Protein AF-0000000082345232 (afdb_homodimer)

InterPro domains:
  IPR001138 Zn(2)Cys(6) fungal-type DNA-binding domain [PF00172] (20-51)
  IPR001138 Zn(2)Cys(6) fungal-type DNA-binding domain [PS00463] (20-48)
  IPR001138 Zn(2)Cys(6) fungal-type DNA-binding domain [PS50048] (20-50)
  IPR001138 Zn(2)Cys(6) fungal-type DNA-binding domain [SM00066] (15-59)
  IPR001138 Zn(2)Cys(6) fungal-type DNA-binding domain [cd00067] (16-50)
  IPR036864 Zn(2)-C6 fungal-type DNA-binding domain superfamily [G3DSA:4.10.240.10] (19-89)
  IPR036864 Zn(2)-C6 fungal-type DNA-binding domain superfamily [SSF57701] (11-54)
  IPR053157 Sterol Uptake Control Transcription Regulator [PTHR47784] (9-388)

Solvent-accessible surface area (backbone atoms only — not comparable to full-atom values): 44529 Å² total; per-residue (Å²): 136,82,81,78,78,77,73,76,75,70,78,77,77,74,71,75,45,89,69,23,26,52,49,32,58,73,67,72,46,72,36,75,52,42,79,79,55,24,69,63,28,61,78,65,73,45,82,48,41,62,62,71,77,78,76,73,75,77,64,76,84,74,80,75,81,74,83,80,77,78,81,76,74,82,71,81,70,73,78,71,76,76,64,81,73,67,76,67,82,73,64,75,56,64,65,60,51,50,28,50,50,41,24,69,70,44,48,41,45,70,65,47,53,52,85,37,67,57,63,62,49,62,69,55,52,50,53,42,19,74,74,29,68,30,32,34,19,36,50,40,13,43,22,21,40,51,46,18,67,73,37,67,92,47,21,68,61,28,40,50,50,15,51,51,26,35,51,44,11,52,52,46,45,73,68,46,80,67,62,78,85,51,63,55,51,70,48,55,53,51,33,42,53,50,48,40,53,41,43,49,22,48,47,43,65,68,50,60,91,44,63,70,61,36,51,52,46,48,47,47,39,47,50,54,42,48,51,48,49,58,69,49,43,58,52,70,67,55,46,38,66,33,86,84,35,25,68,39,46,49,51,50,49,51,32,41,60,46,80,59,76,84,37,71,63,37,50,51,41,52,51,52,49,52,51,50,62,71,61,67,72,45,73,69,57,41,50,44,52,47,52,42,44,52,37,44,42,27,20,54,40,27,46,72,76,41,39,86,56,52,60,60,31,62,55,43,31,68,68,61,46,55,71,67,44,49,50,36,49,75,68,62,34,65,69,47,48,48,54,50,25,53,53,19,45,54,37,40,72,34,28,88,39,88,53,33,31,64,30,11,56,61,43,32,52,52,49,50,61,71,68,35,76,91,43,44,80,79,42,42,61,48,52,48,53,54,53,49,54,58,50,51,55,57,53,61,67,70,103,136,82,80,76,78,77,74,78,75,70,78,78,77,73,69,73,45,88,69,21,28,51,49,33,59,72,67,72,44,73,35,74,52,41,80,78,56,23,68,63,26,62,77,64,74,45,82,47,41,62,61,70,77,77,75,72,74,78,64,76,86,74,84,78,80,78,80,80,83,75,86,73,75,80,69,81,71,76,80,71,78,75,64,82,73,67,76,69,81,74,64,75,55,64,65,60,51,50,28,50,50,43,25,71,69,46,46,42,46,69,64,45,54,54,84,38,67,59,65,61,49,61,69,54,52,49,53,42,17,74,74,29,67,30,31,34,21,35,51,40,13,43,23,21,40,51,45,17,67,73,37,66,93,46,21,70,62,26,41,50,50,14,53,51,27,34,51,43,12,52,53,45,45,73,69,45,80,68,64,78,84,50,63,55,51,70,48,56,54,51,32,44,53,51,48,41,52,41,42,50,20,47,46,44,66,70,51,61,92,46,62,71,61,36,52,52,45,48,46,47,39,48,50,53,43,49,51,49,49,58,70,49,43,61,52,71,67,56,44,39,67,32,85,86,35,26,70,37,46,48,51,51,47,49,32,41,62,46,79,57,75,83,37,70,64,38,50,52,42,52,51,51,49,52,51,50,62,70,61,66,72,46,71,70,57,41,50,44,52,47,51,41,46,51,38,43,42,26,20,55,40,24,46,72,77,42,38,85,55,53,58,60,29,61,55,43,31,68,68,63,45,54,70,66,45,50,51,35,48,74,66,60,35,65,71,46,48,48,54,49,26,52,52,20,44,54,38,40,72,34,29,87,39,89,55,33,30,64,30,11,55,61,43,32,52,52,48,51,62,70,67,34,76,91,42,44,78,78,42,42,64,48,53,49,54,54,54,50,54,57,49,51,56,58,53,60,66,71,103

Foldseek 3Di:
DDPPPPPPPPDPPQDADPFAWPVCVVVVHHFPNDPPATPVCLVVVHDTHTDDDPPPPPPPPPDPPDDDDPPPDPPPPPPPPPPPPPPPDDDDDPLLVVLVVLLLPPVVCLLVPDPFCPVADSVNQVVLCVVAVLLVLQSSLSSLCVCLLVPVVCNVVSPVSSSVSNSVSVVSLVVDDDPPVQQQDPSLVSSLVSLLLSQLLCLQPVHDLDLLRSLSSVLSSLVVSQVSDVVSGDDLVRQCPDPSCVVNSVLQVVQLPPDDCPDPLNVLLVVLLVVLVVVCPDDVVNVLLNQLSSQLSSLVSSCVPGDLSNCCSLSSSSNRHDPVLSVCSNVPPLSSLLSVLSSLLVLCSSLPRSRRNCSSVSSNVVSDVVNDDVCCVSSVVSVVSVVVVVVVVVVVVVD/DDDPPPPPPPDPPQDADPFAWPVCVVVVHHFPNDPPATPVCLVVVHDTHTDDDPPPPPPPPPDDPPPDDPDPPPPPPPPPPPPPPPPPDDPDDPLLVVLVVLLLPPVVCLLVPDPFCPVADSVNQVVLCVVAVLLVLLSSLSSLCVCLLVPVVCNVVSPVSSSVSNSVSVVSLVVDDDPPVQQQDPSLVSSLVSLLLSQLLCLQPVHDLDLLRSLSSVLSSLVVSQVSVVVSGDDLVRQCPDPPCVVNSVLQVVQLPPDDCPDPLNVLLVVLLVVLVVVCPDDVVNVLLNQLSSQLSSLVSSCVPGDLSNCCSLSSSSNRHDPVLSVCSNVPPLSSLLSVLSSLLVLCSSLPRSRRNCSSVSSNVVSDVVNDDVCCVSSVVSVVSVVVVVVVVVVVVVD

pLDDT: mean 76.37, std 22.46, range [19.44, 98.31]

Sequence (798 aa):
MQFSVVVDMGRRQHKKSRAGCIECKRRHVKCDEKRPICSHCISSERLCEYAPVRFQDMQPASTSRKRTRSIESPVSGSSVDSSPLTQLDPPVNMLHAELFYHLSTETLPSLSMDGSSMSILPTEVINYGLAAPYLLNELMALAALHLAILRESQRDFYRHHSTELQNHALRIFHGTEIDASGKPSVPAFLFSSILGLHLLCDTLVFRDQDFQSFLDRFVHYLRIHRGVRTVIGGNWSQLKQTPGLKSVLAEGEASLQMQNNDTEAAAVCRGLLARIRAAKLGPAITATYEQAIEALQQSMNAGQGGAPTDTRHVVAWSVMISVEFADMLVHRRPEALVILAHYAVLLHSCRDMWMFCDGGRFLIEPIDQYLGPEWAEWLEWPRHVLKESTSGRLATGTEMQFSVVVDMGRRQHKKSRAGCIECKRRHVKCDEKRPICSHCISSERLCEYAPVRFQDMQPASTSRKRTRSIESPVSGSSVDSSPLTQLDPPVNMLHAELFYHLSTETLPSLSMDGSSMSILPTEVINYGLAAPYLLNELMALAALHLAILRESQRDFYRHHSTELQNHALRIFHGTEIDASGKPSVPAFLFSSILGLHLLCDTLVFRDQDFQSFLDRFVHYLRIHRGVRTVIGGNWSQLKQTPGLKSVLAEGEASLQMQNNDTEAAAVCRGLLARIRAAKLGPAITATYEQAIEALQQSMNAGQGGAPTDTRHVVAWSVMISVEFADMLVHRRPEALVILAHYAVLLHSCRDMWMFCDGGRFLIEPIDQYLGPEWAEWLEWPRHVLKESTSGRLATGTE

Nearest PDB structures (foldseek):
  7vpu-assembly2_C  TM=6.168E-01  e=6.173E-03  Lachancea thermotolerans CBS 6340
  7vpu-assembly1_A  TM=6.075E-01  e=1.119E-02  Lachancea thermotolerans CBS 6340
  7vpr-assembly1_A  TM=6.133E-01  e=8.311E-03  Nakaseomyces glabratus CBS 138
  7vpr-assembly1_B  TM=5.953E-01  e=1.271E-02  Nakaseomyces glabratus CBS 138
  7vpr-assembly2_D  TM=5.799E-01  e=4.741E-02  Nakaseomyces glabratus CBS 138

Structure (mmCIF, N/CA/C/O backbone):
data_AF-0000000082345232-model_v1
#
loop_
_entity.id
_entity.type
_entity.pdbx_description
1 polymer 'Zn(2)-C6 fungal-type domain-containing protein'
#
loop_
_atom_site.group_PDB
_atom_site.id
_atom_site.type_symbol
_atom_site.label_atom_id
_atom_site.label_alt_id
_atom_site.label_comp_id
_atom_site.label_asym_id
_atom_site.label_entity_id
_atom_site.label_seq_id
_atom_site.pdbx_PDB_ins_code
_atom_site.Cartn_x
_atom_site.Cartn_y
_atom_site.Cartn_z
_atom_site.occupancy
_atom_site.B_iso_or_equiv
_atom_site.auth_seq_id
_atom_site.auth_comp_id
_atom_site.auth_asym_id
_atom_site.auth_atom_id
_atom_site.pdbx_PDB_model_num
ATOM 1 N N . MET A 1 1 ? -25.938 -21.703 -76.438 1 29.16 1 MET A N 1
ATOM 2 C CA . MET A 1 1 ? -25.578 -20.484 -75.688 1 29.16 1 MET A CA 1
ATOM 3 C C . MET A 1 1 ? -25.891 -20.609 -74.25 1 29.16 1 MET A C 1
ATOM 5 O O . MET A 1 1 ? -27.062 -20.578 -73.812 1 29.16 1 MET A O 1
ATOM 9 N N . GLN A 1 2 ? -25.219 -21.5 -73.438 1 34.34 2 GLN A N 1
ATOM 10 C CA . GLN A 1 2 ? -25.422 -21.984 -72.125 1 34.34 2 GLN A CA 1
ATOM 11 C C . GLN A 1 2 ? -25.172 -20.875 -71.062 1 34.34 2 GLN A C 1
ATOM 13 O O . GLN A 1 2 ? -24.141 -20.203 -71.125 1 34.34 2 GLN A O 1
ATOM 18 N N . PHE A 1 3 ? -26.266 -20.25 -70.562 1 36 3 PHE A N 1
ATOM 19 C CA . PHE A 1 3 ? -26.312 -19.156 -69.625 1 36 3 PHE A CA 1
ATOM 20 C C . PHE A 1 3 ? -25.688 -19.594 -68.25 1 36 3 PHE A C 1
ATOM 22 O O . PHE A 1 3 ? -26.125 -20.562 -67.688 1 36 3 PHE A O 1
ATOM 29 N N . SER A 1 4 ? -24.344 -19.5 -68.125 1 35.56 4 SER A N 1
ATOM 30 C CA . SER A 1 4 ? -23.594 -19.734 -66.875 1 35.56 4 SER A CA 1
ATOM 31 C C . SER A 1 4 ? -24.062 -18.812 -65.75 1 35.56 4 SER A C 1
ATOM 33 O O . SER A 1 4 ? -24 -17.594 -65.875 1 35.56 4 SER A O 1
ATOM 35 N N . VAL A 1 5 ? -25.094 -19.234 -65 1 37.84 5 VAL A N 1
ATOM 36 C CA . VAL A 1 5 ? -25.609 -18.516 -63.844 1 37.84 5 VAL A CA 1
ATOM 37 C C . VAL A 1 5 ? -24.5 -18.359 -62.812 1 37.84 5 VAL A C 1
ATOM 39 O O . VAL A 1 5 ? -23.953 -19.359 -62.312 1 37.84 5 VAL A O 1
ATOM 42 N N . VAL A 1 6 ? -23.625 -17.344 -62.906 1 36.53 6 VAL A N 1
ATOM 43 C CA . VAL A 1 6 ? -22.656 -16.969 -61.906 1 36.53 6 VAL A CA 1
ATOM 44 C C . VAL A 1 6 ? -23.359 -16.703 -60.562 1 36.53 6 VAL A C 1
ATOM 46 O O . VAL A 1 6 ? -24.234 -15.828 -60.5 1 36.53 6 VAL A O 1
ATOM 49 N N . VAL A 1 7 ? -23.656 -17.766 -59.812 1 36.22 7 VAL A N 1
ATOM 50 C CA . VAL A 1 7 ? -24.188 -17.656 -58.469 1 36.22 7 VAL A CA 1
ATOM 51 C C . VAL A 1 7 ? -23.312 -16.719 -57.625 1 36.22 7 VAL A C 1
ATOM 53 O O . VAL A 1 7 ? -22.094 -16.906 -57.562 1 36.22 7 VAL A O 1
ATOM 56 N N . ASP A 1 8 ? -23.609 -15.445 -57.594 1 34.88 8 ASP A N 1
ATOM 57 C CA . ASP A 1 8 ? -23.016 -14.453 -56.719 1 34.88 8 ASP A CA 1
ATOM 58 C C . ASP A 1 8 ? -22.969 -14.953 -55.281 1 34.88 8 ASP A C 1
ATOM 60 O O . ASP A 1 8 ? -24.016 -15.219 -54.688 1 34.88 8 ASP A O 1
ATOM 64 N N . MET A 1 9 ? -22.078 -15.93 -54.969 1 32.34 9 MET A N 1
ATOM 65 C CA . MET A 1 9 ? -21.859 -16.406 -53.625 1 32.34 9 MET A CA 1
ATOM 66 C C . MET A 1 9 ? -21.781 -15.234 -52.625 1 32.34 9 MET A C 1
ATOM 68 O O . MET A 1 9 ? -20.953 -14.344 -52.781 1 32.34 9 MET A O 1
ATOM 72 N N . GLY A 1 10 ? -22.906 -14.781 -52.188 1 34.34 10 GLY A N 1
ATOM 73 C CA . GLY A 1 10 ? -23.047 -13.773 -51.125 1 34.34 10 GLY A CA 1
ATOM 74 C C . GLY A 1 10 ? -22 -13.883 -50.062 1 34.34 10 GLY A C 1
ATOM 75 O O . GLY A 1 10 ? -21.469 -14.969 -49.812 1 34.34 10 GLY A O 1
ATOM 76 N N . ARG A 1 11 ? -21.234 -12.836 -49.781 1 39.88 11 ARG A N 1
ATOM 77 C CA . ARG A 1 11 ? -20.219 -12.656 -48.75 1 39.88 11 ARG A CA 1
ATOM 78 C C . ARG A 1 11 ? -20.703 -13.164 -47.406 1 39.88 11 ARG A C 1
ATOM 80 O O . ARG A 1 11 ? -21.812 -12.859 -46.969 1 39.88 11 ARG A O 1
ATOM 87 N N . ARG A 1 12 ? -20.281 -14.32 -46.969 1 39.59 12 ARG A N 1
ATOM 88 C CA . ARG A 1 12 ? -20.547 -14.844 -45.625 1 39.59 12 ARG A CA 1
ATOM 89 C C . ARG A 1 12 ? -20.453 -13.734 -44.594 1 39.59 12 ARG A C 1
ATOM 91 O O . ARG A 1 12 ? -19.469 -13 -44.531 1 39.59 12 ARG A O 1
ATOM 98 N N . GLN A 1 13 ? -21.547 -13.195 -44.188 1 39.09 13 GLN A N 1
ATOM 99 C CA . GLN A 1 13 ? -21.609 -12.258 -43.062 1 39.09 13 GLN A CA 1
ATOM 100 C C . GLN A 1 13 ? -20.906 -12.82 -41.844 1 39.09 13 GLN A C 1
ATOM 102 O O . GLN A 1 13 ? -21.25 -13.906 -41.344 1 39.09 13 GLN A O 1
ATOM 107 N N . HIS A 1 14 ? -19.688 -12.719 -41.688 1 45.06 14 HIS A N 1
ATOM 108 C CA . HIS A 1 14 ? -18.953 -13.156 -40.5 1 45.06 14 HIS A CA 1
ATOM 109 C C . HIS A 1 14 ? -19.531 -12.539 -39.25 1 45.06 14 HIS A C 1
ATOM 111 O O . HIS A 1 14 ? -19.797 -11.336 -39.188 1 45.06 14 HIS A O 1
ATOM 117 N N . LYS A 1 15 ? -20.25 -13.328 -38.531 1 50.5 15 LYS A N 1
ATOM 118 C CA . LYS A 1 15 ? -20.75 -12.906 -37.219 1 50.5 15 LYS A CA 1
ATOM 119 C C . LYS A 1 15 ? -19.625 -12.453 -36.312 1 50.5 15 LYS A C 1
ATOM 121 O O . LYS A 1 15 ? -18.656 -13.195 -36.094 1 50.5 15 LYS A O 1
ATOM 126 N N . LYS A 1 16 ? -19.484 -11.148 -36.031 1 56.66 16 LYS A N 1
ATOM 127 C CA . LYS A 1 16 ? -18.5 -10.5 -35.156 1 56.66 16 LYS A CA 1
ATOM 128 C C . LYS A 1 16 ? -18.875 -10.68 -33.688 1 56.66 16 LYS A C 1
ATOM 130 O O . LYS A 1 16 ? -20.047 -10.648 -33.344 1 56.66 16 LYS A O 1
ATOM 135 N N . SER A 1 17 ? -17.969 -11.336 -33.062 1 61.69 17 SER A N 1
ATOM 136 C CA . SER A 1 17 ? -18.172 -11.359 -31.609 1 61.69 17 SER A CA 1
ATOM 137 C C . SER A 1 17 ? -17.938 -9.984 -31 1 61.69 17 SER A C 1
ATOM 139 O O . SER A 1 17 ? -16.906 -9.359 -31.219 1 61.69 17 SER A O 1
ATOM 141 N N . ARG A 1 18 ? -18.875 -9.359 -30.422 1 65.31 18 ARG A N 1
ATOM 142 C CA . ARG A 1 18 ? -18.812 -7.996 -29.906 1 65.31 18 ARG A CA 1
ATOM 143 C C . ARG A 1 18 ? -17.859 -7.898 -28.719 1 65.31 18 ARG A C 1
ATOM 145 O O . ARG A 1 18 ? -17.125 -6.918 -28.594 1 65.31 18 ARG A O 1
ATOM 152 N N . ALA A 1 19 ? -17.766 -9.039 -28 1 65.75 19 ALA A N 1
ATOM 153 C CA . ALA A 1 19 ? -16.984 -8.992 -26.766 1 65.75 19 ALA A CA 1
ATOM 154 C C . ALA A 1 19 ? -15.734 -9.875 -26.875 1 65.75 19 ALA A C 1
ATOM 156 O O . ALA A 1 19 ? -15.273 -10.422 -25.875 1 65.75 19 ALA A O 1
ATOM 157 N N . GLY A 1 20 ? -15.242 -9.992 -28.016 1 72.69 20 GLY A N 1
ATOM 158 C CA . GLY A 1 20 ? -14.102 -10.852 -28.266 1 72.69 20 GLY A CA 1
ATOM 159 C C . GLY A 1 20 ? -12.781 -10.227 -27.844 1 72.69 20 GLY A C 1
ATOM 160 O O . GLY A 1 20 ? -12.703 -9.016 -27.641 1 72.69 20 GLY A O 1
ATOM 161 N N . CYS A 1 21 ? -11.742 -11.102 -27.75 1 71.31 21 CYS A N 1
ATOM 162 C CA . CYS A 1 21 ? -10.414 -10.648 -27.344 1 71.31 21 CYS A CA 1
ATOM 163 C C . CYS A 1 21 ? -9.758 -9.828 -28.453 1 71.31 21 CYS A C 1
ATOM 165 O O . CYS A 1 21 ? -10.148 -9.922 -29.609 1 71.31 21 CYS A O 1
ATOM 167 N N . ILE A 1 22 ? -8.789 -8.992 -28.172 1 74 22 ILE A N 1
ATOM 168 C CA . ILE A 1 22 ? -8.109 -8.07 -29.078 1 74 22 ILE A CA 1
ATOM 169 C C . ILE A 1 22 ? -7.422 -8.867 -30.188 1 74 22 ILE A C 1
ATOM 171 O O . ILE A 1 22 ? -7.445 -8.469 -31.359 1 74 22 ILE A O 1
ATOM 175 N N . GLU A 1 23 ? -6.93 -10 -29.812 1 74.38 23 GLU A N 1
ATOM 176 C CA . GLU A 1 23 ? -6.184 -10.805 -30.781 1 74.38 23 GLU A CA 1
ATOM 177 C C . GLU A 1 23 ? -7.117 -11.398 -31.844 1 74.38 23 GLU A C 1
ATOM 179 O O . GLU A 1 23 ? -6.801 -11.398 -33.031 1 74.38 23 GLU A O 1
ATOM 184 N N . CYS A 1 24 ? -8.203 -11.844 -31.422 1 73.56 24 CYS A N 1
ATOM 185 C CA . CYS A 1 24 ? -9.164 -12.406 -32.344 1 73.56 24 CYS A CA 1
ATOM 186 C C . CYS A 1 24 ? -9.742 -11.32 -33.25 1 73.56 24 CYS A C 1
ATOM 188 O O . CYS A 1 24 ? -9.945 -11.547 -34.469 1 73.56 24 CYS A O 1
ATOM 190 N N . LYS A 1 25 ? -9.875 -10.102 -32.688 1 74.12 25 LYS A N 1
ATOM 191 C CA . LYS A 1 25 ? -10.344 -8.961 -33.469 1 74.12 25 LYS A CA 1
ATOM 192 C C . LYS A 1 25 ? -9.312 -8.547 -34.5 1 74.12 25 LYS A C 1
ATOM 194 O O . LYS A 1 25 ? -9.656 -8.25 -35.656 1 74.12 25 LYS A O 1
ATOM 199 N N . ARG A 1 26 ? -8.172 -8.609 -34.125 1 73.56 26 ARG A N 1
ATOM 200 C CA . ARG A 1 26 ? -7.066 -8.258 -35 1 73.56 26 ARG A CA 1
ATOM 201 C C . ARG A 1 26 ? -6.949 -9.25 -36.156 1 73.56 26 ARG A C 1
ATOM 203 O O . ARG A 1 26 ? -6.707 -8.859 -37.312 1 73.56 26 ARG A O 1
ATOM 210 N N . ARG A 1 27 ? -7.273 -10.445 -35.938 1 73.62 27 ARG A N 1
ATOM 211 C CA . ARG A 1 27 ? -7.133 -11.523 -36.906 1 73.62 27 ARG A CA 1
ATOM 212 C C . ARG A 1 27 ? -8.422 -11.727 -37.688 1 73.62 27 ARG A C 1
ATOM 214 O O . ARG A 1 27 ? -8.469 -12.523 -38.625 1 73.62 27 ARG A O 1
ATOM 221 N N . HIS A 1 28 ? -9.453 -11.023 -37.281 1 71.62 28 HIS A N 1
ATOM 222 C CA . HIS A 1 28 ? -10.75 -11.094 -37.938 1 71.62 28 HIS A CA 1
ATOM 223 C C . HIS A 1 28 ? -11.32 -12.508 -37.875 1 71.62 28 HIS A C 1
ATOM 225 O O . HIS A 1 28 ? -11.836 -13.016 -38.875 1 71.62 28 HIS A O 1
ATOM 231 N N . VAL A 1 29 ? -11.094 -13.141 -36.688 1 77.81 29 VAL A N 1
ATOM 232 C CA . VAL A 1 29 ? -11.711 -14.438 -36.438 1 77.81 29 VAL A CA 1
ATOM 233 C C . VAL A 1 29 ? -12.789 -14.305 -35.375 1 77.81 29 VAL A C 1
ATOM 235 O O . VAL A 1 29 ? -12.688 -13.445 -34.469 1 77.81 29 VAL A O 1
ATOM 238 N N . LYS A 1 30 ? -13.852 -15.125 -35.438 1 73.56 30 LYS A N 1
ATOM 239 C CA . LYS A 1 30 ? -14.922 -15.117 -34.438 1 73.56 30 LYS A CA 1
ATOM 240 C C . LYS A 1 30 ? -14.414 -15.609 -33.094 1 73.56 30 LYS A C 1
ATOM 242 O O . LYS A 1 30 ? -13.984 -16.766 -32.969 1 73.56 30 LYS A O 1
ATOM 247 N N . CYS A 1 31 ? -14.352 -14.766 -32 1 73.38 31 CYS A N 1
ATOM 248 C CA . CYS A 1 31 ? -13.914 -15.078 -30.641 1 73.38 31 CYS A CA 1
ATOM 249 C C . CYS A 1 31 ? -15.023 -15.766 -29.844 1 73.38 31 CYS A C 1
ATOM 251 O O . CYS A 1 31 ? -16.188 -15.398 -29.969 1 73.38 31 CYS A O 1
ATOM 253 N N . ASP A 1 32 ? -14.867 -16.734 -29.188 1 72 32 ASP A N 1
ATOM 254 C CA . ASP A 1 32 ? -15.875 -17.406 -28.375 1 72 32 ASP A CA 1
ATOM 255 C C . ASP A 1 32 ? -16.062 -16.672 -27.047 1 72 32 ASP A C 1
ATOM 257 O O . ASP A 1 32 ? -16.797 -17.141 -26.172 1 72 32 ASP A O 1
ATOM 261 N N . GLU A 1 33 ? -15.43 -15.562 -26.719 1 68.94 33 GLU A N 1
ATOM 262 C CA . GLU A 1 33 ? -15.547 -14.617 -25.625 1 68.94 33 GLU A CA 1
ATOM 263 C C . GLU A 1 33 ? -15.305 -15.305 -24.281 1 68.94 33 GLU A C 1
ATOM 265 O O . GLU A 1 33 ? -15.711 -14.797 -23.234 1 68.94 33 GLU A O 1
ATOM 270 N N . LYS A 1 34 ? -14.711 -16.438 -24.484 1 64.5 34 LYS A N 1
ATOM 271 C CA . LYS A 1 34 ? -14.352 -17.094 -23.219 1 64.5 34 LYS A CA 1
ATOM 272 C C . LYS A 1 34 ? -13.195 -16.359 -22.531 1 64.5 34 LYS A C 1
ATOM 274 O O . LYS A 1 34 ? -12.227 -15.969 -23.188 1 64.5 34 LYS A O 1
ATOM 279 N N . ARG A 1 35 ? -13.375 -15.859 -21.297 1 62.75 35 ARG A N 1
ATOM 280 C CA . ARG A 1 35 ? -12.375 -15.188 -20.469 1 62.75 35 ARG A CA 1
ATOM 281 C C . ARG A 1 35 ? -11.781 -16.156 -19.453 1 62.75 35 ARG A C 1
ATOM 283 O O . ARG A 1 35 ? -12.438 -17.109 -19.031 1 62.75 35 ARG A O 1
ATOM 290 N N . PRO A 1 36 ? -10.352 -15.984 -19.219 1 58.06 36 PRO A N 1
ATOM 291 C CA . PRO A 1 36 ? -9.492 -14.867 -19.625 1 58.06 36 PRO A CA 1
ATOM 292 C C . PRO A 1 36 ? -8.852 -15.078 -21 1 58.06 36 PRO A C 1
ATOM 294 O O . PRO A 1 36 ? -8.305 -14.133 -21.578 1 58.06 36 PRO A O 1
ATOM 297 N N . ILE A 1 37 ? -8.891 -16.281 -21.547 1 66.81 37 ILE A N 1
ATOM 298 C CA . ILE A 1 37 ? -8.305 -16.547 -22.859 1 66.81 37 ILE A CA 1
ATOM 299 C C . ILE A 1 37 ? -9.32 -17.266 -23.75 1 66.81 37 ILE A C 1
ATOM 301 O O . ILE A 1 37 ? -9.938 -18.25 -23.328 1 66.81 37 ILE A O 1
ATOM 305 N N . CYS A 1 38 ? -9.508 -16.766 -24.891 1 67.94 38 CYS A N 1
ATOM 306 C CA . CYS A 1 38 ? -10.477 -17.359 -25.797 1 67.94 38 CYS A CA 1
ATOM 307 C C . CYS A 1 38 ? -9.906 -18.609 -26.469 1 67.94 38 CYS A C 1
ATOM 309 O O . CYS A 1 38 ? -8.688 -18.797 -26.5 1 67.94 38 CYS A O 1
ATOM 311 N N . SER A 1 39 ? -10.805 -19.516 -26.812 1 69.56 39 SER A N 1
ATOM 312 C CA . SER A 1 39 ? -10.43 -20.797 -27.406 1 69.56 39 SER A CA 1
ATOM 313 C C . SER A 1 39 ? -9.508 -20.609 -28.609 1 69.56 39 SER A C 1
ATOM 315 O O . SER A 1 39 ? -8.641 -21.453 -28.859 1 69.56 39 SER A O 1
ATOM 317 N N . HIS A 1 40 ? -9.578 -19.469 -29.266 1 70.5 40 HIS A N 1
ATOM 318 C CA . HIS A 1 40 ? -8.766 -19.219 -30.453 1 70.5 40 HIS A CA 1
ATOM 319 C C . HIS A 1 40 ? -7.336 -18.844 -30.078 1 70.5 40 HIS A C 1
ATOM 321 O O . HIS A 1 40 ? -6.387 -19.328 -30.703 1 70.5 40 HIS A O 1
ATOM 327 N N . CYS A 1 41 ? -7.242 -18.172 -29.078 1 66.25 41 CYS A N 1
ATOM 328 C CA . CYS A 1 41 ? -5.914 -17.766 -28.641 1 66.25 41 CYS A CA 1
ATOM 329 C C . CYS A 1 41 ? -5.16 -18.922 -28 1 66.25 41 CYS A C 1
ATOM 331 O O . CYS A 1 41 ? -3.941 -19.031 -28.141 1 66.25 41 CYS A O 1
ATOM 333 N N . ILE A 1 42 ? -5.945 -19.766 -27.484 1 65.44 42 ILE A N 1
ATOM 334 C CA . ILE A 1 42 ? -5.363 -21 -26.938 1 65.44 42 ILE A CA 1
ATOM 335 C C . ILE A 1 42 ? -4.777 -21.828 -28.078 1 65.44 42 ILE A C 1
ATOM 337 O O . ILE A 1 42 ? -3.629 -22.266 -28.016 1 65.44 42 ILE A O 1
ATOM 341 N N . SER A 1 43 ? -5.555 -21.984 -29.125 1 65.75 43 SER A N 1
ATOM 342 C CA . SER A 1 43 ? -5.16 -22.844 -30.234 1 65.75 43 SER A CA 1
ATOM 343 C C . SER A 1 43 ? -3.994 -22.25 -31.016 1 65.75 43 SER A C 1
ATOM 345 O O . SER A 1 43 ? -3.166 -22.969 -31.562 1 65.75 43 SER A O 1
ATOM 347 N N . SER A 1 44 ? -3.908 -20.922 -30.969 1 64.06 44 SER A N 1
ATOM 348 C CA . SER A 1 44 ? -2.879 -20.266 -31.766 1 64.06 44 SER A CA 1
ATOM 349 C C . SER A 1 44 ? -1.715 -19.797 -30.891 1 64.06 44 SER A C 1
ATOM 351 O O . SER A 1 44 ? -0.789 -19.156 -31.391 1 64.06 44 SER A O 1
ATOM 353 N N . GLU A 1 45 ? -1.735 -20.109 -29.641 1 56.09 45 GLU A N 1
ATOM 354 C CA . GLU A 1 45 ? -0.699 -19.797 -28.656 1 56.09 45 GLU A CA 1
ATOM 355 C C . GLU A 1 45 ? -0.349 -18.312 -28.688 1 56.09 45 GLU A C 1
ATOM 357 O O . GLU A 1 45 ? 0.829 -17.953 -28.719 1 56.09 45 GLU A O 1
ATOM 362 N N . ARG A 1 46 ? -1.411 -17.516 -28.75 1 61.28 46 ARG A N 1
ATOM 363 C CA . ARG A 1 46 ? -1.229 -16.062 -28.812 1 61.28 46 ARG A CA 1
ATOM 364 C C . ARG A 1 46 ? -1.646 -15.406 -27.5 1 61.28 46 ARG A C 1
ATOM 366 O O . ARG A 1 46 ? -2.408 -15.984 -26.719 1 61.28 46 ARG A O 1
ATOM 373 N N . LEU A 1 47 ? -1.087 -14.289 -27.297 1 63.5 47 LEU A N 1
ATOM 374 C CA . LEU A 1 47 ? -1.481 -13.492 -26.156 1 63.5 47 LEU A CA 1
ATOM 375 C C . LEU A 1 47 ? -2.908 -12.977 -26.312 1 63.5 47 LEU A C 1
ATOM 377 O O . LEU A 1 47 ? -3.207 -12.242 -27.25 1 63.5 47 LEU A O 1
ATOM 381 N N . CYS A 1 48 ? -3.855 -13.508 -25.469 1 63.78 48 CYS A N 1
ATOM 382 C CA . CYS A 1 48 ? -5.273 -13.164 -25.5 1 63.78 48 CYS A CA 1
ATOM 383 C C . CYS A 1 48 ? -5.574 -11.984 -24.594 1 63.78 48 CYS A C 1
ATOM 385 O O . CYS A 1 48 ? -5.285 -12.039 -23.391 1 63.78 48 CYS A O 1
ATOM 387 N N . GLU A 1 49 ? -6.039 -10.938 -25.188 1 66.56 49 GLU A N 1
ATOM 388 C CA . GLU A 1 49 ? -6.422 -9.758 -24.422 1 66.56 49 GLU A CA 1
ATOM 389 C C . GLU A 1 49 ? -7.859 -9.344 -24.734 1 66.56 49 GLU A C 1
ATOM 391 O O . GLU A 1 49 ? -8.273 -9.32 -25.891 1 66.56 49 GLU A O 1
ATOM 396 N N . TYR A 1 50 ? -8.805 -9.406 -23.797 1 62.09 50 TYR A N 1
ATOM 397 C CA . TYR A 1 50 ? -10.172 -8.945 -24.016 1 62.09 50 TYR A CA 1
ATOM 398 C C . TYR A 1 50 ? -10.289 -7.449 -23.75 1 62.09 50 TYR A C 1
ATOM 400 O O . TYR A 1 50 ? -9.641 -6.922 -22.844 1 62.09 50 TYR A O 1
ATOM 408 N N . ALA A 1 51 ? -11.203 -6.867 -24.578 1 54.5 51 ALA A N 1
ATOM 409 C CA . ALA A 1 51 ? -11.5 -5.453 -24.375 1 54.5 51 ALA A CA 1
ATOM 410 C C . ALA A 1 51 ? -12.383 -5.246 -23.141 1 54.5 51 ALA A C 1
ATOM 412 O O . ALA A 1 51 ? -13.211 -6.102 -22.828 1 54.5 51 ALA A O 1
ATOM 413 N N . PRO A 1 52 ? -12.242 -4.363 -22.344 1 43.66 52 PRO A N 1
ATOM 414 C CA . PRO A 1 52 ? -13.102 -4.109 -21.188 1 43.66 52 PRO A CA 1
ATOM 415 C C . PRO A 1 52 ? -14.578 -4.016 -21.562 1 43.66 52 PRO A C 1
ATOM 417 O O . PRO A 1 52 ? -14.922 -3.465 -22.625 1 43.66 52 PRO A O 1
ATOM 420 N N . VAL A 1 53 ? -15.453 -4.949 -21.109 1 38.25 53 VAL A N 1
ATOM 421 C CA . VAL A 1 53 ? -16.891 -4.848 -21.266 1 38.25 53 VAL A CA 1
ATOM 422 C C . VAL A 1 53 ? -17.391 -3.535 -20.672 1 38.25 53 VAL A C 1
ATOM 424 O O . VAL A 1 53 ? -17.078 -3.223 -19.516 1 38.25 53 VAL A O 1
ATOM 427 N N . ARG A 1 54 ? -17.984 -2.652 -21.328 1 33.66 54 ARG A N 1
ATOM 428 C CA . ARG A 1 54 ? -18.703 -1.49 -20.828 1 33.66 54 ARG A CA 1
ATOM 429 C C . ARG A 1 54 ? -19.938 -1.913 -20.016 1 33.66 54 ARG A C 1
ATOM 431 O O . ARG A 1 54 ? -20.859 -2.529 -20.547 1 33.66 54 ARG A O 1
ATOM 438 N N . PHE A 1 55 ? -19.859 -2.217 -18.781 1 28.42 55 PHE A N 1
ATOM 439 C CA . PHE A 1 55 ? -21.141 -2.256 -18.062 1 28.42 55 PHE A CA 1
ATOM 440 C C . PHE A 1 55 ? -21.922 -0.972 -18.297 1 28.42 55 PHE A C 1
ATOM 442 O O . PHE A 1 55 ? -21.422 0.122 -18.016 1 28.42 55 PHE A O 1
ATOM 449 N N . GLN A 1 56 ? -22.781 -0.873 -19.156 1 29.55 56 GLN A N 1
ATOM 450 C CA . GLN A 1 56 ? -23.828 0.148 -19.234 1 29.55 56 GLN A CA 1
ATOM 451 C C . GLN A 1 56 ? -24.484 0.358 -17.875 1 29.55 56 GLN A C 1
ATOM 453 O O . GLN A 1 56 ? -25.031 -0.584 -17.281 1 29.55 56 GLN A O 1
ATOM 458 N N . ASP A 1 57 ? -24 1.209 -17.094 1 27.52 57 ASP A N 1
ATOM 459 C CA . ASP A 1 57 ? -24.875 1.658 -16.016 1 27.52 57 ASP A CA 1
ATOM 460 C C . ASP A 1 57 ? -26.312 1.821 -16.531 1 27.52 57 ASP A C 1
ATOM 462 O O . ASP A 1 57 ? -26.547 2.527 -17.5 1 27.52 57 ASP A O 1
ATOM 466 N N . MET A 1 58 ? -27.156 0.914 -16.297 1 27.7 58 MET A N 1
ATOM 467 C CA . MET A 1 58 ? -28.609 1.045 -16.406 1 27.7 58 MET A CA 1
ATOM 468 C C . MET A 1 58 ? -29.094 2.34 -15.766 1 27.7 58 MET A C 1
ATOM 470 O O . MET A 1 58 ? -29.062 2.479 -14.547 1 27.7 58 MET A O 1
ATOM 474 N N . GLN A 1 59 ? -28.75 3.506 -16.344 1 25.8 59 GLN A N 1
ATOM 475 C CA . GLN A 1 59 ? -29.484 4.688 -15.906 1 25.8 59 GLN A CA 1
ATOM 476 C C . GLN A 1 59 ? -30.984 4.414 -15.859 1 25.8 59 GLN A C 1
ATOM 478 O O . GLN A 1 59 ? -31.531 3.762 -16.75 1 25.8 59 GLN A O 1
ATOM 483 N N . PRO A 1 60 ? -31.547 4.488 -14.672 1 26.22 60 PRO A N 1
ATOM 484 C CA . PRO A 1 60 ? -33 4.352 -14.719 1 26.22 60 PRO A CA 1
ATOM 485 C C . PRO A 1 60 ? -33.656 5.203 -15.812 1 26.22 60 PRO A C 1
ATOM 487 O O . PRO A 1 60 ? -33.094 6.227 -16.219 1 26.22 60 PRO A O 1
ATOM 490 N N . ALA A 1 61 ? -34.469 4.637 -16.641 1 31.19 61 ALA A N 1
ATOM 491 C CA . ALA A 1 61 ? -35.312 5.188 -17.688 1 31.19 61 ALA A CA 1
ATOM 492 C C . ALA A 1 61 ? -36.062 6.43 -17.203 1 31.19 61 ALA A C 1
ATOM 494 O O . ALA A 1 61 ? -37 6.328 -16.391 1 31.19 61 ALA A O 1
ATOM 495 N N . SER A 1 62 ? -35.344 7.566 -16.719 1 22.8 62 SER A N 1
ATOM 496 C CA . SER A 1 62 ? -36.219 8.711 -16.438 1 22.8 62 SER A CA 1
ATOM 497 C C . SER A 1 62 ? -37 9.133 -17.656 1 22.8 62 SER A C 1
ATOM 499 O O . SER A 1 62 ? -36.531 8.969 -18.797 1 22.8 62 SER A O 1
ATOM 501 N N . THR A 1 63 ? -38.312 9.352 -17.531 1 23.2 63 THR A N 1
ATOM 502 C CA . THR A 1 63 ? -39.438 9.789 -18.359 1 23.2 63 THR A CA 1
ATOM 503 C C . THR A 1 63 ? -39.094 11.07 -19.109 1 23.2 63 THR A C 1
ATOM 505 O O . THR A 1 63 ? -38.438 11.953 -18.562 1 23.2 63 THR A O 1
ATOM 508 N N . SER A 1 64 ? -39.219 11.125 -20.469 1 24.44 64 SER A N 1
ATOM 509 C CA . SER A 1 64 ? -39.094 11.992 -21.641 1 24.44 64 SER A CA 1
ATOM 510 C C . SER A 1 64 ? -39.844 13.305 -21.438 1 24.44 64 SER A C 1
ATOM 512 O O . SER A 1 64 ? -40.188 13.992 -22.406 1 24.44 64 SER A O 1
ATOM 514 N N . ARG A 1 65 ? -39.844 14.094 -20.312 1 21.38 65 ARG A N 1
ATOM 515 C CA . ARG A 1 65 ? -40.719 15.242 -20.562 1 21.38 65 ARG A CA 1
ATOM 516 C C . ARG A 1 65 ? -40.156 16.109 -21.703 1 21.38 65 ARG A C 1
ATOM 518 O O . ARG A 1 65 ? -38.938 16.297 -21.797 1 21.38 65 ARG A O 1
ATOM 525 N N . LYS A 1 66 ? -40.938 16.438 -22.75 1 22.11 66 LYS A N 1
ATOM 526 C CA . LYS A 1 66 ? -40.969 17.109 -24.047 1 22.11 66 LYS A CA 1
ATOM 527 C C . LYS A 1 66 ? -40.531 18.578 -23.922 1 22.11 66 LYS A C 1
ATOM 529 O O . LYS A 1 66 ? -41.094 19.453 -24.609 1 22.11 66 LYS A O 1
ATOM 534 N N . ARG A 1 67 ? -39.625 19.062 -23 1 22.31 67 ARG A N 1
ATOM 535 C CA . ARG A 1 67 ? -39.719 20.516 -23.078 1 22.31 67 ARG A CA 1
ATOM 536 C C . ARG A 1 67 ? -39.281 21.016 -24.453 1 22.31 67 ARG A C 1
ATOM 538 O O . ARG A 1 67 ? -38.469 20.375 -25.125 1 22.31 67 ARG A O 1
ATOM 545 N N . THR A 1 68 ? -39.875 22.141 -24.906 1 19.44 68 THR A N 1
ATOM 546 C CA . THR A 1 68 ? -40.062 23 -26.062 1 19.44 68 THR A CA 1
ATOM 547 C C . THR A 1 68 ? -38.719 23.562 -26.547 1 19.44 68 THR A C 1
ATOM 549 O O . THR A 1 68 ? -37.812 23.719 -25.75 1 19.44 68 THR A O 1
ATOM 552 N N . ARG A 1 69 ? -38.625 23.969 -27.891 1 21.8 69 ARG A N 1
ATOM 553 C CA . ARG A 1 69 ? -37.781 24.172 -29.062 1 21.8 69 ARG A CA 1
ATOM 554 C C . ARG A 1 69 ? -36.969 25.469 -28.953 1 21.8 69 ARG A C 1
ATOM 556 O O . ARG A 1 69 ? -36.469 25.984 -29.953 1 21.8 69 ARG A O 1
ATOM 563 N N . SER A 1 70 ? -36.656 26.078 -27.734 1 21.53 70 SER A N 1
ATOM 564 C CA . SER A 1 70 ? -36.312 27.453 -28.047 1 21.53 70 SER A CA 1
ATOM 565 C C . SER A 1 70 ? -35.094 27.516 -28.984 1 21.53 70 SER A C 1
ATOM 567 O O . SER A 1 70 ? -34.281 26.594 -29.016 1 21.53 70 SER A O 1
ATOM 569 N N . ILE A 1 71 ? -35.062 28.453 -29.953 1 21.66 71 ILE A N 1
ATOM 570 C CA . ILE A 1 71 ? -34.406 28.891 -31.188 1 21.66 71 ILE A CA 1
ATOM 571 C C . ILE A 1 71 ? -32.969 29.234 -30.922 1 21.66 71 ILE A C 1
ATOM 573 O O . ILE A 1 71 ? -32.656 30.312 -30.406 1 21.66 71 ILE A O 1
ATOM 577 N N . GLU A 1 72 ? -32.188 28.453 -30.109 1 21.3 72 GLU A N 1
ATOM 578 C CA . GLU A 1 72 ? -30.922 29.062 -29.672 1 21.3 72 GLU A CA 1
ATOM 579 C C . GLU A 1 72 ? -29.969 29.266 -30.844 1 21.3 72 GLU A C 1
ATOM 581 O O . GLU A 1 72 ? -29.844 28.375 -31.703 1 21.3 72 GLU A O 1
ATOM 586 N N . SER A 1 73 ? -29.797 30.578 -31.25 1 22.69 73 SER A N 1
ATOM 587 C CA . SER A 1 73 ? -28.969 31.156 -32.312 1 22.69 73 SER A CA 1
ATOM 588 C C . SER A 1 73 ? -27.562 30.562 -32.281 1 22.69 73 SER A C 1
ATOM 590 O O . SER A 1 73 ? -27.031 30.25 -31.219 1 22.69 73 SER A O 1
ATOM 592 N N . PRO A 1 74 ? -27.062 30.172 -33.469 1 23.34 74 PRO A N 1
ATOM 593 C CA . PRO A 1 74 ? -25.859 29.391 -33.781 1 23.34 74 PRO A CA 1
ATOM 594 C C . PRO A 1 74 ? -24.562 30.141 -33.469 1 23.34 74 PRO A C 1
ATOM 596 O O . PRO A 1 74 ? -24.25 31.141 -34.125 1 23.34 74 PRO A O 1
ATOM 599 N N . VAL A 1 75 ? -24.391 30.781 -32.281 1 23.02 75 VAL A N 1
ATOM 600 C CA . VAL A 1 75 ? -23.172 31.578 -32.156 1 23.02 75 VAL A CA 1
ATOM 601 C C . VAL A 1 75 ? -21.969 30.719 -32.562 1 23.02 75 VAL A C 1
ATOM 603 O O . VAL A 1 75 ? -21.859 29.562 -32.156 1 23.02 75 VAL A O 1
ATOM 606 N N . SER A 1 76 ? -21.391 31.047 -33.688 1 23.09 76 SER A N 1
ATOM 607 C CA . SER A 1 76 ? -20.203 30.547 -34.375 1 23.09 76 SER A CA 1
ATOM 608 C C . SER A 1 76 ? -19.016 30.406 -33.438 1 23.09 76 SER A C 1
ATOM 610 O O . SER A 1 76 ? -18.484 31.406 -32.938 1 23.09 76 SER A O 1
ATOM 612 N N . GLY A 1 77 ? -19.109 29.609 -32.438 1 23.28 77 GLY A N 1
ATOM 613 C CA . GLY A 1 77 ? -18.141 29.484 -31.375 1 23.28 77 GLY A CA 1
ATOM 614 C C . GLY A 1 77 ? -16.734 29.219 -31.859 1 23.28 77 GLY A C 1
ATOM 615 O O . GLY A 1 77 ? -16.516 28.344 -32.719 1 23.28 77 GLY A O 1
ATOM 616 N N . SER A 1 78 ? -15.93 30.297 -32 1 24.86 78 SER A N 1
ATOM 617 C CA . SER A 1 78 ? -14.516 30.312 -32.375 1 24.86 78 SER A CA 1
ATOM 618 C C . SER A 1 78 ? -13.773 29.141 -31.719 1 24.86 78 SER A C 1
ATOM 620 O O . SER A 1 78 ? -14.141 28.688 -30.641 1 24.86 78 SER A O 1
ATOM 622 N N . SER A 1 79 ? -13.156 28.391 -32.562 1 26.22 79 SER A N 1
ATOM 623 C CA . SER A 1 79 ? -12.297 27.219 -32.375 1 26.22 79 SER A CA 1
ATOM 624 C C . SER A 1 79 ? -11.195 27.5 -31.359 1 26.22 79 SER A C 1
ATOM 626 O O . SER A 1 79 ? -10.258 28.234 -31.641 1 26.22 79 SER A O 1
ATOM 628 N N . VAL A 1 80 ? -11.555 27.906 -30.172 1 28.67 80 VAL A N 1
ATOM 629 C CA . VAL A 1 80 ? -10.516 28.062 -29.172 1 28.67 80 VAL A CA 1
ATOM 630 C C . VAL A 1 80 ? -9.531 26.891 -29.266 1 28.67 80 VAL A C 1
ATOM 632 O O . VAL A 1 80 ? -9.938 25.734 -29.25 1 28.67 80 VAL A O 1
ATOM 635 N N . ASP A 1 81 ? -8.445 27.078 -29.891 1 28.69 81 ASP A N 1
ATOM 636 C CA . ASP A 1 81 ? -7.254 26.25 -30.047 1 28.69 81 ASP A CA 1
ATOM 637 C C . ASP A 1 81 ? -6.957 25.469 -28.766 1 28.69 81 ASP A C 1
ATOM 639 O O . ASP A 1 81 ? -6.875 26.031 -27.688 1 28.69 81 ASP A O 1
ATOM 643 N N . SER A 1 82 ? -7.395 24.297 -28.688 1 31.48 82 SER A N 1
ATOM 644 C CA . SER A 1 82 ? -7.289 23.234 -27.688 1 31.48 82 SER A CA 1
ATOM 645 C C . SER A 1 82 ? -5.863 23.109 -27.172 1 31.48 82 SER A C 1
ATOM 647 O O . SER A 1 82 ? -5.012 22.516 -27.828 1 31.48 82 SER A O 1
ATOM 649 N N . SER A 1 83 ? -5.215 24.156 -26.734 1 33.25 83 SER A N 1
ATOM 650 C CA . SER A 1 83 ? -3.932 23.984 -26.062 1 33.25 83 SER A CA 1
ATOM 651 C C . SER A 1 83 ? -3.891 22.672 -25.281 1 33.25 83 SER A C 1
ATOM 653 O O . SER A 1 83 ? -4.852 22.328 -24.594 1 33.25 83 SER A O 1
ATOM 655 N N . PRO A 1 84 ? -3.041 21.734 -25.656 1 35.56 84 PRO A N 1
ATOM 656 C CA . PRO A 1 84 ? -3.021 20.422 -25.016 1 35.56 84 PRO A CA 1
ATOM 657 C C . PRO A 1 84 ? -3.246 20.484 -23.516 1 35.56 84 PRO A C 1
ATOM 659 O O . PRO A 1 84 ? -2.633 21.312 -22.828 1 35.56 84 PRO A O 1
ATOM 662 N N . LEU A 1 85 ? -4.242 20.375 -22.891 1 36.12 85 LEU A N 1
ATOM 663 C CA . LEU A 1 85 ? -4.688 20.172 -21.516 1 36.12 85 LEU A CA 1
ATOM 664 C C . LEU A 1 85 ? -3.629 19.438 -20.703 1 36.12 85 LEU A C 1
ATOM 666 O O . LEU A 1 85 ? -3.248 18.328 -21.031 1 36.12 85 LEU A O 1
ATOM 670 N N . THR A 1 86 ? -2.402 19.984 -20.281 1 40.78 86 THR A N 1
ATOM 671 C CA . THR A 1 86 ? -1.42 19.438 -19.344 1 40.78 86 THR A CA 1
ATOM 672 C C . THR A 1 86 ? -2.051 18.359 -18.469 1 40.78 86 THR A C 1
ATOM 674 O O . THR A 1 86 ? -3.016 18.625 -17.75 1 40.78 86 THR A O 1
ATOM 677 N N . GLN A 1 87 ? -2.053 17.266 -18.797 1 50.12 87 GLN A N 1
ATOM 678 C CA . GLN A 1 87 ? -2.652 16.078 -18.203 1 50.12 87 GLN A CA 1
ATOM 679 C C . GLN A 1 87 ? -2.379 16.016 -16.703 1 50.12 87 GLN A C 1
ATOM 681 O O . GLN A 1 87 ? -1.223 15.93 -16.281 1 50.12 87 GLN A O 1
ATOM 686 N N . LEU A 1 88 ? -3.076 16.625 -15.781 1 64.25 88 LEU A N 1
ATOM 687 C CA . LEU A 1 88 ? -3.074 16.531 -14.328 1 64.25 88 LEU A CA 1
ATOM 688 C C . LEU A 1 88 ? -2.846 15.094 -13.875 1 64.25 88 LEU A C 1
ATOM 690 O O . LEU A 1 88 ? -3.369 14.156 -14.484 1 64.25 88 LEU A O 1
ATOM 694 N N . ASP A 1 89 ? -1.671 15 -13 1 81.12 89 ASP A N 1
ATOM 695 C CA . ASP A 1 89 ? -1.492 13.688 -12.391 1 81.12 89 ASP A CA 1
ATOM 696 C C . ASP A 1 89 ? -2.801 13.18 -11.789 1 81.12 89 ASP A C 1
ATOM 698 O O . ASP A 1 89 ? -3.58 13.953 -11.234 1 81.12 89 ASP A O 1
ATOM 702 N N . PRO A 1 90 ? -3.113 12.047 -12.031 1 86.19 90 PRO A N 1
ATOM 703 C CA . PRO A 1 90 ? -4.383 11.5 -11.539 1 86.19 90 PRO A CA 1
ATOM 704 C C . PRO A 1 90 ? -4.434 11.391 -10.023 1 86.19 90 PRO A C 1
ATOM 706 O O . PRO A 1 90 ? -3.391 11.375 -9.359 1 86.19 90 PRO A O 1
ATOM 709 N N . PRO A 1 91 ? -5.625 11.469 -9.477 1 90.38 91 PRO A N 1
ATOM 710 C CA . PRO A 1 91 ? -5.754 11.125 -8.062 1 90.38 91 PRO A CA 1
ATOM 711 C C . PRO A 1 91 ? -5.387 9.672 -7.77 1 90.38 91 PRO A C 1
ATOM 713 O O . PRO A 1 91 ? -5.113 8.898 -8.695 1 90.38 91 PRO A O 1
ATOM 716 N N . VAL A 1 92 ? -5.352 9.391 -6.527 1 93.06 92 VAL A N 1
ATOM 717 C CA . VAL A 1 92 ? -5.047 8.023 -6.105 1 93.06 92 VAL A CA 1
ATOM 718 C C . VAL A 1 92 ? -6.078 7.062 -6.688 1 93.06 92 VAL A C 1
ATOM 720 O O . VAL A 1 92 ? -7.281 7.328 -6.637 1 93.06 92 VAL A O 1
ATOM 723 N N . ASN A 1 93 ? -5.621 6.039 -7.363 1 94.12 93 ASN A N 1
ATOM 724 C CA . ASN A 1 93 ? -6.492 4.938 -7.758 1 94.12 93 ASN A CA 1
ATOM 725 C C . ASN A 1 93 ? -6.91 4.098 -6.559 1 94.12 93 ASN A C 1
ATOM 727 O O . ASN A 1 93 ? -6.109 3.33 -6.023 1 94.12 93 ASN A O 1
ATOM 731 N N . MET A 1 94 ? -8.133 4.215 -6.172 1 95 94 MET A N 1
ATOM 732 C CA . MET A 1 94 ? -8.602 3.625 -4.922 1 95 94 MET A CA 1
ATOM 733 C C . MET A 1 94 ? -8.547 2.102 -4.988 1 95 94 MET A C 1
ATOM 735 O O . MET A 1 94 ? -8.281 1.443 -3.982 1 95 94 MET A O 1
ATOM 739 N N . LEU A 1 95 ? -8.797 1.563 -6.133 1 96 95 LEU A N 1
ATOM 740 C CA . LEU A 1 95 ? -8.727 0.115 -6.289 1 96 95 LEU A CA 1
ATOM 741 C C . LEU A 1 95 ? -7.293 -0.378 -6.113 1 96 95 LEU A C 1
ATOM 743 O O . LEU A 1 95 ? -7.051 -1.354 -5.398 1 96 95 LEU A O 1
ATOM 747 N N . HIS A 1 96 ? -6.352 0.261 -6.746 1 96.5 96 HIS A N 1
ATOM 748 C CA . HIS A 1 96 ? -4.949 -0.122 -6.617 1 96.5 96 HIS A CA 1
ATOM 749 C C . HIS A 1 96 ? -4.477 0.002 -5.172 1 96.5 96 HIS A C 1
ATOM 751 O O . HIS A 1 96 ? -3.676 -0.81 -4.703 1 96.5 96 HIS A O 1
ATOM 757 N N . ALA A 1 97 ? -4.98 1.025 -4.496 1 96.75 97 ALA A N 1
ATOM 758 C CA . ALA A 1 97 ? -4.629 1.18 -3.088 1 96.75 97 ALA A CA 1
ATOM 759 C C . ALA A 1 97 ? -5.152 0.012 -2.26 1 96.75 97 ALA A C 1
ATOM 761 O O . ALA A 1 97 ? -4.449 -0.509 -1.392 1 96.75 97 ALA A O 1
ATOM 762 N N . GLU A 1 98 ? -6.383 -0.33 -2.508 1 96.94 98 GLU A N 1
ATOM 763 C CA . GLU A 1 98 ? -6.977 -1.468 -1.813 1 96.94 98 GLU A CA 1
ATOM 764 C C . GLU A 1 98 ? -6.199 -2.752 -2.088 1 96.94 98 GLU A C 1
ATOM 766 O O . GLU A 1 98 ? -5.93 -3.529 -1.17 1 96.94 98 GLU A O 1
ATOM 771 N N . LEU A 1 99 ? -5.859 -2.957 -3.316 1 98 99 LEU A N 1
ATOM 772 C CA . LEU A 1 99 ? -5.125 -4.152 -3.711 1 98 99 LEU A CA 1
ATOM 773 C C . LEU A 1 99 ? -3.742 -4.18 -3.066 1 98 99 LEU A C 1
ATOM 775 O O . LEU A 1 99 ? -3.291 -5.227 -2.6 1 98 99 LEU A O 1
ATOM 779 N N . PHE A 1 100 ? -3.074 -3.051 -3.053 1 97.62 100 PHE A N 1
ATOM 780 C CA . PHE A 1 100 ? -1.742 -2.973 -2.465 1 97.62 100 PHE A CA 1
ATOM 781 C C . PHE A 1 100 ? -1.789 -3.277 -0.973 1 97.62 100 PHE A C 1
ATOM 783 O O . PHE A 1 100 ? -0.918 -3.975 -0.448 1 97.62 100 PHE A O 1
ATOM 790 N N . TYR A 1 101 ? -2.781 -2.676 -0.346 1 96.38 101 TYR A N 1
ATOM 791 C CA . TYR A 1 101 ? -2.941 -2.938 1.08 1 96.38 101 TYR A CA 1
ATOM 792 C C . TYR A 1 101 ? -3.199 -4.418 1.337 1 96.38 101 TYR A C 1
ATOM 794 O O . TYR A 1 101 ? -2.607 -5.008 2.242 1 96.38 101 TYR A O 1
ATOM 802 N N . HIS A 1 102 ? -4.09 -5.012 0.586 1 96.5 102 HIS A N 1
ATOM 803 C CA . HIS A 1 102 ? -4.406 -6.43 0.714 1 96.5 102 HIS A CA 1
ATOM 804 C C . HIS A 1 102 ? -3.189 -7.297 0.409 1 96.5 102 HIS A C 1
ATOM 806 O O . HIS A 1 102 ? -2.973 -8.32 1.059 1 96.5 102 HIS A O 1
ATOM 812 N N . LEU A 1 103 ? -2.412 -6.926 -0.607 1 96.88 103 LEU A N 1
ATOM 813 C CA . LEU A 1 103 ? -1.179 -7.621 -0.961 1 96.88 103 LEU A CA 1
ATOM 814 C C . LEU A 1 103 ? -0.235 -7.695 0.234 1 96.88 103 LEU A C 1
ATOM 816 O O . LEU A 1 103 ? 0.259 -8.773 0.575 1 96.88 103 LEU A O 1
ATOM 820 N N . SER A 1 104 ? -0.03 -6.57 0.877 1 93.88 104 SER A N 1
ATOM 821 C CA . SER A 1 104 ? 0.969 -6.441 1.934 1 93.88 104 SER A CA 1
ATOM 822 C C . SER A 1 104 ? 0.488 -7.078 3.232 1 93.88 104 SER A C 1
ATOM 824 O O . SER A 1 104 ? 1.291 -7.594 4.012 1 93.88 104 SER A O 1
ATOM 826 N N . THR A 1 105 ? -0.824 -7.113 3.467 1 92.62 105 THR A N 1
ATOM 827 C CA . THR A 1 105 ? -1.304 -7.508 4.785 1 92.62 105 THR A CA 1
ATOM 828 C C . THR A 1 105 ? -1.851 -8.93 4.762 1 92.62 105 THR A C 1
ATOM 830 O O . THR A 1 105 ? -1.896 -9.602 5.793 1 92.62 105 THR A O 1
ATOM 833 N N . GLU A 1 106 ? -2.301 -9.391 3.582 1 93.5 106 GLU A N 1
ATOM 834 C CA . GLU A 1 106 ? -2.988 -10.68 3.557 1 93.5 106 GLU A CA 1
ATOM 835 C C . GLU A 1 106 ? -2.352 -11.625 2.541 1 93.5 106 GLU A C 1
ATOM 837 O O . GLU A 1 106 ? -1.933 -12.727 2.891 1 93.5 106 GLU A O 1
ATOM 842 N N . THR A 1 107 ? -2.166 -11.188 1.31 1 94.5 107 THR A N 1
ATOM 843 C CA . THR A 1 107 ? -1.773 -12.078 0.223 1 94.5 107 THR A CA 1
ATOM 844 C C . THR A 1 107 ? -0.358 -12.609 0.439 1 94.5 107 THR A C 1
ATOM 846 O O . THR A 1 107 ? -0.142 -13.82 0.495 1 94.5 107 THR A O 1
ATOM 849 N N . LEU A 1 108 ? 0.627 -11.719 0.598 1 91.5 108 LEU A N 1
ATOM 850 C CA . LEU A 1 108 ? 2.018 -12.148 0.697 1 91.5 108 LEU A CA 1
ATOM 851 C C . LEU A 1 108 ? 2.252 -12.938 1.979 1 91.5 108 LEU A C 1
ATOM 853 O O . LEU A 1 108 ? 2.873 -14 1.952 1 91.5 108 LEU A O 1
ATOM 857 N N . PRO A 1 109 ? 1.693 -12.477 3.09 1 87.38 109 PRO A N 1
ATOM 858 C CA . PRO A 1 109 ? 1.866 -13.273 4.309 1 87.38 109 PRO A CA 1
ATOM 859 C C . PRO A 1 109 ? 1.259 -14.664 4.195 1 87.38 109 PRO A C 1
ATOM 861 O O . PRO A 1 109 ? 1.766 -15.617 4.797 1 87.38 109 PRO A O 1
ATOM 864 N N . SER A 1 110 ? 0.198 -14.773 3.518 1 87.12 110 SER A N 1
ATOM 865 C CA . SER A 1 110 ? -0.454 -16.062 3.365 1 87.12 110 SER A CA 1
ATOM 866 C C . SER A 1 110 ? 0.419 -17.031 2.574 1 87.12 110 SER A C 1
ATOM 868 O O . SER A 1 110 ? 0.233 -18.25 2.648 1 87.12 110 SER A O 1
ATOM 870 N N . LEU A 1 111 ? 1.278 -16.438 1.822 1 81.56 111 LEU A N 1
ATOM 871 C CA . LEU A 1 111 ? 2.162 -17.266 1.013 1 81.56 111 LEU A CA 1
ATOM 872 C C . LEU A 1 111 ? 3.455 -17.578 1.761 1 81.56 111 LEU A C 1
ATOM 874 O O . LEU A 1 111 ? 4.191 -18.484 1.387 1 81.56 111 LEU A O 1
ATOM 878 N N . SER A 1 112 ? 3.85 -16.484 2.725 1 66.38 112 SER A N 1
ATOM 879 C CA . SER A 1 112 ? 5.094 -16.609 3.479 1 66.38 112 SER A CA 1
ATOM 880 C C . SER A 1 112 ? 4.91 -17.5 4.703 1 66.38 112 SER A C 1
ATOM 882 O O . SER A 1 112 ? 5.875 -17.766 5.426 1 66.38 112 SER A O 1
ATOM 884 N N . MET A 1 113 ? 3.58 -17.594 5.336 1 50.06 113 MET A N 1
ATOM 885 C CA . MET A 1 113 ? 3.262 -18.062 6.68 1 50.06 113 MET A CA 1
ATOM 886 C C . MET A 1 113 ? 4.297 -19.062 7.164 1 50.06 113 MET A C 1
ATOM 888 O O . MET A 1 113 ? 4.812 -18.953 8.281 1 50.06 113 MET A O 1
ATOM 892 N N . ASP A 1 114 ? 3.867 -20.391 7.035 1 40.78 114 ASP A N 1
ATOM 893 C CA . ASP A 1 114 ? 4.293 -21.328 8.062 1 40.78 114 ASP A CA 1
ATOM 894 C C . ASP A 1 114 ? 5.812 -21.516 8.047 1 40.78 114 ASP A C 1
ATOM 896 O O . ASP A 1 114 ? 6.344 -22.281 7.238 1 40.78 114 ASP A O 1
ATOM 900 N N . GLY A 1 115 ? 6.512 -20.625 8.805 1 41.06 115 GLY A N 1
ATOM 901 C CA . GLY A 1 115 ? 7.859 -20.969 9.227 1 41.06 115 GLY A CA 1
ATOM 902 C C . GLY A 1 115 ? 8.781 -21.312 8.07 1 41.06 115 GLY A C 1
ATOM 903 O O . GLY A 1 115 ? 9.938 -21.672 8.281 1 41.06 115 GLY A O 1
ATOM 904 N N . SER A 1 116 ? 8.016 -21.672 7.02 1 40.84 116 SER A N 1
ATOM 905 C CA . SER A 1 116 ? 8.969 -22.109 6.004 1 40.84 116 SER A CA 1
ATOM 906 C C . SER A 1 116 ? 9.664 -20.922 5.352 1 40.84 116 SER A C 1
ATOM 908 O O . SER A 1 116 ? 9.102 -19.812 5.305 1 40.84 116 SER A O 1
ATOM 910 N N . SER A 1 117 ? 10.734 -20.859 5.227 1 41.34 117 SER A N 1
ATOM 911 C CA . SER A 1 117 ? 11.789 -20.031 4.66 1 41.34 117 SER A CA 1
ATOM 912 C C . SER A 1 117 ? 11.375 -19.453 3.312 1 41.34 117 SER A C 1
ATOM 914 O O . SER A 1 117 ? 11.492 -20.109 2.281 1 41.34 117 SER A O 1
ATOM 916 N N . MET A 1 118 ? 10.117 -19.281 2.822 1 48.59 118 MET A N 1
ATOM 917 C CA . MET A 1 118 ? 10.508 -18.438 1.688 1 48.59 118 MET A CA 1
ATOM 918 C C . MET A 1 118 ? 11.469 -17.344 2.125 1 48.59 118 MET A C 1
ATOM 920 O O . MET A 1 118 ? 11.18 -16.594 3.061 1 48.59 118 MET A O 1
ATOM 924 N N . SER A 1 119 ? 12.531 -17.734 1.896 1 58.59 119 SER A N 1
ATOM 925 C CA . SER A 1 119 ? 13.703 -17.031 2.4 1 58.59 119 SER A CA 1
ATOM 926 C C . SER A 1 119 ? 13.617 -15.531 2.113 1 58.59 119 SER A C 1
ATOM 928 O O . SER A 1 119 ? 14.328 -14.734 2.729 1 58.59 119 SER A O 1
ATOM 930 N N . ILE A 1 120 ? 12.391 -15.297 1.184 1 71.25 120 ILE A N 1
ATOM 931 C CA . ILE A 1 120 ? 12.383 -13.859 0.949 1 71.25 120 ILE A CA 1
ATOM 932 C C . ILE A 1 120 ? 11.227 -13.219 1.711 1 71.25 120 ILE A C 1
ATOM 934 O O . ILE A 1 120 ? 10.078 -13.648 1.588 1 71.25 120 ILE A O 1
ATOM 938 N N . LEU A 1 121 ? 11.414 -12.344 2.465 1 76.12 121 LEU A N 1
ATOM 939 C CA . LEU A 1 121 ? 10.43 -11.641 3.283 1 76.12 121 LEU A CA 1
ATOM 940 C C . LEU A 1 121 ? 9.445 -10.867 2.41 1 76.12 121 LEU A C 1
ATOM 942 O O . LEU A 1 121 ? 9.82 -10.336 1.364 1 76.12 121 LEU A O 1
ATOM 946 N N . PRO A 1 122 ? 8.188 -10.828 2.84 1 86.12 122 PRO A N 1
ATOM 947 C CA . PRO A 1 122 ? 7.191 -10.047 2.098 1 86.12 122 PRO A CA 1
ATOM 948 C C . PRO A 1 122 ? 7.664 -8.633 1.793 1 86.12 122 PRO A C 1
ATOM 950 O O . PRO A 1 122 ? 7.43 -8.117 0.694 1 86.12 122 PRO A O 1
ATOM 953 N N . THR A 1 123 ? 8.336 -7.988 2.729 1 87.06 123 THR A N 1
ATOM 954 C CA . THR A 1 123 ? 8.828 -6.625 2.543 1 87.06 123 THR A CA 1
ATOM 955 C C . THR A 1 123 ? 9.852 -6.57 1.409 1 87.06 123 THR A C 1
ATOM 957 O O . THR A 1 123 ? 9.891 -5.594 0.655 1 87.06 123 THR A O 1
ATOM 960 N N . GLU A 1 124 ? 10.656 -7.598 1.309 1 86.69 124 GLU A N 1
ATOM 961 C CA . GLU A 1 124 ? 11.641 -7.66 0.232 1 86.69 124 GLU A CA 1
ATOM 962 C C . GLU A 1 124 ? 10.969 -7.828 -1.126 1 86.69 124 GLU A C 1
ATOM 964 O O . GLU A 1 124 ? 11.391 -7.227 -2.115 1 86.69 124 GLU A O 1
ATOM 969 N N . VAL A 1 125 ? 9.953 -8.672 -1.114 1 90.12 125 VAL A N 1
ATOM 970 C CA . VAL A 1 125 ? 9.211 -8.891 -2.35 1 90.12 125 VAL A CA 1
ATOM 971 C C . VAL A 1 125 ? 8.602 -7.566 -2.826 1 90.12 125 VAL A C 1
ATOM 973 O O . VAL A 1 125 ? 8.664 -7.242 -4.012 1 90.12 125 VAL A O 1
ATOM 976 N N . ILE A 1 126 ? 8.039 -6.832 -1.881 1 93.75 126 ILE A N 1
ATOM 977 C CA . ILE A 1 126 ? 7.426 -5.547 -2.205 1 93.75 126 ILE A CA 1
ATOM 978 C C . ILE A 1 126 ? 8.492 -4.59 -2.729 1 93.75 126 ILE A C 1
ATOM 980 O O . ILE A 1 126 ? 8.273 -3.889 -3.721 1 93.75 126 ILE A O 1
ATOM 984 N N . ASN A 1 127 ? 9.656 -4.566 -2.119 1 92.06 127 ASN A N 1
ATOM 985 C CA . ASN A 1 127 ? 10.734 -3.686 -2.547 1 92.06 127 ASN A CA 1
ATOM 986 C C . ASN A 1 127 ? 11.188 -4 -3.971 1 92.06 127 ASN A C 1
ATOM 988 O O . ASN A 1 127 ? 11.43 -3.092 -4.766 1 92.06 127 ASN A O 1
ATOM 992 N N . TYR A 1 128 ? 11.328 -5.277 -4.266 1 90.69 128 TYR A N 1
ATOM 993 C CA . TYR A 1 128 ? 11.664 -5.672 -5.629 1 90.69 128 TYR A CA 1
ATOM 994 C C . TYR A 1 128 ? 10.57 -5.25 -6.602 1 90.69 128 TYR A C 1
ATOM 996 O O . TYR A 1 128 ? 10.852 -4.855 -7.734 1 90.69 128 TYR A O 1
ATOM 1004 N N . GLY A 1 129 ? 9.328 -5.43 -6.141 1 94.88 129 GLY A N 1
ATOM 1005 C CA . GLY A 1 129 ? 8.203 -5.004 -6.965 1 94.88 129 GLY A CA 1
ATOM 1006 C C . GLY A 1 129 ? 8.211 -3.516 -7.254 1 94.88 129 GLY A C 1
ATOM 1007 O O . GLY A 1 129 ? 7.898 -3.094 -8.367 1 94.88 129 GLY A O 1
ATOM 1008 N N . LEU A 1 130 ? 8.5 -2.723 -6.234 1 95.44 130 LEU A N 1
ATOM 1009 C CA . LEU A 1 130 ? 8.516 -1.272 -6.387 1 95.44 130 LEU A CA 1
ATOM 1010 C C . LEU A 1 130 ? 9.602 -0.841 -7.367 1 95.44 130 LEU A C 1
ATOM 1012 O O . LEU A 1 130 ? 9.508 0.229 -7.973 1 95.44 130 LEU A O 1
ATOM 1016 N N . ALA A 1 131 ? 10.578 -1.691 -7.602 1 92.94 131 ALA A N 1
ATOM 1017 C CA . ALA A 1 131 ? 11.68 -1.381 -8.508 1 92.94 131 ALA A CA 1
ATOM 1018 C C . ALA A 1 131 ? 11.43 -1.952 -9.898 1 92.94 131 ALA A C 1
ATOM 1020 O O . ALA A 1 131 ? 12.133 -1.618 -10.852 1 92.94 131 ALA A O 1
ATOM 1021 N N . ALA A 1 132 ? 10.477 -2.811 -10.055 1 93.81 132 ALA A N 1
ATOM 1022 C CA . ALA A 1 132 ? 10.18 -3.471 -11.32 1 93.81 132 ALA A CA 1
ATOM 1023 C C . ALA A 1 132 ? 8.68 -3.465 -11.609 1 93.81 132 ALA A C 1
ATOM 1025 O O . ALA A 1 132 ? 7.953 -4.352 -11.156 1 93.81 132 ALA A O 1
ATOM 1026 N N . PRO A 1 133 ? 8.234 -2.629 -12.508 1 96.19 133 PRO A N 1
ATOM 1027 C CA . PRO A 1 133 ? 6.801 -2.451 -12.734 1 96.19 133 PRO A CA 1
ATOM 1028 C C . PRO A 1 133 ? 6.105 -3.746 -13.156 1 96.19 133 PRO A C 1
ATOM 1030 O O . PRO A 1 133 ? 4.953 -3.979 -12.781 1 96.19 133 PRO A O 1
ATOM 1033 N N . TYR A 1 134 ? 6.758 -4.605 -13.961 1 94.75 134 TYR A N 1
ATOM 1034 C CA . TYR A 1 134 ? 6.121 -5.852 -14.359 1 94.75 134 TYR A CA 1
ATOM 1035 C C . TYR A 1 134 ? 5.848 -6.742 -13.156 1 94.75 134 TYR A C 1
ATOM 1037 O O . TYR A 1 134 ? 4.805 -7.395 -13.078 1 94.75 134 TYR A O 1
ATOM 1045 N N . LEU A 1 135 ? 6.773 -6.719 -12.203 1 96.06 135 LEU A N 1
ATOM 1046 C CA . LEU A 1 135 ? 6.602 -7.527 -11.008 1 96.06 135 LEU A CA 1
ATOM 1047 C C . LEU A 1 135 ? 5.473 -6.977 -10.141 1 96.06 135 LEU A C 1
ATOM 1049 O O . LEU A 1 135 ? 4.641 -7.734 -9.641 1 96.06 135 LEU A O 1
ATOM 1053 N N . LEU A 1 136 ? 5.445 -5.641 -9.953 1 98.06 136 LEU A N 1
ATOM 1054 C CA . LEU A 1 136 ? 4.422 -5.07 -9.078 1 98.06 136 LEU A CA 1
ATOM 1055 C C . LEU A 1 136 ? 3.031 -5.273 -9.672 1 98.06 136 LEU A C 1
ATOM 1057 O O . LEU A 1 136 ? 2.072 -5.527 -8.938 1 98.06 136 LEU A O 1
ATOM 1061 N N . ASN A 1 137 ? 2.885 -5.137 -10.977 1 97.94 137 ASN A N 1
ATOM 1062 C CA . ASN A 1 137 ? 1.602 -5.406 -11.609 1 97.94 137 ASN A CA 1
ATOM 1063 C C . ASN A 1 137 ? 1.159 -6.852 -11.391 1 97.94 137 ASN A C 1
ATOM 1065 O O . ASN A 1 137 ? -0.016 -7.109 -11.117 1 97.94 137 ASN A O 1
ATOM 1069 N N . GLU A 1 138 ? 2.061 -7.762 -11.469 1 97.75 138 GLU A N 1
ATOM 1070 C CA . GLU A 1 138 ? 1.727 -9.164 -11.258 1 97.75 138 GLU A CA 1
ATOM 1071 C C . GLU A 1 138 ? 1.35 -9.43 -9.797 1 97.75 138 GLU A C 1
ATOM 1073 O O . GLU A 1 138 ? 0.439 -10.211 -9.523 1 97.75 138 GLU A O 1
ATOM 1078 N N . LEU A 1 139 ? 2.127 -8.797 -8.898 1 98 139 LEU A N 1
ATOM 1079 C CA . LEU A 1 139 ? 1.811 -8.93 -7.48 1 98 139 LEU A CA 1
ATOM 1080 C C . LEU A 1 139 ? 0.408 -8.406 -7.184 1 98 139 LEU A C 1
ATOM 1082 O O . LEU A 1 139 ? -0.351 -9.039 -6.445 1 98 139 LEU A O 1
ATOM 1086 N N . MET A 1 140 ? 0.133 -7.301 -7.785 1 98.31 140 MET A N 1
ATOM 1087 C CA . MET A 1 140 ? -1.193 -6.715 -7.613 1 98.31 140 MET A CA 1
ATOM 1088 C C . MET A 1 140 ? -2.264 -7.586 -8.258 1 98.31 140 MET A C 1
ATOM 1090 O O . MET A 1 140 ? -3.383 -7.684 -7.754 1 98.31 140 MET A O 1
ATOM 1094 N N . ALA A 1 141 ? -1.968 -8.156 -9.359 1 98.06 141 ALA A N 1
ATOM 1095 C CA . ALA A 1 141 ? -2.879 -9.102 -10.008 1 98.06 141 ALA A CA 1
ATOM 1096 C C . ALA A 1 141 ? -3.186 -10.281 -9.094 1 98.06 141 ALA A C 1
ATOM 1098 O O . ALA A 1 141 ? -4.336 -10.711 -8.992 1 98.06 141 ALA A O 1
ATOM 1099 N N . LEU A 1 142 ? -2.182 -10.758 -8.453 1 97.5 142 LEU A N 1
ATOM 1100 C CA . LEU A 1 142 ? -2.35 -11.875 -7.531 1 97.5 142 LEU A CA 1
ATOM 1101 C C . LEU A 1 142 ? -3.229 -11.477 -6.352 1 97.5 142 LEU A C 1
ATOM 1103 O O . LEU A 1 142 ? -4.047 -12.273 -5.887 1 97.5 142 LEU A O 1
ATOM 1107 N N . ALA A 1 143 ? -2.984 -10.258 -5.871 1 98 143 ALA A N 1
ATOM 1108 C CA . ALA A 1 143 ? -3.818 -9.758 -4.781 1 98 143 ALA A CA 1
ATOM 1109 C C . ALA A 1 143 ? -5.285 -9.688 -5.203 1 98 143 ALA A C 1
ATOM 1111 O O . ALA A 1 143 ? -6.18 -10.023 -4.426 1 98 143 ALA A O 1
ATOM 1112 N N . ALA A 1 144 ? -5.504 -9.188 -6.387 1 98.19 144 ALA A N 1
ATOM 1113 C CA . ALA A 1 144 ? -6.863 -9.125 -6.91 1 98.19 144 ALA A CA 1
ATOM 1114 C C . ALA A 1 144 ? -7.48 -10.516 -7.004 1 98.19 144 ALA A C 1
ATOM 1116 O O . ALA A 1 144 ? -8.656 -10.703 -6.691 1 98.19 144 ALA A O 1
ATOM 1117 N N . LEU A 1 145 ? -6.699 -11.477 -7.43 1 97.5 145 LEU A N 1
ATOM 1118 C CA . LEU A 1 145 ? -7.176 -12.852 -7.508 1 97.5 145 LEU A CA 1
ATOM 1119 C C . LEU A 1 145 ? -7.543 -13.383 -6.125 1 97.5 145 LEU A C 1
ATOM 1121 O O . LEU A 1 145 ? -8.562 -14.055 -5.965 1 97.5 145 LEU A O 1
ATOM 1125 N N . HIS A 1 146 ? -6.723 -13.125 -5.18 1 97.44 146 HIS A N 1
ATOM 1126 C CA . HIS A 1 146 ? -6.98 -13.516 -3.797 1 97.44 146 HIS A CA 1
ATOM 1127 C C . HIS A 1 146 ? -8.289 -12.914 -3.295 1 97.44 146 HIS A C 1
ATOM 1129 O O . HIS A 1 146 ? -9.094 -13.609 -2.672 1 97.44 146 HIS A O 1
ATOM 1135 N N . LEU A 1 147 ? -8.492 -11.664 -3.578 1 97.75 147 LEU A N 1
ATOM 1136 C CA . LEU A 1 147 ? -9.727 -11.008 -3.16 1 97.75 147 LEU A CA 1
ATOM 1137 C C . LEU A 1 147 ? -10.938 -11.609 -3.867 1 97.75 147 LEU A C 1
ATOM 1139 O O . LEU A 1 147 ? -12.016 -11.711 -3.283 1 97.75 147 LEU A O 1
ATOM 1143 N N . ALA A 1 148 ? -10.781 -11.961 -5.117 1 96.69 148 ALA A N 1
A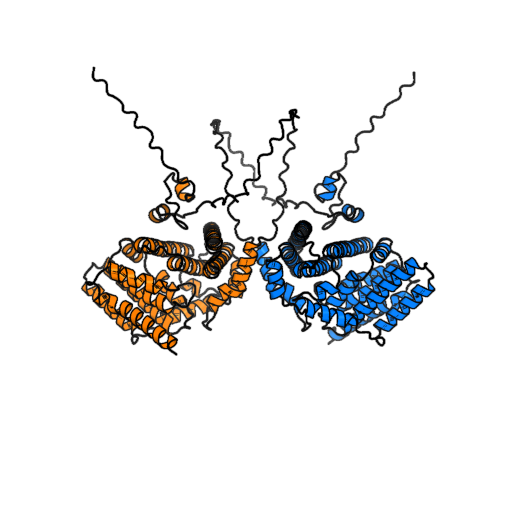TOM 1144 C CA . ALA A 1 148 ? -11.859 -12.602 -5.867 1 96.69 148 ALA A CA 1
ATOM 1145 C C . ALA A 1 148 ? -12.305 -13.898 -5.191 1 96.69 148 ALA A C 1
ATOM 1147 O O . ALA A 1 148 ? -13.484 -14.25 -5.234 1 96.69 148 ALA A O 1
ATOM 1148 N N . ILE A 1 149 ? -11.414 -14.594 -4.602 1 96.25 149 ILE A N 1
ATOM 1149 C CA . ILE A 1 149 ? -11.688 -15.867 -3.943 1 96.25 149 ILE A CA 1
ATOM 1150 C C . ILE A 1 149 ? -12.32 -15.617 -2.578 1 96.25 149 ILE A C 1
ATOM 1152 O O . ILE A 1 149 ? -13.273 -16.312 -2.195 1 96.25 149 ILE A O 1
ATOM 1156 N N . LEU A 1 150 ? -11.836 -14.602 -1.878 1 96.06 150 LEU A N 1
ATOM 1157 C CA . LEU A 1 150 ? -12.297 -14.328 -0.521 1 96.06 150 LEU A CA 1
ATOM 1158 C C . LEU A 1 150 ? -13.672 -13.656 -0.535 1 96.06 150 LEU A C 1
ATOM 1160 O O . LEU A 1 150 ? -14.484 -13.891 0.359 1 96.06 150 LEU A O 1
ATOM 1164 N N . ARG A 1 151 ? -13.789 -12.766 -1.486 1 96.06 151 ARG A N 1
ATOM 1165 C CA . ARG A 1 151 ? -15.031 -12.008 -1.567 1 96.06 151 ARG A CA 1
ATOM 1166 C C . ARG A 1 151 ? -15.898 -12.5 -2.717 1 96.06 151 ARG A C 1
ATOM 1168 O O . ARG A 1 151 ? -15.969 -11.867 -3.77 1 96.06 151 ARG A O 1
ATOM 1175 N N . GLU A 1 152 ? -16.75 -13.391 -2.443 1 92.81 152 GLU A N 1
ATOM 1176 C CA . GLU A 1 152 ? -17.531 -14.102 -3.451 1 92.81 152 GLU A CA 1
ATOM 1177 C C . GLU A 1 152 ? -18.5 -13.164 -4.16 1 92.81 152 GLU A C 1
ATOM 1179 O O . GLU A 1 152 ? -18.734 -13.297 -5.367 1 92.81 152 GLU A O 1
ATOM 1184 N N . SER A 1 153 ? -19.031 -12.203 -3.43 1 94.62 153 SER A N 1
ATOM 1185 C CA . SER A 1 153 ? -20.016 -11.289 -3.996 1 94.62 153 SER A CA 1
ATOM 1186 C C . SER A 1 153 ? -19.391 -10.367 -5.031 1 94.62 153 SER A C 1
ATOM 1188 O O . SER A 1 153 ? -20.078 -9.844 -5.91 1 94.62 153 SER A O 1
ATOM 1190 N N . GLN A 1 154 ? -18.109 -10.141 -4.957 1 96.06 154 GLN A N 1
ATOM 1191 C CA . GLN A 1 154 ? -17.406 -9.266 -5.887 1 96.06 154 GLN A CA 1
ATOM 1192 C C . GLN A 1 154 ? -16.391 -10.047 -6.723 1 96.06 154 GLN A C 1
ATOM 1194 O O . GLN A 1 154 ? -15.398 -9.484 -7.195 1 96.06 154 GLN A O 1
ATOM 1199 N N . ARG A 1 155 ? -16.578 -11.289 -6.859 1 94.62 155 ARG A N 1
ATOM 1200 C CA . ARG A 1 155 ? -15.641 -12.203 -7.496 1 94.62 155 ARG A CA 1
ATOM 1201 C C . ARG A 1 155 ? -15.328 -11.758 -8.922 1 94.62 155 ARG A C 1
ATOM 1203 O O . ARG A 1 155 ? -14.164 -11.664 -9.305 1 94.62 155 ARG A O 1
ATOM 1210 N N . ASP A 1 156 ? -16.344 -11.43 -9.695 1 92.06 156 ASP A N 1
ATOM 1211 C CA . ASP A 1 156 ? -16.156 -11.086 -11.102 1 92.06 156 ASP A CA 1
ATOM 1212 C C . ASP A 1 156 ? -15.383 -9.773 -11.25 1 92.06 156 ASP A C 1
ATOM 1214 O O . ASP A 1 156 ? -14.562 -9.633 -12.156 1 92.06 156 ASP A O 1
ATOM 1218 N N . PHE A 1 157 ? -15.719 -8.875 -10.375 1 95.06 157 PHE A N 1
ATOM 1219 C CA . PHE A 1 157 ? -15.047 -7.586 -10.391 1 95.06 157 PHE A CA 1
ATOM 1220 C C . PHE A 1 157 ? -13.547 -7.754 -10.195 1 95.06 157 PHE A C 1
ATOM 1222 O O . PHE A 1 157 ? -12.75 -7.289 -11.008 1 95.06 157 PHE A O 1
ATOM 1229 N N . TYR A 1 158 ? -13.117 -8.445 -9.148 1 96.62 158 TYR A N 1
ATOM 1230 C CA . TYR A 1 158 ? -11.703 -8.594 -8.812 1 96.62 158 TYR A CA 1
ATOM 1231 C C . TYR A 1 158 ? -11 -9.5 -9.812 1 96.62 158 TYR A C 1
ATOM 1233 O O . TYR A 1 158 ? -9.828 -9.305 -10.125 1 96.62 158 TYR A O 1
ATOM 1241 N N . ARG A 1 159 ? -11.672 -10.5 -10.273 1 93.75 159 ARG A N 1
ATOM 1242 C CA . ARG A 1 159 ? -11.078 -11.383 -11.273 1 93.75 159 ARG A CA 1
ATOM 1243 C C . ARG A 1 159 ? -10.766 -10.617 -12.562 1 93.75 159 ARG A C 1
ATOM 1245 O O . ARG A 1 159 ? -9.727 -10.844 -13.188 1 93.75 159 ARG A O 1
ATOM 1252 N N . HIS A 1 160 ? -11.664 -9.734 -12.953 1 92.62 160 HIS A N 1
ATOM 1253 C CA . HIS A 1 160 ? -11.438 -8.898 -14.117 1 92.62 160 HIS A CA 1
ATOM 1254 C C . HIS A 1 160 ? -10.172 -8.055 -13.953 1 92.62 160 HIS A C 1
ATOM 1256 O O . HIS A 1 160 ? -9.32 -8.023 -14.844 1 92.62 160 HIS A O 1
ATOM 1262 N N . HIS A 1 161 ? -10.086 -7.445 -12.867 1 95.12 161 HIS A N 1
ATOM 1263 C CA . HIS A 1 161 ? -8.93 -6.586 -12.617 1 95.12 161 HIS A CA 1
ATOM 1264 C C . HIS A 1 161 ? -7.652 -7.406 -12.484 1 95.12 161 HIS A C 1
ATOM 1266 O O . HIS A 1 161 ? -6.574 -6.953 -12.875 1 95.12 161 HIS A O 1
ATOM 1272 N N . SER A 1 162 ? -7.777 -8.594 -11.852 1 96.75 162 SER A N 1
ATOM 1273 C CA . SER A 1 162 ? -6.637 -9.5 -11.797 1 96.75 162 SER A CA 1
ATOM 1274 C C . SER A 1 162 ? -6.094 -9.797 -13.188 1 96.75 162 SER A C 1
ATOM 1276 O O . SER A 1 162 ? -4.883 -9.719 -13.422 1 96.75 162 SER A O 1
ATOM 1278 N N . THR A 1 163 ? -6.988 -10.07 -14.047 1 92.44 163 THR A N 1
ATOM 1279 C CA . THR A 1 163 ? -6.613 -10.398 -15.422 1 92.44 163 THR A CA 1
ATOM 1280 C C . THR A 1 163 ? -5.984 -9.188 -16.109 1 92.44 163 THR A C 1
ATOM 1282 O O . THR A 1 163 ? -4.973 -9.32 -16.797 1 92.44 163 THR A O 1
ATOM 1285 N N . GLU A 1 164 ? -6.547 -8.039 -15.938 1 93.31 164 GLU A N 1
ATOM 1286 C CA . GLU A 1 164 ? -6.02 -6.824 -16.562 1 93.31 164 GLU A CA 1
ATOM 1287 C C . GLU A 1 164 ? -4.617 -6.504 -16.047 1 93.31 164 GLU A C 1
ATOM 1289 O O . GLU A 1 164 ? -3.73 -6.16 -16.828 1 93.31 164 GLU A O 1
ATOM 1294 N N . LEU A 1 165 ? -4.449 -6.551 -14.797 1 96.31 165 LEU A N 1
ATOM 1295 C CA . LEU A 1 165 ? -3.15 -6.258 -14.195 1 96.31 165 LEU A CA 1
ATOM 1296 C C . LEU A 1 165 ? -2.104 -7.27 -14.648 1 96.31 165 LEU A C 1
ATOM 1298 O O . LEU A 1 165 ? -0.946 -6.914 -14.875 1 96.31 165 LEU A O 1
ATOM 1302 N N . GLN A 1 166 ? -2.471 -8.539 -14.727 1 94.81 166 GLN A N 1
ATOM 1303 C CA . GLN A 1 166 ? -1.554 -9.555 -15.242 1 94.81 166 GLN A CA 1
ATOM 1304 C C . GLN A 1 166 ? -1.147 -9.242 -16.688 1 94.81 166 GLN A C 1
ATOM 1306 O O . GLN A 1 166 ? 0.016 -9.406 -17.047 1 94.81 166 GLN A O 1
ATOM 1311 N N . ASN A 1 167 ? -2.119 -8.859 -17.484 1 89.81 167 ASN A N 1
ATOM 1312 C CA . ASN A 1 167 ? -1.821 -8.477 -18.859 1 89.81 167 ASN A CA 1
ATOM 1313 C C . ASN A 1 167 ? -0.822 -7.328 -18.922 1 89.81 167 ASN A C 1
ATOM 1315 O O . ASN A 1 167 ? 0.107 -7.348 -19.719 1 89.81 167 ASN A O 1
ATOM 1319 N N . HIS A 1 168 ? -1.049 -6.359 -18.094 1 93.69 168 HIS A N 1
ATOM 1320 C CA . HIS A 1 168 ? -0.088 -5.266 -18.016 1 93.69 168 HIS A CA 1
ATOM 1321 C C . HIS A 1 168 ? 1.294 -5.777 -17.625 1 93.69 168 HIS A C 1
ATOM 1323 O O . HIS A 1 168 ? 2.301 -5.355 -18.188 1 93.69 168 HIS A O 1
ATOM 1329 N N . ALA A 1 169 ? 1.312 -6.668 -16.578 1 95.06 169 ALA A N 1
ATOM 1330 C CA . ALA A 1 169 ? 2.578 -7.223 -16.109 1 95.06 169 ALA A CA 1
ATOM 1331 C C . ALA A 1 169 ? 3.344 -7.891 -17.25 1 95.06 169 ALA A C 1
ATOM 1333 O O . ALA A 1 169 ? 4.531 -7.625 -17.453 1 95.06 169 ALA A O 1
ATOM 1334 N N . LEU A 1 170 ? 2.654 -8.672 -18 1 90.06 170 LEU A N 1
ATOM 1335 C CA . LEU A 1 170 ? 3.27 -9.406 -19.109 1 90.06 170 LEU A CA 1
ATOM 1336 C C . LEU A 1 170 ? 3.74 -8.445 -20.203 1 90.06 170 LEU A C 1
ATOM 1338 O O . LEU A 1 170 ? 4.852 -8.586 -20.719 1 90.06 170 LEU A O 1
ATOM 1342 N N . ARG A 1 171 ? 2.955 -7.461 -20.547 1 88 171 ARG A N 1
ATOM 1343 C CA . ARG A 1 171 ? 3.32 -6.48 -21.562 1 88 171 ARG A CA 1
ATOM 1344 C C . ARG A 1 171 ? 4.57 -5.707 -21.156 1 88 171 ARG A C 1
ATOM 1346 O O . ARG A 1 171 ? 5.488 -5.531 -21.953 1 88 171 ARG A O 1
ATOM 1353 N N . ILE A 1 172 ? 4.535 -5.238 -19.953 1 91.62 172 ILE A N 1
ATOM 1354 C CA . ILE A 1 172 ? 5.676 -4.48 -19.453 1 91.62 172 ILE A CA 1
ATOM 1355 C C . ILE A 1 172 ? 6.922 -5.359 -19.438 1 91.62 172 ILE A C 1
ATOM 1357 O O . ILE A 1 172 ? 8.008 -4.918 -19.828 1 91.62 172 ILE A O 1
ATOM 1361 N N . PHE A 1 173 ? 6.801 -6.574 -19.016 1 89.38 173 PHE A N 1
ATOM 1362 C CA . PHE A 1 173 ? 7.93 -7.496 -18.953 1 89.38 173 PHE A CA 1
ATOM 1363 C C . PHE A 1 173 ? 8.531 -7.707 -20.344 1 89.38 173 PHE A C 1
ATOM 1365 O O . PHE A 1 173 ? 9.75 -7.648 -20.516 1 89.38 173 PHE A O 1
ATOM 1372 N N . HIS A 1 174 ? 7.711 -7.973 -21.219 1 84.12 174 HIS A N 1
ATOM 1373 C CA . HIS A 1 174 ? 8.188 -8.25 -22.578 1 84.12 174 HIS A CA 1
ATOM 1374 C C . HIS A 1 174 ? 8.773 -6.996 -23.219 1 84.12 174 HIS A C 1
ATOM 1376 O O . HIS A 1 174 ? 9.602 -7.09 -24.125 1 84.12 174 HIS A O 1
ATOM 1382 N N . GLY A 1 175 ? 8.305 -5.84 -22.797 1 83.19 175 GLY A N 1
ATOM 1383 C CA . GLY A 1 175 ? 8.859 -4.586 -23.281 1 83.19 175 GLY A CA 1
ATOM 1384 C C . GLY A 1 175 ? 10.148 -4.191 -22.594 1 83.19 175 GLY A C 1
ATOM 1385 O O . GLY A 1 175 ? 10.852 -3.287 -23.047 1 83.19 175 GLY A O 1
ATOM 1386 N N . THR A 1 176 ? 10.383 -4.812 -21.484 1 81.19 176 THR A N 1
ATOM 1387 C CA . THR A 1 176 ? 11.578 -4.504 -20.703 1 81.19 176 THR A CA 1
ATOM 1388 C C . THR A 1 176 ? 12.797 -5.242 -21.25 1 81.19 176 THR A C 1
ATOM 1390 O O . THR A 1 176 ? 12.727 -6.438 -21.531 1 81.19 176 THR A O 1
ATOM 1393 N N . GLU A 1 177 ? 13.82 -4.406 -21.562 1 69.06 177 GLU A N 1
ATOM 1394 C CA . GLU A 1 177 ? 15.062 -5.02 -22.031 1 69.06 177 GLU A CA 1
ATOM 1395 C C . GLU A 1 177 ? 15.781 -5.746 -20.906 1 69.06 177 GLU A C 1
ATOM 1397 O O . GLU A 1 177 ? 16.219 -5.121 -19.938 1 69.06 177 GLU A O 1
ATOM 1402 N N . ILE A 1 178 ? 15.578 -6.898 -20.75 1 59.31 178 ILE A N 1
ATOM 1403 C CA . ILE A 1 178 ? 16.297 -7.656 -19.719 1 59.31 178 ILE A CA 1
ATOM 1404 C C . ILE A 1 178 ? 17.797 -7.699 -20.078 1 59.31 178 ILE A C 1
ATOM 1406 O O . ILE A 1 178 ? 18.156 -7.855 -21.234 1 59.31 178 ILE A O 1
ATOM 1410 N N . ASP A 1 179 ? 18.562 -6.992 -19.141 1 56.31 179 ASP A N 1
ATOM 1411 C CA . ASP A 1 179 ? 20 -6.844 -19.328 1 56.31 179 ASP A CA 1
ATOM 1412 C C . ASP A 1 179 ? 20.594 -8.086 -19.984 1 56.31 179 ASP A C 1
ATOM 1414 O O . ASP A 1 179 ? 20.328 -9.211 -19.562 1 56.31 179 ASP A O 1
ATOM 1418 N N . ALA A 1 180 ? 20.984 -7.887 -21.281 1 47.91 180 ALA A N 1
ATOM 1419 C CA . ALA A 1 180 ? 21.734 -8.836 -22.109 1 47.91 180 ALA A CA 1
ATOM 1420 C C . ALA A 1 180 ? 22.859 -9.477 -21.297 1 47.91 180 ALA A C 1
ATOM 1422 O O . ALA A 1 180 ? 23.5 -10.422 -21.766 1 47.91 180 ALA A O 1
ATOM 1423 N N . SER A 1 181 ? 23.266 -8.641 -20.312 1 51.5 181 SER A N 1
ATOM 1424 C CA . SER A 1 181 ? 24.438 -9.266 -19.688 1 51.5 181 SER A CA 1
ATOM 1425 C C . SER A 1 181 ? 24.109 -10.664 -19.172 1 51.5 181 SER A C 1
ATOM 1427 O O . SER A 1 181 ? 25.016 -11.422 -18.828 1 51.5 181 SER A O 1
ATOM 1429 N N . GLY A 1 182 ? 22.969 -11.109 -19.406 1 54.19 182 GLY A N 1
ATOM 1430 C CA . GLY A 1 182 ? 22.609 -12.5 -19.156 1 54.19 182 GLY A CA 1
ATOM 1431 C C . GLY A 1 182 ? 22.25 -12.758 -17.703 1 54.19 182 GLY A C 1
ATOM 1432 O O . GLY A 1 182 ? 21.922 -13.891 -17.328 1 54.19 182 GLY A O 1
ATOM 1433 N N . LYS A 1 183 ? 22.531 -11.742 -16.766 1 57.91 183 LYS A N 1
ATOM 1434 C CA . LYS A 1 183 ? 22.297 -12.109 -15.367 1 57.91 183 LYS A CA 1
ATOM 1435 C C . LYS A 1 183 ? 20.828 -11.945 -14.977 1 57.91 183 LYS A C 1
ATOM 1437 O O . LYS A 1 183 ? 20.25 -10.883 -15.219 1 57.91 183 LYS A O 1
ATOM 1442 N N . PRO A 1 184 ? 20.328 -13.078 -14.688 1 59.38 184 PRO A N 1
ATOM 1443 C CA . PRO A 1 184 ? 18.922 -12.969 -14.297 1 59.38 184 PRO A CA 1
ATOM 1444 C C . PRO A 1 184 ? 18.703 -12.039 -13.102 1 59.38 184 PRO A C 1
ATOM 1446 O O . PRO A 1 184 ? 19.5 -12.039 -12.164 1 59.38 184 PRO A O 1
ATOM 1449 N N . SER A 1 185 ? 17.766 -11.086 -13.195 1 77.81 185 SER A N 1
ATOM 1450 C CA . SER A 1 185 ? 17.5 -10.172 -12.094 1 77.81 185 SER A CA 1
ATOM 1451 C C . SER A 1 185 ? 16.484 -10.766 -11.117 1 77.81 185 SER A C 1
ATOM 1453 O O . SER A 1 185 ? 15.656 -11.586 -11.5 1 77.81 185 SER A O 1
ATOM 1455 N N . VAL A 1 186 ? 16.625 -10.688 -9.859 1 82 186 VAL A N 1
ATOM 1456 C CA . VAL A 1 186 ? 15.781 -11.156 -8.766 1 82 186 VAL A CA 1
ATOM 1457 C C . VAL A 1 186 ? 14.32 -10.812 -9.062 1 82 186 VAL A C 1
ATOM 1459 O O . VAL A 1 186 ? 13.438 -11.664 -8.969 1 82 186 VAL A O 1
ATOM 1462 N N . PRO A 1 187 ? 14.078 -9.648 -9.664 1 87.56 187 PRO A N 1
ATOM 1463 C CA . PRO A 1 187 ? 12.68 -9.32 -9.961 1 87.56 187 PRO A CA 1
ATOM 1464 C C . PRO A 1 187 ? 12.094 -10.203 -11.062 1 87.56 187 PRO A C 1
ATOM 1466 O O . PRO A 1 187 ? 10.922 -10.578 -10.992 1 87.56 187 PRO A O 1
ATOM 1469 N N . ALA A 1 188 ? 12.883 -10.531 -11.992 1 86.44 188 ALA A N 1
ATOM 1470 C CA . ALA A 1 188 ? 12.391 -11.383 -13.078 1 86.44 188 ALA A CA 1
ATOM 1471 C C . ALA A 1 188 ? 12.062 -12.781 -12.578 1 86.44 188 ALA A C 1
ATOM 1473 O O . ALA A 1 188 ? 11.07 -13.383 -12.992 1 86.44 188 ALA A O 1
ATOM 1474 N N . PHE A 1 189 ? 12.922 -13.273 -11.773 1 84.62 189 PHE A N 1
ATOM 1475 C CA . PHE A 1 189 ? 12.68 -14.578 -11.18 1 84.62 189 PHE A CA 1
ATOM 1476 C C . PHE A 1 189 ? 11.391 -14.57 -10.359 1 84.62 189 PHE A C 1
ATOM 1478 O O . PHE A 1 189 ? 10.57 -15.484 -10.477 1 84.62 189 PHE A O 1
ATOM 1485 N N . LEU A 1 190 ? 11.258 -13.562 -9.484 1 87.56 190 LEU A N 1
ATOM 1486 C CA . LEU A 1 190 ? 10.055 -13.438 -8.672 1 87.56 190 LEU A CA 1
ATOM 1487 C C . LEU A 1 190 ? 8.812 -13.297 -9.547 1 87.56 190 LEU A C 1
ATOM 1489 O O . LEU A 1 190 ? 7.77 -13.883 -9.258 1 87.56 190 LEU A O 1
ATOM 1493 N N . PHE A 1 191 ? 8.992 -12.547 -10.578 1 91.56 191 PHE A N 1
ATOM 1494 C CA . PHE A 1 191 ? 7.898 -12.359 -11.516 1 91.56 191 PHE A CA 1
ATOM 1495 C C . PHE A 1 191 ? 7.445 -13.695 -12.094 1 91.56 191 PHE A C 1
ATOM 1497 O O . PHE A 1 191 ? 6.254 -14 -12.094 1 91.56 191 PHE A O 1
ATOM 1504 N N . SER A 1 192 ? 8.391 -14.453 -12.523 1 87.12 192 SER A N 1
ATOM 1505 C CA . SER A 1 192 ? 8.086 -15.758 -13.102 1 87.12 192 SER A CA 1
ATOM 1506 C C . SER A 1 192 ? 7.398 -16.672 -12.086 1 87.12 192 SER A C 1
ATOM 1508 O O . SER A 1 192 ? 6.422 -17.344 -12.414 1 87.12 192 SER A O 1
ATOM 1510 N N . SER A 1 193 ? 7.898 -16.688 -10.914 1 86.56 193 SER A N 1
ATOM 1511 C CA . SER A 1 193 ? 7.352 -17.531 -9.859 1 86.56 193 SER A CA 1
ATOM 1512 C C . SER A 1 193 ? 5.918 -17.141 -9.516 1 86.56 193 SER A C 1
ATOM 1514 O O . SER A 1 193 ? 5.039 -18 -9.422 1 86.56 193 SER A O 1
ATOM 1516 N N . ILE A 1 194 ? 5.711 -15.852 -9.367 1 92.06 194 ILE A N 1
ATOM 1517 C CA . ILE A 1 194 ? 4.398 -15.352 -8.984 1 92.06 194 ILE A CA 1
ATOM 1518 C C . ILE A 1 194 ? 3.414 -15.555 -10.133 1 92.06 194 ILE A C 1
ATOM 1520 O O . ILE A 1 194 ? 2.244 -15.883 -9.906 1 92.06 194 ILE A O 1
ATOM 1524 N N . LEU A 1 195 ? 3.9 -15.359 -11.297 1 92.25 195 LEU A N 1
ATOM 1525 C CA . LEU A 1 195 ? 3.066 -15.602 -12.469 1 92.25 195 LEU A CA 1
ATOM 1526 C C . LEU A 1 195 ? 2.615 -17.062 -12.516 1 92.25 195 LEU A C 1
ATOM 1528 O O . LEU A 1 195 ? 1.449 -17.344 -12.797 1 92.25 195 LEU A O 1
ATOM 1532 N N . GLY A 1 196 ? 3.535 -17.969 -12.297 1 90.5 196 GLY A N 1
ATOM 1533 C CA . GLY A 1 196 ? 3.191 -19.375 -12.258 1 90.5 196 GLY A CA 1
ATOM 1534 C C . GLY A 1 196 ? 2.129 -19.703 -11.227 1 90.5 196 GLY A C 1
ATOM 1535 O O . GLY A 1 196 ? 1.158 -20.406 -11.523 1 90.5 196 GLY A O 1
ATOM 1536 N N . LEU A 1 197 ? 2.279 -19.172 -10.039 1 91 197 LEU A N 1
ATOM 1537 C CA . LEU A 1 197 ? 1.304 -19.391 -8.969 1 91 197 LEU A CA 1
ATOM 1538 C C . LEU A 1 197 ? -0.052 -18.797 -9.352 1 91 197 LEU A C 1
ATOM 1540 O O . LEU A 1 197 ? -1.09 -19.422 -9.109 1 91 197 LEU A O 1
ATOM 1544 N N . HIS A 1 198 ? 0.044 -17.641 -9.875 1 93.88 198 HIS A N 1
ATOM 1545 C CA . HIS A 1 198 ? -1.166 -16.938 -10.297 1 93.88 198 HIS A CA 1
ATOM 1546 C C . HIS A 1 198 ? -1.943 -17.75 -11.32 1 93.88 198 HIS A C 1
ATOM 1548 O O . HIS A 1 198 ? -3.152 -17.953 -11.18 1 93.88 198 HIS A O 1
ATOM 1554 N N . LEU A 1 199 ? -1.307 -18.172 -12.375 1 91.62 199 LEU A N 1
ATOM 1555 C CA . LEU A 1 199 ? -1.948 -18.922 -13.461 1 91.62 199 LEU A CA 1
ATOM 1556 C C . LEU A 1 199 ? -2.473 -20.266 -12.961 1 91.62 199 LEU A C 1
ATOM 1558 O O . LEU A 1 199 ? -3.566 -20.688 -13.352 1 91.62 199 LEU A O 1
ATOM 1562 N N . LEU A 1 200 ? -1.684 -20.891 -12.156 1 92.62 200 LEU A N 1
ATOM 1563 C CA . LEU A 1 200 ? -2.119 -22.172 -11.609 1 92.62 200 LEU A CA 1
ATOM 1564 C C . LEU A 1 200 ? -3.375 -22 -10.758 1 92.62 200 LEU A C 1
ATOM 1566 O O . LEU A 1 200 ? -4.332 -22.766 -10.891 1 92.62 200 LEU A O 1
ATOM 1570 N N . CYS A 1 201 ? -3.332 -21.016 -9.898 1 93.25 201 CYS A N 1
ATOM 1571 C CA . CYS A 1 201 ? -4.488 -20.719 -9.062 1 93.25 201 CYS A CA 1
ATOM 1572 C C . CYS A 1 201 ? -5.715 -20.422 -9.914 1 93.25 201 CYS A C 1
ATOM 1574 O O . CYS A 1 201 ? -6.797 -20.953 -9.664 1 93.25 201 CYS A O 1
ATOM 1576 N N . ASP A 1 202 ? -5.5 -19.578 -10.844 1 92.5 202 ASP A N 1
ATOM 1577 C CA . ASP A 1 202 ? -6.602 -19.203 -11.727 1 92.5 202 ASP A CA 1
ATOM 1578 C C . ASP A 1 202 ? -7.195 -20.438 -12.414 1 92.5 202 ASP A C 1
ATOM 1580 O O . ASP A 1 202 ? -8.414 -20.531 -12.57 1 92.5 202 ASP A O 1
ATOM 1584 N N . THR A 1 203 ? -6.41 -21.359 -12.852 1 91.12 203 THR A N 1
ATOM 1585 C CA . THR A 1 203 ? -6.812 -22.562 -13.562 1 91.12 203 THR A CA 1
ATOM 1586 C C . THR A 1 203 ? -7.559 -23.516 -12.625 1 91.12 203 THR A C 1
ATOM 1588 O O . THR A 1 203 ? -8.555 -24.125 -13.016 1 91.12 203 THR A O 1
ATOM 1591 N N . LEU A 1 204 ? -7.156 -23.625 -11.445 1 92.25 204 LEU A N 1
ATOM 1592 C CA . LEU A 1 204 ? -7.691 -24.609 -10.523 1 92.25 204 LEU A CA 1
ATOM 1593 C C . LEU A 1 204 ? -8.961 -24.109 -9.852 1 92.25 204 LEU A C 1
ATOM 1595 O O . LEU A 1 204 ? -9.891 -24.875 -9.609 1 92.25 204 LEU A O 1
ATOM 1599 N N . VAL A 1 205 ? -8.945 -22.875 -9.547 1 90.56 205 VAL A N 1
ATOM 1600 C CA . VAL A 1 205 ? -10 -22.344 -8.695 1 90.56 205 VAL A CA 1
ATOM 1601 C C . VAL A 1 205 ? -11.141 -21.797 -9.555 1 90.56 205 VAL A C 1
ATOM 1603 O O . VAL A 1 205 ? -12.32 -22 -9.234 1 90.56 205 VAL A O 1
ATOM 1606 N N . PHE A 1 206 ? -10.82 -21.125 -10.602 1 87.38 206 PHE A N 1
ATOM 1607 C CA . PHE A 1 206 ? -11.844 -20.562 -11.484 1 87.38 206 PHE A CA 1
ATOM 1608 C C . PHE A 1 206 ? -12.023 -21.438 -12.727 1 87.38 206 PHE A C 1
ATOM 1610 O O . PHE A 1 206 ? -11.891 -20.953 -13.852 1 87.38 206 PHE A O 1
ATOM 1617 N N . ARG A 1 207 ? -12.336 -22.641 -12.477 1 82.31 207 ARG A N 1
ATOM 1618 C CA . ARG A 1 207 ? -12.328 -23.672 -13.516 1 82.31 207 ARG A CA 1
ATOM 1619 C C . ARG A 1 207 ? -13.711 -23.859 -14.117 1 82.31 207 ARG A C 1
ATOM 1621 O O . ARG A 1 207 ? -14.719 -23.562 -13.469 1 82.31 207 ARG A O 1
ATOM 1628 N N . ASP A 1 208 ? -13.5 -24.328 -15.312 1 76.75 208 ASP A N 1
ATOM 1629 C CA . ASP A 1 208 ? -14.672 -24.875 -15.984 1 76.75 208 ASP A CA 1
ATOM 1630 C C . ASP A 1 208 ? -14.992 -26.266 -15.477 1 76.75 208 ASP A C 1
ATOM 1632 O O . ASP A 1 208 ? -14.094 -27.016 -15.094 1 76.75 208 ASP A O 1
ATOM 1636 N N . GLN A 1 209 ? -16.219 -26.641 -15.508 1 80.94 209 GLN A N 1
ATOM 1637 C CA . GLN A 1 209 ? -16.594 -27.969 -15.031 1 80.94 209 GLN A CA 1
ATOM 1638 C C . GLN A 1 209 ? -16.266 -29.047 -16.062 1 80.94 209 GLN A C 1
ATOM 1640 O O . GLN A 1 209 ? -16.125 -30.219 -15.727 1 80.94 209 GLN A O 1
ATOM 1645 N N . ASP A 1 210 ? -15.961 -28.562 -17.172 1 87.75 210 ASP A N 1
ATOM 1646 C CA . ASP A 1 210 ? -15.586 -29.5 -18.219 1 87.75 210 ASP A CA 1
ATOM 1647 C C . ASP A 1 210 ? -14.102 -29.844 -18.156 1 87.75 210 ASP A C 1
ATOM 1649 O O . ASP A 1 210 ? -13.25 -28.953 -18.25 1 87.75 210 ASP A O 1
ATOM 1653 N N . PHE A 1 211 ? -13.812 -31.141 -18.094 1 88.06 211 PHE A N 1
ATOM 1654 C CA . PHE A 1 211 ? -12.445 -31.609 -17.906 1 88.06 211 PHE A CA 1
ATOM 1655 C C . PHE A 1 211 ? -11.578 -31.234 -19.109 1 88.06 211 PHE A C 1
ATOM 1657 O O . PHE A 1 211 ? -10.422 -30.844 -18.938 1 88.06 211 PHE A O 1
ATOM 1664 N N . GLN A 1 212 ? -12.102 -31.391 -20.297 1 86.38 212 GLN A N 1
ATOM 1665 C CA . GLN A 1 212 ? -11.328 -31.109 -21.5 1 86.38 212 GLN A CA 1
ATOM 1666 C C . GLN A 1 212 ? -10.914 -29.641 -21.547 1 86.38 212 GLN A C 1
ATOM 1668 O O . GLN A 1 212 ? -9.766 -29.312 -21.859 1 86.38 212 GLN A O 1
ATOM 1673 N N . SER A 1 213 ? -11.875 -28.844 -21.188 1 86.69 213 SER A N 1
ATOM 1674 C CA . SER A 1 213 ? -11.594 -27.406 -21.141 1 86.69 213 SER A CA 1
ATOM 1675 C C . SER A 1 213 ? -10.586 -27.078 -20.047 1 86.69 213 SER A C 1
ATOM 1677 O O . SER A 1 213 ? -9.719 -26.219 -20.234 1 86.69 213 SER A O 1
ATOM 1679 N N . PHE A 1 214 ? -10.719 -27.719 -18.969 1 90.06 214 PHE A N 1
ATOM 1680 C CA . PHE A 1 214 ? -9.789 -27.547 -17.859 1 90.06 214 PHE A CA 1
ATOM 1681 C C . PHE A 1 214 ? -8.367 -27.922 -18.281 1 90.06 214 PHE A C 1
ATOM 1683 O O . PHE A 1 214 ? -7.422 -27.188 -18 1 90.06 214 PHE A O 1
ATOM 1690 N N . LEU A 1 215 ? -8.266 -29.094 -18.891 1 91.06 215 LEU A N 1
ATOM 1691 C CA . LEU A 1 215 ? -6.949 -29.578 -19.281 1 91.06 215 LEU A CA 1
ATOM 1692 C C . LEU A 1 215 ? -6.293 -28.609 -20.281 1 91.06 215 LEU A C 1
ATOM 1694 O O . LEU A 1 215 ? -5.082 -28.391 -20.219 1 91.06 215 LEU A O 1
ATOM 1698 N N . ASP A 1 216 ? -7.074 -28.062 -21.156 1 88.44 216 ASP A N 1
ATOM 1699 C CA . ASP A 1 216 ? -6.551 -27.078 -22.094 1 88.44 216 ASP A CA 1
ATOM 1700 C C . ASP A 1 216 ? -5.996 -25.859 -21.375 1 88.44 216 ASP A C 1
ATOM 1702 O O . ASP A 1 216 ? -4.938 -25.344 -21.734 1 88.44 216 ASP A O 1
ATOM 1706 N N . ARG A 1 217 ? -6.676 -25.391 -20.359 1 89.06 217 ARG A N 1
ATOM 1707 C CA . ARG A 1 217 ? -6.238 -24.25 -19.562 1 89.06 217 ARG A CA 1
ATOM 1708 C C . ARG A 1 217 ? -4.98 -24.594 -18.781 1 89.06 217 ARG A C 1
ATOM 1710 O O . ARG A 1 217 ? -4.113 -23.734 -18.578 1 89.06 217 ARG A O 1
ATOM 1717 N N . PHE A 1 218 ? -4.977 -25.781 -18.297 1 92.25 218 PHE A N 1
ATOM 1718 C CA . PHE A 1 218 ? -3.803 -26.234 -17.562 1 92.25 218 PHE A CA 1
ATOM 1719 C C . PHE A 1 218 ? -2.566 -26.234 -18.453 1 92.25 218 PHE A C 1
ATOM 1721 O O . PHE A 1 218 ? -1.494 -25.797 -18.031 1 92.25 218 PHE A O 1
ATOM 1728 N N . VAL A 1 219 ? -2.742 -26.75 -19.625 1 90.38 219 VAL A N 1
ATOM 1729 C CA . VAL A 1 219 ? -1.636 -26.781 -20.578 1 90.38 219 VAL A CA 1
ATOM 1730 C C . VAL A 1 219 ? -1.235 -25.344 -20.938 1 90.38 219 VAL A C 1
ATOM 1732 O O . VAL A 1 219 ? -0.049 -25.047 -21.078 1 90.38 219 VAL A O 1
ATOM 1735 N N . HIS A 1 220 ? -2.176 -24.547 -21.062 1 86.12 220 HIS A N 1
ATOM 1736 C CA . HIS A 1 220 ? -1.911 -23.141 -21.344 1 86.12 220 HIS A CA 1
ATOM 1737 C C . HIS A 1 220 ? -1.073 -22.5 -20.234 1 86.12 220 HIS A C 1
ATOM 1739 O O . HIS A 1 220 ? -0.125 -21.766 -20.516 1 86.12 220 HIS A O 1
ATOM 1745 N N . TYR A 1 221 ? -1.445 -22.719 -19.062 1 89.81 221 TYR A N 1
ATOM 1746 C CA . TYR A 1 221 ? -0.657 -22.281 -17.922 1 89.81 221 TYR A CA 1
ATOM 1747 C C . TYR A 1 221 ? 0.784 -22.75 -18.031 1 89.81 221 TYR A C 1
ATOM 1749 O O . TYR A 1 221 ? 1.723 -21.984 -17.859 1 89.81 221 TYR A O 1
ATOM 1757 N N . LEU A 1 222 ? 1.02 -24.047 -18.375 1 90.44 222 LEU A N 1
ATOM 1758 C CA . LEU A 1 222 ? 2.367 -24.594 -18.469 1 90.44 222 LEU A CA 1
ATOM 1759 C C . LEU A 1 222 ? 3.17 -23.859 -19.547 1 90.44 222 LEU A C 1
ATOM 1761 O O . LEU A 1 222 ? 4.348 -23.547 -19.328 1 90.44 222 LEU A O 1
ATOM 1765 N N . ARG A 1 223 ? 2.529 -23.516 -20.578 1 84.12 223 ARG A N 1
ATOM 1766 C CA . ARG A 1 223 ? 3.201 -22.891 -21.703 1 84.12 223 ARG A CA 1
ATOM 1767 C C . ARG A 1 223 ? 3.596 -21.453 -21.391 1 84.12 223 ARG A C 1
ATOM 1769 O O . ARG A 1 223 ? 4.715 -21.031 -21.688 1 84.12 223 ARG A O 1
ATOM 1776 N N . ILE A 1 224 ? 2.684 -20.703 -20.781 1 83.75 224 ILE A N 1
ATOM 1777 C CA . ILE A 1 224 ? 2.957 -19.312 -20.438 1 83.75 224 ILE A CA 1
ATOM 1778 C C . ILE A 1 224 ? 4.094 -19.25 -19.422 1 83.75 224 ILE A C 1
ATOM 1780 O O . ILE A 1 224 ? 5.016 -18.438 -19.562 1 83.75 224 ILE A O 1
ATOM 1784 N N . HIS A 1 225 ? 3.973 -20.047 -18.406 1 86.12 225 HIS A N 1
ATOM 1785 C CA . HIS A 1 225 ? 4.992 -20.078 -17.375 1 86.12 225 HIS A CA 1
ATOM 1786 C C . HIS A 1 225 ? 6.359 -20.422 -17.938 1 86.12 225 HIS A C 1
ATOM 1788 O O . HIS A 1 225 ? 7.359 -19.766 -17.609 1 86.12 225 HIS A O 1
ATOM 1794 N N . ARG A 1 226 ? 6.43 -21.391 -18.781 1 83.88 226 ARG A N 1
ATOM 1795 C CA . ARG A 1 226 ? 7.68 -21.766 -19.438 1 83.88 226 ARG A CA 1
ATOM 1796 C C . ARG A 1 226 ? 8.219 -20.641 -20.312 1 83.88 226 ARG A C 1
ATOM 1798 O O . ARG A 1 226 ? 9.422 -20.406 -20.344 1 83.88 226 ARG A O 1
ATOM 1805 N N . GLY A 1 227 ? 7.344 -20 -21.094 1 77.62 227 GLY A N 1
ATOM 1806 C CA . GLY A 1 227 ? 7.754 -18.891 -21.938 1 77.62 227 GLY A CA 1
ATOM 1807 C C . GLY A 1 227 ? 8.477 -17.797 -21.172 1 77.62 227 GLY A C 1
ATOM 1808 O O . GLY A 1 227 ? 9.539 -17.344 -21.578 1 77.62 227 GLY A O 1
ATOM 1809 N N . VAL A 1 228 ? 7.934 -17.438 -20.078 1 74.44 228 VAL A N 1
ATOM 1810 C CA . VAL A 1 228 ? 8.523 -16.391 -19.234 1 74.44 228 VAL A CA 1
ATOM 1811 C C . VAL A 1 228 ? 9.859 -16.859 -18.688 1 74.44 228 VAL A C 1
ATOM 1813 O O . VAL A 1 228 ? 10.828 -16.094 -18.656 1 74.44 228 VAL A O 1
ATOM 1816 N N . ARG A 1 229 ? 9.977 -18.109 -18.312 1 79.06 229 ARG A N 1
ATOM 1817 C CA . ARG A 1 229 ? 11.219 -18.656 -17.766 1 79.06 229 ARG A CA 1
ATOM 1818 C C . ARG A 1 229 ? 12.305 -18.688 -18.828 1 79.06 229 ARG A C 1
ATOM 1820 O O . ARG A 1 229 ? 13.484 -18.469 -18.531 1 79.06 229 ARG A O 1
ATOM 1827 N N . THR A 1 230 ? 11.875 -18.969 -19.984 1 75.88 230 THR A N 1
ATOM 1828 C CA . THR A 1 230 ? 12.828 -19 -21.094 1 75.88 230 THR A CA 1
ATOM 1829 C C . THR A 1 230 ? 13.406 -17.609 -21.344 1 75.88 230 THR A C 1
ATOM 1831 O O . THR A 1 230 ? 14.594 -17.469 -21.625 1 75.88 230 THR A O 1
ATOM 1834 N N . VAL A 1 231 ? 12.57 -16.609 -21.328 1 71.69 231 VAL A N 1
ATOM 1835 C CA . VAL A 1 231 ? 13 -15.227 -21.531 1 71.69 231 VAL A CA 1
ATOM 1836 C C . VAL A 1 231 ? 13.992 -14.828 -20.453 1 71.69 231 VAL A C 1
ATOM 1838 O O . VAL A 1 231 ? 14.961 -14.117 -20.719 1 71.69 231 VAL A O 1
ATOM 1841 N N . ILE A 1 232 ? 13.602 -15.148 -19.203 1 71.25 232 ILE A N 1
ATOM 1842 C CA . ILE A 1 232 ? 14.484 -14.805 -18.109 1 71.25 232 ILE A CA 1
ATOM 1843 C C . ILE A 1 232 ? 15.828 -15.508 -18.281 1 71.25 232 ILE A C 1
ATOM 1845 O O . ILE A 1 232 ? 16.875 -14.961 -17.922 1 71.25 232 ILE A O 1
ATOM 1849 N N . GLY A 1 233 ? 15.734 -16.219 -19.172 1 62.75 233 GLY A N 1
ATOM 1850 C CA . GLY A 1 233 ? 17 -16.906 -19.391 1 62.75 233 GLY A CA 1
ATOM 1851 C C . GLY A 1 233 ? 17.703 -17.297 -18.094 1 62.75 233 GLY A C 1
ATOM 1852 O O . GLY A 1 233 ? 17.078 -17.312 -17.031 1 62.75 233 GLY A O 1
ATOM 1853 N N . GLY A 1 234 ? 18.938 -17.844 -18.047 1 57.88 234 GLY A N 1
ATOM 1854 C CA . GLY A 1 234 ? 19.891 -17.969 -16.969 1 57.88 234 GLY A CA 1
ATOM 1855 C C . GLY A 1 234 ? 19.859 -19.344 -16.297 1 57.88 234 GLY A C 1
ATOM 1856 O O . GLY A 1 234 ? 18.844 -20.016 -16.312 1 57.88 234 GLY A O 1
ATOM 1857 N N . ASN A 1 235 ? 20.984 -19.703 -16.234 1 59.72 235 ASN A N 1
ATOM 1858 C CA . ASN A 1 235 ? 21.188 -21.016 -15.633 1 59.72 235 ASN A CA 1
ATOM 1859 C C . ASN A 1 235 ? 21 -20.969 -14.125 1 59.72 235 ASN A C 1
ATOM 1861 O O . ASN A 1 235 ? 21.219 -19.938 -13.492 1 59.72 235 ASN A O 1
ATOM 1865 N N . TRP A 1 236 ? 20.109 -21.766 -13.68 1 63.47 236 TRP A N 1
ATOM 1866 C CA . TRP A 1 236 ? 19.891 -22 -12.258 1 63.47 236 TRP A CA 1
ATOM 1867 C C . TRP A 1 236 ? 21.141 -21.672 -11.445 1 63.47 236 TRP A C 1
ATOM 1869 O O . TRP A 1 236 ? 21.047 -21.094 -10.359 1 63.47 236 TRP A O 1
ATOM 1879 N N . SER A 1 237 ? 22.203 -21.875 -12.172 1 66 237 SER A N 1
ATOM 1880 C CA . SER A 1 237 ? 23.469 -21.641 -11.477 1 66 237 SER A CA 1
ATOM 1881 C C . SER A 1 237 ? 23.719 -20.156 -11.266 1 66 237 SER A C 1
ATOM 1883 O O . SER A 1 237 ? 24.219 -19.734 -10.227 1 66 237 SER A O 1
ATOM 1885 N N . GLN A 1 238 ? 23.328 -19.375 -12.188 1 70.69 238 GLN A N 1
ATOM 1886 C CA . GLN A 1 238 ? 23.516 -17.922 -12.062 1 70.69 238 GLN A CA 1
ATOM 1887 C C . GLN A 1 238 ? 22.562 -17.328 -11.039 1 70.69 238 GLN A C 1
ATOM 1889 O O . GLN A 1 238 ? 22.953 -16.469 -10.25 1 70.69 238 GLN A O 1
ATOM 1894 N N . LEU A 1 239 ? 21.438 -17.828 -11.055 1 70.44 239 LEU A N 1
ATOM 1895 C CA . LEU A 1 239 ? 20.422 -17.344 -10.125 1 70.44 239 LEU A CA 1
ATOM 1896 C C . LEU A 1 239 ? 20.812 -17.688 -8.688 1 70.44 239 LEU A C 1
ATOM 1898 O O . LEU A 1 239 ? 20.594 -16.875 -7.777 1 70.44 239 LEU A O 1
ATOM 1902 N N . LYS A 1 240 ? 21.484 -18.781 -8.602 1 71.94 240 LYS A N 1
ATOM 1903 C CA . LYS A 1 240 ? 21.891 -19.234 -7.277 1 71.94 240 LYS A CA 1
ATOM 1904 C C . LYS A 1 240 ? 22.984 -18.344 -6.699 1 71.94 240 LYS A C 1
ATOM 1906 O O . LYS A 1 240 ? 23.172 -18.297 -5.48 1 71.94 240 LYS A O 1
ATOM 1911 N N . GLN A 1 241 ? 23.625 -17.719 -7.566 1 71.44 241 GLN A N 1
ATOM 1912 C CA . GLN A 1 241 ? 24.734 -16.875 -7.109 1 71.44 241 GLN A CA 1
ATOM 1913 C C . GLN A 1 241 ? 24.281 -15.445 -6.891 1 71.44 241 GLN A C 1
ATOM 1915 O O . GLN A 1 241 ? 25.031 -14.625 -6.355 1 71.44 241 GLN A O 1
ATOM 1920 N N . THR A 1 242 ? 23.078 -15.203 -7.34 1 68.81 242 THR A N 1
ATOM 1921 C CA . THR A 1 242 ? 22.547 -13.852 -7.184 1 68.81 242 THR A CA 1
ATOM 1922 C C . THR A 1 242 ? 22.266 -13.555 -5.715 1 68.81 242 THR A C 1
ATOM 1924 O O . THR A 1 242 ? 21.562 -14.32 -5.047 1 68.81 242 THR A O 1
ATOM 1927 N N . PRO A 1 243 ? 22.828 -12.438 -5.293 1 68.62 243 PRO A N 1
ATOM 1928 C CA . PRO A 1 243 ? 22.531 -12.062 -3.91 1 68.62 243 PRO A CA 1
ATOM 1929 C C . PRO A 1 243 ? 21.031 -11.875 -3.662 1 68.62 243 PRO A C 1
ATOM 1931 O O . PRO A 1 243 ? 20.312 -11.375 -4.535 1 68.62 243 PRO A O 1
ATOM 1934 N N . GLY A 1 244 ? 20.453 -12.398 -2.691 1 67.94 244 GLY A N 1
ATOM 1935 C CA . GLY A 1 244 ? 19.031 -12.312 -2.35 1 67.94 244 GLY A CA 1
ATOM 1936 C C . GLY A 1 244 ? 18.281 -13.602 -2.611 1 67.94 244 GLY A C 1
ATOM 1937 O O . GLY A 1 244 ? 17.219 -13.836 -2.021 1 67.94 244 GLY A O 1
ATOM 1938 N N . LEU A 1 245 ? 18.859 -14.203 -3.707 1 72.12 245 LEU A N 1
ATOM 1939 C CA . LEU A 1 245 ? 18.156 -15.438 -4.07 1 72.12 245 LEU A CA 1
ATOM 1940 C C . LEU A 1 245 ? 18.953 -16.656 -3.604 1 72.12 245 LEU A C 1
ATOM 1942 O O . LEU A 1 245 ? 18.391 -17.766 -3.52 1 72.12 245 LEU A O 1
ATOM 1946 N N . LYS A 1 246 ? 20.188 -16.422 -3.318 1 70.25 246 LYS A N 1
ATOM 1947 C CA . LYS A 1 246 ? 21.125 -17.516 -3.055 1 70.25 246 LYS A CA 1
ATOM 1948 C C . LYS A 1 246 ? 20.594 -18.438 -1.967 1 70.25 246 LYS A C 1
ATOM 1950 O O . LYS A 1 246 ? 20.5 -19.656 -2.164 1 70.25 246 LYS A O 1
ATOM 1955 N N . SER A 1 247 ? 20.172 -17.812 -0.932 1 67.75 247 SER A N 1
ATOM 1956 C CA . SER A 1 247 ? 19.75 -18.641 0.2 1 67.75 247 SER A CA 1
ATOM 1957 C C . SER A 1 247 ? 18.438 -19.359 -0.103 1 67.75 247 SER A C 1
ATOM 1959 O O . SER A 1 247 ? 18.281 -20.531 0.222 1 67.75 247 SER A O 1
ATOM 1961 N N . VAL A 1 248 ? 17.656 -18.734 -0.853 1 68.25 248 VAL A N 1
ATOM 1962 C CA . VAL A 1 248 ? 16.328 -19.281 -1.129 1 68.25 248 VAL A CA 1
ATOM 1963 C C . VAL A 1 248 ? 16.438 -20.422 -2.133 1 68.25 248 VAL A C 1
ATOM 1965 O O . VAL A 1 248 ? 15.844 -21.484 -1.944 1 68.25 248 VAL A O 1
ATOM 1968 N N . LEU A 1 249 ? 17.25 -20.188 -3.062 1 72.06 249 LEU A N 1
ATOM 1969 C CA . LEU A 1 249 ? 17.375 -21.188 -4.113 1 72.06 249 LEU A CA 1
ATOM 1970 C C . LEU A 1 249 ? 18.203 -22.375 -3.643 1 72.06 249 LEU A C 1
ATOM 1972 O O . LEU A 1 249 ? 17.953 -23.516 -4.027 1 72.06 249 LEU A O 1
ATOM 1976 N N . ALA A 1 250 ? 19.125 -22.016 -2.768 1 69.38 250 ALA A N 1
ATOM 1977 C CA . ALA A 1 250 ? 19.922 -23.094 -2.211 1 69.38 250 ALA A CA 1
ATOM 1978 C C . ALA A 1 250 ? 19.078 -24.047 -1.365 1 69.38 250 ALA A C 1
ATOM 1980 O O . ALA A 1 250 ? 19.203 -25.266 -1.463 1 69.38 250 ALA A O 1
ATOM 1981 N N . GLU A 1 251 ? 18.188 -23.5 -0.688 1 67.94 251 GLU A N 1
ATOM 1982 C CA . GLU A 1 251 ? 17.312 -24.297 0.143 1 67.94 251 GLU A CA 1
ATOM 1983 C C . GLU A 1 251 ? 16.328 -25.109 -0.712 1 67.94 251 GLU A C 1
ATOM 1985 O O . GLU A 1 251 ? 16.047 -26.266 -0.404 1 67.94 251 GLU A O 1
ATOM 1990 N N . GLY A 1 252 ? 15.898 -24.469 -1.674 1 69.06 252 GLY A N 1
ATOM 1991 C CA . GLY A 1 252 ? 15.008 -25.156 -2.586 1 69.06 252 GLY A CA 1
ATOM 1992 C C . GLY A 1 252 ? 15.68 -26.328 -3.295 1 69.06 252 GLY A C 1
ATOM 1993 O O . GLY A 1 252 ? 15.102 -27.406 -3.41 1 69.06 252 GLY A O 1
ATOM 1994 N N . GLU A 1 253 ? 16.875 -26.031 -3.646 1 70.56 253 GLU A N 1
ATOM 1995 C CA . GLU A 1 253 ? 17.625 -27.078 -4.328 1 70.56 253 GLU A CA 1
ATOM 1996 C C . GLU A 1 253 ? 17.922 -28.234 -3.387 1 70.56 253 GLU A C 1
ATOM 1998 O O . GLU A 1 253 ? 17.859 -29.406 -3.787 1 70.56 253 GLU A O 1
ATOM 2003 N N . ALA A 1 254 ? 18.203 -27.844 -2.254 1 67.75 254 ALA A N 1
ATOM 2004 C CA . ALA A 1 254 ? 18.5 -28.875 -1.268 1 67.75 254 ALA A CA 1
ATOM 2005 C C . ALA A 1 254 ? 17.281 -29.75 -1.006 1 67.75 254 ALA A C 1
ATOM 2007 O O . ALA A 1 254 ? 17.391 -30.984 -0.895 1 67.75 254 ALA A O 1
ATOM 2008 N N . SER A 1 255 ? 16.203 -29.188 -1.054 1 68.62 255 SER A N 1
ATOM 2009 C CA . SER A 1 255 ? 14.953 -29.922 -0.802 1 68.62 255 SER A CA 1
ATOM 2010 C C . SER A 1 255 ? 14.609 -30.844 -1.966 1 68.62 255 SER A C 1
ATOM 2012 O O . SER A 1 255 ? 14.078 -31.938 -1.763 1 68.62 255 SER A O 1
ATOM 2014 N N . LEU A 1 256 ? 15.047 -30.391 -3.129 1 67.94 256 LEU A N 1
ATOM 2015 C CA . LEU A 1 256 ? 14.727 -31.156 -4.328 1 67.94 256 LEU A CA 1
ATOM 2016 C C . LEU A 1 256 ? 15.695 -32.312 -4.508 1 67.94 256 LEU A C 1
ATOM 2018 O O . LEU A 1 256 ? 15.359 -33.312 -5.156 1 67.94 256 LEU A O 1
ATOM 2022 N N . GLN A 1 257 ? 16.844 -32.125 -3.85 1 66.69 257 GLN A N 1
ATOM 2023 C CA . GLN A 1 257 ? 17.875 -33.156 -4.016 1 66.69 257 GLN A CA 1
ATOM 2024 C C . GLN A 1 257 ? 17.766 -34.188 -2.92 1 66.69 257 GLN A C 1
ATOM 2026 O O . GLN A 1 257 ? 18.391 -35.25 -3.014 1 66.69 257 GLN A O 1
ATOM 2031 N N . MET A 1 258 ? 17 -33.844 -1.958 1 65.69 258 MET A N 1
ATOM 2032 C CA . MET A 1 258 ? 16.844 -34.812 -0.883 1 65.69 258 MET A CA 1
ATOM 2033 C C . MET A 1 258 ? 16.234 -36.125 -1.406 1 65.69 258 MET A C 1
ATOM 2035 O O . MET A 1 258 ? 15.172 -36.094 -2.041 1 65.69 258 MET A O 1
ATOM 2039 N N . GLN A 1 259 ? 17.062 -37.062 -1.56 1 66.69 259 GLN A N 1
ATOM 2040 C CA . GLN A 1 259 ? 16.609 -38.344 -2.039 1 66.69 259 GLN A CA 1
ATOM 2041 C C . GLN A 1 259 ? 16.203 -39.25 -0.878 1 66.69 259 GLN A C 1
ATOM 2043 O O . GLN A 1 259 ? 16.969 -39.469 0.06 1 66.69 259 GLN A O 1
ATOM 2048 N N . ASN A 1 260 ? 14.852 -39.312 -0.705 1 70.06 260 ASN A N 1
ATOM 2049 C CA . ASN A 1 260 ? 14.328 -40.281 0.236 1 70.06 260 ASN A CA 1
ATOM 2050 C C . ASN A 1 260 ? 13.602 -41.438 -0.484 1 70.06 260 ASN A C 1
ATOM 2052 O O . ASN A 1 260 ? 12.453 -41.281 -0.89 1 70.06 260 ASN A O 1
ATOM 2056 N N . ASN A 1 261 ? 14.32 -42.438 -0.585 1 72.12 261 ASN A N 1
ATOM 2057 C CA . ASN A 1 261 ? 13.82 -43.594 -1.356 1 72.12 261 ASN A CA 1
ATOM 2058 C C . ASN A 1 261 ? 12.914 -44.469 -0.514 1 72.12 261 ASN A C 1
ATOM 2060 O O . ASN A 1 261 ? 12.328 -45.438 -1.024 1 72.12 261 ASN A O 1
ATOM 2064 N N . ASP A 1 262 ? 12.797 -44.125 0.601 1 74.94 262 ASP A N 1
ATOM 2065 C CA . ASP A 1 262 ? 12.031 -45 1.482 1 74.94 262 ASP A CA 1
ATOM 2066 C C . ASP A 1 262 ? 10.641 -44.438 1.753 1 74.94 262 ASP A C 1
ATOM 2068 O O . ASP A 1 262 ? 9.906 -44.938 2.598 1 74.94 262 ASP A O 1
ATOM 2072 N N . THR A 1 263 ? 10.273 -43.594 0.949 1 82.31 263 THR A N 1
ATOM 2073 C CA . THR A 1 263 ? 8.953 -43 1.171 1 82.31 263 THR A CA 1
ATOM 2074 C C . THR A 1 263 ? 7.91 -43.656 0.273 1 82.31 263 THR A C 1
ATOM 2076 O O . THR A 1 263 ? 8.258 -44.344 -0.702 1 82.31 263 THR A O 1
ATOM 2079 N N . GLU A 1 264 ? 6.688 -43.594 0.67 1 82.81 264 GLU A N 1
ATOM 2080 C CA . GLU A 1 264 ? 5.582 -44.094 -0.154 1 82.81 264 GLU A CA 1
ATOM 2081 C C . GLU A 1 264 ? 5.602 -43.438 -1.536 1 82.81 264 GLU A C 1
ATOM 2083 O O . GLU A 1 264 ? 5.352 -44.094 -2.543 1 82.81 264 GLU A O 1
ATOM 2088 N N . ALA A 1 265 ? 5.898 -42.25 -1.523 1 82.88 265 ALA A N 1
ATOM 2089 C CA . ALA A 1 265 ? 5.965 -41.5 -2.783 1 82.88 265 ALA A CA 1
ATOM 2090 C C . ALA A 1 265 ? 7.043 -42.062 -3.697 1 82.88 265 ALA A C 1
ATOM 2092 O O . ALA A 1 265 ? 6.848 -42.156 -4.91 1 82.88 265 ALA A O 1
ATOM 2093 N N . ALA A 1 266 ? 8.156 -42.375 -3.133 1 87.81 266 ALA A N 1
ATOM 2094 C CA . ALA A 1 266 ? 9.25 -42.969 -3.908 1 87.81 266 ALA A CA 1
ATOM 2095 C C . ALA A 1 266 ? 8.836 -44.312 -4.5 1 87.81 266 ALA A C 1
ATOM 2097 O O . ALA A 1 266 ? 9.172 -44.625 -5.645 1 87.81 266 ALA A O 1
ATOM 2098 N N . ALA A 1 267 ? 8.164 -45.062 -3.691 1 91.94 267 ALA A N 1
ATOM 2099 C CA . ALA A 1 267 ? 7.699 -46.344 -4.145 1 91.94 267 ALA A CA 1
ATOM 2100 C C . ALA A 1 267 ? 6.703 -46.219 -5.293 1 91.94 267 ALA A C 1
ATOM 2102 O O . ALA A 1 267 ? 6.738 -47 -6.254 1 91.94 267 ALA A O 1
ATOM 2103 N N . VAL A 1 268 ? 5.832 -45.281 -5.168 1 94 268 VAL A N 1
ATOM 2104 C CA . VAL A 1 268 ? 4.816 -45.031 -6.188 1 94 268 VAL A CA 1
ATOM 2105 C C . VAL A 1 268 ? 5.492 -44.625 -7.492 1 94 268 VAL A C 1
ATOM 2107 O O . VAL A 1 268 ? 5.133 -45.125 -8.57 1 94 268 VAL A O 1
ATOM 2110 N N . CYS A 1 269 ? 6.449 -43.781 -7.434 1 94.62 269 CYS A N 1
ATOM 2111 C CA . CYS A 1 269 ? 7.148 -43.312 -8.625 1 94.62 269 CYS A CA 1
ATOM 2112 C C . CYS A 1 269 ? 7.941 -44.438 -9.273 1 94.62 269 CYS A C 1
ATOM 2114 O O . CYS A 1 269 ? 7.988 -44.562 -10.5 1 94.62 269 CYS A O 1
ATOM 2116 N N . ARG A 1 270 ? 8.562 -45.25 -8.438 1 94.56 270 ARG A N 1
ATOM 2117 C CA . ARG A 1 270 ? 9.258 -46.438 -8.969 1 94.56 270 ARG A CA 1
ATOM 2118 C C . ARG A 1 270 ? 8.305 -47.344 -9.719 1 94.56 270 ARG A C 1
ATOM 2120 O O . ARG A 1 270 ? 8.641 -47.875 -10.773 1 94.56 270 ARG A O 1
ATOM 2127 N N . GLY A 1 271 ? 7.176 -47.531 -9.109 1 95.5 271 GLY A N 1
ATOM 2128 C CA . GLY A 1 271 ? 6.152 -48.344 -9.766 1 95.5 271 GLY A CA 1
ATOM 2129 C C . GLY A 1 271 ? 5.707 -47.75 -11.094 1 95.5 271 GLY A C 1
ATOM 2130 O O . GLY A 1 271 ? 5.543 -48.5 -12.07 1 95.5 271 GLY A O 1
ATOM 2131 N N . LEU A 1 272 ? 5.469 -46.469 -11.18 1 96.5 272 LEU A N 1
ATOM 2132 C CA . LEU A 1 272 ? 5.078 -45.812 -12.414 1 96.5 272 LEU A CA 1
ATOM 2133 C C . LEU A 1 272 ? 6.164 -45.969 -13.477 1 96.5 272 LEU A C 1
ATOM 2135 O O . LEU A 1 272 ? 5.859 -46.188 -14.648 1 96.5 272 LEU A O 1
ATOM 2139 N N . LEU A 1 273 ? 7.457 -45.781 -13.039 1 96.94 273 LEU A N 1
ATOM 2140 C CA . LEU A 1 273 ? 8.578 -45.906 -13.961 1 96.94 273 LEU A CA 1
ATOM 2141 C C . LEU A 1 273 ? 8.625 -47.312 -14.562 1 96.94 273 LEU A C 1
ATOM 2143 O O . LEU A 1 273 ? 8.836 -47.469 -15.773 1 96.94 273 LEU A O 1
ATOM 2147 N N . ALA A 1 274 ? 8.414 -48.281 -13.75 1 96.94 274 ALA A N 1
ATOM 2148 C CA . ALA A 1 274 ? 8.422 -49.656 -14.211 1 96.94 274 ALA A CA 1
ATOM 2149 C C . ALA A 1 274 ? 7.312 -49.906 -15.227 1 96.94 274 ALA A C 1
ATOM 2151 O O . ALA A 1 274 ? 7.523 -50.594 -16.234 1 96.94 274 ALA A O 1
ATOM 2152 N N . ARG A 1 275 ? 6.152 -49.375 -14.984 1 96.81 275 ARG A N 1
ATOM 2153 C CA . ARG A 1 275 ? 5.012 -49.562 -15.875 1 96.81 275 ARG A CA 1
ATOM 2154 C C . ARG A 1 275 ? 5.238 -48.844 -17.203 1 96.81 275 ARG A C 1
ATOM 2156 O O . ARG A 1 275 ? 4.879 -49.375 -18.266 1 96.81 275 ARG A O 1
ATOM 2163 N N . ILE A 1 276 ? 5.836 -47.719 -17.172 1 97.31 276 ILE A N 1
ATOM 2164 C CA . ILE A 1 276 ? 6.113 -46.938 -18.375 1 97.31 276 ILE A CA 1
ATOM 2165 C C . ILE A 1 276 ? 7.125 -47.688 -19.25 1 97.31 276 ILE A C 1
ATOM 2167 O O . ILE A 1 276 ? 6.973 -47.781 -20.469 1 97.31 276 ILE A O 1
ATOM 2171 N N . ARG A 1 277 ? 8.141 -48.219 -18.625 1 96 277 ARG A N 1
ATOM 2172 C CA . ARG A 1 277 ? 9.156 -48.969 -19.344 1 96 277 ARG A CA 1
ATOM 2173 C C . ARG A 1 277 ? 8.57 -50.219 -19.953 1 96 277 ARG A C 1
ATOM 2175 O O . ARG A 1 277 ? 8.914 -50.625 -21.062 1 96 277 ARG A O 1
ATOM 2182 N N . ALA A 1 278 ? 7.625 -50.844 -19.266 1 95.88 278 ALA A N 1
ATOM 2183 C CA . ALA A 1 278 ? 6.992 -52.094 -19.719 1 95.88 278 ALA A CA 1
ATOM 2184 C C . ALA A 1 278 ? 6.035 -51.812 -20.875 1 95.88 278 ALA A C 1
ATOM 2186 O O . ALA A 1 278 ? 5.754 -52.719 -21.672 1 95.88 278 ALA A O 1
ATOM 2187 N N . ALA A 1 279 ? 5.555 -50.594 -21 1 93.88 279 ALA A N 1
ATOM 2188 C CA . ALA A 1 279 ? 4.562 -50.25 -22.016 1 93.88 279 ALA A CA 1
ATOM 2189 C C . ALA A 1 279 ? 5.207 -50.125 -23.391 1 93.88 279 ALA A C 1
ATOM 2191 O O . ALA A 1 279 ? 4.516 -50.156 -24.422 1 93.88 279 ALA A O 1
ATOM 2192 N N . LYS A 1 280 ? 6.527 -50.062 -23.531 1 92.56 280 LYS A N 1
ATOM 2193 C CA . LYS A 1 280 ? 7.281 -50.031 -24.781 1 92.56 280 LYS A CA 1
ATOM 2194 C C . LYS A 1 280 ? 6.699 -49.031 -25.766 1 92.56 280 LYS A C 1
ATOM 2196 O O . LYS A 1 280 ? 6.395 -49.375 -26.906 1 92.56 280 LYS A O 1
ATOM 2201 N N . LEU A 1 281 ? 6.559 -47.812 -25.406 1 94.38 281 LEU A N 1
ATOM 2202 C CA . LEU A 1 281 ? 5.918 -46.75 -26.172 1 94.38 281 LEU A CA 1
ATOM 2203 C C . LEU A 1 281 ? 6.91 -46.062 -27.109 1 94.38 281 LEU A C 1
ATOM 2205 O O . LEU A 1 281 ? 6.547 -45.156 -27.859 1 94.38 281 LEU A O 1
ATOM 2209 N N . GLY A 1 282 ? 8.172 -46.531 -27.203 1 94.25 282 GLY A N 1
ATOM 2210 C CA . GLY A 1 282 ? 9.242 -45.875 -27.953 1 94.25 282 GLY A CA 1
ATOM 2211 C C . GLY A 1 282 ? 10.195 -45.094 -27.078 1 94.25 282 GLY A C 1
ATOM 2212 O O . GLY A 1 282 ? 9.805 -44.594 -26.016 1 94.25 282 GLY A O 1
ATOM 2213 N N . PRO A 1 283 ? 11.414 -45 -27.469 1 94.19 283 PRO A N 1
ATOM 2214 C CA . PRO A 1 283 ? 12.445 -44.406 -26.625 1 94.19 283 PRO A CA 1
ATOM 2215 C C . PRO A 1 283 ? 12.18 -42.938 -26.281 1 94.19 283 PRO A C 1
ATOM 2217 O O . PRO A 1 283 ? 12.344 -42.531 -25.141 1 94.19 283 PRO A O 1
ATOM 2220 N N . ALA A 1 284 ? 11.727 -42.156 -27.281 1 94.5 284 ALA A N 1
ATOM 2221 C CA . ALA A 1 284 ? 11.523 -40.75 -27.062 1 94.5 284 ALA A CA 1
ATOM 2222 C C . ALA A 1 284 ? 10.375 -40.469 -26.094 1 94.5 284 ALA A C 1
ATOM 2224 O O . ALA A 1 284 ? 10.5 -39.656 -25.172 1 94.5 284 ALA A O 1
ATOM 2225 N N . ILE A 1 285 ? 9.305 -41.125 -26.328 1 95.5 285 ILE A N 1
ATOM 2226 C CA . ILE A 1 285 ? 8.117 -41 -25.484 1 95.5 285 ILE A CA 1
ATOM 2227 C C . ILE A 1 285 ? 8.414 -41.5 -24.078 1 95.5 285 ILE A C 1
ATOM 2229 O O . ILE A 1 285 ? 8.055 -40.844 -23.094 1 95.5 285 ILE A O 1
ATOM 2233 N N . THR A 1 286 ? 9.094 -42.656 -24.016 1 97 286 THR A N 1
ATOM 2234 C CA . THR A 1 286 ? 9.461 -43.219 -22.734 1 97 286 THR A CA 1
ATOM 2235 C C . THR A 1 286 ? 10.352 -42.281 -21.953 1 97 286 THR A C 1
ATOM 2237 O O . THR A 1 286 ? 10.156 -42.062 -20.75 1 97 286 THR A O 1
ATOM 2240 N N . ALA A 1 287 ? 11.266 -41.688 -22.672 1 97 287 ALA A N 1
ATOM 2241 C CA . ALA A 1 287 ? 12.18 -40.75 -22.031 1 97 287 ALA A CA 1
ATOM 2242 C C . ALA A 1 287 ? 11.422 -39.531 -21.484 1 97 287 ALA A C 1
ATOM 2244 O O . ALA A 1 287 ? 11.75 -39.031 -20.406 1 97 287 ALA A O 1
ATOM 2245 N N . THR A 1 288 ? 10.484 -39.031 -22.203 1 97.25 288 THR A N 1
ATOM 2246 C CA . THR A 1 288 ? 9.672 -37.906 -21.797 1 97.25 288 THR A CA 1
ATOM 2247 C C . THR A 1 288 ? 8.898 -38.219 -20.531 1 97.25 288 THR A C 1
ATOM 2249 O O . THR A 1 288 ? 8.867 -37.406 -19.594 1 97.25 288 THR A O 1
ATOM 2252 N N . TYR A 1 289 ? 8.234 -39.375 -20.438 1 97.94 289 TYR A N 1
ATOM 2253 C CA . TYR A 1 289 ? 7.461 -39.781 -19.281 1 97.94 289 TYR A CA 1
ATOM 2254 C C . TYR A 1 289 ? 8.367 -40.031 -18.078 1 97.94 289 TYR A C 1
ATOM 2256 O O . TYR A 1 289 ? 8.031 -39.688 -16.953 1 97.94 289 TYR A O 1
ATOM 2264 N N . GLU A 1 290 ? 9.523 -40.656 -18.359 1 97.69 290 GLU A N 1
ATOM 2265 C CA . GLU A 1 290 ? 10.469 -40.938 -17.281 1 97.69 290 GLU A CA 1
ATOM 2266 C C . GLU A 1 290 ? 10.938 -39.625 -16.625 1 97.69 290 GLU A C 1
ATOM 2268 O O . GLU A 1 290 ? 11.008 -39.531 -15.406 1 97.69 290 GLU A O 1
ATOM 2273 N N . GLN A 1 291 ? 11.25 -38.688 -17.438 1 96.5 291 GLN A N 1
ATOM 2274 C CA . GLN A 1 291 ? 11.68 -37.375 -16.938 1 96.5 291 GLN A CA 1
ATOM 2275 C C . GLN A 1 291 ? 10.578 -36.719 -16.094 1 96.5 291 GLN A C 1
ATOM 2277 O O . GLN A 1 291 ? 10.859 -36.125 -15.047 1 96.5 291 GLN A O 1
ATOM 2282 N N . ALA A 1 292 ? 9.359 -36.75 -16.531 1 97.06 292 ALA A N 1
ATOM 2283 C CA . ALA A 1 292 ? 8.227 -36.188 -15.812 1 97.06 292 ALA A CA 1
ATOM 2284 C C . ALA A 1 292 ? 8.031 -36.844 -14.461 1 97.06 292 ALA A C 1
ATOM 2286 O O . ALA A 1 292 ? 7.711 -36.188 -13.469 1 97.06 292 ALA A O 1
ATOM 2287 N N . ILE A 1 293 ? 8.203 -38.188 -14.406 1 96.81 293 ILE A N 1
ATOM 2288 C CA . ILE A 1 293 ? 8.023 -38.969 -13.18 1 96.81 293 ILE A CA 1
ATOM 2289 C C . ILE A 1 293 ? 9.164 -38.656 -12.211 1 96.81 293 ILE A C 1
ATOM 2291 O O . ILE A 1 293 ? 8.945 -38.562 -11.008 1 96.81 293 ILE A O 1
ATOM 2295 N N . GLU A 1 294 ? 10.336 -38.562 -12.727 1 92.94 294 GLU A N 1
ATOM 2296 C CA . GLU A 1 294 ? 11.477 -38.219 -11.891 1 92.94 294 GLU A CA 1
ATOM 2297 C C . GLU A 1 294 ? 11.297 -36.812 -11.273 1 92.94 294 GLU A C 1
ATOM 2299 O O . GLU A 1 294 ? 11.602 -36.594 -10.102 1 92.94 294 GLU A O 1
ATOM 2304 N N . ALA A 1 295 ? 10.859 -35.875 -12.109 1 91.62 295 ALA A N 1
ATOM 2305 C CA . ALA A 1 295 ? 10.555 -34.531 -11.609 1 91.62 295 ALA A CA 1
ATOM 2306 C C . ALA A 1 295 ? 9.477 -34.594 -10.531 1 91.62 295 ALA A C 1
ATOM 2308 O O . ALA A 1 295 ? 9.539 -33.844 -9.555 1 91.62 295 ALA A O 1
ATOM 2309 N N . LEU A 1 296 ? 8.492 -35.406 -10.719 1 93.75 296 LEU A N 1
ATOM 2310 C CA . LEU A 1 296 ? 7.426 -35.594 -9.734 1 93.75 296 LEU A CA 1
ATOM 2311 C C . LEU A 1 296 ? 7.98 -36.125 -8.414 1 93.75 296 LEU A C 1
ATOM 2313 O O . LEU A 1 296 ? 7.613 -35.625 -7.348 1 93.75 296 LEU A O 1
ATOM 2317 N N . GLN A 1 297 ? 8.836 -37.094 -8.492 1 90.62 297 GLN A N 1
ATOM 2318 C CA . GLN A 1 297 ? 9.461 -37.625 -7.293 1 90.62 297 GLN A CA 1
ATOM 2319 C C . GLN A 1 297 ? 10.242 -36.562 -6.543 1 90.62 297 GLN A C 1
ATOM 2321 O O . GLN A 1 297 ? 10.188 -36.469 -5.316 1 90.62 297 GLN A O 1
ATOM 2326 N N . GLN A 1 298 ? 10.93 -35.781 -7.293 1 86.81 298 GLN A N 1
ATOM 2327 C CA . GLN A 1 298 ? 11.688 -34.688 -6.688 1 86.81 298 GLN A CA 1
ATOM 2328 C C . GLN A 1 298 ? 10.766 -33.719 -5.98 1 86.81 298 GLN A C 1
ATOM 2330 O O . GLN A 1 298 ? 11.062 -33.25 -4.871 1 86.81 298 GLN A O 1
ATOM 2335 N N . SER A 1 299 ? 9.719 -33.375 -6.605 1 87.44 299 SER A N 1
ATOM 2336 C CA . SER A 1 299 ? 8.75 -32.438 -6.031 1 87.44 299 SER A CA 1
ATOM 2337 C C . SER A 1 299 ? 8.109 -33.031 -4.773 1 87.44 299 SER A C 1
ATOM 2339 O O . SER A 1 299 ? 7.902 -32.312 -3.791 1 87.44 299 SER A O 1
ATOM 2341 N N . MET A 1 300 ? 7.777 -34.312 -4.805 1 86.62 300 MET A N 1
ATOM 2342 C CA . MET A 1 300 ? 7.176 -34.969 -3.656 1 86.62 300 MET A CA 1
ATOM 2343 C C . MET A 1 300 ? 8.156 -35.031 -2.488 1 86.62 300 MET A C 1
ATOM 2345 O O . MET A 1 300 ? 7.766 -34.875 -1.332 1 86.62 300 MET A O 1
ATOM 2349 N N . ASN A 1 301 ? 9.367 -35.25 -2.809 1 81.25 301 ASN A N 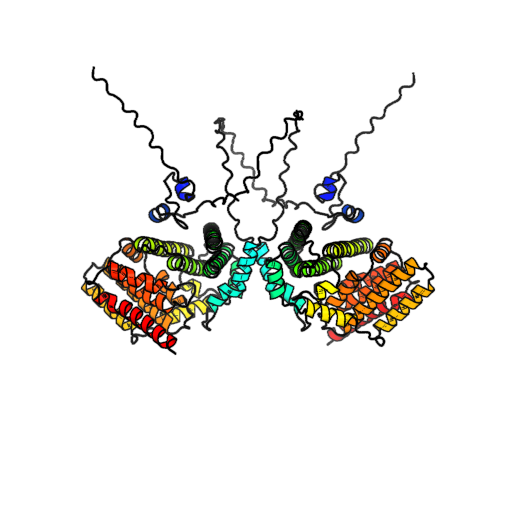1
ATOM 2350 C CA . ASN A 1 301 ? 10.398 -35.312 -1.779 1 81.25 301 ASN A CA 1
ATOM 2351 C C . ASN A 1 301 ? 10.578 -33.938 -1.116 1 81.25 301 ASN A C 1
ATOM 2353 O O . ASN A 1 301 ? 10.805 -33.844 0.091 1 81.25 301 ASN A O 1
ATOM 2357 N N . ALA A 1 302 ? 10.516 -32.938 -1.873 1 77.31 302 ALA A N 1
ATOM 2358 C CA . ALA A 1 302 ? 10.672 -31.578 -1.362 1 77.31 302 ALA A CA 1
ATOM 2359 C C . ALA A 1 302 ? 9.531 -31.219 -0.409 1 77.31 302 ALA A C 1
ATOM 2361 O O . ALA A 1 302 ? 9.719 -30.438 0.528 1 77.31 302 ALA A O 1
ATOM 2362 N N . GLY A 1 303 ? 8.391 -31.703 -0.576 1 75.69 303 GLY A N 1
ATOM 2363 C CA . GLY A 1 303 ? 7.234 -31.406 0.252 1 75.69 303 GLY A CA 1
ATOM 2364 C C . GLY A 1 303 ? 7.277 -32.094 1.602 1 75.69 303 GLY A C 1
ATOM 2365 O O . GLY A 1 303 ? 6.609 -31.688 2.545 1 75.69 303 GLY A O 1
ATOM 2366 N N . GLN A 1 304 ? 7.938 -33.188 1.695 1 71.38 304 GLN A N 1
ATOM 2367 C CA . GLN A 1 304 ? 7.996 -33.969 2.939 1 71.38 304 GLN A CA 1
ATOM 2368 C C . GLN A 1 304 ? 8.789 -33.219 4.004 1 71.38 304 GLN A C 1
ATOM 2370 O O . GLN A 1 304 ? 8.516 -33.344 5.199 1 71.38 304 GLN A O 1
ATOM 2375 N N . GLY A 1 305 ? 9.703 -32.406 3.574 1 62.06 305 GLY A N 1
ATOM 2376 C CA . GLY A 1 305 ? 10.539 -31.703 4.539 1 62.06 305 GLY A CA 1
ATOM 2377 C C . GLY A 1 305 ? 10.039 -30.297 4.859 1 62.06 305 GLY A C 1
ATOM 2378 O O . GLY A 1 305 ? 10.539 -29.656 5.773 1 62.06 305 GLY A O 1
ATOM 2379 N N . GLY A 1 306 ? 8.977 -29.984 4.242 1 62 306 GLY A N 1
ATOM 2380 C CA . GLY A 1 306 ? 8.633 -28.594 4.422 1 62 306 GLY A CA 1
ATOM 2381 C C . GLY A 1 306 ? 7.359 -28.391 5.223 1 62 306 GLY A C 1
ATOM 2382 O O . GLY A 1 306 ? 6.707 -29.359 5.613 1 62 306 GLY A O 1
ATOM 2383 N N . ALA A 1 307 ? 7.195 -27.141 5.652 1 61.59 307 ALA A N 1
ATOM 2384 C CA . ALA A 1 307 ? 5.953 -26.75 6.312 1 61.59 307 ALA A CA 1
ATOM 2385 C C . ALA A 1 307 ? 4.754 -26.969 5.395 1 61.59 307 ALA A C 1
ATOM 2387 O O . ALA A 1 307 ? 4.887 -26.938 4.168 1 61.59 307 ALA A O 1
ATOM 2388 N N . PRO A 1 308 ? 3.666 -27.453 5.965 1 60.19 308 PRO A N 1
ATOM 2389 C CA . PRO A 1 308 ? 2.463 -27.688 5.164 1 60.19 308 PRO A CA 1
ATOM 2390 C C . PRO A 1 308 ? 2.121 -26.5 4.258 1 60.19 308 PRO A C 1
ATOM 2392 O O . PRO A 1 308 ? 1.427 -26.672 3.252 1 60.19 308 PRO A O 1
ATOM 2395 N N . THR A 1 309 ? 2.709 -25.391 4.543 1 59.81 309 THR A N 1
ATOM 2396 C CA . THR A 1 309 ? 2.383 -24.188 3.781 1 59.81 309 THR A CA 1
ATOM 2397 C C . THR A 1 309 ? 3.4 -23.969 2.666 1 59.81 309 THR A C 1
ATOM 2399 O O . THR A 1 309 ? 3.268 -23.031 1.877 1 59.81 309 THR A O 1
ATOM 2402 N N . ASP A 1 310 ? 4.262 -24.891 2.537 1 67.75 310 ASP A N 1
ATOM 2403 C CA . ASP A 1 310 ? 5.266 -24.734 1.486 1 67.75 310 ASP A CA 1
ATOM 2404 C C . ASP A 1 310 ? 4.695 -25.125 0.123 1 67.75 310 ASP A C 1
ATOM 2406 O O . ASP A 1 310 ? 4.336 -26.281 -0.098 1 67.75 310 ASP A O 1
ATOM 2410 N N . THR A 1 311 ? 4.523 -24.109 -0.712 1 71.69 311 THR A N 1
ATOM 2411 C CA . THR A 1 311 ? 3.902 -24.312 -2.018 1 71.69 311 THR A CA 1
ATOM 2412 C C . THR A 1 311 ? 4.961 -24.516 -3.096 1 71.69 311 THR A C 1
ATOM 2414 O O . THR A 1 311 ? 4.637 -24.859 -4.234 1 71.69 311 THR A O 1
ATOM 2417 N N . ARG A 1 312 ? 6.176 -24.531 -2.768 1 74.75 312 ARG A N 1
ATOM 2418 C CA . ARG A 1 312 ? 7.262 -24.562 -3.742 1 74.75 312 ARG A CA 1
ATOM 2419 C C . ARG A 1 312 ? 7.32 -25.906 -4.457 1 74.75 312 ARG A C 1
ATOM 2421 O O . ARG A 1 312 ? 7.605 -25.969 -5.656 1 74.75 312 ARG A O 1
ATOM 2428 N N . HIS A 1 313 ? 7.004 -26.859 -3.668 1 76.44 313 HIS A N 1
ATOM 2429 C CA . HIS A 1 313 ? 7.121 -28.203 -4.238 1 76.44 313 HIS A CA 1
ATOM 2430 C C . HIS A 1 313 ? 6.043 -28.453 -5.281 1 76.44 313 HIS A C 1
ATOM 2432 O O . HIS A 1 313 ? 6.258 -29.203 -6.238 1 76.44 313 HIS A O 1
ATOM 2438 N N . VAL A 1 314 ? 4.938 -27.781 -5.117 1 82.06 314 VAL A N 1
ATOM 2439 C CA . VAL A 1 314 ? 3.836 -27.953 -6.059 1 82.06 314 VAL A CA 1
ATOM 2440 C C . VAL A 1 314 ? 4.176 -27.25 -7.375 1 82.06 314 VAL A C 1
ATOM 2442 O O . VAL A 1 314 ? 3.959 -27.812 -8.453 1 82.06 314 VAL A O 1
ATOM 2445 N N . VAL A 1 315 ? 4.793 -26.094 -7.262 1 81.12 315 VAL A N 1
ATOM 2446 C CA . VAL A 1 315 ? 5.09 -25.312 -8.469 1 81.12 315 VAL A CA 1
ATOM 2447 C C . VAL A 1 315 ? 6.336 -25.875 -9.148 1 81.12 315 VAL A C 1
ATOM 2449 O O . VAL A 1 315 ? 6.5 -25.75 -10.359 1 81.12 315 VAL A O 1
ATOM 2452 N N . ALA A 1 316 ? 7.168 -26.547 -8.391 1 83.31 316 ALA A N 1
ATOM 2453 C CA . ALA A 1 316 ? 8.438 -27.047 -8.906 1 83.31 316 ALA A CA 1
ATOM 2454 C C . ALA A 1 316 ? 8.211 -28.031 -10.062 1 83.31 316 ALA A C 1
ATOM 2456 O O . ALA A 1 316 ? 8.953 -28.016 -11.047 1 83.31 316 ALA A O 1
ATOM 2457 N N . TRP A 1 317 ? 7.258 -28.875 -9.93 1 90.62 317 TRP A N 1
ATOM 2458 C CA . TRP A 1 317 ? 7.004 -29.875 -10.969 1 90.62 317 TRP A CA 1
ATOM 2459 C C . TRP A 1 317 ? 6.699 -29.203 -12.305 1 90.62 317 TRP A C 1
ATOM 2461 O O . TRP A 1 317 ? 7.242 -29.609 -13.344 1 90.62 317 TRP A O 1
ATOM 2471 N N . SER A 1 318 ? 5.832 -28.156 -12.305 1 87.44 318 SER A N 1
ATOM 2472 C CA . SER A 1 318 ? 5.418 -27.469 -13.531 1 87.44 318 SER A CA 1
ATOM 2473 C C . SER A 1 318 ? 6.598 -26.766 -14.195 1 87.44 318 SER A C 1
ATOM 2475 O O . SER A 1 318 ? 6.598 -26.562 -15.406 1 87.44 318 SER A O 1
ATOM 2477 N N . VAL A 1 319 ? 7.574 -26.5 -13.383 1 84.5 319 VAL A N 1
ATOM 2478 C CA . VAL A 1 319 ? 8.766 -25.828 -13.898 1 84.5 319 VAL A CA 1
ATOM 2479 C C . VAL A 1 319 ? 9.711 -26.859 -14.516 1 84.5 319 VAL A C 1
ATOM 2481 O O . VAL A 1 319 ? 10.398 -26.562 -15.492 1 84.5 319 VAL A O 1
ATOM 2484 N N . MET A 1 320 ? 9.711 -28.062 -14.047 1 87.62 320 MET A N 1
ATOM 2485 C CA . MET A 1 320 ? 10.727 -29.047 -14.398 1 87.62 320 MET A CA 1
ATOM 2486 C C . MET A 1 320 ? 10.289 -29.875 -15.594 1 87.62 320 MET A C 1
ATOM 2488 O O . MET A 1 320 ? 11.125 -30.406 -16.328 1 87.62 320 MET A O 1
ATOM 2492 N N . ILE A 1 321 ? 9.031 -30.031 -15.805 1 91.5 321 ILE A N 1
ATOM 2493 C CA . ILE A 1 321 ? 8.562 -30.922 -16.859 1 91.5 321 ILE A CA 1
ATOM 2494 C C . ILE A 1 321 ? 8.914 -30.328 -18.219 1 91.5 321 ILE A C 1
ATOM 2496 O O . ILE A 1 321 ? 9.016 -29.109 -18.375 1 91.5 321 ILE A O 1
ATOM 2500 N N . SER A 1 322 ? 9.102 -31.172 -19.25 1 90.88 322 SER A N 1
ATOM 2501 C CA . SER A 1 322 ? 9.508 -30.781 -20.594 1 90.88 322 SER A CA 1
ATOM 2502 C C . SER A 1 322 ? 8.32 -30.312 -21.422 1 90.88 322 SER A C 1
ATOM 2504 O O . SER A 1 322 ? 7.164 -30.562 -21.062 1 90.88 322 SER A O 1
ATOM 2506 N N . VAL A 1 323 ? 8.672 -29.656 -22.531 1 89.25 323 VAL A N 1
ATOM 2507 C CA . VAL A 1 323 ? 7.645 -29.188 -23.453 1 89.25 323 VAL A CA 1
ATOM 2508 C C . VAL A 1 323 ? 6.973 -30.391 -24.125 1 89.25 323 VAL A C 1
ATOM 2510 O O . VAL A 1 323 ? 5.77 -30.359 -24.391 1 89.25 323 VAL A O 1
ATOM 2513 N N . GLU A 1 324 ? 7.711 -31.406 -24.328 1 93.88 324 GLU A N 1
ATOM 2514 C CA . GLU A 1 324 ? 7.188 -32.625 -24.922 1 93.88 324 GLU A CA 1
ATOM 2515 C C . GLU A 1 324 ? 6.102 -33.25 -24.062 1 93.88 324 GLU A C 1
ATOM 2517 O O . GLU A 1 324 ? 5.105 -33.75 -24.578 1 93.88 324 GLU A O 1
ATOM 2522 N N . PHE A 1 325 ? 6.359 -33.188 -22.844 1 96.38 325 PHE A N 1
ATOM 2523 C CA . PHE A 1 325 ? 5.352 -33.75 -21.953 1 96.38 325 PHE A CA 1
ATOM 2524 C C . PHE A 1 325 ? 4.051 -32.969 -22.047 1 96.38 325 PHE A C 1
ATOM 2526 O O . PHE A 1 325 ? 2.963 -33.531 -22.031 1 96.38 325 PHE A O 1
ATOM 2533 N N . ALA A 1 326 ? 4.168 -31.656 -22.016 1 93.81 326 ALA A N 1
ATOM 2534 C CA . ALA A 1 326 ? 2.986 -30.812 -22.172 1 93.81 326 ALA A CA 1
ATOM 2535 C C . ALA A 1 326 ? 2.215 -31.156 -23.438 1 93.81 326 ALA A C 1
ATOM 2537 O O . ALA A 1 326 ? 0.982 -31.156 -23.438 1 93.81 326 ALA A O 1
ATOM 2538 N N . ASP A 1 327 ? 2.93 -31.453 -24.438 1 92.81 327 ASP A N 1
ATOM 2539 C CA . ASP A 1 327 ? 2.303 -31.844 -25.688 1 92.81 327 ASP A CA 1
ATOM 2540 C C . ASP A 1 327 ? 1.534 -33.156 -25.531 1 92.81 327 ASP A C 1
ATOM 2542 O O . ASP A 1 327 ? 0.493 -33.344 -26.156 1 92.81 327 ASP A O 1
ATOM 2546 N N . MET A 1 328 ? 2.08 -34.094 -24.766 1 96.44 328 MET A N 1
ATOM 2547 C CA . MET A 1 328 ? 1.39 -35.344 -24.516 1 96.44 328 MET A CA 1
ATOM 2548 C C . MET A 1 328 ? 0.057 -35.094 -23.812 1 96.44 328 MET A C 1
AT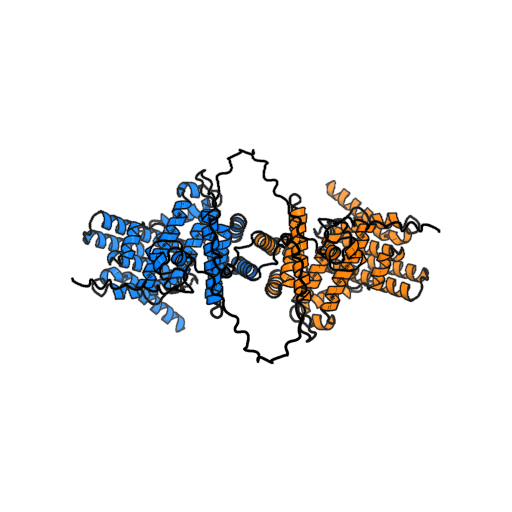OM 2550 O O . MET A 1 328 ? -0.907 -35.844 -24.031 1 96.44 328 MET A O 1
ATOM 2554 N N . LEU A 1 329 ? 0.023 -34.094 -22.953 1 95.56 329 LEU A N 1
ATOM 2555 C CA . LEU A 1 329 ? -1.211 -33.75 -22.25 1 95.56 329 LEU A CA 1
ATOM 2556 C C . LEU A 1 329 ? -2.223 -33.125 -23.234 1 95.56 329 LEU A C 1
ATOM 2558 O O . LEU A 1 329 ? -3.428 -33.375 -23.094 1 95.56 329 LEU A O 1
ATOM 2562 N N . VAL A 1 330 ? -1.742 -32.344 -24.188 1 91.19 330 VAL A N 1
ATOM 2563 C CA . VAL A 1 330 ? -2.605 -31.75 -25.203 1 91.19 330 VAL A CA 1
ATOM 2564 C C . VAL A 1 330 ? -3.346 -32.875 -25.953 1 91.19 330 VAL A C 1
ATOM 2566 O O . VAL A 1 330 ? -4.535 -32.719 -26.25 1 91.19 330 VAL A O 1
ATOM 2569 N N . HIS A 1 331 ? -2.662 -33.938 -26.172 1 93.06 331 HIS A N 1
ATOM 2570 C CA . HIS A 1 331 ? -3.229 -35.031 -26.922 1 93.06 331 HIS A CA 1
ATOM 2571 C C . HIS A 1 331 ? -3.938 -36.031 -26 1 93.06 331 HIS A C 1
ATOM 2573 O O . HIS A 1 331 ? -4.406 -37.062 -26.453 1 93.06 331 HIS A O 1
ATOM 2579 N N . ARG A 1 332 ? -4.016 -35.781 -24.781 1 95.25 332 ARG A N 1
ATOM 2580 C CA . ARG A 1 332 ? -4.719 -36.594 -23.797 1 95.25 332 ARG A CA 1
ATOM 2581 C C . ARG A 1 332 ? -4.215 -38.031 -23.797 1 95.25 332 ARG A C 1
ATOM 2583 O O . ARG A 1 332 ? -5.008 -38.969 -23.766 1 95.25 332 ARG A O 1
ATOM 2590 N N . ARG A 1 333 ? -2.9 -38.156 -23.953 1 96.19 333 ARG A N 1
ATOM 2591 C CA . ARG A 1 333 ? -2.32 -39.5 -23.875 1 96.19 333 ARG A CA 1
ATOM 2592 C C . ARG A 1 333 ? -2.551 -40.094 -22.484 1 96.19 333 ARG A C 1
ATOM 2594 O O . ARG A 1 333 ? -2.342 -39.438 -21.469 1 96.19 333 ARG A O 1
ATOM 2601 N N . PRO A 1 334 ? -3.004 -41.312 -22.422 1 96.94 334 PRO A N 1
ATOM 2602 C CA . PRO A 1 334 ? -3.398 -41.906 -21.141 1 96.94 334 PRO A CA 1
ATOM 2603 C C . PRO A 1 334 ? -2.27 -41.906 -20.109 1 96.94 334 PRO A C 1
ATOM 2605 O O . PRO A 1 334 ? -2.496 -41.594 -18.938 1 96.94 334 PRO A O 1
ATOM 2608 N N . GLU A 1 335 ? -1.007 -42.281 -20.547 1 97.75 335 GLU A N 1
ATOM 2609 C CA . GLU A 1 335 ? 0.116 -42.312 -19.625 1 97.75 335 GLU A CA 1
ATOM 2610 C C . GLU A 1 335 ? 0.403 -40.938 -19.047 1 97.75 335 GLU A C 1
ATOM 2612 O O . GLU A 1 335 ? 0.717 -40.781 -17.859 1 97.75 335 GLU A O 1
ATOM 2617 N N . ALA A 1 336 ? 0.289 -39.938 -19.891 1 97.75 336 ALA A N 1
ATOM 2618 C CA . ALA A 1 336 ? 0.506 -38.562 -19.438 1 97.75 336 ALA A CA 1
ATOM 2619 C C . ALA A 1 336 ? -0.546 -38.156 -18.406 1 97.75 336 ALA A C 1
ATOM 2621 O O . ALA A 1 336 ? -0.23 -37.5 -17.422 1 97.75 336 ALA A O 1
ATOM 2622 N N . LEU A 1 337 ? -1.767 -38.5 -18.641 1 98.06 337 LEU A N 1
ATOM 2623 C CA . LEU A 1 337 ? -2.859 -38.188 -17.734 1 98.06 337 LEU A CA 1
ATOM 2624 C C . LEU A 1 337 ? -2.668 -38.906 -16.391 1 98.06 337 LEU A C 1
ATOM 2626 O O . LEU A 1 337 ? -2.996 -38.344 -15.344 1 98.06 337 LEU A O 1
ATOM 2630 N N . VAL A 1 338 ? -2.191 -40.125 -16.469 1 98 338 VAL A N 1
ATOM 2631 C CA . VAL A 1 338 ? -1.897 -40.875 -15.25 1 98 338 VAL A CA 1
ATOM 2632 C C . VAL A 1 338 ? -0.862 -40.125 -14.422 1 98 338 VAL A C 1
ATOM 2634 O O . VAL A 1 338 ? -1.015 -39.969 -13.203 1 98 338 VAL A O 1
ATOM 2637 N N . ILE A 1 339 ? 0.203 -39.656 -15.062 1 98 339 ILE A N 1
ATOM 2638 C CA . ILE A 1 339 ? 1.258 -38.906 -14.375 1 98 339 ILE A CA 1
ATOM 2639 C C . ILE A 1 339 ? 0.687 -37.625 -13.789 1 98 339 ILE A C 1
ATOM 2641 O O . ILE A 1 339 ? 1 -37.25 -12.656 1 98 339 ILE A O 1
ATOM 2645 N N . LEU A 1 340 ? -0.154 -36.969 -14.562 1 97.5 340 LEU A N 1
ATOM 2646 C CA . LEU A 1 340 ? -0.812 -35.75 -14.094 1 97.5 340 LEU A CA 1
ATOM 2647 C C . LEU A 1 340 ? -1.667 -36.031 -12.859 1 97.5 340 LEU A C 1
ATOM 2649 O O . LEU A 1 340 ? -1.711 -35.219 -11.938 1 97.5 340 LEU A O 1
ATOM 2653 N N . ALA A 1 341 ? -2.408 -37.156 -12.812 1 97.62 341 ALA A N 1
ATOM 2654 C CA . ALA A 1 341 ? -3.215 -37.531 -11.656 1 97.62 341 ALA A CA 1
ATOM 2655 C C . ALA A 1 341 ? -2.348 -37.688 -10.414 1 97.62 341 ALA A C 1
ATOM 2657 O O . ALA A 1 341 ? -2.775 -37.375 -9.305 1 97.62 341 ALA A O 1
ATOM 2658 N N . HIS A 1 342 ? -1.158 -38.219 -10.594 1 96.94 342 HIS A N 1
ATOM 2659 C CA . HIS A 1 342 ? -0.245 -38.375 -9.469 1 96.94 342 HIS A CA 1
ATOM 2660 C C . HIS A 1 342 ? 0.254 -37.031 -8.977 1 96.94 342 HIS A C 1
ATOM 2662 O O . HIS A 1 342 ? 0.436 -36.812 -7.777 1 96.94 342 HIS A O 1
ATOM 2668 N N . TYR A 1 343 ? 0.551 -36.125 -9.891 1 95.81 343 TYR A N 1
ATOM 2669 C CA . TYR A 1 343 ? 0.868 -34.75 -9.516 1 95.81 343 TYR A CA 1
ATOM 2670 C C . TYR A 1 343 ? -0.277 -34.094 -8.734 1 95.81 343 TYR A C 1
ATOM 2672 O O . TYR A 1 343 ? -0.048 -33.344 -7.781 1 95.81 343 TYR A O 1
ATOM 2680 N N . ALA A 1 344 ? -1.501 -34.406 -9.133 1 96.12 344 ALA A N 1
ATOM 2681 C CA . ALA A 1 344 ? -2.693 -33.844 -8.5 1 96.12 344 ALA A CA 1
ATOM 2682 C C . ALA A 1 344 ? -2.746 -34.219 -7.02 1 96.12 344 ALA A C 1
ATOM 2684 O O . ALA A 1 344 ? -3.387 -33.531 -6.219 1 96.12 344 ALA A O 1
ATOM 2685 N N . VAL A 1 345 ? -2.111 -35.312 -6.672 1 93.56 345 VAL A N 1
ATOM 2686 C CA . VAL A 1 345 ? -2.037 -35.719 -5.27 1 93.56 345 VAL A CA 1
ATOM 2687 C C . VAL A 1 345 ? -1.264 -34.656 -4.477 1 93.56 345 VAL A C 1
ATOM 2689 O O . VAL A 1 345 ? -1.605 -34.375 -3.332 1 93.56 345 VAL A O 1
ATOM 2692 N N . LEU A 1 346 ? -0.212 -34.125 -5.094 1 90.44 346 LEU A N 1
ATOM 2693 C CA . LEU A 1 346 ? 0.532 -33.031 -4.461 1 90.44 346 LEU A CA 1
ATOM 2694 C C . LEU A 1 346 ? -0.36 -31.812 -4.242 1 90.44 346 LEU A C 1
ATOM 2696 O O . LEU A 1 346 ? -0.321 -31.188 -3.18 1 90.44 346 LEU A O 1
ATOM 2700 N N . LEU A 1 347 ? -1.091 -31.484 -5.242 1 91.69 347 LEU A N 1
ATOM 2701 C CA . LEU A 1 347 ? -2.041 -30.375 -5.137 1 91.69 347 LEU A CA 1
ATOM 2702 C C . LEU A 1 347 ? -3.043 -30.641 -4.016 1 91.69 347 LEU A C 1
ATOM 2704 O O . LEU A 1 347 ? -3.381 -29.719 -3.258 1 91.69 347 LEU A O 1
ATOM 2708 N N . HIS A 1 348 ? -3.508 -31.844 -3.945 1 91.94 348 HIS A N 1
ATOM 2709 C CA . HIS A 1 348 ? -4.508 -32.25 -2.957 1 91.94 348 HIS A CA 1
ATOM 2710 C C . HIS A 1 348 ? -3.957 -32.125 -1.54 1 91.94 348 HIS A C 1
ATOM 2712 O O . HIS A 1 348 ? -4.699 -31.812 -0.604 1 91.94 348 HIS A O 1
ATOM 2718 N N . SER A 1 349 ? -2.691 -32.406 -1.425 1 87.56 349 SER A N 1
ATOM 2719 C CA . SER A 1 349 ? -2.066 -32.281 -0.112 1 87.56 349 SER A CA 1
ATOM 2720 C C . SER A 1 349 ? -2.043 -30.812 0.355 1 87.56 349 SER A C 1
ATOM 2722 O O . SER A 1 349 ? -1.901 -30.547 1.549 1 87.56 349 SER A O 1
ATOM 2724 N N . CYS A 1 350 ? -2.143 -29.875 -0.573 1 87.62 350 CYS A N 1
ATOM 2725 C CA . CYS A 1 350 ? -2.139 -28.453 -0.265 1 87.62 350 CYS A CA 1
ATOM 2726 C C . CYS A 1 350 ? -3.531 -27.844 -0.431 1 87.62 350 CYS A C 1
ATOM 2728 O O . CYS A 1 350 ? -3.672 -26.672 -0.741 1 87.62 350 CYS A O 1
ATOM 2730 N N . ARG A 1 351 ? -4.516 -28.594 -0.203 1 89.06 351 ARG A N 1
ATOM 2731 C CA . ARG A 1 351 ? -5.895 -28.203 -0.496 1 89.06 351 ARG A CA 1
ATOM 2732 C C . ARG A 1 351 ? -6.367 -27.094 0.439 1 89.06 351 ARG A C 1
ATOM 2734 O O . ARG A 1 351 ? -7.316 -26.375 0.125 1 89.06 351 ARG A O 1
ATOM 2741 N N . ASP A 1 352 ? -5.707 -26.891 1.567 1 87.44 352 ASP A N 1
ATOM 2742 C CA . ASP A 1 352 ? -6.141 -25.891 2.541 1 87.44 352 ASP A CA 1
ATOM 2743 C C . ASP A 1 352 ? -5.66 -24.5 2.148 1 87.44 352 ASP A C 1
ATOM 2745 O O . ASP A 1 352 ? -6.105 -23.5 2.721 1 87.44 352 ASP A O 1
ATOM 2749 N N . MET A 1 353 ? -4.82 -24.484 1.189 1 88.81 353 MET A N 1
ATOM 2750 C CA . MET A 1 353 ? -4.371 -23.188 0.672 1 88.81 353 MET A CA 1
ATOM 2751 C C . MET A 1 353 ? -5.387 -22.625 -0.314 1 88.81 353 MET A C 1
ATOM 2753 O O . MET A 1 353 ? -5.914 -23.344 -1.158 1 88.81 353 MET A O 1
ATOM 2757 N N . TRP A 1 354 ? -5.594 -21.312 -0.218 1 92 354 TRP A N 1
ATOM 2758 C CA . TRP A 1 354 ? -6.613 -20.672 -1.044 1 92 354 TRP A CA 1
ATOM 2759 C C . TRP A 1 354 ? -6.273 -20.797 -2.525 1 92 354 TRP A C 1
ATOM 2761 O O . TRP A 1 354 ? -7.164 -20.766 -3.379 1 92 354 TRP A O 1
ATOM 2771 N N . MET A 1 355 ? -5.039 -21.062 -2.848 1 91.38 355 MET A N 1
ATOM 2772 C CA . MET A 1 355 ? -4.574 -21.078 -4.23 1 91.38 355 MET A CA 1
ATOM 2773 C C . MET A 1 355 ? -4.93 -22.391 -4.914 1 91.38 355 MET A C 1
ATOM 2775 O O . MET A 1 355 ? -5.008 -22.453 -6.145 1 91.38 355 MET A O 1
ATOM 2779 N N . PHE A 1 356 ? -5.078 -23.438 -4.164 1 91.38 356 PHE A N 1
ATOM 2780 C CA . PHE A 1 356 ? -5.219 -24.75 -4.789 1 91.38 356 PHE A CA 1
ATOM 2781 C C . PHE A 1 356 ? -6.594 -25.344 -4.504 1 91.38 356 PHE A C 1
ATOM 2783 O O . PHE A 1 356 ? -7.152 -26.062 -5.336 1 91.38 356 PHE A O 1
ATOM 2790 N N . CYS A 1 357 ? -7.137 -25.094 -3.336 1 90.06 357 CYS A N 1
ATOM 2791 C CA . CYS A 1 357 ? -8.453 -25.578 -2.939 1 90.06 357 CYS A CA 1
ATOM 2792 C C . CYS A 1 357 ? -8.633 -27.047 -3.311 1 90.06 357 CYS A C 1
ATOM 2794 O O . CYS A 1 357 ? -7.773 -27.875 -3.012 1 90.06 357 CYS A O 1
ATOM 2796 N N . ASP A 1 358 ? -9.672 -27.453 -3.904 1 91.19 358 ASP A N 1
ATOM 2797 C CA . ASP A 1 358 ? -9.953 -28.844 -4.242 1 91.19 358 ASP A CA 1
ATOM 2798 C C . ASP A 1 358 ? -9.445 -29.172 -5.645 1 91.19 358 ASP A C 1
ATOM 2800 O O . ASP A 1 358 ? -9.961 -30.078 -6.297 1 91.19 358 ASP A O 1
ATOM 2804 N N . GLY A 1 359 ? -8.523 -28.453 -6.086 1 91.56 359 GLY A N 1
ATOM 2805 C CA . GLY A 1 359 ? -7.98 -28.641 -7.422 1 91.56 359 GLY A CA 1
ATOM 2806 C C . GLY A 1 359 ? -7.43 -30.047 -7.648 1 91.56 359 GLY A C 1
ATOM 2807 O O . GLY A 1 359 ? -7.594 -30.609 -8.727 1 91.56 359 GLY A O 1
ATOM 2808 N N . GLY A 1 360 ? -6.738 -30.578 -6.621 1 93.25 360 GLY A N 1
ATOM 2809 C CA . GLY A 1 360 ? -6.215 -31.938 -6.719 1 93.25 360 GLY A CA 1
ATOM 2810 C C . GLY A 1 360 ? -7.293 -32.969 -6.961 1 93.25 360 GLY A C 1
ATOM 2811 O O . GLY A 1 360 ? -7.191 -33.781 -7.891 1 93.25 360 GLY A O 1
ATOM 2812 N N . ARG A 1 361 ? -8.312 -32.938 -6.191 1 93.5 361 ARG A N 1
ATOM 2813 C CA . ARG A 1 361 ? -9.445 -33.844 -6.336 1 93.5 361 ARG A CA 1
ATOM 2814 C C . ARG A 1 361 ? -10.109 -33.688 -7.695 1 93.5 361 ARG A C 1
ATOM 2816 O O . ARG A 1 361 ? -10.461 -34.656 -8.344 1 93.5 361 ARG A O 1
ATOM 2823 N N . PHE A 1 362 ? -10.227 -32.5 -8.125 1 92.19 362 PHE A N 1
ATOM 2824 C CA . PHE A 1 362 ? -10.891 -32.219 -9.391 1 92.19 362 PHE A CA 1
ATOM 2825 C C . PHE A 1 362 ? -10.086 -32.75 -10.562 1 92.19 362 PHE A C 1
ATOM 2827 O O . PHE A 1 362 ? -10.641 -32.969 -11.641 1 92.19 362 PHE A O 1
ATOM 2834 N N . LEU A 1 363 ? -8.812 -32.875 -10.422 1 93.25 363 LEU A N 1
ATOM 2835 C CA . LEU A 1 363 ? -7.984 -33.438 -11.477 1 93.25 363 LEU A CA 1
ATOM 2836 C C . LEU A 1 363 ? -8.055 -34.969 -11.453 1 93.25 363 LEU A C 1
ATOM 2838 O O . LEU A 1 363 ? -8.211 -35.594 -12.5 1 93.25 363 LEU A O 1
ATOM 2842 N N . ILE A 1 364 ? -8.031 -35.531 -10.297 1 95.69 364 ILE A N 1
ATOM 2843 C CA . ILE A 1 364 ? -7.902 -37 -10.148 1 95.69 364 ILE A CA 1
ATOM 2844 C C . ILE A 1 364 ? -9.195 -37.656 -10.586 1 95.69 364 ILE A C 1
ATOM 2846 O O . ILE A 1 364 ? -9.172 -38.625 -11.375 1 95.69 364 ILE A O 1
ATOM 2850 N N . GLU A 1 365 ? -10.25 -37.156 -10.164 1 94.56 365 GLU A N 1
ATOM 2851 C CA . GLU A 1 365 ? -11.523 -37.812 -10.391 1 94.56 365 GLU A CA 1
ATOM 2852 C C . GLU A 1 365 ? -11.891 -37.812 -11.875 1 94.56 365 GLU A C 1
ATOM 2854 O O . GLU A 1 365 ? -12.195 -38.875 -12.445 1 94.56 365 GLU A O 1
ATOM 2859 N N . PRO A 1 366 ? -11.844 -36.719 -12.523 1 93.06 366 PRO A N 1
ATOM 2860 C CA . PRO A 1 366 ? -12.164 -36.75 -13.953 1 93.06 366 PRO A CA 1
ATOM 2861 C C . PRO A 1 366 ? -11.156 -37.562 -14.766 1 93.06 366 PRO A C 1
ATOM 2863 O O . PRO A 1 366 ? -11.531 -38.188 -15.758 1 93.06 366 PRO A O 1
ATOM 2866 N N . ILE A 1 367 ? -9.906 -37.531 -14.438 1 95.75 367 ILE A N 1
ATOM 2867 C CA . ILE A 1 367 ? -8.922 -38.312 -15.141 1 95.75 367 ILE A CA 1
ATOM 2868 C C . ILE A 1 367 ? -9.258 -39.812 -14.977 1 95.75 367 ILE A C 1
ATOM 2870 O O . ILE A 1 367 ? -9.211 -40.562 -15.945 1 95.75 367 ILE A O 1
ATOM 2874 N N . ASP A 1 368 ? -9.562 -40.156 -13.766 1 95.69 368 ASP A N 1
ATOM 2875 C CA . ASP A 1 368 ? -9.945 -41.531 -13.477 1 95.69 368 ASP A CA 1
ATOM 2876 C C . ASP A 1 368 ? -11.148 -41.969 -14.312 1 95.69 368 ASP A C 1
ATOM 2878 O O . ASP A 1 368 ? -11.172 -43.062 -14.867 1 95.69 368 ASP A O 1
ATOM 2882 N N . GLN A 1 369 ? -12.094 -41.094 -14.375 1 93.81 369 GLN A N 1
ATOM 2883 C CA . GLN A 1 369 ? -13.289 -41.375 -15.164 1 93.81 369 GLN A CA 1
ATOM 2884 C C . GLN A 1 369 ? -12.969 -41.438 -16.656 1 93.81 369 GLN A C 1
ATOM 2886 O O . GLN A 1 369 ? -13.5 -42.281 -17.375 1 93.81 369 GLN A O 1
ATOM 2891 N N . TYR A 1 370 ? -12.164 -40.531 -17.094 1 93.44 370 TYR A N 1
ATOM 2892 C CA . TYR A 1 370 ? -11.812 -40.406 -18.516 1 93.44 370 TYR A CA 1
ATOM 2893 C C . TYR A 1 370 ? -11.039 -41.656 -18.984 1 93.44 370 TYR A C 1
ATOM 2895 O O . TYR A 1 370 ? -11.266 -42.125 -20.094 1 93.44 370 TYR A O 1
ATOM 2903 N N . LEU A 1 371 ? -10.102 -42.188 -18.25 1 95.44 371 LEU A N 1
ATOM 2904 C CA . LEU A 1 371 ? -9.242 -43.281 -18.656 1 95.44 371 LEU A CA 1
ATOM 2905 C C . LEU A 1 371 ? -9.969 -44.625 -18.516 1 95.44 371 LEU A C 1
ATOM 2907 O O . LEU A 1 371 ? -9.734 -45.562 -19.312 1 95.44 371 LEU A O 1
ATOM 2911 N N . GLY A 1 372 ? -10.859 -44.719 -17.453 1 94.19 372 GLY A N 1
ATOM 2912 C CA . GLY A 1 372 ? -11.656 -45.938 -17.328 1 94.19 372 GLY A CA 1
ATOM 2913 C C . GLY A 1 372 ? -10.992 -47 -16.469 1 94.19 372 GLY A C 1
ATOM 2914 O O . GLY A 1 372 ? -9.883 -46.781 -15.961 1 94.19 372 GLY A O 1
ATOM 2915 N N . PRO A 1 373 ? -11.594 -48.094 -16.344 1 93.94 373 PRO A N 1
ATOM 2916 C CA . PRO A 1 373 ? -11.18 -49.156 -15.391 1 93.94 373 PRO A CA 1
ATOM 2917 C C . PRO A 1 373 ? -9.875 -49.812 -15.797 1 93.94 373 PRO A C 1
ATOM 2919 O O . PRO A 1 373 ? -9.164 -50.344 -14.945 1 93.94 373 PRO A O 1
ATOM 2922 N N . GLU A 1 374 ? -9.492 -49.812 -17.109 1 94.69 374 GLU A N 1
ATOM 2923 C CA . GLU A 1 374 ? -8.273 -50.438 -17.594 1 94.69 374 GLU A CA 1
ATOM 2924 C C . GLU A 1 374 ? -7.035 -49.812 -16.969 1 94.69 374 GLU A C 1
ATOM 2926 O O . GLU A 1 374 ? -5.977 -50.438 -16.891 1 94.69 374 GLU A O 1
ATOM 2931 N N . TRP A 1 375 ? -7.242 -48.594 -16.453 1 96.25 375 TRP A N 1
ATOM 2932 C CA . TRP A 1 375 ? -6.105 -47.844 -15.914 1 96.25 375 TRP A CA 1
ATOM 2933 C C . TRP A 1 375 ? -6.152 -47.781 -14.391 1 96.25 375 TRP A C 1
ATOM 2935 O O . TRP A 1 375 ? -5.406 -47.031 -13.766 1 96.25 375 TRP A O 1
ATOM 2945 N N . ALA A 1 376 ? -6.992 -48.594 -13.75 1 94.75 376 ALA A N 1
ATOM 2946 C CA . ALA A 1 376 ? -7.234 -48.562 -12.305 1 94.75 376 ALA A CA 1
ATOM 2947 C C . ALA A 1 376 ? -5.953 -48.875 -11.531 1 94.75 376 ALA A C 1
ATOM 2949 O O . ALA A 1 376 ? -5.699 -48.281 -10.484 1 94.75 376 ALA A O 1
ATOM 2950 N N . GLU A 1 377 ? -5.199 -49.812 -12.047 1 94.25 377 GLU A N 1
ATOM 2951 C CA . GLU A 1 377 ? -3.961 -50.156 -11.367 1 94.25 377 GLU A CA 1
ATOM 2952 C C . GLU A 1 377 ? -2.961 -49 -11.383 1 94.25 377 GLU A C 1
ATOM 2954 O O . GLU A 1 377 ? -2.248 -48.781 -10.406 1 94.25 377 GLU A O 1
ATOM 2959 N N . TRP A 1 378 ? -2.949 -48.25 -12.508 1 96.38 378 TRP A N 1
ATOM 2960 C CA . TRP A 1 378 ? -2.049 -47.125 -12.664 1 96.38 378 TRP A CA 1
ATOM 2961 C C . TRP A 1 378 ? -2.449 -45.969 -11.734 1 96.38 378 TRP A C 1
ATOM 2963 O O . TRP A 1 378 ? -1.604 -45.156 -11.32 1 96.38 378 TRP A O 1
ATOM 2973 N N . LEU A 1 379 ? -3.758 -45.938 -11.383 1 97.19 379 LEU A N 1
ATOM 2974 C CA . LEU A 1 379 ? -4.297 -44.781 -10.648 1 97.19 379 LEU A CA 1
ATOM 2975 C C . LEU A 1 379 ? -4.621 -45.188 -9.203 1 97.19 379 LEU A C 1
ATOM 2977 O O . LEU A 1 379 ? -5.324 -44.438 -8.508 1 97.19 379 LEU A O 1
ATOM 2981 N N . GLU A 1 380 ? -4.113 -46.281 -8.758 1 95.12 380 GLU A N 1
ATOM 2982 C CA . GLU A 1 380 ? -4.438 -46.812 -7.438 1 95.12 380 GLU A CA 1
ATOM 2983 C C . GLU A 1 380 ? -4.07 -45.812 -6.34 1 95.12 380 GLU A C 1
ATOM 2985 O O . GLU A 1 380 ? -4.867 -45.562 -5.434 1 95.12 380 GLU A O 1
ATOM 2990 N N . TRP A 1 381 ? -2.932 -45.281 -6.465 1 95.06 381 TRP A N 1
ATOM 2991 C CA . TRP A 1 381 ? -2.441 -44.406 -5.41 1 95.06 381 TRP A CA 1
ATOM 2992 C C . TRP A 1 381 ? -3.254 -43.125 -5.355 1 95.06 381 TRP A C 1
ATOM 2994 O O . TRP A 1 381 ? -3.732 -42.719 -4.293 1 95.06 381 TRP A O 1
ATOM 3004 N N . PRO A 1 382 ? -3.471 -42.344 -6.457 1 96.06 382 PRO A N 1
ATOM 3005 C CA . PRO A 1 382 ? -4.316 -41.156 -6.41 1 96.06 382 PRO A CA 1
ATOM 3006 C C . PRO A 1 382 ? -5.715 -41.438 -5.867 1 96.06 382 PRO A C 1
ATOM 3008 O O . PRO A 1 382 ? -6.258 -40.656 -5.094 1 96.06 382 PRO A O 1
ATOM 3011 N N . ARG A 1 383 ? -6.262 -42.625 -6.211 1 94.81 383 ARG A N 1
ATOM 3012 C CA . ARG A 1 383 ? -7.578 -43 -5.715 1 94.81 383 ARG A CA 1
ATOM 3013 C C . ARG A 1 383 ? -7.562 -43.188 -4.203 1 94.81 383 ARG A C 1
ATOM 3015 O O . ARG A 1 383 ? -8.484 -42.781 -3.506 1 94.81 383 ARG A O 1
ATOM 3022 N N . HIS A 1 384 ? -6.566 -43.812 -3.807 1 93.31 384 HIS A N 1
ATOM 3023 C CA . HIS A 1 384 ? -6.43 -44.156 -2.391 1 93.31 384 HIS A CA 1
ATOM 3024 C C . HIS A 1 384 ? -6.297 -42.875 -1.55 1 93.31 384 HIS A C 1
ATOM 3026 O O . HIS A 1 384 ? -6.891 -42.781 -0.473 1 93.31 384 HIS A O 1
ATOM 3032 N N . VAL A 1 385 ? -5.496 -41.969 -1.996 1 92.06 385 VAL A N 1
ATOM 3033 C CA . VAL A 1 385 ? -5.266 -40.719 -1.268 1 92.06 385 VAL A CA 1
ATOM 3034 C C . VAL A 1 385 ? -6.574 -39.969 -1.122 1 92.06 385 VAL A C 1
ATOM 3036 O O . VAL A 1 385 ? -6.844 -39.375 -0.071 1 92.06 385 VAL A O 1
ATOM 3039 N N . LEU A 1 386 ? -7.387 -39.906 -2.127 1 92.38 386 LEU A N 1
ATOM 3040 C CA . LEU A 1 386 ? -8.672 -39.219 -2.07 1 92.38 386 LEU A CA 1
ATOM 3041 C C . LEU A 1 386 ? -9.602 -39.875 -1.063 1 92.38 386 LEU A C 1
ATOM 3043 O O . LEU A 1 386 ? -10.328 -39.188 -0.34 1 92.38 386 LEU A O 1
ATOM 3047 N N . LYS A 1 387 ? -9.586 -41.156 -1.043 1 89 387 LYS A N 1
ATOM 3048 C CA . LYS A 1 387 ? -10.445 -41.906 -0.137 1 89 387 LYS A CA 1
ATOM 3049 C C . LYS A 1 387 ? -10.039 -41.688 1.317 1 89 387 LYS A C 1
ATOM 3051 O O . LYS A 1 387 ? -10.898 -41.594 2.199 1 89 387 LYS A O 1
ATOM 3056 N N . GLU A 1 388 ? -8.805 -41.656 1.55 1 83.06 388 GLU A N 1
ATOM 3057 C CA . GLU A 1 388 ? -8.297 -41.469 2.904 1 83.06 388 GLU A CA 1
ATOM 3058 C C . GLU A 1 388 ? -8.609 -40.062 3.424 1 83.06 388 GLU A C 1
ATOM 3060 O O . GLU A 1 388 ? -8.883 -39.906 4.613 1 83.06 388 GLU A O 1
ATOM 3065 N N . SER A 1 389 ? -8.422 -39.125 2.582 1 76.25 389 SER A N 1
ATOM 3066 C CA . SER A 1 389 ? -8.656 -37.719 2.99 1 76.25 389 SER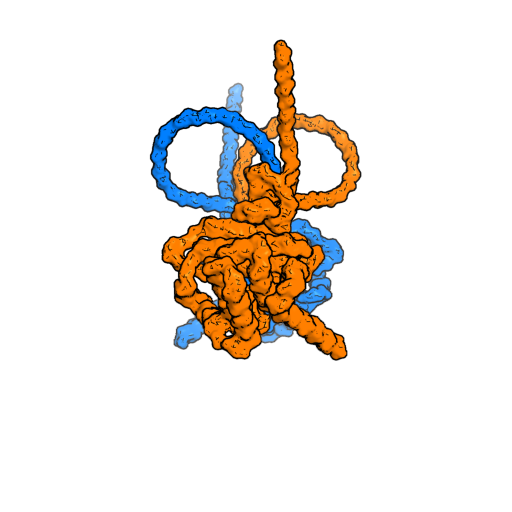 A CA 1
ATOM 3067 C C . SER A 1 389 ? -10.133 -37.5 3.291 1 76.25 389 SER A C 1
ATOM 3069 O O . SER A 1 389 ? -10.477 -36.656 4.117 1 76.25 389 SER A O 1
ATOM 3071 N N . THR A 1 390 ? -11.008 -38.062 2.59 1 65.62 390 THR A N 1
ATOM 3072 C CA . THR A 1 390 ? -12.438 -37.969 2.854 1 65.62 390 THR A CA 1
ATOM 3073 C C . THR A 1 390 ? -12.797 -38.656 4.168 1 65.62 390 THR A C 1
ATOM 3075 O O . THR A 1 390 ? -13.648 -38.156 4.914 1 65.62 390 THR A O 1
ATOM 3078 N N . SER A 1 391 ? -12.016 -39.656 4.391 1 55.91 391 SER A N 1
ATOM 3079 C CA . SER A 1 391 ? -12.266 -40.438 5.613 1 55.91 391 SER A CA 1
ATOM 3080 C C . SER A 1 391 ? -11.719 -39.688 6.836 1 55.91 391 SER A C 1
ATOM 3082 O O . SER A 1 391 ? -12.32 -39.75 7.914 1 55.91 391 SER A O 1
ATOM 3084 N N . GLY A 1 392 ? -10.602 -39.062 6.73 1 48.97 392 GLY A N 1
ATOM 3085 C CA . GLY A 1 392 ? -10.055 -38.312 7.855 1 48.97 392 GLY A CA 1
ATOM 3086 C C . GLY A 1 392 ? -10.891 -37.094 8.234 1 48.97 392 GLY A C 1
ATOM 3087 O O . GLY A 1 392 ? -11.008 -36.75 9.414 1 48.97 392 GLY A O 1
ATOM 3088 N N . ARG A 1 393 ? -11.289 -36.344 7.285 1 53.09 393 ARG A N 1
ATOM 3089 C CA . ARG A 1 393 ? -12.195 -35.25 7.613 1 53.09 393 ARG A CA 1
ATOM 3090 C C . ARG A 1 393 ? -13.461 -35.75 8.289 1 53.09 393 ARG A C 1
ATOM 3092 O O . ARG A 1 393 ? -14 -35.094 9.188 1 53.09 393 ARG A O 1
ATOM 3099 N N . LEU A 1 394 ? -14.109 -36.938 7.957 1 41.72 394 LEU A N 1
ATOM 3100 C CA . LEU A 1 394 ? -15.266 -37.531 8.594 1 41.72 394 LEU A CA 1
ATOM 3101 C C . LEU A 1 394 ? -14.938 -37.969 10.031 1 41.72 394 LEU A C 1
ATOM 3103 O O . LEU A 1 394 ? -15.812 -37.906 10.906 1 41.72 394 LEU A O 1
ATOM 3107 N N . ALA A 1 395 ? -13.773 -38.156 10.242 1 47.88 395 ALA A N 1
ATOM 3108 C CA . ALA A 1 395 ? -13.445 -38.531 11.617 1 47.88 395 ALA A CA 1
ATOM 3109 C C . ALA A 1 395 ? -13.352 -37.281 12.516 1 47.88 395 ALA A C 1
ATOM 3111 O O . ALA A 1 395 ? -13.719 -37.344 13.688 1 47.88 395 ALA A O 1
ATOM 3112 N N . THR A 1 396 ? -12.727 -36.312 12.102 1 42.47 396 THR A N 1
ATOM 3113 C CA . THR A 1 396 ? -12.586 -35.156 12.961 1 42.47 396 THR A CA 1
ATOM 3114 C C . THR A 1 396 ? -13.906 -34.375 13.047 1 42.47 396 THR A C 1
ATOM 3116 O O . THR A 1 396 ? -14.078 -33.531 13.922 1 42.47 396 THR A O 1
ATOM 3119 N N . GLY A 1 397 ? -14.758 -34.406 12.117 1 36.75 397 GLY A N 1
ATOM 3120 C CA . GLY A 1 397 ? -16.062 -33.781 12.266 1 36.75 397 GLY A CA 1
ATOM 3121 C C . GLY A 1 397 ? -16.938 -34.469 13.281 1 36.75 397 GLY A C 1
ATOM 3122 O O . GLY A 1 397 ? -18.047 -34.031 13.562 1 36.75 397 GLY A O 1
ATOM 3123 N N . THR A 1 398 ? -16.766 -35.75 13.484 1 32.78 398 THR A N 1
ATOM 3124 C CA . THR A 1 398 ? -17.625 -36.375 14.461 1 32.78 398 THR A CA 1
ATOM 3125 C C . THR A 1 398 ? -17.172 -36.062 15.883 1 32.78 398 THR A C 1
ATOM 3127 O O . THR A 1 398 ? -17.766 -36.531 16.859 1 32.78 398 THR A O 1
ATOM 3130 N N . GLU A 1 399 ? -15.953 -35.5 16.094 1 29.2 399 GLU A N 1
ATOM 3131 C CA . GLU A 1 399 ? -15.914 -35.125 17.5 1 29.2 399 GLU A CA 1
ATOM 3132 C C . GLU A 1 399 ? -16.453 -33.719 17.719 1 29.2 399 GLU A C 1
ATOM 3134 O O . GLU A 1 399 ? -16.219 -32.812 16.906 1 29.2 399 GLU A O 1
ATOM 3139 N N . MET B 1 1 ? -11.625 74.75 -35.094 1 29.2 1 MET B N 1
ATOM 3140 C CA . MET B 1 1 ? -11.836 73.312 -35.375 1 29.2 1 MET B CA 1
ATOM 3141 C C . MET B 1 1 ? -10.82 72.438 -34.656 1 29.2 1 MET B C 1
ATOM 3143 O O . MET B 1 1 ? -9.641 72.438 -35.031 1 29.2 1 MET B O 1
ATOM 3147 N N . GLN B 1 2 ? -10.859 72.312 -33.312 1 33.97 2 GLN B N 1
ATOM 3148 C CA . GLN B 1 2 ? -9.922 71.688 -32.375 1 33.97 2 GLN B CA 1
ATOM 3149 C C . GLN B 1 2 ? -9.867 70.188 -32.531 1 33.97 2 GLN B C 1
ATOM 3151 O O . GLN B 1 2 ? -10.906 69.5 -32.562 1 33.97 2 GLN B O 1
ATOM 3156 N N . PHE B 1 3 ? -8.812 69.688 -33.25 1 36.16 3 PHE B N 1
ATOM 3157 C CA . PHE B 1 3 ? -8.539 68.312 -33.562 1 36.16 3 PHE B CA 1
ATOM 3158 C C . PHE B 1 3 ? -8.289 67.5 -32.281 1 36.16 3 PHE B C 1
ATOM 3160 O O . PHE B 1 3 ? -7.387 67.812 -31.5 1 36.16 3 PHE B O 1
ATOM 3167 N N . SER B 1 4 ? -9.328 67 -31.578 1 35.34 4 SER B N 1
ATOM 3168 C CA . SER B 1 4 ? -9.25 66.125 -30.422 1 35.34 4 SER B CA 1
ATOM 3169 C C . SER B 1 4 ? -8.516 64.812 -30.766 1 35.34 4 SER B C 1
ATOM 3171 O O . SER B 1 4 ? -8.922 64.125 -31.672 1 35.34 4 SER B O 1
ATOM 3173 N N . VAL B 1 5 ? -7.191 64.812 -30.609 1 38.22 5 VAL B N 1
ATOM 3174 C CA . VAL B 1 5 ? -6.328 63.656 -30.781 1 38.22 5 VAL B CA 1
ATOM 3175 C C . VAL B 1 5 ? -6.77 62.531 -29.844 1 38.22 5 VAL B C 1
ATOM 3177 O O . VAL B 1 5 ? -6.758 62.719 -28.625 1 38.22 5 VAL B O 1
ATOM 3180 N N . VAL B 1 6 ? -7.824 61.781 -30.188 1 36.72 6 VAL B N 1
ATOM 3181 C CA . VAL B 1 6 ? -8.188 60.562 -29.469 1 36.72 6 VAL B CA 1
ATOM 3182 C C . VAL B 1 6 ? -6.988 59.625 -29.406 1 36.72 6 VAL B C 1
ATOM 3184 O O . VAL B 1 6 ? -6.469 59.188 -30.438 1 36.72 6 VAL B O 1
ATOM 3187 N N . VAL B 1 7 ? -6.086 59.844 -28.422 1 36.25 7 VAL B N 1
ATOM 3188 C CA . VAL B 1 7 ? -4.984 58.938 -28.125 1 36.25 7 VAL B CA 1
ATOM 3189 C C . VAL B 1 7 ? -5.516 57.5 -27.953 1 36.25 7 VAL B C 1
ATOM 3191 O O . VAL B 1 7 ? -6.426 57.281 -27.156 1 36.25 7 VAL B O 1
ATOM 3194 N N . ASP B 1 8 ? -5.594 56.719 -29 1 34.94 8 ASP B N 1
ATOM 3195 C CA . ASP B 1 8 ? -5.879 55.312 -28.969 1 34.94 8 ASP B CA 1
ATOM 3196 C C . ASP B 1 8 ? -5.047 54.594 -27.906 1 34.94 8 ASP B C 1
ATOM 3198 O O . ASP B 1 8 ? -3.816 54.594 -27.969 1 34.94 8 ASP B O 1
ATOM 3202 N N . MET B 1 9 ? -5.379 54.812 -26.594 1 32.19 9 MET B N 1
ATOM 3203 C CA . MET B 1 9 ? -4.738 54.094 -25.5 1 32.19 9 MET B CA 1
ATOM 3204 C C . MET B 1 9 ? -4.582 52.625 -25.828 1 32.19 9 MET B C 1
ATOM 3206 O O . MET B 1 9 ? -5.566 51.938 -26.125 1 32.19 9 MET B O 1
ATOM 3210 N N . GLY B 1 10 ? -3.529 52.281 -26.5 1 34.41 10 GLY B N 1
ATOM 3211 C CA . GLY B 1 10 ? -3.137 50.906 -26.797 1 34.41 10 GLY B CA 1
ATOM 3212 C C . GLY B 1 10 ? -3.434 49.938 -25.672 1 34.41 10 GLY B C 1
ATOM 3213 O O . GLY B 1 10 ? -3.453 50.344 -24.5 1 34.41 10 GLY B O 1
ATOM 3214 N N . ARG B 1 11 ? -4.184 48.875 -25.906 1 39.78 11 ARG B N 1
ATOM 3215 C CA . ARG B 1 11 ? -4.543 47.781 -25.016 1 39.78 11 ARG B CA 1
ATOM 3216 C C . ARG B 1 11 ? -3.33 47.281 -24.25 1 39.78 11 ARG B C 1
ATOM 3218 O O . ARG B 1 11 ? -2.262 47.062 -24.828 1 39.78 11 ARG B O 1
ATOM 3225 N N . ARG B 1 12 ? -3.193 47.625 -23.016 1 39.69 12 ARG B N 1
ATOM 3226 C CA . ARG B 1 12 ? -2.164 47.094 -22.125 1 39.69 12 ARG B CA 1
ATOM 3227 C C . ARG B 1 12 ? -1.957 45.594 -22.391 1 39.69 12 ARG B C 1
ATOM 3229 O O . ARG B 1 12 ? -2.916 44.812 -22.391 1 39.69 12 ARG B O 1
ATOM 3236 N N . GLN B 1 13 ? -0.97 45.25 -23.125 1 39.19 13 GLN B N 1
ATOM 3237 C CA . GLN B 1 13 ? -0.561 43.844 -23.297 1 39.19 13 GLN B CA 1
ATOM 3238 C C . GLN B 1 13 ? -0.381 43.156 -21.953 1 39.19 13 GLN B C 1
ATOM 3240 O O . GLN B 1 13 ? 0.413 43.594 -21.125 1 39.19 13 GLN B O 1
ATOM 3245 N N . HIS B 1 14 ? -1.334 42.656 -21.344 1 45.09 14 HIS B N 1
ATOM 3246 C CA . HIS B 1 14 ? -1.242 41.938 -20.094 1 45.09 14 HIS B CA 1
ATOM 3247 C C . HIS B 1 14 ? -0.247 40.781 -20.219 1 45.09 14 HIS B C 1
ATOM 3249 O O . HIS B 1 14 ? -0.275 40.031 -21.188 1 45.09 14 HIS B O 1
ATOM 3255 N N . LYS B 1 15 ? 0.888 40.969 -19.672 1 50.88 15 LYS B N 1
ATOM 3256 C CA . LYS B 1 15 ? 1.885 39.906 -19.594 1 50.88 15 LYS B CA 1
ATOM 3257 C C . LYS B 1 15 ? 1.317 38.688 -18.906 1 50.88 15 LYS B C 1
ATOM 3259 O O . LYS B 1 15 ? 0.799 38.75 -17.797 1 50.88 15 LYS B O 1
ATOM 3264 N N . LYS B 1 16 ? 1.034 37.594 -19.641 1 56.72 16 LYS B N 1
ATOM 3265 C CA . LYS B 1 16 ? 0.523 36.281 -19.203 1 56.72 16 LYS B CA 1
ATOM 3266 C C . LYS B 1 16 ? 1.625 35.469 -18.547 1 56.72 16 LYS B C 1
ATOM 3268 O O . LYS B 1 16 ? 2.771 35.469 -19 1 56.72 16 LYS B O 1
ATOM 3273 N N . SER B 1 17 ? 1.376 35.219 -17.328 1 61.91 17 SER B N 1
ATOM 3274 C CA . SER B 1 17 ? 2.287 34.25 -16.719 1 61.91 17 SER B CA 1
ATOM 3275 C C . SER B 1 17 ? 2.059 32.844 -17.281 1 61.91 17 SER B C 1
ATOM 3277 O O . SER B 1 17 ? 0.929 32.344 -17.297 1 61.91 17 SER B O 1
ATOM 3279 N N . ARG B 1 18 ? 2.969 32.25 -17.922 1 65.19 18 ARG B N 1
ATOM 3280 C CA . ARG B 1 18 ? 2.824 30.984 -18.609 1 65.19 18 ARG B CA 1
ATOM 3281 C C . ARG B 1 18 ? 2.615 29.844 -17.625 1 65.19 18 ARG B C 1
ATOM 3283 O O . ARG B 1 18 ? 1.826 28.938 -17.875 1 65.19 18 ARG B O 1
ATOM 3290 N N . ALA B 1 19 ? 3.203 30.047 -16.422 1 65.75 19 ALA B N 1
ATOM 3291 C CA . ALA B 1 19 ? 3.178 28.953 -15.453 1 65.75 19 ALA B CA 1
ATOM 3292 C C . ALA B 1 19 ? 2.326 29.312 -14.242 1 65.75 19 ALA B C 1
ATOM 3294 O O . ALA B 1 19 ? 2.598 28.859 -13.125 1 65.75 19 ALA B O 1
ATOM 3295 N N . GLY B 1 20 ? 1.374 30.094 -14.453 1 72.44 20 GLY B N 1
ATOM 3296 C CA . GLY B 1 20 ? 0.527 30.547 -13.359 1 72.44 20 GLY B CA 1
ATOM 3297 C C . GLY B 1 20 ? -0.5 29.516 -12.93 1 72.44 20 GLY B C 1
ATOM 3298 O O . GLY B 1 20 ? -0.763 28.562 -13.648 1 72.44 20 GLY B O 1
ATOM 3299 N N . CYS B 1 21 ? -1.086 29.781 -11.727 1 70.88 21 CYS B N 1
ATOM 3300 C CA . CYS B 1 21 ? -2.076 28.875 -11.164 1 70.88 21 CYS B CA 1
ATOM 3301 C C . CYS B 1 21 ? -3.391 28.953 -11.93 1 70.88 21 CYS B C 1
ATOM 3303 O O . CYS B 1 21 ? -3.65 29.938 -12.625 1 70.88 21 CYS B O 1
ATOM 3305 N N . ILE B 1 22 ? -4.258 27.984 -11.898 1 73.62 22 ILE B N 1
ATOM 3306 C CA . ILE B 1 22 ? -5.512 27.859 -12.633 1 73.62 22 ILE B CA 1
ATOM 3307 C C . ILE B 1 22 ? -6.449 29.016 -12.258 1 73.62 22 ILE B C 1
ATOM 3309 O O . ILE B 1 22 ? -7.125 29.578 -13.117 1 73.62 22 ILE B O 1
ATOM 3313 N N . GLU B 1 23 ? -6.379 29.375 -11.023 1 74.25 23 GLU B N 1
ATOM 3314 C CA . GLU B 1 23 ? -7.285 30.422 -10.539 1 74.25 23 GLU B CA 1
ATOM 3315 C C . GLU B 1 23 ? -6.906 31.781 -11.094 1 74.25 23 GLU B C 1
ATOM 3317 O O . GLU B 1 23 ? -7.773 32.562 -11.508 1 74.25 23 GLU B O 1
ATOM 3322 N N . CYS B 1 24 ? -5.691 32.031 -11.141 1 73 24 CYS B N 1
ATOM 3323 C CA . CYS B 1 24 ? -5.234 33.312 -11.695 1 73 24 CYS B CA 1
ATOM 3324 C C . CYS B 1 24 ? -5.496 33.375 -13.195 1 73 24 CYS B C 1
ATOM 3326 O O . CYS B 1 24 ? -5.883 34.406 -13.719 1 73 24 CYS B O 1
ATOM 3328 N N . LYS B 1 25 ? -5.395 32.188 -13.844 1 74 25 LYS B N 1
ATOM 3329 C CA . LYS B 1 25 ? -5.688 32.094 -15.273 1 74 25 LYS B CA 1
ATOM 3330 C C . LYS B 1 25 ? -7.176 32.312 -15.539 1 74 25 LYS B C 1
ATOM 3332 O O . LYS B 1 25 ? -7.547 33 -16.484 1 74 25 LYS B O 1
ATOM 3337 N N . ARG B 1 26 ? -7.898 31.812 -14.719 1 73.69 26 ARG B N 1
ATOM 3338 C CA . ARG B 1 26 ? -9.352 31.938 -14.828 1 73.69 26 ARG B CA 1
ATOM 3339 C C . ARG B 1 26 ? -9.789 33.375 -14.617 1 73.69 26 ARG B C 1
ATOM 3341 O O . ARG B 1 26 ? -10.672 33.875 -15.328 1 73.69 26 ARG B O 1
ATOM 3348 N N . ARG B 1 27 ? -9.109 34.094 -13.828 1 73.94 27 ARG B N 1
ATOM 3349 C CA . ARG B 1 27 ? -9.453 35.469 -13.461 1 73.94 27 ARG B CA 1
ATOM 3350 C C . ARG B 1 27 ? -8.742 36.469 -14.367 1 73.94 27 ARG B C 1
ATOM 3352 O O . ARG B 1 27 ? -8.984 37.688 -14.266 1 73.94 27 ARG B O 1
ATOM 3359 N N . HIS B 1 28 ? -7.875 35.969 -15.195 1 71.75 28 HIS B N 1
ATOM 3360 C CA . HIS B 1 28 ? -7.125 36.781 -16.125 1 71.75 28 HIS B CA 1
ATOM 3361 C C . HIS B 1 28 ? -6.273 37.812 -15.398 1 71.75 28 HIS B C 1
ATOM 3363 O O . HIS B 1 28 ? -6.23 38.969 -15.789 1 71.75 28 HIS B O 1
ATOM 3369 N N . VAL B 1 29 ? -5.68 37.312 -14.273 1 77.75 29 VAL B N 1
ATOM 3370 C CA . VAL B 1 29 ? -4.719 38.156 -13.555 1 77.75 29 VAL B CA 1
ATOM 3371 C C . VAL B 1 29 ? -3.318 37.562 -13.695 1 77.75 29 VAL B C 1
ATOM 3373 O O . VAL B 1 29 ? -3.164 36.344 -13.82 1 77.75 29 VAL B O 1
ATOM 3376 N N . LYS B 1 30 ? -2.275 38.406 -13.703 1 73.69 30 LYS B N 1
ATOM 3377 C CA . LYS B 1 30 ? -0.893 37.938 -13.789 1 73.69 30 LYS B CA 1
ATOM 3378 C C . LYS B 1 30 ? -0.489 37.188 -12.516 1 73.69 30 LYS B C 1
ATOM 3380 O O . LYS B 1 30 ? -0.479 37.781 -11.43 1 73.69 30 LYS B O 1
ATOM 3385 N N . CYS B 1 31 ? -0.193 35.844 -12.555 1 73.31 31 CYS B N 1
ATOM 3386 C CA . CYS B 1 31 ? 0.216 34.969 -11.453 1 73.31 31 CYS B CA 1
ATOM 3387 C C . CYS B 1 31 ? 1.703 35.125 -11.156 1 73.31 31 CYS B C 1
ATOM 3389 O O . CYS B 1 31 ? 2.512 35.281 -12.078 1 73.31 31 CYS B O 1
ATOM 3391 N N . ASP B 1 32 ? 2.148 35.281 -10.055 1 71.62 32 ASP B N 1
ATOM 3392 C CA . ASP B 1 32 ? 3.562 35.375 -9.711 1 71.62 32 ASP B CA 1
ATOM 3393 C C . ASP B 1 32 ? 4.219 34 -9.695 1 71.62 32 ASP B C 1
ATOM 3395 O O . ASP B 1 32 ? 5.387 33.875 -9.328 1 71.62 32 ASP B O 1
ATOM 3399 N N . GLU B 1 33 ? 3.588 32.906 -10.008 1 68.75 33 GLU B N 1
ATOM 3400 C CA . GLU B 1 33 ? 4.012 31.516 -10.203 1 68.75 33 GLU B CA 1
ATOM 3401 C C . GLU B 1 33 ? 4.676 30.953 -8.945 1 68.75 33 GLU B C 1
ATOM 3403 O O . GLU B 1 33 ? 5.426 29.969 -9.016 1 68.75 33 GLU B O 1
ATOM 3408 N N . LYS B 1 34 ? 4.355 31.703 -7.922 1 64.38 34 LYS B N 1
ATOM 3409 C CA . LYS B 1 34 ? 4.867 31.156 -6.668 1 64.38 34 LYS B CA 1
ATOM 3410 C C . LYS B 1 34 ? 4.098 29.906 -6.258 1 64.38 34 LYS B C 1
ATOM 3412 O O . LYS B 1 34 ? 2.869 29.875 -6.352 1 64.38 34 LYS B O 1
ATOM 3417 N N . ARG B 1 35 ? 4.766 28.734 -6.113 1 62.44 35 ARG B N 1
ATOM 3418 C CA . ARG B 1 35 ? 4.207 27.453 -5.672 1 62.44 35 ARG B CA 1
ATOM 3419 C C . ARG B 1 35 ? 4.473 27.219 -4.191 1 62.44 35 ARG B C 1
ATOM 3421 O O . ARG B 1 35 ? 5.469 27.703 -3.65 1 62.44 35 ARG B O 1
ATOM 3428 N N . PRO B 1 36 ? 3.373 26.609 -3.465 1 57.72 36 PRO B N 1
ATOM 3429 C CA . PRO B 1 36 ? 2.184 25.953 -4.012 1 57.72 36 PRO B CA 1
ATOM 3430 C C . PRO B 1 36 ? 1.009 26.922 -4.191 1 57.72 36 PRO B C 1
ATOM 3432 O O . PRO B 1 36 ? 0.033 26.578 -4.867 1 57.72 36 PRO B O 1
ATOM 3435 N N . ILE B 1 37 ? 1.058 28.109 -3.613 1 66.44 37 ILE B N 1
ATOM 3436 C CA . ILE B 1 37 ? -0.03 29.062 -3.75 1 66.44 37 ILE B CA 1
ATOM 3437 C C . ILE B 1 37 ? 0.528 30.422 -4.191 1 66.44 37 ILE B C 1
ATOM 3439 O O . ILE B 1 37 ? 1.494 30.922 -3.611 1 66.44 37 ILE B O 1
ATOM 3443 N N . CYS B 1 38 ? -0.033 30.953 -5.191 1 67.5 38 CYS B N 1
ATOM 3444 C CA . CYS B 1 38 ? 0.439 32.219 -5.711 1 67.5 38 CYS B CA 1
ATOM 3445 C C . CYS B 1 38 ? -0.061 33.375 -4.848 1 67.5 38 CYS B C 1
ATOM 3447 O O . CYS B 1 38 ? -1.029 33.219 -4.102 1 67.5 38 CYS B O 1
ATOM 3449 N N . SER B 1 39 ? 0.71 34.438 -4.844 1 69.38 39 SER B N 1
ATOM 3450 C CA . SER B 1 39 ? 0.423 35.625 -4.023 1 69.38 39 SER B CA 1
ATOM 3451 C C . SER B 1 39 ? -0.998 36.125 -4.258 1 69.38 39 SER B C 1
ATOM 3453 O O . SER B 1 39 ? -1.636 36.656 -3.34 1 69.38 39 SER B O 1
ATOM 3455 N N . HIS B 1 40 ? -1.564 35.844 -5.43 1 70.25 40 HIS B N 1
ATOM 3456 C CA . HIS B 1 40 ? -2.898 36.344 -5.758 1 70.25 40 HIS B CA 1
ATOM 3457 C C . HIS B 1 40 ? -3.977 35.469 -5.102 1 70.25 40 HIS B C 1
ATOM 3459 O O . HIS B 1 40 ? -4.961 36 -4.578 1 70.25 40 HIS B O 1
ATOM 3465 N N . CYS B 1 41 ? -3.703 34.281 -5.039 1 66.12 41 CYS B N 1
ATOM 3466 C CA . CYS B 1 41 ? -4.676 33.375 -4.438 1 66.12 41 CYS B CA 1
ATOM 3467 C C . CYS B 1 41 ? -4.676 33.5 -2.92 1 66.12 41 CYS B C 1
ATOM 3469 O O . CYS B 1 41 ? -5.723 33.375 -2.281 1 66.12 41 CYS B O 1
ATOM 3471 N N . ILE B 1 42 ? -3.543 33.875 -2.471 1 65 42 ILE B N 1
ATOM 3472 C CA . ILE B 1 42 ? -3.445 34.188 -1.045 1 65 42 ILE B CA 1
ATOM 3473 C C . ILE B 1 42 ? -4.309 35.375 -0.706 1 65 42 ILE B C 1
ATOM 3475 O O . ILE B 1 42 ? -5.098 35.344 0.238 1 65 42 ILE B O 1
ATOM 3479 N N . SER B 1 43 ? -4.16 36.438 -1.498 1 65.31 43 SER B N 1
ATOM 3480 C CA . SER B 1 43 ? -4.84 37.688 -1.222 1 65.31 43 SER B CA 1
ATOM 3481 C C . SER B 1 43 ? -6.348 37.562 -1.421 1 65.31 43 SER B C 1
ATOM 3483 O O . SER B 1 43 ? -7.129 38.219 -0.736 1 65.31 43 SER B O 1
ATOM 3485 N N . SER B 1 44 ? -6.723 36.625 -2.293 1 63.56 44 SER B N 1
ATOM 3486 C CA . SER B 1 44 ? -8.141 36.5 -2.617 1 63.56 44 SER B CA 1
ATOM 3487 C C . SER B 1 44 ? -8.766 35.312 -1.928 1 63.56 44 SER B C 1
ATOM 3489 O O . SER B 1 44 ? -9.938 35 -2.152 1 63.56 44 SER B O 1
ATOM 3491 N N . GLU B 1 45 ? -8.016 34.625 -1.103 1 56 45 GLU B N 1
ATOM 3492 C CA . GLU B 1 45 ? -8.445 33.469 -0.323 1 56 45 GLU B CA 1
ATOM 3493 C C . GLU B 1 45 ? -9.117 32.406 -1.21 1 56 45 GLU B C 1
ATOM 3495 O O . GLU B 1 45 ? -10.188 31.906 -0.879 1 56 45 GLU B O 1
ATOM 3500 N N . ARG B 1 46 ? -8.484 32.188 -2.354 1 60.88 46 ARG B N 1
ATOM 3501 C CA . ARG B 1 46 ? -9.023 31.234 -3.314 1 60.88 46 ARG B CA 1
ATOM 3502 C C . ARG B 1 46 ? -8.172 29.969 -3.361 1 60.88 46 ARG B C 1
ATOM 3504 O O . ARG B 1 46 ? -7 30 -2.971 1 60.88 46 ARG B O 1
ATOM 3511 N N . LEU B 1 47 ? -8.805 28.969 -3.758 1 63.25 47 LEU B N 1
ATOM 3512 C CA . LEU B 1 47 ? -8.086 27.719 -3.973 1 63.25 47 LEU B CA 1
ATOM 3513 C C . LEU B 1 47 ? -7.125 27.844 -5.148 1 63.25 47 LEU B C 1
ATOM 3515 O O . LEU B 1 47 ? -7.547 28.094 -6.277 1 63.25 47 LEU B O 1
ATOM 3519 N N . CYS B 1 48 ? -5.789 27.844 -4.852 1 63.41 48 CYS B N 1
ATOM 3520 C CA . CYS B 1 48 ? -4.73 27.984 -5.844 1 63.41 48 CYS B CA 1
ATOM 3521 C C . CYS B 1 48 ? -4.305 26.625 -6.395 1 63.41 48 CYS B C 1
ATOM 3523 O O . CYS B 1 48 ? -3.91 25.75 -5.633 1 63.41 48 CYS B O 1
ATOM 3525 N N . GLU B 1 49 ? -4.508 26.484 -7.656 1 66.12 49 GLU B N 1
ATOM 3526 C CA . GLU B 1 49 ? -4.094 25.25 -8.32 1 66.12 49 GLU B CA 1
ATOM 3527 C C . GLU B 1 49 ? -3.176 25.547 -9.5 1 66.12 49 GLU B C 1
ATOM 3529 O O . GLU B 1 49 ? -3.439 26.469 -10.289 1 66.12 49 GLU B O 1
ATOM 3534 N N . TYR B 1 50 ? -1.914 25.172 -9.484 1 61.84 50 TYR B N 1
ATOM 3535 C CA . TYR B 1 50 ? -1.021 25.359 -10.625 1 61.84 50 TYR B CA 1
ATOM 3536 C C . TYR B 1 50 ? -1.161 24.203 -11.617 1 61.84 50 TYR B C 1
ATOM 3538 O O . TYR B 1 50 ? -1.351 23.047 -11.219 1 61.84 50 TYR B O 1
ATOM 3546 N N . ALA B 1 51 ? -0.998 24.641 -12.875 1 54.31 51 ALA B N 1
ATOM 3547 C CA . ALA B 1 51 ? -1.011 23.641 -13.93 1 54.31 51 ALA B CA 1
ATOM 3548 C C . ALA B 1 51 ? 0.292 22.844 -13.953 1 54.31 51 ALA B C 1
ATOM 3550 O O . ALA B 1 51 ? 1.355 23.375 -13.625 1 54.31 51 ALA B O 1
ATOM 3551 N N . PRO B 1 52 ? 0.365 21.656 -14.117 1 43.5 52 PRO B N 1
ATOM 3552 C CA . PRO B 1 52 ? 1.602 20.875 -14.188 1 43.5 52 PRO B CA 1
ATOM 3553 C C . PRO B 1 52 ? 2.598 21.453 -15.195 1 43.5 52 PRO B C 1
ATOM 3555 O O . PRO B 1 52 ? 2.201 21.922 -16.266 1 43.5 52 PRO B O 1
ATOM 3558 N N . VAL B 1 53 ? 3.775 21.953 -14.758 1 38.31 53 VAL B N 1
ATOM 3559 C CA . VAL B 1 53 ? 4.855 22.359 -15.648 1 38.31 53 VAL B CA 1
ATOM 3560 C C . VAL B 1 53 ? 5.25 21.188 -16.547 1 38.31 53 VAL B C 1
ATOM 3562 O O . VAL B 1 53 ? 5.504 20.078 -16.062 1 38.31 53 VAL B O 1
ATOM 3565 N N . ARG B 1 54 ? 5.168 21.234 -17.781 1 33.78 54 ARG B N 1
ATOM 3566 C CA . ARG B 1 54 ? 5.738 20.281 -18.734 1 33.78 54 ARG B CA 1
ATOM 3567 C C . ARG B 1 54 ? 7.262 20.281 -18.656 1 33.78 54 ARG B C 1
ATOM 3569 O O . ARG B 1 54 ? 7.906 21.297 -18.938 1 33.78 54 ARG B O 1
ATOM 3576 N N . PHE B 1 55 ? 7.879 19.578 -17.781 1 28.39 55 PHE B N 1
ATOM 3577 C CA . PHE B 1 55 ? 9.305 19.406 -18.047 1 28.39 55 PHE B CA 1
ATOM 3578 C C . PHE B 1 55 ? 9.531 18.922 -19.469 1 28.39 55 PHE B C 1
ATOM 3580 O O . PHE B 1 55 ? 8.984 17.891 -19.875 1 28.39 55 PHE B O 1
ATOM 3587 N N . GLN B 1 56 ? 9.797 19.672 -20.375 1 29.41 56 GLN B N 1
ATOM 3588 C CA . GLN B 1 56 ? 10.383 19.297 -21.656 1 29.41 56 GLN B CA 1
ATOM 3589 C C . GLN B 1 56 ? 11.555 18.344 -21.469 1 29.41 56 GLN B C 1
ATOM 3591 O O . GLN B 1 56 ? 12.523 18.672 -20.781 1 29.41 56 GLN B O 1
ATOM 3596 N N . ASP B 1 57 ? 11.297 17.109 -21.391 1 27.59 57 ASP B N 1
ATOM 3597 C CA . ASP B 1 57 ? 12.461 16.25 -21.625 1 27.59 57 ASP B CA 1
ATOM 3598 C C . ASP B 1 57 ? 13.359 16.844 -22.703 1 27.59 57 ASP B C 1
ATOM 3600 O O . ASP B 1 57 ? 12.914 17.094 -23.828 1 27.59 57 ASP B O 1
ATOM 3604 N N . MET B 1 58 ? 14.367 17.516 -22.359 1 27.81 58 MET B N 1
ATOM 3605 C CA . MET B 1 58 ? 15.477 17.844 -23.25 1 27.81 58 MET B CA 1
ATOM 3606 C C . MET B 1 58 ? 15.914 16.609 -24.047 1 27.81 58 MET B C 1
ATOM 3608 O O . MET B 1 58 ? 16.484 15.68 -23.484 1 27.81 58 MET B O 1
ATOM 3612 N N . GLN B 1 59 ? 15.062 16.109 -24.969 1 26.11 59 GLN B N 1
ATOM 3613 C CA . GLN B 1 59 ? 15.633 15.156 -25.922 1 26.11 59 GLN B CA 1
ATOM 3614 C C . GLN B 1 59 ? 16.969 15.656 -26.469 1 26.11 59 GLN B C 1
ATOM 3616 O O . GLN B 1 59 ? 17.125 16.844 -26.75 1 26.11 59 GLN B O 1
ATOM 3621 N N . PRO B 1 60 ? 18.016 14.93 -26.141 1 26.45 60 PRO B N 1
ATOM 3622 C CA . PRO B 1 60 ? 19.234 15.406 -26.797 1 26.45 60 PRO B CA 1
ATOM 3623 C C . PRO B 1 60 ? 19.016 15.734 -28.281 1 26.45 60 PRO B C 1
ATOM 3625 O O . PRO B 1 60 ? 18.125 15.172 -28.922 1 26.45 60 PRO B O 1
ATOM 3628 N N . ALA B 1 61 ? 19.406 16.891 -28.75 1 31.22 61 ALA B N 1
ATOM 3629 C CA . ALA B 1 61 ? 19.484 17.453 -30.109 1 31.22 61 ALA B CA 1
ATOM 3630 C C . ALA B 1 61 ? 20.031 16.422 -31.094 1 31.22 61 ALA B C 1
ATOM 3632 O O . ALA B 1 61 ? 21.234 16.125 -31.078 1 31.22 61 ALA B O 1
ATOM 3633 N N . SER B 1 62 ? 19.406 15.18 -31.328 1 23.23 62 SER B N 1
ATOM 3634 C CA . SER B 1 62 ? 20 14.414 -32.406 1 23.23 62 SER B CA 1
ATOM 3635 C C . SER B 1 62 ? 19.953 15.188 -33.719 1 23.23 62 SER B C 1
ATOM 3637 O O . SER B 1 62 ? 19.062 16.016 -33.938 1 23.23 62 SER B O 1
ATOM 3639 N N . THR B 1 63 ? 21.047 15.18 -34.562 1 23.42 63 THR B N 1
ATOM 3640 C CA . THR B 1 63 ? 21.438 15.734 -35.844 1 23.42 63 THR B CA 1
ATOM 3641 C C . THR B 1 63 ? 20.406 15.422 -36.906 1 23.42 63 THR B C 1
ATOM 3643 O O . THR B 1 63 ? 19.844 14.32 -36.938 1 23.42 63 THR B O 1
ATOM 3646 N N . SER B 1 64 ? 19.891 16.438 -37.719 1 24.66 64 SER B N 1
ATOM 3647 C CA . SER B 1 64 ? 18.969 16.781 -38.781 1 24.66 64 SER B CA 1
ATOM 3648 C C . SER B 1 64 ? 19.219 15.93 -40.031 1 24.66 64 SER B C 1
ATOM 3650 O O . SER B 1 64 ? 19.422 16.469 -41.125 1 24.66 64 SER B O 1
ATOM 3652 N N . ARG B 1 65 ? 19.438 14.578 -40.094 1 22.02 65 ARG B N 1
ATOM 3653 C CA . ARG B 1 65 ? 19.641 14.188 -41.469 1 22.02 65 ARG B CA 1
ATOM 3654 C C . ARG B 1 65 ? 18.406 14.461 -42.312 1 22.02 65 ARG B C 1
ATOM 3656 O O . ARG B 1 65 ? 17.281 14.234 -41.844 1 22.02 65 ARG B O 1
ATOM 3663 N N . LYS B 1 66 ? 18.453 15.242 -43.438 1 22.59 66 LYS B N 1
ATOM 3664 C CA . LYS B 1 66 ? 17.688 15.867 -44.5 1 22.59 66 LYS B CA 1
ATOM 3665 C C . LYS B 1 66 ? 16.875 14.836 -45.281 1 22.59 66 LYS B C 1
ATOM 3667 O O . LYS B 1 66 ? 17.281 14.398 -46.344 1 22.59 66 LYS B O 1
ATOM 3672 N N . ARG B 1 67 ? 16.344 13.672 -44.781 1 23.41 67 ARG B N 1
ATOM 3673 C CA . ARG B 1 67 ? 15.852 12.875 -45.875 1 23.41 67 ARG B CA 1
ATOM 3674 C C . ARG B 1 67 ? 14.68 13.57 -46.562 1 23.41 67 ARG B C 1
ATOM 3676 O O . ARG B 1 67 ? 13.836 14.18 -45.906 1 23.41 67 ARG B O 1
ATOM 3683 N N . THR B 1 68 ? 14.734 13.758 -47.875 1 19.89 68 THR B N 1
ATOM 3684 C CA . THR B 1 68 ? 13.945 14.336 -48.969 1 19.89 68 THR B CA 1
ATOM 3685 C C . THR B 1 68 ? 12.508 13.844 -48.906 1 19.89 68 THR B C 1
ATOM 3687 O O . THR B 1 68 ? 12.242 12.734 -48.438 1 19.89 68 THR B O 1
ATOM 3690 N N . ARG B 1 69 ? 11.5 14.672 -49.531 1 22.2 69 ARG B N 1
ATOM 3691 C CA . ARG B 1 69 ? 10.086 15.031 -49.594 1 22.2 69 ARG B CA 1
ATOM 3692 C C . ARG B 1 69 ? 9.297 13.992 -50.406 1 22.2 69 ARG B C 1
ATOM 3694 O O . ARG B 1 69 ? 9.25 14.047 -51.625 1 22.2 69 ARG B O 1
ATOM 3701 N N . SER B 1 70 ? 9.523 12.656 -50.281 1 22.25 70 SER B N 1
ATOM 3702 C CA . SER B 1 70 ? 8.766 11.938 -51.281 1 22.25 70 SER B CA 1
ATOM 3703 C C . SER B 1 70 ? 7.277 12.242 -51.188 1 22.25 70 SER B C 1
ATOM 3705 O O . SER B 1 70 ? 6.781 12.625 -50.125 1 22.25 70 SER B O 1
ATOM 3707 N N . ILE B 1 71 ? 6.551 12.414 -52.312 1 22.41 71 ILE B N 1
ATOM 3708 C CA . ILE B 1 71 ? 5.285 12.836 -52.906 1 22.41 71 ILE B CA 1
ATOM 3709 C C . ILE B 1 71 ? 4.141 12.023 -52.312 1 22.41 71 ILE B C 1
ATOM 3711 O O . ILE B 1 71 ? 4.059 10.812 -52.5 1 22.41 71 ILE B O 1
ATOM 3715 N N . GLU B 1 72 ? 3.742 12.305 -51.062 1 21.97 72 GLU B N 1
ATOM 3716 C CA . GLU B 1 72 ? 2.766 11.57 -50.25 1 21.97 72 GLU B CA 1
ATOM 3717 C C . GLU B 1 72 ? 1.353 11.758 -50.812 1 21.97 72 GLU B C 1
ATOM 3719 O O . GLU B 1 72 ? 0.872 12.883 -50.938 1 21.97 72 GLU B O 1
ATOM 3724 N N . SER B 1 73 ? 1.063 10.969 -51.938 1 23.38 73 SER B N 1
ATOM 3725 C CA . SER B 1 73 ? -0.282 11.039 -52.5 1 23.38 73 SER B CA 1
ATOM 3726 C C . SER B 1 73 ? -1.342 10.977 -51.406 1 23.38 73 SER B C 1
ATOM 3728 O O . SER B 1 73 ? -1.154 10.312 -50.375 1 23.38 73 SER B O 1
ATOM 3730 N N . PRO B 1 74 ? -2.344 11.906 -51.438 1 24 74 PRO B N 1
ATOM 3731 C CA . PRO B 1 74 ? -3.363 12.258 -50.469 1 24 74 PRO B CA 1
ATOM 3732 C C . PRO B 1 74 ? -4.371 11.133 -50.219 1 24 74 PRO B C 1
ATOM 3734 O O . PRO B 1 74 ? -5.141 10.789 -51.125 1 24 74 PRO B O 1
ATOM 3737 N N . VAL B 1 75 ? -3.971 9.891 -50.062 1 23.02 75 VAL B N 1
ATOM 3738 C CA . VAL B 1 75 ? -5.055 8.914 -49.969 1 23.02 75 VAL B CA 1
ATOM 3739 C C . VAL B 1 75 ? -6.074 9.352 -48.938 1 23.02 75 VAL B C 1
ATOM 3741 O O . VAL B 1 75 ? -5.703 9.805 -47.844 1 23.02 75 VAL B O 1
ATOM 3744 N N . SER B 1 76 ? -7.246 9.758 -49.375 1 23.36 76 SER B N 1
ATOM 3745 C CA . SER B 1 76 ? -8.484 10.18 -48.719 1 23.36 76 SER B CA 1
ATOM 3746 C C . SER B 1 76 ? -8.867 9.242 -47.594 1 23.36 76 SER B C 1
ATOM 3748 O O . SER B 1 76 ? -9.195 8.078 -47.812 1 23.36 76 SER B O 1
ATOM 3750 N N . GLY B 1 77 ? -8.062 9.164 -46.625 1 23.59 77 GLY B N 1
ATOM 3751 C CA . GLY B 1 77 ? -8.164 8.203 -45.531 1 23.59 77 GLY B CA 1
ATOM 3752 C C . GLY B 1 77 ? -9.508 8.234 -44.844 1 23.59 77 GLY B C 1
ATOM 3753 O O . GLY B 1 77 ? -10.008 9.305 -44.469 1 23.59 77 GLY B O 1
ATOM 3754 N N . SER B 1 78 ? -10.43 7.375 -45.281 1 25.14 78 SER B N 1
ATOM 3755 C CA . SER B 1 78 ? -11.758 7.152 -44.75 1 25.14 78 SER B CA 1
ATOM 3756 C C . SER B 1 78 ? -11.742 7.246 -43.219 1 25.14 78 SER B C 1
ATOM 3758 O O . SER B 1 78 ? -10.75 6.898 -42.562 1 25.14 78 SER B O 1
ATOM 3760 N N . SER B 1 79 ? -12.516 8.148 -42.719 1 26.41 79 SER B N 1
ATOM 3761 C CA . SER B 1 79 ? -12.852 8.516 -41.344 1 26.41 79 SER B CA 1
ATOM 3762 C C . SER B 1 79 ? -13.219 7.285 -40.531 1 26.41 79 SER B C 1
ATOM 3764 O O . SER B 1 79 ? -14.281 6.691 -40.75 1 26.41 79 SER B O 1
ATOM 3766 N N . VAL B 1 80 ? -12.344 6.324 -40.469 1 28.83 80 VAL B N 1
ATOM 3767 C CA . VAL B 1 80 ? -12.648 5.207 -39.594 1 28.83 80 VAL B CA 1
ATOM 3768 C C . VAL B 1 80 ? -13.258 5.727 -38.281 1 28.83 80 VAL B C 1
ATOM 3770 O O . VAL B 1 80 ? -12.695 6.617 -37.656 1 28.83 80 VAL B O 1
ATOM 3773 N N . ASP B 1 81 ? -14.508 5.707 -38.156 1 28.62 81 ASP B N 1
ATOM 3774 C CA . ASP B 1 81 ? -15.375 5.984 -37.031 1 28.62 81 ASP B CA 1
ATOM 3775 C C . ASP B 1 81 ? -14.742 5.516 -35.719 1 28.62 81 ASP B C 1
ATOM 3777 O O . ASP B 1 81 ? -14.352 4.352 -35.594 1 28.62 81 ASP B O 1
ATOM 3781 N N . SER B 1 82 ? -14.055 6.336 -35.062 1 31.91 82 SER B N 1
ATOM 3782 C CA . SER B 1 82 ? -13.359 6.281 -33.781 1 31.91 82 SER B CA 1
ATOM 3783 C C . SER B 1 82 ? -14.219 5.594 -32.719 1 31.91 82 SER B C 1
ATOM 3785 O O . SER B 1 82 ? -15.125 6.207 -32.156 1 31.91 82 SER B O 1
ATOM 3787 N N . SER B 1 83 ? -14.742 4.434 -32.938 1 33.41 83 SER B N 1
ATOM 3788 C CA . SER B 1 83 ? -15.383 3.717 -31.859 1 33.41 83 SER B CA 1
ATOM 3789 C C . SER B 1 83 ? -14.688 3.99 -30.531 1 33.41 83 SER B C 1
ATOM 3791 O O . SER B 1 83 ? -13.461 3.973 -30.453 1 33.41 83 SER B O 1
ATOM 3793 N N . PRO B 1 84 ? -15.336 4.637 -29.578 1 35.84 84 PRO B N 1
ATOM 3794 C CA . PRO B 1 84 ? -14.695 5.031 -28.328 1 35.84 84 PRO B CA 1
ATOM 3795 C C . PRO B 1 84 ? -13.742 3.961 -27.781 1 35.84 84 PRO B C 1
ATOM 3797 O O . PRO B 1 84 ? -14.102 2.779 -27.75 1 35.84 84 PRO B O 1
ATOM 3800 N N . LEU B 1 85 ? -12.586 3.832 -27.953 1 36.44 85 LEU B N 1
ATOM 3801 C CA . LEU B 1 85 ? -11.461 3.084 -27.406 1 36.44 85 LEU B CA 1
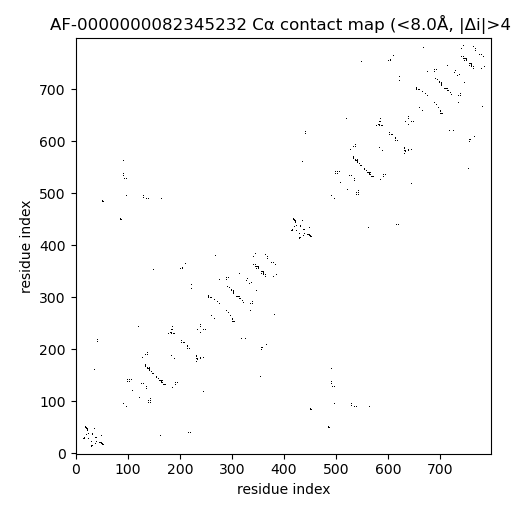ATOM 3802 C C . LEU B 1 85 ? -11.719 2.727 -25.938 1 36.44 85 LEU B C 1
ATOM 3804 O O . LEU B 1 85 ? -11.914 3.611 -25.109 1 36.44 85 LEU B O 1
ATOM 3808 N N . THR B 1 86 ? -12.648 1.785 -25.5 1 41.06 86 THR B N 1
ATOM 3809 C CA . THR B 1 86 ? -12.844 1.257 -24.156 1 41.06 86 THR B CA 1
ATOM 3810 C C . THR B 1 86 ? -11.602 1.482 -23.297 1 41.06 86 THR B C 1
ATOM 3812 O O . THR B 1 86 ? -10.516 1.015 -23.641 1 41.06 86 THR B O 1
ATOM 3815 N N . GLN B 1 87 ? -11.453 2.439 -22.688 1 50.28 87 GLN B N 1
ATOM 3816 C CA . GLN B 1 87 ? -10.359 2.939 -21.859 1 50.28 87 GLN B CA 1
ATOM 3817 C C . GLN B 1 87 ? -9.812 1.842 -20.953 1 50.28 87 GLN B C 1
ATOM 3819 O O . GLN B 1 87 ? -10.523 1.329 -20.094 1 50.28 87 GLN B O 1
ATOM 3824 N N . LEU B 1 88 ? -8.93 0.948 -21.312 1 64.19 88 LEU B N 1
ATOM 3825 C CA . LEU B 1 88 ? -8.172 -0.03 -20.547 1 64.19 88 LEU B CA 1
ATOM 3826 C C . LEU B 1 88 ? -7.773 0.537 -19.188 1 64.19 88 LEU B C 1
ATOM 3828 O O . LEU B 1 88 ? -7.422 1.714 -19.078 1 64.19 88 LEU B O 1
ATOM 3832 N N . ASP B 1 89 ? -8.258 -0.306 -18.094 1 81.19 89 ASP B N 1
ATOM 3833 C CA . ASP B 1 89 ? -7.773 0.078 -16.766 1 81.19 89 ASP B CA 1
ATOM 3834 C C . ASP B 1 89 ? -6.266 0.305 -16.781 1 81.19 89 ASP B C 1
ATOM 3836 O O . ASP B 1 89 ? -5.527 -0.414 -17.453 1 81.19 89 ASP B O 1
ATOM 3840 N N . PRO B 1 90 ? -5.836 1.299 -16.25 1 86.81 90 PRO B N 1
ATOM 3841 C CA . PRO B 1 90 ? -4.41 1.618 -16.266 1 86.81 90 PRO B CA 1
ATOM 3842 C C . PRO B 1 90 ? -3.568 0.613 -15.484 1 86.81 90 PRO B C 1
ATOM 3844 O O . PRO B 1 90 ? -4.094 -0.096 -14.625 1 86.81 90 PRO B O 1
ATOM 3847 N N . PRO B 1 91 ? -2.32 0.47 -15.883 1 91.19 91 PRO B N 1
ATOM 3848 C CA . PRO B 1 91 ? -1.415 -0.286 -15.016 1 91.19 91 PRO B CA 1
ATOM 3849 C C . PRO B 1 91 ? -1.214 0.374 -13.648 1 91.19 91 PRO B C 1
ATOM 3851 O O . PRO B 1 91 ? -1.713 1.477 -13.414 1 91.19 91 PRO B O 1
ATOM 3854 N N . VAL B 1 92 ? -0.545 -0.339 -12.836 1 93.56 92 VAL B N 1
ATOM 3855 C CA . VAL B 1 92 ? -0.252 0.183 -11.5 1 93.56 92 VAL B CA 1
ATOM 3856 C C . VAL B 1 92 ? 0.54 1.483 -11.617 1 93.56 92 VAL B C 1
ATOM 3858 O O . VAL B 1 92 ? 1.494 1.567 -12.398 1 93.56 92 VAL B O 1
ATOM 3861 N N . ASN B 1 93 ? 0.066 2.531 -10.984 1 94.25 93 ASN B N 1
ATOM 3862 C CA . ASN B 1 93 ? 0.854 3.75 -10.836 1 94.25 93 ASN B CA 1
ATOM 3863 C C . ASN B 1 93 ? 2.016 3.551 -9.867 1 94.25 93 ASN B C 1
ATOM 3865 O O . ASN B 1 93 ? 1.812 3.484 -8.656 1 94.25 93 ASN B O 1
ATOM 3869 N N . MET B 1 94 ? 3.189 3.494 -10.391 1 95 94 MET B N 1
ATOM 3870 C CA . MET B 1 94 ? 4.359 3.109 -9.609 1 95 94 MET B CA 1
ATOM 3871 C C . MET B 1 94 ? 4.656 4.145 -8.531 1 95 94 MET B C 1
ATOM 3873 O O . MET B 1 94 ? 5.102 3.795 -7.434 1 95 94 MET B O 1
ATOM 3877 N N . LEU B 1 95 ? 4.414 5.375 -8.828 1 96 95 LEU B N 1
ATOM 3878 C CA . LEU B 1 95 ? 4.629 6.422 -7.832 1 96 95 LEU B CA 1
ATOM 3879 C C . LEU B 1 95 ? 3.656 6.273 -6.668 1 96 95 LEU B C 1
ATOM 3881 O O . LEU B 1 95 ? 4.059 6.348 -5.504 1 96 95 LEU B O 1
ATOM 3885 N N . HIS B 1 96 ? 2.396 6.062 -6.953 1 96.5 96 HIS B N 1
ATOM 3886 C CA . HIS B 1 96 ? 1.4 5.883 -5.906 1 96.5 96 HIS B CA 1
ATOM 3887 C C . HIS B 1 96 ? 1.71 4.656 -5.055 1 96.5 96 HIS B C 1
ATOM 3889 O O . HIS B 1 96 ? 1.48 4.66 -3.844 1 96.5 96 HIS B O 1
ATOM 3895 N N . ALA B 1 97 ? 2.217 3.625 -5.715 1 96.75 97 ALA B N 1
ATOM 3896 C CA . ALA B 1 97 ? 2.6 2.434 -4.961 1 96.75 97 ALA B CA 1
ATOM 3897 C C . ALA B 1 97 ? 3.742 2.738 -3.996 1 96.75 97 ALA B C 1
ATOM 3899 O O . ALA B 1 97 ? 3.727 2.291 -2.848 1 96.75 97 ALA B O 1
ATOM 3900 N N . GLU B 1 98 ? 4.723 3.443 -4.496 1 96.94 98 GLU B N 1
ATOM 3901 C CA . GLU B 1 98 ? 5.844 3.842 -3.652 1 96.94 98 GLU B CA 1
ATOM 3902 C C . GLU B 1 98 ? 5.375 4.691 -2.477 1 96.94 98 GLU B C 1
ATOM 3904 O O . GLU B 1 98 ? 5.809 4.488 -1.341 1 96.94 98 GLU B O 1
ATOM 3909 N N . LEU B 1 99 ? 4.516 5.621 -2.752 1 98 99 LEU B N 1
ATOM 3910 C CA . LEU B 1 99 ? 4 6.512 -1.718 1 98 99 LEU B CA 1
ATOM 3911 C C . LEU B 1 99 ? 3.193 5.734 -0.685 1 98 99 LEU B C 1
ATOM 3913 O O . LEU B 1 99 ? 3.312 5.98 0.517 1 98 99 LEU B O 1
ATOM 3917 N N . PHE B 1 100 ? 2.375 4.82 -1.145 1 97.62 100 PHE B N 1
ATOM 3918 C CA . PHE B 1 100 ? 1.553 4.027 -0.239 1 97.62 100 PHE B CA 1
ATOM 3919 C C . PHE B 1 100 ? 2.424 3.174 0.678 1 97.62 100 PHE B C 1
ATOM 3921 O O . PHE B 1 100 ? 2.139 3.047 1.87 1 97.62 100 PHE B O 1
ATOM 3928 N N . TYR B 1 101 ? 3.41 2.576 0.051 1 96.38 101 TYR B N 1
ATOM 3929 C CA . TYR B 1 101 ? 4.328 1.771 0.849 1 96.38 101 TYR B CA 1
ATOM 3930 C C . TYR B 1 101 ? 5.031 2.625 1.896 1 96.38 101 TYR B C 1
ATOM 3932 O O . TYR B 1 101 ? 5.148 2.225 3.057 1 96.38 101 TYR B O 1
ATOM 3940 N N . HIS B 1 102 ? 5.535 3.768 1.501 1 96.5 102 HIS B N 1
ATOM 3941 C CA . HIS B 1 102 ? 6.207 4.688 2.412 1 96.5 102 HIS B CA 1
ATOM 3942 C C . HIS B 1 102 ? 5.258 5.176 3.5 1 96.5 102 HIS B C 1
ATOM 3944 O O . HIS B 1 102 ? 5.66 5.34 4.652 1 96.5 102 HIS B O 1
ATOM 3950 N N . LEU B 1 103 ? 4.012 5.461 3.139 1 96.81 103 LEU B N 1
ATOM 3951 C CA . LEU B 1 103 ? 2.98 5.871 4.09 1 96.81 103 LEU B CA 1
ATOM 3952 C C . LEU B 1 103 ? 2.826 4.84 5.199 1 96.81 103 LEU B C 1
ATOM 3954 O O . LEU B 1 103 ? 2.852 5.188 6.383 1 96.81 103 LEU B O 1
ATOM 3958 N N . SER B 1 104 ? 2.707 3.596 4.816 1 93.88 104 SER B N 1
ATOM 3959 C CA . SER B 1 104 ? 2.385 2.516 5.742 1 93.88 104 SER B CA 1
ATOM 3960 C C . SER B 1 104 ? 3.6 2.127 6.578 1 93.88 104 SER B C 1
ATOM 3962 O O . SER B 1 104 ? 3.459 1.72 7.734 1 93.88 104 SER B O 1
ATOM 3964 N N . THR B 1 105 ? 4.812 2.305 6.051 1 92.5 105 THR B N 1
ATOM 3965 C CA . THR B 1 105 ? 5.977 1.741 6.727 1 92.5 105 THR B CA 1
ATOM 3966 C C . THR B 1 105 ? 6.762 2.832 7.449 1 92.5 105 THR B C 1
ATOM 3968 O O . THR B 1 105 ? 7.496 2.551 8.398 1 92.5 105 THR B O 1
ATOM 3971 N N . GLU B 1 106 ? 6.656 4.082 6.977 1 93.44 106 GLU B N 1
ATOM 3972 C CA . GLU B 1 106 ? 7.523 5.113 7.531 1 93.44 106 GLU B CA 1
ATOM 3973 C C . GLU B 1 106 ? 6.715 6.305 8.039 1 93.44 106 GLU B C 1
ATOM 3975 O O . GLU B 1 106 ? 6.82 6.68 9.203 1 93.44 106 GLU B O 1
ATOM 3980 N N . THR B 1 107 ? 5.824 6.848 7.23 1 94.44 107 THR B N 1
ATOM 3981 C CA . THR B 1 107 ? 5.164 8.109 7.539 1 94.44 107 THR B CA 1
ATOM 3982 C C . THR B 1 107 ? 4.234 7.957 8.742 1 94.44 107 THR B C 1
ATOM 3984 O O . THR B 1 107 ? 4.375 8.664 9.734 1 94.44 107 THR B O 1
ATOM 3987 N N . LEU B 1 108 ? 3.289 7.02 8.68 1 91.5 108 LEU B N 1
ATOM 3988 C CA . LEU B 1 108 ? 2.295 6.891 9.734 1 91.5 108 LEU B CA 1
ATOM 3989 C C . LEU B 1 108 ? 2.945 6.441 11.039 1 91.5 108 LEU B C 1
ATOM 3991 O O . LEU B 1 108 ? 2.676 7.012 12.102 1 91.5 108 LEU B O 1
ATOM 3995 N N . PRO B 1 109 ? 3.861 5.48 10.969 1 87.38 109 PRO B N 1
ATOM 3996 C CA . PRO B 1 109 ? 4.531 5.094 12.211 1 87.38 109 PRO B CA 1
ATOM 3997 C C . PRO B 1 109 ? 5.312 6.242 12.844 1 87.38 109 PRO B C 1
ATOM 3999 O O . PRO B 1 109 ? 5.43 6.316 14.07 1 87.38 109 PRO B O 1
ATOM 4002 N N . SER B 1 110 ? 5.867 7.059 12.055 1 86.94 110 SER B N 1
ATOM 4003 C CA . SER B 1 110 ? 6.641 8.18 12.57 1 86.94 110 SER B CA 1
ATOM 4004 C C . SER B 1 110 ? 5.75 9.172 13.32 1 86.94 110 SER B C 1
ATOM 4006 O O . SER B 1 110 ? 6.238 9.961 14.133 1 86.94 110 SER B O 1
ATOM 4008 N N . LEU B 1 111 ? 4.512 9.086 12.977 1 81.38 111 LEU B N 1
ATOM 4009 C CA . LEU B 1 111 ? 3.57 9.992 13.625 1 81.38 111 LEU B CA 1
ATOM 4010 C C . LEU B 1 111 ? 2.963 9.352 14.867 1 81.38 111 LEU B C 1
ATOM 4012 O O . LEU B 1 111 ? 2.391 10.039 15.711 1 81.38 111 LEU B O 1
ATOM 4016 N N . SER B 1 112 ? 2.867 7.844 14.75 1 66.44 112 SER B N 1
ATOM 4017 C CA . SER B 1 112 ? 2.254 7.082 15.836 1 66.44 112 SER B CA 1
ATOM 4018 C C . SER B 1 112 ? 3.244 6.84 16.969 1 66.44 112 SER B C 1
ATOM 4020 O O . SER B 1 112 ? 2.881 6.289 18.016 1 66.44 112 SER B O 1
ATOM 4022 N N . MET B 1 113 ? 4.699 6.746 16.672 1 49.94 113 MET B N 1
ATOM 4023 C CA . MET B 1 113 ? 5.766 6.168 17.5 1 49.94 113 MET B CA 1
ATOM 4024 C C . MET B 1 113 ? 5.41 6.234 18.969 1 49.94 113 MET B C 1
ATOM 4026 O O . MET B 1 113 ? 5.543 5.238 19.688 1 49.94 113 MET B O 1
ATOM 4030 N N . ASP B 1 114 ? 5.984 7.316 19.641 1 40.69 114 ASP B N 1
ATOM 4031 C CA . ASP B 1 114 ? 6.375 7.09 21.016 1 40.69 114 ASP B CA 1
ATOM 4032 C C . ASP B 1 114 ? 5.156 6.805 21.891 1 40.69 114 ASP B C 1
ATOM 4034 O O . ASP B 1 114 ? 4.496 7.727 22.375 1 40.69 114 ASP B O 1
ATOM 4038 N N . GLY B 1 115 ? 4.723 5.508 21.875 1 40.88 115 GLY B N 1
ATOM 4039 C CA . GLY B 1 115 ? 3.902 5.07 22.984 1 40.88 115 GLY B CA 1
ATOM 4040 C C . GLY B 1 115 ? 2.645 5.898 23.172 1 40.88 115 GLY B C 1
ATOM 4041 O O . GLY B 1 115 ? 1.875 5.672 24.109 1 40.88 115 GLY B O 1
ATOM 4042 N N . SER B 1 116 ? 2.855 7.094 22.594 1 40.72 116 SER B N 1
ATOM 4043 C CA . SER B 1 116 ? 1.672 7.887 22.906 1 40.72 116 SER B CA 1
ATOM 4044 C C . SER B 1 116 ? 0.477 7.457 22.062 1 40.72 116 SER B C 1
ATOM 4046 O O . SER B 1 116 ? 0.646 6.926 20.969 1 40.72 116 SER B O 1
ATOM 4048 N N . SER B 1 117 ? -0.539 7.336 22.484 1 41.38 117 SER B N 1
ATOM 4049 C CA . SER B 1 117 ? -1.907 6.957 22.156 1 41.38 117 SER B CA 1
ATOM 4050 C C . SER B 1 117 ? -2.369 7.633 20.875 1 41.38 117 SER B C 1
ATOM 4052 O O . SER B 1 117 ? -2.793 8.789 20.891 1 41.38 117 SER B O 1
ATOM 4054 N N . MET B 1 118 ? -1.635 8.172 19.875 1 48.62 118 MET B N 1
ATOM 4055 C CA . MET B 1 118 ? -2.756 8.305 18.953 1 48.62 118 MET B CA 1
ATOM 4056 C C . MET B 1 118 ? -3.572 7.02 18.891 1 48.62 118 MET B C 1
ATOM 4058 O O . MET B 1 118 ? -3.021 5.941 18.656 1 48.62 118 MET B O 1
ATOM 4062 N N . SER B 1 119 ? -4.445 7.172 19.625 1 58.47 119 SER B N 1
ATOM 4063 C CA . SER B 1 119 ? -5.301 6.047 19.984 1 58.47 119 SER B CA 1
ATOM 4064 C C . SER B 1 119 ? -5.746 5.277 18.75 1 58.47 119 SER B C 1
ATOM 4066 O O . SER B 1 119 ? -6.246 4.152 18.844 1 58.47 119 SER B O 1
ATOM 4068 N N . ILE B 1 120 ? -5.254 6.082 17.484 1 71.19 120 ILE B N 1
ATOM 4069 C CA . ILE B 1 120 ? -5.723 5.297 16.344 1 71.19 120 ILE B CA 1
ATOM 4070 C C . ILE B 1 120 ? -4.535 4.613 15.672 1 71.19 120 ILE B C 1
ATOM 4072 O O . ILE B 1 120 ? -3.541 5.262 15.344 1 71.19 120 ILE B O 1
ATOM 4076 N N . LEU B 1 121 ? -4.523 3.457 15.5 1 75.94 121 LEU B N 1
ATOM 4077 C CA . LEU B 1 121 ? -3.471 2.648 14.898 1 75.94 121 LEU B CA 1
ATOM 4078 C C . LEU B 1 121 ? -3.289 3.006 13.422 1 75.94 121 LEU B C 1
ATOM 4080 O O . LEU B 1 121 ? -4.262 3.305 12.727 1 75.94 121 LEU B O 1
ATOM 4084 N N . PRO B 1 122 ? -2.033 2.982 12.961 1 86.19 122 PRO B N 1
ATOM 4085 C CA . PRO B 1 122 ? -1.779 3.24 11.547 1 86.19 122 PRO B CA 1
ATOM 4086 C C . PRO B 1 122 ? -2.672 2.41 10.625 1 86.19 122 PRO B C 1
ATOM 4088 O O . PRO B 1 122 ? -3.164 2.916 9.617 1 86.19 122 PRO B O 1
ATOM 4091 N N . THR B 1 123 ? -2.916 1.163 10.977 1 87.06 123 THR B N 1
ATOM 4092 C CA . THR B 1 123 ? -3.746 0.281 10.164 1 87.06 123 THR B CA 1
ATOM 4093 C C . THR B 1 123 ? -5.18 0.802 10.094 1 87.06 123 THR B C 1
ATOM 4095 O O . THR B 1 123 ? -5.84 0.684 9.055 1 87.06 123 THR B O 1
ATOM 4098 N N . GLU B 1 124 ? -5.656 1.345 11.188 1 86.75 124 GLU B N 1
ATOM 4099 C CA . GLU B 1 124 ? -7 1.913 11.211 1 86.75 124 GLU B CA 1
ATOM 4100 C C . GLU B 1 124 ? -7.09 3.156 10.328 1 86.75 124 GLU B C 1
ATOM 4102 O O . GLU B 1 124 ? -8.086 3.361 9.641 1 86.75 124 GLU B O 1
ATOM 4107 N N . VAL B 1 125 ? -6.039 3.959 10.422 1 90.06 125 VAL B N 1
ATOM 4108 C CA . VAL B 1 125 ? -6 5.164 9.602 1 90.06 125 VAL B CA 1
ATOM 4109 C C . VAL B 1 125 ? -6.062 4.781 8.125 1 90.06 125 VAL B C 1
ATOM 4111 O O . VAL B 1 125 ? -6.793 5.402 7.348 1 90.06 125 VAL B O 1
ATOM 4114 N N . ILE B 1 126 ? -5.297 3.76 7.766 1 93.81 126 ILE B N 1
ATOM 4115 C CA . ILE B 1 126 ? -5.273 3.295 6.383 1 93.81 126 ILE B CA 1
ATOM 4116 C C . ILE B 1 126 ? -6.652 2.775 5.988 1 93.81 126 ILE B C 1
ATOM 4118 O O . ILE B 1 126 ? -7.145 3.072 4.898 1 93.81 126 ILE B O 1
ATOM 4122 N N . ASN B 1 127 ? -7.309 2.045 6.859 1 92.12 127 ASN B N 1
ATOM 4123 C CA . ASN B 1 127 ? -8.633 1.505 6.574 1 92.12 127 ASN B CA 1
ATOM 4124 C C . ASN B 1 127 ? -9.648 2.617 6.34 1 92.12 127 ASN B C 1
ATOM 4126 O O . ASN B 1 127 ? -10.484 2.523 5.438 1 92.12 127 ASN B O 1
ATOM 4130 N N . TYR B 1 128 ? -9.609 3.633 7.188 1 90.81 128 TYR B N 1
ATOM 4131 C CA . TYR B 1 128 ? -10.477 4.785 6.977 1 90.81 128 TYR B CA 1
ATOM 4132 C C . TYR B 1 128 ? -10.172 5.465 5.648 1 90.81 128 TYR B C 1
ATOM 4134 O O . TYR B 1 128 ? -11.078 5.941 4.961 1 90.81 128 TYR B O 1
ATOM 4142 N N . GLY B 1 129 ? -8.867 5.562 5.359 1 94.88 129 GLY B N 1
ATOM 4143 C CA . GLY B 1 129 ? -8.469 6.145 4.09 1 94.88 129 GLY B CA 1
ATOM 4144 C C . GLY B 1 129 ? -8.977 5.367 2.889 1 94.88 129 GLY B C 1
ATOM 4145 O O . GLY B 1 129 ? -9.391 5.961 1.892 1 94.88 129 GLY B O 1
ATOM 4146 N N . LEU B 1 130 ? -8.898 4.051 2.967 1 95.44 130 LEU B N 1
ATOM 4147 C CA . LEU B 1 130 ? -9.336 3.199 1.867 1 95.44 130 LEU B CA 1
ATOM 4148 C C . LEU B 1 130 ? -10.836 3.348 1.637 1 95.44 130 LEU B C 1
ATOM 4150 O O . LEU B 1 130 ? -11.328 3.096 0.534 1 95.44 130 LEU B O 1
ATOM 4154 N N . ALA B 1 131 ? -11.555 3.826 2.631 1 93 131 ALA B N 1
ATOM 4155 C CA . ALA B 1 131 ? -13 3.996 2.533 1 93 131 ALA B CA 1
ATOM 4156 C C . ALA B 1 131 ? -13.359 5.426 2.135 1 93 131 ALA B C 1
ATOM 4158 O O . ALA B 1 131 ? -14.508 5.711 1.789 1 93 131 ALA B O 1
ATOM 4159 N N . ALA B 1 132 ? -12.445 6.34 2.186 1 93.88 132 ALA B N 1
ATOM 4160 C CA . ALA B 1 132 ? -12.688 7.75 1.89 1 93.88 132 ALA B CA 1
ATOM 4161 C C . ALA B 1 132 ? -11.594 8.312 0.985 1 93.88 132 ALA B C 1
ATOM 4163 O O . ALA B 1 132 ? -10.547 8.758 1.466 1 93.88 132 ALA B O 1
ATOM 4164 N N . PRO B 1 133 ? -11.891 8.508 -0.275 1 96.19 133 PRO B N 1
ATOM 4165 C CA . PRO B 1 133 ? -10.867 8.906 -1.241 1 96.19 133 PRO B CA 1
ATOM 4166 C C . PRO B 1 133 ? -10.188 10.227 -0.875 1 96.19 133 PRO B C 1
ATOM 4168 O O . PRO B 1 133 ? -8.992 10.398 -1.114 1 96.19 133 PRO B O 1
ATOM 4171 N N . TYR B 1 134 ? -10.922 11.211 -0.316 1 94.69 134 TYR B N 1
ATOM 4172 C CA . TYR B 1 134 ? -10.297 12.477 0.054 1 94.69 134 TYR B CA 1
ATOM 4173 C C . TYR B 1 134 ? -9.242 12.266 1.134 1 94.69 134 TYR B C 1
ATOM 4175 O O . TYR B 1 134 ? -8.18 12.898 1.106 1 94.69 134 TYR B O 1
ATOM 4183 N N . LEU B 1 135 ? -9.531 11.352 2.039 1 96.06 135 LEU B N 1
ATOM 4184 C CA . LEU B 1 135 ? -8.578 11.07 3.109 1 96.06 135 LEU B CA 1
ATOM 4185 C C . LEU B 1 135 ? -7.34 10.367 2.566 1 96.06 135 LEU B C 1
ATOM 4187 O O . LEU B 1 135 ? -6.215 10.711 2.926 1 96.06 135 LEU B O 1
ATOM 4191 N N . LEU B 1 136 ? -7.547 9.359 1.69 1 98.12 136 LEU B N 1
ATOM 4192 C CA . LEU B 1 136 ? -6.395 8.617 1.188 1 98.12 136 LEU B CA 1
ATOM 4193 C C . LEU B 1 136 ? -5.5 9.508 0.338 1 98.12 136 LEU B C 1
ATOM 4195 O O . LEU B 1 136 ? -4.273 9.383 0.387 1 98.12 136 LEU B O 1
ATOM 4199 N N . ASN B 1 137 ? -6.07 10.375 -0.459 1 97.94 137 ASN B N 1
ATOM 4200 C CA . ASN B 1 137 ? -5.266 11.328 -1.227 1 97.94 137 ASN B CA 1
ATOM 4201 C C . ASN B 1 137 ? -4.434 12.219 -0.314 1 97.94 137 ASN B C 1
ATOM 4203 O O . ASN B 1 137 ? -3.266 12.492 -0.597 1 97.94 137 ASN B O 1
ATOM 4207 N N . GLU B 1 138 ? -5 12.664 0.751 1 97.75 138 GLU B N 1
ATOM 4208 C CA . GLU B 1 138 ? -4.273 13.516 1.685 1 97.75 138 GLU B CA 1
ATOM 4209 C C . GLU B 1 138 ? -3.158 12.75 2.387 1 97.75 138 GLU B C 1
ATOM 4211 O O . GLU B 1 138 ? -2.074 13.289 2.617 1 97.75 138 GLU B O 1
ATOM 4216 N N . LEU B 1 139 ? -3.504 11.492 2.762 1 97.94 139 LEU B N 1
ATOM 4217 C CA . LEU B 1 139 ? -2.488 10.648 3.381 1 97.94 139 LEU B CA 1
ATOM 4218 C C . LEU B 1 139 ? -1.308 10.438 2.441 1 97.94 139 LEU B C 1
ATOM 4220 O O . LEU B 1 139 ? -0.151 10.516 2.863 1 97.94 139 LEU B O 1
ATOM 4224 N N . MET B 1 140 ? -1.649 10.211 1.216 1 98.31 140 MET B N 1
ATOM 4225 C CA . MET B 1 140 ? -0.61 10.023 0.207 1 98.31 140 MET B CA 1
ATOM 4226 C C . MET B 1 140 ? 0.157 11.32 -0.025 1 98.31 140 MET B C 1
ATOM 4228 O O . MET B 1 140 ? 1.361 11.297 -0.283 1 98.31 140 MET B O 1
ATOM 4232 N N . ALA B 1 141 ? -0.508 12.414 -0 1 98.06 141 ALA B N 1
ATOM 4233 C CA . ALA B 1 141 ? 0.142 13.719 -0.102 1 98.06 141 ALA B CA 1
ATOM 4234 C C . ALA B 1 141 ? 1.148 13.914 1.026 1 98.06 141 ALA B C 1
ATOM 4236 O O . ALA B 1 141 ? 2.254 14.414 0.8 1 98.06 141 ALA B O 1
ATOM 4237 N N . LEU B 1 142 ? 0.763 13.531 2.188 1 97.5 142 LEU B N 1
ATOM 4238 C CA . LEU B 1 142 ? 1.642 13.648 3.346 1 97.5 142 LEU B CA 1
ATOM 4239 C C . LEU B 1 142 ? 2.871 12.758 3.189 1 97.5 142 LEU B C 1
ATOM 4241 O O . LEU B 1 142 ? 3.979 13.156 3.564 1 97.5 142 LEU B O 1
ATOM 4245 N N . ALA B 1 143 ? 2.615 11.555 2.678 1 98 143 ALA B N 1
ATOM 4246 C CA . ALA B 1 143 ? 3.736 10.656 2.426 1 98 143 ALA B CA 1
ATOM 4247 C C . ALA B 1 143 ? 4.715 11.266 1.424 1 98 143 ALA B C 1
ATOM 4249 O O . ALA B 1 143 ? 5.934 11.148 1.589 1 98 143 ALA B O 1
ATOM 4250 N N . ALA B 1 144 ? 4.176 11.828 0.386 1 98.19 144 ALA B N 1
ATOM 4251 C CA . ALA B 1 144 ? 5.016 12.492 -0.606 1 98.19 144 ALA B CA 1
ATOM 4252 C C . ALA B 1 144 ? 5.816 13.625 0.023 1 98.19 144 ALA B C 1
ATOM 4254 O O . ALA B 1 144 ? 6.996 13.812 -0.292 1 98.19 144 ALA B O 1
ATOM 4255 N N . LEU B 1 145 ? 5.195 14.375 0.903 1 97.5 145 LEU B N 1
ATOM 4256 C CA . LEU B 1 145 ? 5.883 15.453 1.605 1 97.5 145 LEU B CA 1
ATOM 4257 C C . LEU B 1 145 ? 7.02 14.898 2.463 1 97.5 145 LEU B C 1
ATOM 4259 O O . LEU B 1 145 ? 8.109 15.477 2.506 1 97.5 145 LEU B O 1
ATOM 4263 N N . HIS B 1 146 ? 6.758 13.859 3.15 1 97.38 146 HIS B N 1
ATOM 4264 C CA . HIS B 1 146 ? 7.77 13.195 3.965 1 97.38 146 HIS B CA 1
ATOM 4265 C C . HIS B 1 146 ? 8.961 12.758 3.117 1 97.38 146 HIS B C 1
ATOM 4267 O O . HIS B 1 146 ? 10.117 12.969 3.506 1 97.38 146 HIS B O 1
ATOM 4273 N N . LEU B 1 147 ? 8.688 12.188 1.979 1 97.69 147 LEU B N 1
ATOM 4274 C CA . LEU B 1 147 ? 9.758 11.766 1.086 1 97.69 147 LEU B CA 1
ATOM 4275 C C . LEU B 1 147 ? 10.539 12.961 0.562 1 97.69 147 LEU B C 1
ATOM 4277 O O . LEU B 1 147 ? 11.75 12.875 0.365 1 97.69 147 LEU B O 1
ATOM 4281 N N . ALA B 1 148 ? 9.859 14.047 0.295 1 96.62 148 ALA B N 1
ATOM 4282 C CA . ALA B 1 148 ? 10.523 15.258 -0.16 1 96.62 148 ALA B CA 1
ATOM 4283 C C . ALA B 1 148 ? 11.555 15.742 0.863 1 96.62 148 ALA B C 1
ATOM 4285 O O . ALA B 1 148 ? 12.594 16.297 0.497 1 96.62 148 ALA B O 1
ATOM 4286 N N . ILE B 1 149 ? 11.281 15.562 2.1 1 96.12 149 ILE B N 1
ATOM 4287 C CA . ILE B 1 149 ? 12.148 16 3.186 1 96.12 149 ILE B CA 1
ATOM 4288 C C . ILE B 1 149 ? 13.312 15.016 3.344 1 96.12 149 ILE B C 1
ATOM 4290 O O . ILE B 1 149 ? 14.453 15.43 3.535 1 96.12 149 ILE B O 1
ATOM 4294 N N . LEU B 1 150 ? 13.023 13.727 3.213 1 95.94 150 LEU B N 1
ATOM 4295 C CA . LEU B 1 150 ? 14.023 12.695 3.438 1 95.94 150 LEU B CA 1
ATOM 4296 C C . LEU B 1 150 ? 14.984 12.602 2.26 1 95.94 150 LEU B C 1
ATOM 4298 O O . LEU B 1 150 ? 16.172 12.312 2.443 1 95.94 150 LEU B O 1
ATOM 4302 N N . ARG B 1 151 ? 14.383 12.711 1.098 1 95.94 151 ARG B N 1
ATOM 4303 C CA . ARG B 1 151 ? 15.18 12.578 -0.115 1 95.94 151 ARG B CA 1
ATOM 4304 C C . ARG B 1 151 ? 15.438 13.93 -0.757 1 95.94 151 ARG B C 1
ATOM 4306 O O . ARG B 1 151 ? 14.805 14.289 -1.752 1 95.94 151 ARG B O 1
ATOM 4313 N N . GLU B 1 152 ? 16.5 14.539 -0.425 1 92.75 152 GLU B N 1
ATOM 4314 C CA . GLU B 1 152 ? 16.797 15.914 -0.803 1 92.75 152 GLU B CA 1
ATOM 4315 C C . GLU B 1 152 ? 17.016 16.031 -2.309 1 92.75 152 GLU B C 1
ATOM 4317 O O . GLU B 1 152 ? 16.625 17.031 -2.914 1 92.75 152 GLU B O 1
ATOM 4322 N N . SER B 1 153 ? 17.578 14.992 -2.912 1 94.56 153 SER B N 1
ATOM 4323 C CA . SER B 1 153 ? 17.891 15.031 -4.34 1 94.56 153 SER B CA 1
ATOM 4324 C C . SER B 1 153 ? 16.609 15.016 -5.18 1 94.56 153 SER B C 1
ATOM 4326 O O . SER B 1 153 ? 16.609 15.461 -6.328 1 94.56 153 SER B O 1
ATOM 4328 N N . GLN B 1 154 ? 15.539 14.508 -4.645 1 96 154 GLN B N 1
ATOM 4329 C CA . GLN B 1 154 ? 14.266 14.422 -5.359 1 96 154 GLN B CA 1
ATOM 4330 C C . GLN B 1 154 ? 13.203 15.289 -4.695 1 96 154 GLN B C 1
ATOM 4332 O O . GLN B 1 154 ? 12.008 15.008 -4.812 1 96 154 GLN B O 1
ATOM 4337 N N . ARG B 1 155 ? 13.602 16.25 -3.975 1 94.62 155 ARG B N 1
ATOM 4338 C CA . ARG B 1 155 ? 12.727 17.078 -3.152 1 94.62 155 ARG B CA 1
ATOM 4339 C C . ARG B 1 155 ? 11.641 17.734 -3.998 1 94.62 155 ARG B C 1
ATOM 4341 O O . ARG B 1 155 ? 10.453 17.656 -3.66 1 94.62 155 ARG B O 1
ATOM 4348 N N . ASP B 1 156 ? 12 18.312 -5.117 1 92.12 156 ASP B N 1
ATOM 4349 C CA . ASP B 1 156 ? 11.039 19.047 -5.945 1 92.12 156 ASP B CA 1
ATOM 4350 C C . ASP B 1 156 ? 10.016 18.094 -6.559 1 92.12 156 ASP B C 1
ATOM 4352 O O . ASP B 1 156 ? 8.836 18.453 -6.684 1 92.12 156 ASP B O 1
ATOM 4356 N N . PHE B 1 157 ? 10.508 16.969 -6.941 1 94.94 157 PHE B N 1
ATOM 4357 C CA . PHE B 1 157 ? 9.625 15.969 -7.531 1 94.94 157 PHE B CA 1
ATOM 4358 C C . PHE B 1 157 ? 8.531 15.57 -6.551 1 94.94 157 PHE B C 1
ATOM 4360 O O . PHE B 1 157 ? 7.344 15.648 -6.875 1 94.94 157 PHE B O 1
ATOM 4367 N N . TYR B 1 158 ? 8.883 15.172 -5.344 1 96.62 158 TYR B N 1
ATOM 4368 C CA . TYR B 1 158 ? 7.918 14.688 -4.363 1 96.62 158 TYR B CA 1
ATOM 4369 C C . TYR B 1 158 ? 7.055 15.828 -3.838 1 96.62 158 TYR B C 1
ATOM 4371 O O . TYR B 1 158 ? 5.875 15.633 -3.533 1 96.62 158 TYR B O 1
ATOM 4379 N N . ARG B 1 159 ? 7.621 16.984 -3.689 1 93.75 159 ARG B N 1
ATOM 4380 C CA . ARG B 1 159 ? 6.832 18.125 -3.246 1 93.75 159 ARG B CA 1
ATOM 4381 C C . ARG B 1 159 ? 5.734 18.453 -4.25 1 93.75 159 ARG B C 1
ATOM 4383 O O . ARG B 1 159 ? 4.617 18.812 -3.865 1 93.75 159 ARG B O 1
ATOM 4390 N N . HIS B 1 160 ? 6.062 18.375 -5.523 1 92.62 160 HIS B N 1
ATOM 4391 C CA . HIS B 1 160 ? 5.07 18.594 -6.57 1 92.62 160 HIS B CA 1
ATOM 4392 C C . HIS B 1 160 ? 3.91 17.609 -6.445 1 92.62 160 HIS B C 1
ATOM 4394 O O . HIS B 1 160 ? 2.746 18.016 -6.473 1 92.62 160 HIS B O 1
ATOM 4400 N N . HIS B 1 161 ? 4.25 16.422 -6.312 1 95.06 161 HIS B N 1
ATOM 4401 C CA . HIS B 1 161 ? 3.213 15.391 -6.219 1 95.06 161 HIS B CA 1
ATOM 4402 C C . HIS B 1 161 ? 2.424 15.523 -4.922 1 95.06 161 HIS B C 1
ATOM 4404 O O . HIS B 1 161 ? 1.224 15.242 -4.887 1 95.06 161 HIS B O 1
ATOM 4410 N N . SER B 1 162 ? 3.137 15.891 -3.838 1 96.75 162 SER B N 1
ATOM 4411 C CA . SER B 1 162 ? 2.445 16.172 -2.584 1 96.75 162 SER B CA 1
ATOM 4412 C C . SER B 1 162 ? 1.36 17.219 -2.773 1 96.75 162 SER B C 1
ATOM 4414 O O . SER B 1 162 ? 0.225 17.047 -2.328 1 96.75 162 SER B O 1
ATOM 4416 N N . THR B 1 163 ? 1.73 18.234 -3.447 1 92.31 163 THR B N 1
ATOM 4417 C CA . THR B 1 163 ? 0.804 19.344 -3.689 1 92.31 163 THR B CA 1
ATOM 4418 C C . THR B 1 163 ? -0.362 18.875 -4.562 1 92.31 163 THR B C 1
ATOM 4420 O O . THR B 1 163 ? -1.517 19.203 -4.285 1 92.31 163 THR B O 1
ATOM 4423 N N . GLU B 1 164 ? -0.096 18.125 -5.586 1 93.31 164 GLU B N 1
ATOM 4424 C CA . GLU B 1 164 ? -1.141 17.641 -6.484 1 93.31 164 GLU B CA 1
ATOM 4425 C C . GLU B 1 164 ? -2.115 16.719 -5.754 1 93.31 164 GLU B C 1
ATOM 4427 O O . GLU B 1 164 ? -3.33 16.844 -5.926 1 93.31 164 GLU B O 1
ATOM 4432 N N . LEU B 1 165 ? -1.606 15.828 -5.027 1 96.31 165 LEU B N 1
ATOM 4433 C CA . LEU B 1 165 ? -2.443 14.891 -4.285 1 96.31 165 LEU B CA 1
ATOM 4434 C C . LEU B 1 165 ? -3.291 15.625 -3.25 1 96.31 165 LEU B C 1
ATOM 4436 O O . LEU B 1 165 ? -4.449 15.266 -3.025 1 96.31 165 LEU B O 1
ATOM 4440 N N . GLN B 1 166 ? -2.723 16.609 -2.578 1 94.81 166 GLN B N 1
ATOM 4441 C CA . GLN B 1 166 ? -3.498 17.406 -1.644 1 94.81 166 GLN B CA 1
ATOM 4442 C C . GLN B 1 166 ? -4.641 18.141 -2.355 1 94.81 166 GLN B C 1
ATOM 4444 O O . GLN B 1 166 ? -5.75 18.219 -1.828 1 94.81 166 GLN B O 1
ATOM 4449 N N . ASN B 1 167 ? -4.34 18.703 -3.502 1 89.75 167 ASN B N 1
ATOM 4450 C CA . ASN B 1 167 ? -5.379 19.344 -4.289 1 89.75 167 ASN B CA 1
ATOM 4451 C C . ASN B 1 167 ? -6.512 18.391 -4.629 1 89.75 167 ASN B C 1
ATOM 4453 O O . ASN B 1 167 ? -7.688 18.75 -4.535 1 89.75 167 ASN B O 1
ATOM 4457 N N . HIS B 1 168 ? -6.141 17.219 -5.039 1 93.56 168 HIS B N 1
ATOM 4458 C CA . HIS B 1 168 ? -7.156 16.203 -5.285 1 93.56 168 HIS B CA 1
ATOM 4459 C C . HIS B 1 168 ? -7.973 15.922 -4.031 1 93.56 168 HIS B C 1
ATOM 4461 O O . HIS B 1 168 ? -9.195 15.812 -4.094 1 93.56 168 HIS B O 1
ATOM 4467 N N . ALA B 1 169 ? -7.246 15.766 -2.887 1 95.06 169 ALA B N 1
ATOM 4468 C CA . ALA B 1 169 ? -7.918 15.484 -1.621 1 95.06 169 ALA B CA 1
ATOM 4469 C C . ALA B 1 169 ? -8.969 16.547 -1.308 1 95.06 169 ALA B C 1
ATOM 4471 O O . ALA B 1 169 ? -10.109 16.219 -0.986 1 95.06 169 ALA B O 1
ATOM 4472 N N . LEU B 1 170 ? -8.586 17.781 -1.469 1 90.06 170 LEU B N 1
ATOM 4473 C CA . LEU B 1 170 ? -9.484 18.891 -1.172 1 90.06 170 LEU B CA 1
ATOM 4474 C C . LEU B 1 170 ? -10.656 18.922 -2.143 1 90.06 170 LEU B C 1
ATOM 4476 O O . LEU B 1 170 ? -11.805 19.109 -1.73 1 90.06 170 LEU B O 1
ATOM 4480 N N . ARG B 1 171 ? -10.43 18.703 -3.416 1 87.94 171 ARG B N 1
ATOM 4481 C CA . ARG B 1 171 ? -11.484 18.703 -4.422 1 87.94 171 ARG B CA 1
ATOM 4482 C C . ARG B 1 171 ? -12.5 17.594 -4.141 1 87.94 171 ARG B C 1
ATOM 4484 O O . ARG B 1 171 ? -13.711 17.828 -4.191 1 87.94 171 ARG B O 1
ATOM 4491 N N . ILE B 1 172 ? -11.977 16.438 -3.9 1 91.44 172 ILE B N 1
ATOM 4492 C CA . ILE B 1 172 ? -12.844 15.297 -3.623 1 91.44 172 ILE B CA 1
ATOM 4493 C C . ILE B 1 172 ? -13.656 15.57 -2.357 1 91.44 172 ILE B C 1
ATOM 4495 O O . ILE B 1 172 ? -14.859 15.281 -2.309 1 91.44 172 ILE B O 1
ATOM 4499 N N . PHE B 1 173 ? -13.039 16.094 -1.339 1 89.25 173 PHE B N 1
ATOM 4500 C CA . PHE B 1 173 ? -13.727 16.375 -0.082 1 89.25 173 PHE B CA 1
ATOM 4501 C C . PHE B 1 173 ? -14.867 17.359 -0.299 1 89.25 173 PHE B C 1
ATOM 4503 O O . PHE B 1 173 ? -15.977 17.141 0.195 1 89.25 173 PHE B O 1
ATOM 4510 N N . HIS B 1 174 ? -14.578 18.359 -0.959 1 83.81 174 HIS B N 1
ATOM 4511 C CA . HIS B 1 174 ? -15.594 19.391 -1.179 1 83.81 174 HIS B CA 1
ATOM 4512 C C . HIS B 1 174 ? -16.703 18.875 -2.09 1 83.81 174 HIS B C 1
ATOM 4514 O O . HIS B 1 174 ? -17.828 19.375 -2.043 1 83.81 174 HIS B O 1
ATOM 4520 N N . GLY B 1 175 ? -16.375 17.922 -2.943 1 83 175 GLY B N 1
ATOM 4521 C CA . GLY B 1 175 ? -17.375 17.312 -3.795 1 83 175 GLY B CA 1
ATOM 4522 C C . GLY B 1 175 ? -18.188 16.25 -3.088 1 83 175 GLY B C 1
ATOM 4523 O O . GLY B 1 175 ? -19.219 15.805 -3.596 1 83 175 GLY B O 1
ATOM 4524 N N . THR B 1 176 ? -17.672 15.805 -1.986 1 80.94 176 THR B N 1
ATOM 4525 C CA . THR B 1 176 ? -18.344 14.758 -1.223 1 80.94 176 THR B CA 1
ATOM 4526 C C . THR B 1 176 ? -19.453 15.336 -0.355 1 80.94 176 THR B C 1
ATOM 4528 O O . THR B 1 176 ? -19.25 16.344 0.324 1 80.94 176 THR B O 1
ATOM 4531 N N . GLU B 1 177 ? -20.656 14.758 -0.583 1 69.06 177 GLU B N 1
ATOM 4532 C CA . GLU B 1 177 ? -21.781 15.195 0.248 1 69.06 177 GLU B CA 1
ATOM 4533 C C . GLU B 1 177 ? -21.625 14.695 1.681 1 69.06 177 GLU B C 1
ATOM 4535 O O . GLU B 1 177 ? -21.641 13.484 1.922 1 69.06 177 GLU B O 1
ATOM 4540 N N . ILE B 1 178 ? -21.109 15.391 2.471 1 59.16 178 ILE B N 1
ATOM 4541 C CA . ILE B 1 178 ? -21.016 14.984 3.869 1 59.16 178 ILE B CA 1
ATOM 4542 C C . ILE B 1 178 ? -22.406 14.891 4.477 1 59.16 178 ILE B C 1
ATOM 4544 O O . ILE B 1 178 ? -23.266 15.727 4.203 1 59.16 178 ILE B O 1
ATOM 4548 N N . ASP B 1 179 ? -22.719 13.555 4.816 1 56.44 179 ASP B N 1
ATOM 4549 C CA . ASP B 1 179 ? -24.047 13.227 5.348 1 56.44 179 ASP B CA 1
ATOM 4550 C C . ASP B 1 179 ? -24.578 14.367 6.215 1 56.44 179 ASP B C 1
ATOM 4552 O O . ASP B 1 179 ? -23.875 14.875 7.086 1 56.44 179 ASP B O 1
ATOM 4556 N N . ALA B 1 180 ? -25.609 15.062 5.645 1 47.94 180 ALA B N 1
ATOM 4557 C CA . ALA B 1 180 ? -26.438 16.078 6.297 1 47.94 180 ALA B CA 1
ATOM 4558 C C . ALA B 1 180 ? -26.797 15.664 7.723 1 47.94 180 ALA B C 1
ATOM 4560 O O . ALA B 1 180 ? -27.328 16.453 8.492 1 47.94 180 ALA B O 1
ATOM 4561 N N . SER B 1 181 ? -26.797 14.312 7.836 1 51.44 181 SER B N 1
ATOM 4562 C CA . SER B 1 181 ? -27.281 14 9.18 1 51.44 181 SER B CA 1
ATOM 4563 C C . SER B 1 181 ? -26.422 14.656 10.25 1 51.44 181 SER B C 1
ATOM 4565 O O . SER B 1 181 ? -26.797 14.695 11.422 1 51.44 181 SER B O 1
ATOM 4567 N N . GLY B 1 182 ? -25.484 15.398 9.859 1 54.03 182 GLY B N 1
ATOM 4568 C CA . GLY B 1 182 ? -24.734 16.219 10.781 1 54.03 182 GLY B CA 1
ATOM 4569 C C . GLY B 1 182 ? -23.625 15.453 11.492 1 54.03 182 GLY B C 1
ATOM 4570 O O . GLY B 1 182 ? -22.906 16.031 12.312 1 54.03 182 GLY B O 1
ATOM 4571 N N . LYS B 1 183 ? -23.625 14.039 11.375 1 58.03 183 LYS B N 1
ATOM 4572 C CA . LYS B 1 1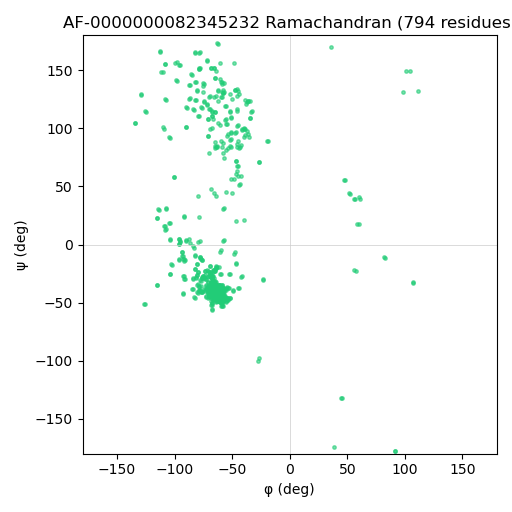83 ? -22.641 13.352 12.211 1 58.03 183 LYS B CA 1
ATOM 4573 C C . LYS B 1 183 ? -21.281 13.312 11.539 1 58.03 183 LYS B C 1
ATOM 4575 O O . LYS B 1 183 ? -21.172 12.922 10.375 1 58.03 183 LYS B O 1
ATOM 4580 N N . PRO B 1 184 ? -20.438 13.977 12.242 1 59.47 184 PRO B N 1
ATOM 4581 C CA . PRO B 1 184 ? -19.109 13.969 11.648 1 59.47 184 PRO B CA 1
ATOM 4582 C C . PRO B 1 184 ? -18.547 12.562 11.461 1 59.47 184 PRO B C 1
ATOM 4584 O O . PRO B 1 184 ? -18.75 11.703 12.328 1 59.47 184 PRO B O 1
ATOM 4587 N N . SER B 1 185 ? -18.047 12.242 10.266 1 77.69 185 SER B N 1
ATOM 4588 C CA . SER B 1 185 ? -17.484 10.922 10.023 1 77.69 185 SER B CA 1
ATOM 4589 C C . SER B 1 185 ? -16.016 10.859 10.398 1 77.69 185 SER B C 1
ATOM 4591 O O . SER B 1 185 ? -15.32 11.875 10.375 1 77.69 185 SER B O 1
ATOM 4593 N N . VAL B 1 186 ? -15.516 9.883 11.016 1 82 186 VAL B N 1
ATOM 4594 C CA . VAL B 1 186 ? -14.148 9.625 11.445 1 82 186 VAL B CA 1
ATOM 4595 C C . VAL B 1 186 ? -13.18 9.961 10.312 1 82 186 VAL B C 1
ATOM 4597 O O . VAL B 1 186 ? -12.195 10.672 10.523 1 82 186 VAL B O 1
ATOM 4600 N N . PRO B 1 187 ? -13.555 9.68 9.07 1 87.56 187 PRO B N 1
ATOM 4601 C CA . PRO B 1 187 ? -12.633 10.023 7.984 1 87.56 187 PRO B CA 1
ATOM 4602 C C . PRO B 1 187 ? -12.492 11.523 7.785 1 87.56 187 PRO B C 1
ATOM 4604 O O . PRO B 1 187 ? -11.398 12.016 7.484 1 87.56 187 PRO B O 1
ATOM 4607 N N . ALA B 1 188 ? -13.539 12.219 7.969 1 86.56 188 ALA B N 1
ATOM 4608 C CA . ALA B 1 188 ? -13.484 13.664 7.797 1 86.56 188 ALA B CA 1
ATOM 4609 C C . ALA B 1 188 ? -12.617 14.312 8.875 1 86.56 188 ALA B C 1
ATOM 4611 O O . ALA B 1 188 ? -11.867 15.25 8.594 1 86.56 188 ALA B O 1
ATOM 4612 N N . PHE B 1 189 ? -12.789 13.852 10.047 1 84.75 189 PHE B N 1
ATOM 4613 C CA . PHE B 1 189 ? -11.969 14.352 11.141 1 84.75 189 PHE B CA 1
ATOM 4614 C C . PHE B 1 189 ? -10.492 14.078 10.875 1 84.75 189 PHE B C 1
ATOM 4616 O O . PHE B 1 189 ? -9.648 14.961 11.055 1 84.75 189 PHE B O 1
ATOM 4623 N N . LEU B 1 190 ? -10.188 12.82 10.508 1 87.56 190 LEU B N 1
ATOM 4624 C CA . LEU B 1 190 ? -8.805 12.453 10.203 1 87.56 190 LEU B CA 1
ATOM 4625 C C . LEU B 1 190 ? -8.266 13.289 9.047 1 87.56 190 LEU B C 1
ATOM 4627 O O . LEU B 1 190 ? -7.113 13.719 9.078 1 87.56 190 LEU B O 1
ATOM 4631 N N . PHE B 1 191 ? -9.117 13.477 8.109 1 91.56 191 PHE B N 1
ATOM 4632 C CA . PHE B 1 191 ? -8.734 14.297 6.961 1 91.56 191 PHE B CA 1
ATOM 4633 C C . PHE B 1 191 ? -8.336 15.695 7.402 1 91.56 191 PHE B C 1
ATOM 4635 O O . PHE B 1 191 ? -7.273 16.188 7.02 1 91.56 191 PHE B O 1
ATOM 4642 N N . SER B 1 192 ? -9.148 16.266 8.219 1 87.31 192 SER B N 1
ATOM 4643 C CA . SER B 1 192 ? -8.867 17.625 8.711 1 87.31 192 SER B CA 1
ATOM 4644 C C . SER B 1 192 ? -7.566 17.656 9.5 1 87.31 192 SER B C 1
ATOM 4646 O O . SER B 1 192 ? -6.762 18.578 9.336 1 87.31 192 SER B O 1
ATOM 4648 N N . SER B 1 193 ? -7.371 16.703 10.336 1 86.56 193 SER B N 1
ATOM 4649 C CA . SER B 1 193 ? -6.176 16.656 11.172 1 86.56 193 SER B CA 1
ATOM 4650 C C . SER B 1 193 ? -4.914 16.5 10.328 1 86.56 193 SER B C 1
ATOM 4652 O O . SER B 1 193 ? -3.932 17.203 10.539 1 86.56 193 SER B O 1
ATOM 4654 N N . ILE B 1 194 ? -4.98 15.594 9.383 1 92.06 194 ILE B N 1
ATOM 4655 C CA . ILE B 1 194 ? -3.822 15.312 8.539 1 92.06 194 ILE B CA 1
ATOM 4656 C C . ILE B 1 194 ? -3.545 16.5 7.625 1 92.06 194 ILE B C 1
ATOM 4658 O O . ILE B 1 194 ? -2.387 16.844 7.371 1 92.06 194 ILE B O 1
ATOM 4662 N N . LEU B 1 195 ? -4.586 17.094 7.172 1 92.25 195 LEU B N 1
ATOM 4663 C CA . LEU B 1 195 ? -4.434 18.281 6.359 1 92.25 195 LEU B CA 1
ATOM 4664 C C . LEU B 1 195 ? -3.732 19.391 7.141 1 92.25 195 LEU B C 1
ATOM 4666 O O . LEU B 1 195 ? -2.848 20.062 6.613 1 92.25 195 LEU B O 1
ATOM 4670 N N . GLY B 1 196 ? -4.164 19.609 8.367 1 90.62 196 GLY B N 1
ATOM 4671 C CA . GLY B 1 196 ? -3.516 20.594 9.219 1 90.62 196 GLY B CA 1
ATOM 4672 C C . GLY B 1 196 ? -2.033 20.328 9.406 1 90.62 196 GLY B C 1
ATOM 4673 O O . GLY B 1 196 ? -1.216 21.25 9.266 1 90.62 196 GLY B O 1
ATOM 4674 N N . LEU B 1 197 ? -1.677 19.109 9.68 1 91 197 LEU B N 1
ATOM 4675 C CA . LEU B 1 197 ? -0.279 18.719 9.844 1 91 197 LEU B CA 1
ATOM 4676 C C . LEU B 1 197 ? 0.504 18.938 8.555 1 91 197 LEU B C 1
ATOM 4678 O O . LEU B 1 197 ? 1.635 19.438 8.594 1 91 197 LEU B O 1
ATOM 4682 N N . HIS B 1 198 ? -0.127 18.531 7.523 1 93.81 198 HIS B N 1
ATOM 4683 C CA . HIS B 1 198 ? 0.487 18.656 6.207 1 93.81 198 HIS B CA 1
ATOM 4684 C C . HIS B 1 198 ? 0.805 20.125 5.898 1 93.81 198 HIS B C 1
ATOM 4686 O O . HIS B 1 198 ? 1.925 20.453 5.496 1 93.81 198 HIS B O 1
ATOM 4692 N N . LEU B 1 199 ? -0.153 21 6.023 1 91.56 199 LEU B N 1
ATOM 4693 C CA . LEU B 1 199 ? 0.005 22.406 5.703 1 91.56 199 LEU B CA 1
ATOM 4694 C C . LEU B 1 199 ? 1.017 23.062 6.637 1 91.56 199 LEU B C 1
ATOM 4696 O O . LEU B 1 199 ? 1.827 23.891 6.199 1 91.56 199 LEU B O 1
ATOM 4700 N N . LEU B 1 200 ? 0.927 22.719 7.871 1 92.56 200 LEU B N 1
ATOM 4701 C CA . LEU B 1 200 ? 1.878 23.266 8.828 1 92.56 200 LEU B CA 1
ATOM 4702 C C . LEU B 1 200 ? 3.305 22.859 8.477 1 92.56 200 LEU B C 1
ATOM 4704 O O . LEU B 1 200 ? 4.211 23.688 8.477 1 92.56 200 LEU B O 1
ATOM 4708 N N . CYS B 1 201 ? 3.463 21.578 8.211 1 93.12 201 CYS B N 1
ATOM 4709 C CA . CYS B 1 201 ? 4.773 21.078 7.816 1 93.12 201 CYS B CA 1
ATOM 4710 C C . CYS B 1 201 ? 5.281 21.781 6.57 1 93.12 201 CYS B C 1
ATOM 4712 O O . CYS B 1 201 ? 6.43 22.234 6.527 1 93.12 201 CYS B O 1
ATOM 4714 N N . ASP B 1 202 ? 4.43 21.844 5.633 1 92.38 202 ASP B N 1
ATOM 4715 C CA . ASP B 1 202 ? 4.801 22.5 4.383 1 92.38 202 ASP B CA 1
ATOM 4716 C C . ASP B 1 202 ? 5.238 23.953 4.625 1 92.38 202 ASP B C 1
ATOM 4718 O O . ASP B 1 202 ? 6.188 24.422 3.998 1 92.38 202 ASP B O 1
ATOM 4722 N N . THR B 1 203 ? 4.586 24.672 5.473 1 90.94 203 THR B N 1
ATOM 4723 C CA . THR B 1 203 ? 4.852 26.062 5.793 1 90.94 203 THR B CA 1
ATOM 4724 C C . THR B 1 203 ? 6.176 26.203 6.539 1 90.94 203 THR B C 1
ATOM 4726 O O . THR B 1 203 ? 6.938 27.141 6.289 1 90.94 203 THR B O 1
ATOM 4729 N N . LEU B 1 204 ? 6.477 25.344 7.383 1 92 204 LEU B N 1
ATOM 4730 C CA . LEU B 1 204 ? 7.629 25.469 8.266 1 92 204 LEU B CA 1
ATOM 4731 C C . LEU B 1 204 ? 8.898 24.969 7.582 1 92 204 LEU B C 1
ATOM 4733 O O . LEU B 1 204 ? 9.977 25.531 7.781 1 92 204 LEU B O 1
ATOM 4737 N N . VAL B 1 205 ? 8.734 23.938 6.859 1 90.06 205 VAL B N 1
ATOM 4738 C CA . VAL B 1 205 ? 9.914 23.234 6.352 1 90.06 205 VAL B CA 1
ATOM 4739 C C . VAL B 1 205 ? 10.281 23.766 4.973 1 90.06 205 VAL B C 1
ATOM 4741 O O . VAL B 1 205 ? 11.461 23.953 4.664 1 90.06 205 VAL B O 1
ATOM 4744 N N . PHE B 1 206 ? 9.32 23.984 4.148 1 86.69 206 PHE B N 1
ATOM 4745 C CA . PHE B 1 206 ? 9.57 24.5 2.807 1 86.69 206 PHE B CA 1
ATOM 4746 C C . PHE B 1 206 ? 9.297 26 2.742 1 86.69 206 PHE B C 1
ATOM 4748 O O . PHE B 1 206 ? 8.492 26.453 1.931 1 86.69 206 PHE B O 1
ATOM 4755 N N . ARG B 1 207 ? 9.984 26.703 3.561 1 81.75 207 ARG B N 1
ATOM 4756 C CA . ARG B 1 207 ? 9.695 28.109 3.799 1 81.75 207 ARG B CA 1
ATOM 4757 C C . ARG B 1 207 ? 10.586 29 2.936 1 81.75 207 ARG B C 1
ATOM 4759 O O . ARG B 1 207 ? 11.672 28.594 2.525 1 81.75 207 ARG B O 1
ATOM 4766 N N . ASP B 1 208 ? 9.906 30.109 2.805 1 76.38 208 ASP B N 1
ATOM 4767 C CA . ASP B 1 208 ? 10.672 31.234 2.271 1 76.38 208 ASP B CA 1
ATOM 4768 C C . ASP B 1 208 ? 11.539 31.875 3.355 1 76.38 208 ASP B C 1
ATOM 4770 O O . ASP B 1 208 ? 11.172 31.859 4.531 1 76.38 208 ASP B O 1
ATOM 4774 N N . GLN B 1 209 ? 12.617 32.438 2.982 1 80.69 209 GLN B N 1
ATOM 4775 C CA . GLN B 1 209 ? 13.492 33.062 3.969 1 80.69 209 GLN B CA 1
ATOM 4776 C C . GLN B 1 209 ? 12.961 34.406 4.395 1 80.69 209 GLN B C 1
ATOM 4778 O O . GLN B 1 209 ? 13.305 34.906 5.469 1 80.69 209 GLN B O 1
ATOM 4783 N N . ASP B 1 210 ? 12.031 34.812 3.688 1 87.62 210 ASP B N 1
ATOM 4784 C CA . ASP B 1 210 ? 11.422 36.094 4.039 1 87.62 210 ASP B CA 1
ATOM 4785 C C . ASP B 1 210 ? 10.305 35.906 5.066 1 87.62 210 ASP B C 1
ATOM 4787 O O . ASP B 1 210 ? 9.344 35.156 4.816 1 87.62 210 ASP B O 1
ATOM 4791 N N . PHE B 1 211 ? 10.422 36.625 6.172 1 87.88 211 PHE B N 1
ATOM 4792 C CA . PHE B 1 211 ? 9.492 36.5 7.285 1 87.88 211 PHE B CA 1
ATOM 4793 C C . PHE B 1 211 ? 8.078 36.875 6.871 1 87.88 211 PHE B C 1
ATOM 4795 O O . PHE B 1 211 ? 7.105 36.219 7.258 1 87.88 211 PHE B O 1
ATOM 4802 N N . GLN B 1 212 ? 7.949 37.969 6.145 1 86.5 212 GLN B N 1
ATOM 4803 C CA . GLN B 1 212 ? 6.629 38.438 5.738 1 86.5 212 GLN B CA 1
ATOM 4804 C C . GLN B 1 212 ? 5.91 37.406 4.887 1 86.5 212 GLN B C 1
ATOM 4806 O O . GLN B 1 212 ? 4.727 37.125 5.094 1 86.5 212 GLN B O 1
ATOM 4811 N N . SER B 1 213 ? 6.688 36.844 4.008 1 86.62 213 SER B N 1
ATOM 4812 C CA . SER B 1 213 ? 6.129 35.812 3.148 1 86.62 213 SER B CA 1
ATOM 4813 C C . SER B 1 213 ? 5.77 34.562 3.953 1 86.62 213 SER B C 1
ATOM 4815 O O . SER B 1 213 ? 4.754 33.938 3.689 1 86.62 213 SER B O 1
ATOM 4817 N N . PHE B 1 214 ? 6.586 34.281 4.871 1 89.94 214 PHE B N 1
ATOM 4818 C CA . PHE B 1 214 ? 6.336 33.125 5.75 1 89.94 214 PHE B CA 1
ATOM 4819 C C . PHE B 1 214 ? 5.043 33.344 6.535 1 89.94 214 PHE B C 1
ATOM 4821 O O . PHE B 1 214 ? 4.223 32.406 6.629 1 89.94 214 PHE B O 1
ATOM 4828 N N . LEU B 1 215 ? 4.926 34.5 7.129 1 91.06 215 LEU B N 1
ATOM 4829 C CA . LEU B 1 215 ? 3.754 34.781 7.949 1 91.06 215 LEU B CA 1
ATOM 4830 C C . LEU B 1 215 ? 2.477 34.719 7.121 1 91.06 215 LEU B C 1
ATOM 4832 O O . LEU B 1 215 ? 1.449 34.219 7.605 1 91.06 215 LEU B O 1
ATOM 4836 N N . ASP B 1 216 ? 2.545 35.156 5.914 1 88.56 216 ASP B N 1
ATOM 4837 C CA . ASP B 1 216 ? 1.394 35.062 5.023 1 88.56 216 ASP B CA 1
ATOM 4838 C C . ASP B 1 216 ? 1.004 33.594 4.785 1 88.56 216 ASP B C 1
ATOM 4840 O O . ASP 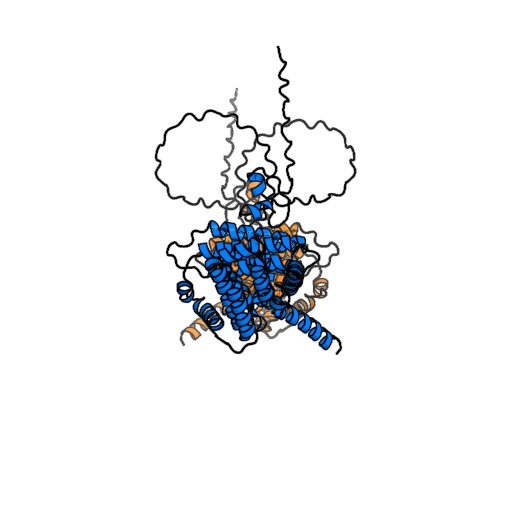B 1 216 ? -0.181 33.25 4.773 1 88.56 216 ASP B O 1
ATOM 4844 N N . ARG B 1 217 ? 1.975 32.719 4.598 1 88.94 217 ARG B N 1
ATOM 4845 C CA . ARG B 1 217 ? 1.736 31.312 4.391 1 88.94 217 ARG B CA 1
ATOM 4846 C C . ARG B 1 217 ? 1.184 30.656 5.652 1 88.94 217 ARG B C 1
ATOM 4848 O O . ARG B 1 217 ? 0.357 29.75 5.574 1 88.94 217 ARG B O 1
ATOM 4855 N N . PHE B 1 218 ? 1.717 31.109 6.73 1 92.12 218 PHE B N 1
ATOM 4856 C CA . PHE B 1 218 ? 1.236 30.578 8 1 92.12 218 PHE B CA 1
ATOM 4857 C C . PHE B 1 218 ? -0.237 30.906 8.203 1 92.12 218 PHE B C 1
ATOM 4859 O O . PHE B 1 218 ? -1.02 30.062 8.633 1 92.12 218 PHE B O 1
ATOM 4866 N N . VAL B 1 219 ? -0.564 32.125 7.922 1 90.44 219 VAL B N 1
ATOM 4867 C CA . VAL B 1 219 ? -1.955 32.562 8.039 1 90.44 219 VAL B CA 1
ATOM 4868 C C . VAL B 1 219 ? -2.818 31.781 7.051 1 90.44 219 VAL B C 1
ATOM 4870 O O . VAL B 1 219 ? -3.947 31.391 7.367 1 90.44 219 VAL B O 1
ATOM 4873 N N . HIS B 1 220 ? -2.307 31.578 5.934 1 86.19 220 HIS B N 1
ATOM 4874 C CA . HIS B 1 220 ? -3.012 30.797 4.934 1 86.19 220 HIS B CA 1
ATOM 4875 C C . HIS B 1 220 ? -3.297 29.375 5.441 1 86.19 220 HIS B C 1
ATOM 4877 O O . HIS B 1 220 ? -4.402 28.859 5.262 1 86.19 220 HIS B O 1
ATOM 4883 N N . TYR B 1 221 ? -2.342 28.766 5.973 1 89.81 221 TYR B N 1
ATOM 4884 C CA . TYR B 1 221 ? -2.521 27.469 6.613 1 89.81 221 TYR B CA 1
ATOM 4885 C C . TYR B 1 221 ? -3.654 27.516 7.633 1 89.81 221 TYR B C 1
ATOM 4887 O O . TYR B 1 221 ? -4.527 26.656 7.641 1 89.81 221 TYR B O 1
ATOM 4895 N N . LEU B 1 222 ? -3.701 28.562 8.508 1 90.44 222 LEU B N 1
ATOM 4896 C CA . LEU B 1 222 ? -4.738 28.656 9.531 1 90.44 222 LEU B CA 1
ATOM 4897 C C . LEU B 1 222 ? -6.121 28.734 8.891 1 90.44 222 LEU B C 1
ATOM 4899 O O . LEU B 1 222 ? -7.066 28.109 9.375 1 90.44 222 LEU B O 1
ATOM 4903 N N . ARG B 1 223 ? -6.203 29.406 7.82 1 84.12 223 ARG B N 1
ATOM 4904 C CA . ARG B 1 223 ? -7.488 29.641 7.168 1 84.12 223 ARG B CA 1
ATOM 4905 C C . ARG B 1 223 ? -8 28.375 6.496 1 84.12 223 ARG B C 1
ATOM 4907 O O . ARG B 1 223 ? -9.18 28.031 6.617 1 84.12 223 ARG B O 1
ATOM 4914 N N . ILE B 1 224 ? -7.117 27.672 5.785 1 83.62 224 ILE B N 1
ATOM 4915 C CA . ILE B 1 224 ? -7.504 26.453 5.102 1 83.62 224 ILE B CA 1
ATOM 4916 C C . ILE B 1 224 ? -7.941 25.406 6.121 1 83.62 224 ILE B C 1
ATOM 4918 O O . ILE B 1 224 ? -8.969 24.75 5.945 1 83.62 224 ILE B O 1
ATOM 4922 N N . HIS B 1 225 ? -7.137 25.234 7.113 1 86.12 225 HIS B N 1
ATOM 4923 C CA . HIS B 1 225 ? -7.441 24.266 8.148 1 86.12 225 HIS B CA 1
ATOM 4924 C C . HIS B 1 225 ? -8.781 24.562 8.812 1 86.12 225 HIS B C 1
ATOM 4926 O O . HIS B 1 225 ? -9.594 23.656 9.016 1 86.12 225 HIS B O 1
ATOM 4932 N N . ARG B 1 226 ? -9.031 25.781 9.141 1 83.75 226 ARG B N 1
ATOM 4933 C CA . ARG B 1 226 ? -10.305 26.188 9.734 1 83.75 226 ARG B CA 1
ATOM 4934 C C . ARG B 1 226 ? -11.461 25.938 8.781 1 83.75 226 ARG B C 1
ATOM 4936 O O . ARG B 1 226 ? -12.539 25.516 9.203 1 83.75 226 ARG B O 1
ATOM 4943 N N . GLY B 1 227 ? -11.289 26.281 7.508 1 77.62 227 GLY B N 1
ATOM 4944 C CA . GLY B 1 227 ? -12.328 26.047 6.512 1 77.62 227 GLY B CA 1
ATOM 4945 C C . GLY B 1 227 ? -12.797 24.609 6.465 1 77.62 227 GLY B C 1
ATOM 4946 O O . GLY B 1 227 ? -14 24.344 6.484 1 77.62 227 GLY B O 1
ATOM 4947 N N . VAL B 1 228 ? -11.891 23.719 6.453 1 74.44 228 VAL B N 1
ATOM 4948 C CA . VAL B 1 228 ? -12.203 22.297 6.41 1 74.44 228 VAL B CA 1
ATOM 4949 C C . VAL B 1 228 ? -12.922 21.875 7.695 1 74.44 228 VAL B C 1
ATOM 4951 O O . VAL B 1 228 ? -13.883 21.109 7.656 1 74.44 228 VAL B O 1
ATOM 4954 N N . ARG B 1 229 ? -12.508 22.406 8.828 1 79.12 229 ARG B N 1
ATOM 4955 C CA . ARG B 1 229 ? -13.125 22.078 10.102 1 79.12 229 ARG B CA 1
ATOM 4956 C C . ARG B 1 229 ? -14.562 22.594 10.164 1 79.12 229 ARG B C 1
ATOM 4958 O O . ARG B 1 229 ? -15.43 21.938 10.75 1 79.12 229 ARG B O 1
ATOM 4965 N N . THR B 1 230 ? -14.734 23.703 9.602 1 76.06 230 THR B N 1
ATOM 4966 C CA . THR B 1 230 ? -16.078 24.281 9.562 1 76.06 230 THR B CA 1
ATOM 4967 C C . THR B 1 230 ? -17.016 23.391 8.742 1 76.06 230 THR B C 1
ATOM 4969 O O . THR B 1 230 ? -18.172 23.219 9.102 1 76.06 230 THR B O 1
ATOM 4972 N N . VAL B 1 231 ? -16.562 22.938 7.602 1 71.75 231 VAL B N 1
ATOM 4973 C CA . VAL B 1 231 ? -17.344 22.062 6.734 1 71.75 231 VAL B CA 1
ATOM 4974 C C . VAL B 1 231 ? -17.703 20.781 7.48 1 71.75 231 VAL B C 1
ATOM 4976 O O . VAL B 1 231 ? -18.812 20.266 7.328 1 71.75 231 VAL B O 1
ATOM 4979 N N . ILE B 1 232 ? -16.688 20.203 8.102 1 71.62 232 ILE B N 1
ATOM 4980 C CA . ILE B 1 232 ? -16.938 18.969 8.836 1 71.62 232 ILE B CA 1
ATOM 4981 C C . ILE B 1 232 ? -17.984 19.219 9.93 1 71.62 232 ILE B C 1
ATOM 4983 O O . ILE B 1 232 ? -18.797 18.344 10.234 1 71.62 232 ILE B O 1
ATOM 4987 N N . GLY B 1 233 ? -18.25 20.312 9.961 1 62.09 233 GLY B N 1
ATOM 4988 C CA . GLY B 1 233 ? -19.266 20.594 10.961 1 62.09 233 GLY B CA 1
ATOM 4989 C C . GLY B 1 233 ? -19.125 19.734 12.211 1 62.09 233 GLY B C 1
ATOM 4990 O O . GLY B 1 233 ? -18.109 19.062 12.398 1 62.09 233 GLY B O 1
ATOM 4991 N N . GLY B 1 234 ? -19.812 19.906 13.375 1 57.88 234 GLY B N 1
ATOM 4992 C CA . GLY B 1 234 ? -20.031 19 14.484 1 57.88 234 GLY B CA 1
ATOM 4993 C C . GLY B 1 234 ? -19.312 19.438 15.75 1 57.88 234 GLY B C 1
ATOM 4994 O O . GLY B 1 234 ? -18.297 20.125 15.695 1 57.88 234 GLY B O 1
ATOM 4995 N N . ASN B 1 235 ? -20.125 19.359 16.594 1 59.91 235 ASN B N 1
ATOM 4996 C CA . ASN B 1 235 ? -19.641 19.75 17.922 1 59.91 235 ASN B CA 1
ATOM 4997 C C . ASN B 1 235 ? -18.75 18.688 18.531 1 59.91 235 ASN B C 1
ATOM 4999 O O . ASN B 1 235 ? -18.875 17.5 18.203 1 59.91 235 ASN B O 1
ATOM 5003 N N . TRP B 1 236 ? -17.609 19.094 18.859 1 63.62 236 TRP B N 1
ATOM 5004 C CA . TRP B 1 236 ? -16.641 18.281 19.594 1 63.62 236 TRP B CA 1
ATOM 5005 C C . TRP B 1 236 ? -17.359 17.172 20.375 1 63.62 236 TRP B C 1
ATOM 5007 O O . TRP B 1 236 ? -16.875 16.047 20.438 1 63.62 236 TRP B O 1
ATOM 5017 N N . SER B 1 237 ? -18.547 17.578 20.719 1 66.44 237 SER B N 1
ATOM 5018 C CA . SER B 1 237 ? -19.297 16.609 21.531 1 66.44 237 SER B CA 1
ATOM 5019 C C . SER B 1 237 ? -19.766 15.43 20.688 1 66.44 237 SER B C 1
ATOM 5021 O O . SER B 1 237 ? -19.766 14.289 21.141 1 66.44 237 SER B O 1
ATOM 5023 N N . GLN B 1 238 ? -20.094 15.656 19.484 1 71.12 238 GLN B N 1
ATOM 5024 C CA . GLN B 1 238 ? -20.562 14.586 18.609 1 71.12 238 GLN B CA 1
ATOM 5025 C C . GLN B 1 238 ? -19.391 13.695 18.172 1 71.12 238 GLN B C 1
ATOM 5027 O O . GLN B 1 238 ? -19.531 12.469 18.125 1 71.12 238 GLN B O 1
ATOM 5032 N N . LEU B 1 239 ? -18.344 14.32 17.953 1 71 239 LEU B N 1
ATOM 5033 C CA . LEU B 1 239 ? -17.156 13.578 17.547 1 71 239 LEU B CA 1
ATOM 5034 C C . LEU B 1 239 ? -16.672 12.672 18.672 1 71 239 LEU B C 1
ATOM 5036 O O . LEU B 1 239 ? -16.234 11.547 18.422 1 71 239 LEU B O 1
ATOM 5040 N N . LYS B 1 240 ? -16.906 13.164 19.844 1 72.12 240 LYS B N 1
ATOM 5041 C CA . LYS B 1 240 ? -16.469 12.414 21.016 1 72.12 240 LYS B CA 1
ATOM 5042 C C . LYS B 1 240 ? -17.297 11.148 21.203 1 72.12 240 LYS B C 1
ATOM 5044 O O . LYS B 1 240 ? -16.859 10.195 21.844 1 72.12 240 LYS B O 1
ATOM 5049 N N . GLN B 1 241 ? -18.422 11.219 20.672 1 71.56 241 GLN B N 1
ATOM 5050 C CA . GLN B 1 241 ? -19.312 10.078 20.844 1 71.56 241 GLN B CA 1
ATOM 5051 C C . GLN B 1 241 ? -19.188 9.086 19.688 1 71.56 241 GLN B C 1
ATOM 5053 O O . GLN B 1 241 ? -19.75 7.988 19.75 1 71.56 241 GLN B O 1
ATOM 5058 N N . THR B 1 242 ? -18.484 9.547 18.703 1 69.12 242 THR B N 1
ATOM 5059 C CA . THR B 1 242 ? -18.312 8.672 17.547 1 69.12 242 THR B CA 1
ATOM 5060 C C . THR B 1 242 ? -17.406 7.5 17.891 1 69.12 242 THR B C 1
ATOM 5062 O O . THR B 1 242 ? -16.297 7.691 18.406 1 69.12 242 THR B O 1
ATOM 5065 N N . PRO B 1 243 ? -17.938 6.32 17.609 1 69.12 243 PRO B N 1
ATOM 5066 C CA . PRO B 1 243 ? -17.078 5.156 17.844 1 69.12 243 PRO B CA 1
ATOM 5067 C C . PRO B 1 243 ? -15.766 5.215 17.078 1 69.12 243 PRO B C 1
ATOM 5069 O O . PRO B 1 243 ? -15.742 5.68 15.938 1 69.12 243 PRO B O 1
ATOM 5072 N N . GLY B 1 244 ? -14.672 5.004 17.625 1 68.44 244 GLY B N 1
ATOM 5073 C CA . GLY B 1 244 ? -13.352 5.043 17.016 1 68.44 244 GLY B CA 1
ATOM 5074 C C . GLY B 1 244 ? -12.547 6.262 17.422 1 68.44 244 GLY B C 1
ATOM 5075 O O . GLY B 1 244 ? -11.312 6.25 17.328 1 68.44 244 GLY B O 1
ATOM 5076 N N . LEU B 1 245 ? -13.422 7.309 17.625 1 72.44 245 LEU B N 1
ATOM 5077 C CA . LEU B 1 245 ? -12.734 8.547 17.969 1 72.44 245 LEU B CA 1
ATOM 5078 C C . LEU B 1 245 ? -12.836 8.82 19.469 1 72.44 245 LEU B C 1
ATOM 5080 O O . LEU B 1 245 ? -12.07 9.617 20.016 1 72.44 245 LEU B O 1
ATOM 5084 N N . LYS B 1 246 ? -13.766 8.148 20.062 1 70.56 246 LYS B N 1
ATOM 5085 C CA . LYS B 1 246 ? -14.125 8.453 21.453 1 70.56 246 LYS B CA 1
ATOM 5086 C C . LYS B 1 246 ? -12.906 8.406 22.359 1 70.56 246 LYS B C 1
ATOM 5088 O O . LYS B 1 246 ? -12.625 9.367 23.078 1 70.56 246 LYS B O 1
ATOM 5093 N N . SER B 1 247 ? -12.188 7.355 22.188 1 67.62 247 SER B N 1
ATOM 5094 C CA . SER B 1 247 ? -11.055 7.188 23.094 1 67.62 247 SER B CA 1
ATOM 5095 C C . SER B 1 247 ? -9.945 8.195 22.797 1 67.62 247 SER B C 1
ATOM 5097 O O . SER B 1 247 ? -9.359 8.773 23.719 1 67.62 247 SER B O 1
ATOM 5099 N N . VAL B 1 248 ? -9.852 8.508 21.594 1 68.31 248 VAL B N 1
ATOM 5100 C CA . VAL B 1 248 ? -8.758 9.383 21.172 1 68.31 248 VAL B CA 1
ATOM 5101 C C . VAL B 1 248 ? -9.07 10.828 21.562 1 68.31 248 VAL B C 1
ATOM 5103 O O . VAL B 1 248 ? -8.211 11.531 22.094 1 68.31 248 VAL B O 1
ATOM 5106 N N . LEU B 1 249 ? -10.273 11.141 21.375 1 72.19 249 LEU B N 1
ATOM 5107 C CA . LEU B 1 249 ? -10.648 12.516 21.641 1 72.19 249 LEU B CA 1
ATOM 5108 C C . LEU B 1 249 ? -10.805 12.758 23.141 1 72.19 249 LEU B C 1
ATOM 5110 O O . LEU B 1 249 ? -10.508 13.844 23.641 1 72.19 249 LEU B O 1
ATOM 5114 N N . ALA B 1 250 ? -11.203 11.68 23.766 1 69.44 250 ALA B N 1
ATOM 5115 C CA . ALA B 1 250 ? -11.32 11.789 25.203 1 69.44 2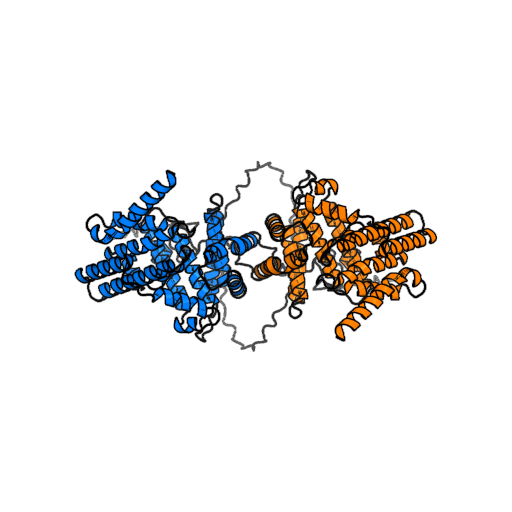50 ALA B CA 1
ATOM 5116 C C . ALA B 1 250 ? -9.953 12.008 25.859 1 69.44 250 ALA B C 1
ATOM 5118 O O . ALA B 1 250 ? -9.812 12.844 26.75 1 69.44 250 ALA B O 1
ATOM 5119 N N . GLU B 1 251 ? -9.016 11.383 25.344 1 68.06 251 GLU B N 1
ATOM 5120 C CA . GLU B 1 251 ? -7.66 11.539 25.859 1 68.06 251 GLU B CA 1
ATOM 5121 C C . GLU B 1 251 ? -7.094 12.914 25.531 1 68.06 251 GLU B C 1
ATOM 5123 O O . GLU B 1 251 ? -6.406 13.523 26.359 1 68.06 251 GLU B O 1
ATOM 5128 N N . GLY B 1 252 ? -7.395 13.273 24.391 1 69.06 252 GLY B N 1
ATOM 5129 C CA . GLY B 1 252 ? -6.953 14.609 24 1 69.06 252 GLY B CA 1
ATOM 5130 C C . GLY B 1 252 ? -7.578 15.711 24.828 1 69.06 252 GLY B C 1
ATOM 5131 O O . GLY B 1 252 ? -6.891 16.641 25.25 1 69.06 252 GLY B O 1
ATOM 5132 N N . GLU B 1 253 ? -8.82 15.477 25.062 1 70.81 253 GLU B N 1
ATOM 5133 C CA . GLU B 1 253 ? -9.523 16.469 25.875 1 70.81 253 GLU B CA 1
ATOM 5134 C C . GLU B 1 253 ? -9 16.484 27.312 1 70.81 253 GLU B C 1
ATOM 5136 O O . GLU B 1 253 ? -8.852 17.547 27.906 1 70.81 253 GLU B O 1
ATOM 5141 N N . ALA B 1 254 ? -8.742 15.344 27.703 1 67.75 254 ALA B N 1
ATOM 5142 C CA . ALA B 1 254 ? -8.227 15.242 29.062 1 67.75 254 ALA B CA 1
ATOM 5143 C C . ALA B 1 254 ? -6.867 15.93 29.188 1 67.75 254 ALA B C 1
ATOM 5145 O O . ALA B 1 254 ? -6.602 16.625 30.172 1 67.75 254 ALA B O 1
ATOM 5146 N N . SER B 1 255 ? -6.148 15.867 28.203 1 68.69 255 SER B N 1
ATOM 5147 C CA . SER B 1 255 ? -4.82 16.469 28.219 1 68.69 255 SER B CA 1
ATOM 5148 C C . SER B 1 255 ? -4.898 17.984 28.141 1 68.69 255 SER B C 1
ATOM 5150 O O . SER B 1 255 ? -4.09 18.688 28.75 1 68.69 255 SER B O 1
ATOM 5152 N N . LEU B 1 256 ? -5.969 18.406 27.484 1 67.94 256 LEU B N 1
ATOM 5153 C CA . LEU B 1 256 ? -6.125 19.844 27.297 1 67.94 256 LEU B CA 1
ATOM 5154 C C . LEU B 1 256 ? -6.727 20.5 28.531 1 67.94 256 LEU B C 1
ATOM 5156 O O . LEU B 1 256 ? -6.531 21.703 28.766 1 67.94 256 LEU B O 1
ATOM 5160 N N . GLN B 1 257 ? -7.387 19.625 29.297 1 66.69 257 GLN B N 1
ATOM 5161 C CA . GLN B 1 257 ? -8.062 20.156 30.469 1 66.69 257 GLN B CA 1
ATOM 5162 C C . GLN B 1 257 ? -7.164 20.094 31.688 1 66.69 257 GLN B C 1
ATOM 5164 O O . GLN B 1 257 ? -7.469 20.703 32.719 1 66.69 257 GLN B O 1
ATOM 5169 N N . MET B 1 258 ? -6.121 19.375 31.5 1 66 258 MET B N 1
ATOM 5170 C CA . MET B 1 258 ? -5.207 19.281 32.656 1 66 258 MET B CA 1
ATOM 5171 C C . MET B 1 258 ? -4.66 20.656 33 1 66 258 MET B C 1
ATOM 5173 O O . MET B 1 258 ? -4.117 21.375 32.156 1 66 258 MET B O 1
ATOM 5177 N N . GLN B 1 259 ? -5.188 21.172 34.031 1 66.75 259 GLN B N 1
ATOM 5178 C CA . GLN B 1 259 ? -4.746 22.469 34.5 1 66.75 259 GLN B CA 1
ATOM 5179 C C . GLN B 1 259 ? -3.59 22.344 35.5 1 66.75 259 GLN B C 1
ATOM 5181 O O . GLN B 1 259 ? -3.689 21.609 36.469 1 66.75 259 GLN B O 1
ATOM 5186 N N . ASN B 1 260 ? -2.396 22.609 34.938 1 70.31 260 ASN B N 1
ATOM 5187 C CA . ASN B 1 260 ? -1.246 22.719 35.844 1 70.31 260 ASN B CA 1
ATOM 5188 C C . ASN B 1 260 ? -0.741 24.156 35.938 1 70.31 260 ASN B C 1
ATOM 5190 O O . ASN B 1 260 ? -0.037 24.625 35.031 1 70.31 260 ASN B O 1
ATOM 5194 N N . ASN B 1 261 ? -1.138 24.703 36.969 1 72.25 261 ASN B N 1
ATOM 5195 C CA . ASN B 1 261 ? -0.839 26.125 37.156 1 72.25 261 ASN B CA 1
ATOM 5196 C C . ASN B 1 261 ? 0.554 26.328 37.75 1 72.25 261 ASN B C 1
ATOM 5198 O O . ASN B 1 261 ? 1.008 27.469 37.875 1 72.25 261 ASN B O 1
ATOM 5202 N N . ASP B 1 262 ? 1.133 25.328 37.969 1 75.31 262 ASP B N 1
ATOM 5203 C CA . ASP B 1 262 ? 2.426 25.469 38.625 1 75.31 262 ASP B CA 1
ATOM 5204 C C . ASP B 1 262 ? 3.572 25.25 37.625 1 75.31 262 ASP B C 1
ATOM 5206 O O . ASP B 1 262 ? 4.734 25.172 38.031 1 75.31 262 ASP B O 1
ATOM 5210 N N . THR B 1 263 ? 3.256 25.359 36.469 1 82.38 263 THR B N 1
ATOM 5211 C CA . THR B 1 263 ? 4.312 25.141 35.469 1 82.38 263 THR B CA 1
ATOM 5212 C C . THR B 1 263 ? 4.879 26.469 35 1 82.38 263 THR B C 1
ATOM 5214 O O . THR B 1 263 ? 4.262 27.516 35.156 1 82.38 263 THR B O 1
ATOM 5217 N N . GLU B 1 264 ? 6.082 26.438 34.5 1 82.81 264 GLU B N 1
ATOM 5218 C CA . GLU B 1 264 ? 6.691 27.609 33.906 1 82.81 264 GLU B CA 1
ATOM 5219 C C . GLU B 1 264 ? 5.812 28.172 32.781 1 82.81 264 GLU B C 1
ATOM 5221 O O . GLU B 1 264 ? 5.672 29.391 32.625 1 82.81 264 GLU B O 1
ATOM 5226 N N . ALA B 1 265 ? 5.266 27.297 32.094 1 83.06 265 ALA B N 1
ATOM 5227 C CA . ALA B 1 265 ? 4.391 27.688 30.984 1 83.06 265 ALA B CA 1
ATOM 5228 C C . ALA B 1 265 ? 3.172 28.453 31.5 1 83.06 265 ALA B C 1
ATOM 5230 O O . ALA B 1 265 ? 2.74 29.438 30.891 1 83.06 265 ALA B O 1
ATOM 5231 N N . ALA B 1 266 ? 2.623 27.984 32.562 1 87.88 266 ALA B N 1
ATOM 5232 C CA . ALA B 1 266 ? 1.475 28.656 33.156 1 87.88 266 ALA B CA 1
ATOM 5233 C C . ALA B 1 266 ? 1.844 30.062 33.625 1 87.88 266 ALA B C 1
ATOM 5235 O O . ALA B 1 266 ? 1.06 31 33.469 1 87.88 266 ALA B O 1
ATOM 5236 N N . ALA B 1 267 ? 2.994 30.141 34.188 1 92 267 ALA B N 1
ATOM 5237 C CA . ALA B 1 267 ? 3.465 31.438 34.688 1 92 267 ALA B CA 1
ATOM 5238 C C . ALA B 1 267 ? 3.666 32.406 33.5 1 92 267 ALA B C 1
ATOM 5240 O O . ALA B 1 267 ? 3.334 33.594 33.625 1 92 267 ALA B O 1
ATOM 5241 N N . VAL B 1 268 ? 4.227 31.922 32.469 1 93.94 268 VAL B N 1
ATOM 5242 C CA . VAL B 1 268 ? 4.48 32.719 31.297 1 93.94 268 VAL B CA 1
ATOM 5243 C C . VAL B 1 268 ? 3.158 33.219 30.703 1 93.94 268 VAL B C 1
ATOM 5245 O O . VAL B 1 268 ? 3.027 34.406 30.344 1 93.94 268 VAL B O 1
ATOM 5248 N N . CYS B 1 269 ? 2.193 32.406 30.625 1 94.62 269 CYS B N 1
ATOM 5249 C CA . CYS B 1 269 ? 0.895 32.75 30.078 1 94.62 269 CYS B CA 1
ATOM 5250 C C . CYS B 1 269 ? 0.187 33.781 30.969 1 94.62 269 CYS B C 1
ATOM 5252 O O . CYS B 1 269 ? -0.454 34.688 30.469 1 94.62 269 CYS B O 1
ATOM 5254 N N . ARG B 1 270 ? 0.295 33.562 32.25 1 94.56 270 ARG B N 1
ATOM 5255 C CA . ARG B 1 270 ? -0.266 34.531 33.188 1 94.56 270 ARG B CA 1
ATOM 5256 C C . ARG B 1 270 ? 0.367 35.906 33 1 94.56 270 ARG B C 1
ATOM 5258 O O . ARG B 1 270 ? -0.324 36.906 33.031 1 94.56 270 ARG B O 1
ATOM 5265 N N . GLY B 1 271 ? 1.645 35.875 32.844 1 95.44 271 GLY B N 1
ATOM 5266 C CA . GLY B 1 271 ? 2.352 37.125 32.594 1 95.44 271 GLY B CA 1
ATOM 5267 C C . GLY B 1 271 ? 1.9 37.812 31.312 1 95.44 271 GLY B C 1
ATOM 5268 O O . GLY B 1 271 ? 1.722 39.031 31.281 1 95.44 271 GLY B O 1
ATOM 5269 N N . LEU B 1 272 ? 1.749 37.062 30.219 1 96.44 272 LEU B N 1
ATOM 5270 C CA . LEU B 1 272 ? 1.278 37.594 28.953 1 96.44 272 LEU B CA 1
ATOM 5271 C C . LEU B 1 272 ? -0.122 38.188 29.094 1 96.44 272 LEU B C 1
ATOM 5273 O O . LEU B 1 272 ? -0.408 39.281 28.547 1 96.44 272 LEU B O 1
ATOM 5277 N N . LEU B 1 273 ? -1.01 37.438 29.844 1 96.88 273 LEU B N 1
ATOM 5278 C CA . LEU B 1 273 ? -2.373 37.906 30.062 1 96.88 273 LEU B CA 1
ATOM 5279 C C . LEU B 1 273 ? -2.377 39.25 30.797 1 96.88 273 LEU B C 1
ATOM 5281 O O . LEU B 1 273 ? -3.127 40.156 30.422 1 96.88 273 LEU B O 1
ATOM 5285 N N . ALA B 1 274 ? -1.552 39.344 31.766 1 96.88 274 ALA B N 1
ATOM 5286 C CA . ALA B 1 274 ? -1.455 40.594 32.531 1 96.88 274 ALA B CA 1
ATOM 5287 C C . ALA B 1 274 ? -0.997 41.75 31.656 1 96.88 274 ALA B C 1
ATOM 5289 O O . ALA B 1 274 ? -1.521 42.875 31.766 1 96.88 274 ALA B O 1
ATOM 5290 N N . ARG B 1 275 ? -0.044 41.531 30.812 1 96.81 275 ARG B N 1
ATOM 5291 C CA . ARG B 1 275 ? 0.489 42.562 29.938 1 96.81 275 ARG B CA 1
ATOM 5292 C C . ARG B 1 275 ? -0.546 43 28.906 1 96.81 275 ARG B C 1
ATOM 5294 O O . ARG B 1 275 ? -0.663 44.188 28.578 1 96.81 275 ARG B O 1
ATOM 5301 N N . ILE B 1 276 ? -1.307 42.062 28.406 1 97.31 276 ILE B N 1
ATOM 5302 C CA . ILE B 1 276 ? -2.34 42.344 27.422 1 97.31 276 ILE B CA 1
ATOM 5303 C C . ILE B 1 276 ? -3.434 43.219 28.047 1 97.31 276 ILE B C 1
ATOM 5305 O O . ILE B 1 276 ? -3.904 44.188 27.438 1 97.31 276 ILE B O 1
ATOM 5309 N N . ARG B 1 277 ? -3.826 42.844 29.234 1 96.06 277 ARG B N 1
ATOM 5310 C CA . ARG B 1 277 ? -4.852 43.625 29.938 1 96.06 277 ARG B CA 1
ATOM 5311 C C . ARG B 1 277 ? -4.363 45.031 30.25 1 96.06 277 ARG B C 1
ATOM 5313 O O . ARG B 1 277 ? -5.129 45.969 30.156 1 96.06 277 ARG B O 1
ATOM 5320 N N . ALA B 1 278 ? -3.088 45.156 30.531 1 95.88 278 ALA B N 1
ATOM 5321 C CA . ALA B 1 278 ? -2.494 46.469 30.875 1 95.88 278 ALA B CA 1
ATOM 5322 C C . ALA B 1 278 ? -2.357 47.344 29.641 1 95.88 278 ALA B C 1
ATOM 5324 O O . ALA B 1 278 ? -2.32 48.562 29.75 1 95.88 278 ALA B O 1
ATOM 5325 N N . ALA B 1 279 ? -2.316 46.75 28.469 1 93.94 279 ALA B N 1
ATOM 5326 C CA . ALA B 1 279 ? -2.096 47.5 27.234 1 93.94 279 ALA B CA 1
ATOM 5327 C C . ALA B 1 279 ? -3.357 48.25 26.797 1 93.94 279 ALA B C 1
ATOM 5329 O O . ALA B 1 279 ? -3.299 49.156 25.969 1 93.94 279 ALA B O 1
ATOM 5330 N N . LYS B 1 280 ? -4.539 47.969 27.359 1 92.62 280 LYS B N 1
ATOM 5331 C CA . LYS B 1 280 ? -5.805 48.656 27.125 1 92.62 280 LYS B CA 1
ATOM 5332 C C . LYS B 1 280 ? -6.066 48.844 25.625 1 92.62 280 LYS B C 1
ATOM 5334 O O . LYS B 1 280 ? -6.316 49.938 25.156 1 92.62 280 LYS B O 1
ATOM 5339 N N . LEU B 1 281 ? -6.066 47.812 24.859 1 94.5 281 LEU B N 1
ATOM 5340 C CA . LEU B 1 281 ? -6.184 47.812 23.406 1 94.5 281 LEU B CA 1
ATOM 5341 C C . LEU B 1 281 ? -7.645 47.812 22.984 1 94.5 281 LEU B C 1
ATOM 5343 O O . LEU B 1 281 ? -7.945 47.844 21.781 1 94.5 281 LEU B O 1
ATOM 5347 N N . GLY B 1 282 ? -8.609 47.844 23.906 1 94.31 282 GLY B N 1
ATOM 5348 C CA . GLY B 1 282 ? -10.023 47.719 23.609 1 94.31 282 GLY B CA 1
ATOM 5349 C C . GLY B 1 282 ? -10.57 46.344 23.969 1 94.31 282 GLY B C 1
ATOM 5350 O O . GLY B 1 282 ? -9.836 45.344 23.922 1 94.31 282 GLY B O 1
ATOM 5351 N N . PRO B 1 283 ? -11.797 46.25 24.328 1 94.12 283 PRO B N 1
ATOM 5352 C CA . PRO B 1 283 ? -12.359 45 24.859 1 94.12 283 PRO B CA 1
ATOM 5353 C C . PRO B 1 283 ? -12.328 43.875 23.844 1 94.12 283 PRO B C 1
ATOM 5355 O O . PRO B 1 283 ? -11.992 42.719 24.188 1 94.12 283 PRO B O 1
ATOM 5358 N N . ALA B 1 284 ? -12.656 44.156 22.562 1 94.5 284 ALA B N 1
ATOM 5359 C CA . ALA B 1 284 ? -12.734 43.125 21.547 1 94.5 284 ALA B CA 1
ATOM 5360 C C . ALA B 1 284 ? -11.352 42.562 21.25 1 94.5 284 ALA B C 1
ATOM 5362 O O . ALA B 1 284 ? -11.18 41.344 21.172 1 94.5 284 ALA B O 1
ATOM 5363 N N . ILE B 1 285 ? -10.43 43.406 21.047 1 95.62 285 ILE B N 1
ATOM 5364 C CA . ILE B 1 285 ? -9.062 43 20.75 1 95.62 285 ILE B CA 1
ATOM 5365 C C . ILE B 1 285 ? -8.469 42.25 21.938 1 95.62 285 ILE B C 1
ATOM 5367 O O . ILE B 1 285 ? -7.824 41.219 21.781 1 95.62 285 ILE B O 1
ATOM 5371 N N . THR B 1 286 ? -8.719 42.812 23.141 1 97 286 THR B N 1
ATOM 5372 C CA . THR B 1 286 ? -8.227 42.188 24.375 1 97 286 THR B CA 1
ATOM 5373 C C . THR B 1 286 ? -8.797 40.781 24.516 1 97 286 THR B C 1
ATOM 5375 O O . THR B 1 286 ? -8.07 39.844 24.859 1 97 286 THR B O 1
ATOM 5378 N N . ALA B 1 287 ? -10.055 40.688 24.234 1 97 287 ALA B N 1
ATOM 5379 C CA . ALA B 1 287 ? -10.711 39.375 24.328 1 97 287 ALA B CA 1
ATOM 5380 C C . ALA B 1 287 ? -10.102 38.406 23.344 1 97 287 ALA B C 1
ATOM 5382 O O . ALA B 1 287 ? -9.945 37.219 23.672 1 97 287 ALA B O 1
ATOM 5383 N N . THR B 1 288 ? -9.812 38.812 22.156 1 97.19 288 THR B N 1
ATOM 5384 C CA . THR B 1 288 ? -9.219 37.969 21.125 1 97.19 288 THR B CA 1
ATOM 5385 C C . THR B 1 288 ? -7.848 37.469 21.578 1 97.19 288 THR B C 1
ATOM 5387 O O . THR B 1 288 ? -7.551 36.281 21.438 1 97.19 288 THR B O 1
ATOM 5390 N N . TYR B 1 289 ? -6.984 38.344 22.109 1 97.94 289 TYR B N 1
ATOM 5391 C CA . TYR B 1 289 ? -5.652 37.938 22.562 1 97.94 289 TYR B CA 1
ATOM 5392 C C . TYR B 1 289 ? -5.73 37.031 23.781 1 97.94 289 TYR B C 1
ATOM 5394 O O . TYR B 1 289 ? -4.961 36.094 23.906 1 97.94 289 TYR B O 1
ATOM 5402 N N . GLU B 1 290 ? -6.664 37.375 24.688 1 97.69 290 GLU B N 1
ATOM 5403 C CA . GLU B 1 290 ? -6.836 36.531 25.875 1 97.69 290 GLU B CA 1
ATOM 5404 C C . GLU B 1 290 ? -7.207 35.094 25.484 1 97.69 290 GLU B C 1
ATOM 5406 O O . GLU B 1 290 ? -6.664 34.156 26.047 1 97.69 290 GLU B O 1
ATOM 5411 N N . GLN B 1 291 ? -8.117 35 24.578 1 96.44 291 GLN B N 1
ATOM 5412 C CA . GLN B 1 291 ? -8.523 33.656 24.109 1 96.44 291 GLN B CA 1
ATOM 5413 C C . GLN B 1 291 ? -7.344 32.906 23.5 1 96.44 291 GLN B C 1
ATOM 5415 O O . GLN B 1 291 ? -7.18 31.719 23.734 1 96.44 291 GLN B O 1
ATOM 5420 N N . ALA B 1 292 ? -6.555 33.531 22.688 1 97.06 292 ALA B N 1
ATOM 5421 C CA . ALA B 1 292 ? -5.395 32.938 22.047 1 97.06 292 ALA B CA 1
ATOM 5422 C C . ALA B 1 292 ? -4.375 32.469 23.078 1 97.06 292 ALA B C 1
ATOM 5424 O O . ALA B 1 292 ? -3.764 31.406 22.938 1 97.06 292 ALA B O 1
ATOM 5425 N N . ILE B 1 293 ? -4.164 33.281 24.141 1 96.75 293 ILE B N 1
ATOM 5426 C CA . ILE B 1 293 ? -3.207 32.938 25.203 1 96.75 293 ILE B CA 1
ATOM 5427 C C . ILE B 1 293 ? -3.729 31.781 26.031 1 96.75 293 ILE B C 1
ATOM 5429 O O . ILE B 1 293 ? -2.963 30.891 26.422 1 96.75 293 ILE B O 1
ATOM 5433 N N . GLU B 1 294 ? -4.988 31.781 26.312 1 92.88 294 GLU B N 1
ATOM 5434 C CA . GLU B 1 294 ? -5.59 30.672 27.047 1 92.88 294 GLU B CA 1
ATOM 5435 C C . GLU B 1 294 ? -5.465 29.375 26.25 1 92.88 294 GLU B C 1
ATOM 5437 O O . GLU B 1 294 ? -5.176 28.312 26.828 1 92.88 294 GLU B O 1
ATOM 5442 N N . ALA B 1 295 ? -5.75 29.453 24.969 1 91.56 295 ALA B N 1
ATOM 5443 C CA . ALA B 1 295 ? -5.566 28.297 24.094 1 91.56 295 ALA B CA 1
ATOM 5444 C C . ALA B 1 295 ? -4.117 27.828 24.109 1 91.56 295 ALA B C 1
ATOM 5446 O O . ALA B 1 295 ? -3.848 26.625 24.078 1 91.56 295 ALA B O 1
ATOM 5447 N N . LEU B 1 296 ? -3.211 28.75 24.109 1 93.75 296 LEU B N 1
ATOM 5448 C CA . LEU B 1 296 ? -1.788 28.422 24.172 1 93.75 296 LEU B CA 1
ATOM 5449 C C . LEU B 1 296 ? -1.451 27.688 25.453 1 93.75 296 LEU B C 1
ATOM 5451 O O . LEU B 1 296 ? -0.725 26.688 25.422 1 93.75 296 LEU B O 1
ATOM 5455 N N . GLN B 1 297 ? -1.949 28.172 26.547 1 90.69 297 GLN B N 1
ATOM 5456 C CA . GLN B 1 297 ? -1.725 27.531 27.844 1 90.69 297 GLN B CA 1
ATOM 5457 C C . GLN B 1 297 ? -2.248 26.094 27.828 1 90.69 297 GLN B C 1
ATOM 5459 O O . GLN B 1 297 ? -1.593 25.188 28.328 1 90.69 297 GLN B O 1
ATOM 5464 N N . GLN B 1 298 ? -3.383 25.938 27.266 1 86.88 298 GLN B N 1
ATOM 5465 C CA . GLN B 1 298 ? -3.965 24.609 27.156 1 86.88 298 GLN B CA 1
ATOM 5466 C C . GLN B 1 298 ? -3.08 23.688 26.328 1 86.88 298 GLN B C 1
ATOM 5468 O O . GLN B 1 298 ? -2.869 22.516 26.703 1 86.88 298 GLN B O 1
ATOM 5473 N N . SER B 1 299 ? -2.617 24.156 25.25 1 87.44 299 SER B N 1
ATOM 5474 C CA . SER B 1 299 ? -1.749 23.375 24.375 1 87.44 299 SER B CA 1
ATOM 5475 C C . SER B 1 299 ? -0.44 23.016 25.062 1 87.44 299 SER B C 1
ATOM 5477 O O . SER B 1 299 ? 0.058 21.906 24.922 1 87.44 299 SER B O 1
ATOM 5479 N N . MET B 1 300 ? 0.133 23.984 25.812 1 86.62 300 MET B N 1
ATOM 5480 C CA . MET B 1 300 ? 1.376 23.75 26.531 1 86.62 300 MET B CA 1
ATOM 5481 C C . MET B 1 300 ? 1.174 22.719 27.641 1 86.62 300 MET B C 1
ATOM 5483 O O . MET B 1 300 ? 2.047 21.875 27.875 1 86.62 300 MET B O 1
ATOM 5487 N N . ASN B 1 301 ? 0.069 22.797 28.25 1 81.31 301 ASN B N 1
ATOM 5488 C CA . ASN B 1 301 ? -0.253 21.828 29.297 1 81.31 301 ASN B CA 1
ATOM 5489 C C . ASN B 1 301 ? -0.389 20.422 28.734 1 81.31 301 ASN B C 1
ATOM 5491 O O . ASN B 1 301 ? 0.017 19.453 29.375 1 81.31 301 ASN B O 1
ATOM 5495 N N . ALA B 1 302 ? -0.972 20.312 27.641 1 77.25 302 ALA B N 1
ATOM 5496 C CA . ALA B 1 302 ? -1.167 19.016 26.984 1 77.25 302 ALA B CA 1
ATOM 5497 C C . ALA B 1 302 ? 0.17 18.391 26.609 1 77.25 302 ALA B C 1
ATOM 5499 O O . ALA B 1 302 ? 0.302 17.156 26.609 1 77.25 302 ALA B O 1
ATOM 5500 N N . GLY B 1 303 ? 1.139 19.094 26.297 1 75.94 303 GLY B N 1
ATOM 5501 C CA . GLY B 1 303 ? 2.447 18.609 25.906 1 75.94 303 GLY B CA 1
ATOM 5502 C C . GLY B 1 303 ? 3.266 18.078 27.062 1 75.94 303 GLY B C 1
ATOM 5503 O O . GLY B 1 303 ? 4.191 17.281 26.875 1 75.94 303 GLY B O 1
ATOM 5504 N N . GLN B 1 304 ? 3.049 18.578 28.234 1 71.5 304 GLN B N 1
ATOM 5505 C CA . GLN B 1 304 ? 3.818 18.172 29.406 1 71.5 304 GLN B CA 1
ATOM 5506 C C . GLN B 1 304 ? 3.521 16.719 29.797 1 71.5 304 GLN B C 1
ATOM 5508 O O . GLN B 1 304 ? 4.391 16.031 30.312 1 71.5 304 GLN B O 1
ATOM 5513 N N . GLY B 1 305 ? 2.346 16.266 29.484 1 62.16 305 GLY B N 1
ATOM 5514 C CA . GLY B 1 305 ? 1.979 14.922 29.875 1 62.16 305 GLY B CA 1
ATOM 5515 C C . GLY B 1 305 ? 2.205 13.898 28.766 1 62.16 305 GLY B C 1
ATOM 5516 O O . GLY B 1 305 ? 2.092 12.695 29 1 62.16 305 GLY B O 1
ATOM 5517 N N . GLY B 1 306 ? 2.688 14.391 27.703 1 62.09 306 GLY B N 1
ATOM 5518 C CA . GLY B 1 306 ? 2.713 13.43 26.625 1 62.09 306 GLY B CA 1
ATOM 5519 C C . GLY B 1 306 ? 4.117 13.023 26.219 1 62.09 306 GLY B C 1
ATOM 5520 O O . GLY B 1 306 ? 5.098 13.531 26.766 1 62.09 306 GLY B O 1
ATOM 5521 N N . ALA B 1 307 ? 4.172 11.953 25.453 1 61.72 307 ALA B N 1
ATOM 5522 C CA . ALA B 1 307 ? 5.438 11.531 24.844 1 61.72 307 ALA B CA 1
ATOM 5523 C C . ALA B 1 307 ? 6.016 12.625 23.953 1 61.72 307 ALA B C 1
ATOM 5525 O O . ALA B 1 307 ? 5.277 13.438 23.406 1 61.72 307 ALA B O 1
ATOM 5526 N N . PRO B 1 308 ? 7.312 12.789 24.016 1 60.22 308 PRO B N 1
ATOM 5527 C CA . PRO B 1 308 ? 7.957 13.805 23.188 1 60.22 308 PRO B CA 1
ATOM 5528 C C . PRO B 1 308 ? 7.488 13.773 21.734 1 60.22 308 PRO B C 1
ATOM 5530 O O . PRO B 1 308 ? 7.594 14.773 21.016 1 60.22 308 PRO B O 1
ATOM 5533 N N . THR B 1 309 ? 6.887 12.688 21.375 1 59.78 309 THR B N 1
ATOM 5534 C CA . THR B 1 309 ? 6.477 12.531 19.984 1 59.78 309 THR B CA 1
ATOM 5535 C C . THR B 1 309 ? 5.016 12.922 19.797 1 59.78 309 THR B C 1
ATOM 5537 O O . THR B 1 309 ? 4.496 12.906 18.688 1 59.78 309 THR B O 1
ATOM 5540 N N . ASP B 1 310 ? 4.465 13.398 20.859 1 67.62 310 ASP B N 1
ATOM 5541 C CA . ASP B 1 310 ? 3.066 13.805 20.75 1 67.62 310 ASP B CA 1
ATOM 5542 C C . ASP B 1 310 ? 2.939 15.172 20.078 1 67.62 310 ASP B C 1
ATOM 5544 O O . ASP B 1 310 ? 3.412 16.172 20.625 1 67.62 310 ASP B O 1
ATOM 5548 N N . THR B 1 311 ? 2.404 15.156 18.859 1 71.62 311 THR B N 1
ATOM 5549 C CA . THR B 1 311 ? 2.305 16.375 18.062 1 71.62 311 THR B CA 1
ATOM 5550 C C . THR B 1 311 ? 0.934 17.016 18.219 1 71.62 311 THR B C 1
ATOM 5552 O O . THR B 1 311 ? 0.704 18.125 17.75 1 71.62 311 THR B O 1
ATOM 5555 N N . ARG B 1 312 ? 0.101 16.5 19.016 1 74.56 312 ARG B N 1
ATOM 5556 C CA . ARG B 1 312 ? -1.285 16.938 19.109 1 74.56 312 ARG B CA 1
ATOM 5557 C C . ARG B 1 312 ? -1.371 18.328 19.75 1 74.56 312 ARG B C 1
ATOM 5559 O O . ARG B 1 312 ? -2.203 19.141 19.359 1 74.56 312 ARG B O 1
ATOM 5566 N N . HIS B 1 313 ? -0.471 18.469 20.656 1 76.5 313 HIS B N 1
ATOM 5567 C CA . HIS B 1 313 ? -0.533 19.734 21.391 1 76.5 313 HIS B CA 1
ATOM 5568 C C . HIS B 1 313 ? -0.113 20.906 20.531 1 76.5 313 HIS B C 1
ATOM 5570 O O . HIS B 1 313 ? -0.598 22.031 20.703 1 76.5 313 HIS B O 1
ATOM 5576 N N . VAL B 1 314 ? 0.716 20.625 19.562 1 82.06 314 VAL B N 1
ATOM 5577 C CA . VAL B 1 314 ? 1.181 21.672 18.656 1 82.06 314 VAL B CA 1
ATOM 5578 C C . VAL B 1 314 ? 0.058 22.062 17.703 1 82.06 314 VAL B C 1
ATOM 5580 O O . VAL B 1 314 ? -0.18 23.25 17.469 1 82.06 314 VAL B O 1
ATOM 5583 N N . VAL B 1 315 ? -0.668 21.062 17.25 1 81.31 315 VAL B N 1
ATOM 5584 C CA . VAL B 1 315 ? -1.716 21.344 16.266 1 81.31 315 VAL B CA 1
ATOM 5585 C C . VAL B 1 315 ? -2.953 21.891 16.969 1 81.31 315 VAL B C 1
ATOM 5587 O O . VAL B 1 315 ? -3.738 22.625 16.375 1 81.31 315 VAL B O 1
ATOM 5590 N N . ALA B 1 316 ? -3.092 21.578 18.234 1 83.31 316 ALA B N 1
ATOM 5591 C CA . ALA B 1 316 ? -4.277 21.969 18.984 1 83.31 316 ALA B CA 1
ATOM 5592 C C . ALA B 1 316 ? -4.438 23.484 19.016 1 83.31 316 ALA B C 1
ATOM 5594 O O . ALA B 1 316 ? -5.555 24 18.906 1 83.31 316 ALA B O 1
ATOM 5595 N N . TRP B 1 317 ? -3.375 24.188 19.188 1 90.69 317 TRP B N 1
ATOM 5596 C CA . TRP B 1 317 ? -3.447 25.656 19.281 1 90.69 317 TRP B CA 1
ATOM 5597 C C . TRP B 1 317 ? -4.039 26.234 18 1 90.69 317 TRP B C 1
ATOM 5599 O O . TRP B 1 317 ? -4.918 27.109 18.062 1 90.69 317 TRP B O 1
ATOM 5609 N N . SER B 1 318 ? -3.578 25.75 16.812 1 87.69 318 SER B N 1
ATOM 5610 C CA . SER B 1 318 ? -4.027 26.281 15.523 1 87.69 318 SER B CA 1
ATOM 5611 C C . SER B 1 318 ? -5.512 26 15.297 1 87.69 318 SER B C 1
ATOM 5613 O O . SER B 1 318 ? -6.184 26.719 14.562 1 87.69 318 SER B O 1
ATOM 5615 N N . VAL B 1 319 ? -5.973 25 15.992 1 84.75 319 VAL B N 1
ATOM 5616 C CA . VAL B 1 319 ? -7.379 24.641 15.867 1 84.75 319 VAL B CA 1
ATOM 5617 C C . VAL B 1 319 ? -8.227 25.516 16.781 1 84.75 319 VAL B C 1
ATOM 5619 O O . VAL B 1 319 ? -9.367 25.859 16.438 1 84.75 319 VAL B O 1
ATOM 5622 N N . MET B 1 320 ? -7.699 25.984 17.859 1 87.75 320 MET B N 1
ATOM 5623 C CA . MET B 1 320 ? -8.477 26.625 18.906 1 87.75 320 MET B CA 1
ATOM 5624 C C . MET B 1 320 ? -8.523 28.141 18.703 1 87.75 320 MET B C 1
ATOM 5626 O O . MET B 1 320 ? -9.461 28.797 19.141 1 87.75 320 MET B O 1
ATOM 5630 N N . ILE B 1 321 ? -7.543 28.703 18.078 1 91.44 321 ILE B N 1
ATOM 5631 C CA . ILE B 1 321 ? -7.477 30.156 17.969 1 91.44 321 ILE B CA 1
ATOM 5632 C C . ILE B 1 321 ? -8.602 30.656 17.062 1 91.44 321 ILE B C 1
ATOM 5634 O O . ILE B 1 321 ? -9.062 29.922 16.172 1 91.44 321 ILE B O 1
ATOM 5638 N N . SER B 1 322 ? -9.07 31.875 17.266 1 90.88 322 SER B N 1
ATOM 5639 C CA . SER B 1 322 ? -10.188 32.469 16.547 1 90.88 322 SER B CA 1
ATOM 5640 C C . SER B 1 322 ? -9.742 33.031 15.203 1 90.88 322 SER B C 1
ATOM 5642 O O . SER B 1 322 ? -8.547 33.25 14.977 1 90.88 322 SER B O 1
ATOM 5644 N N . VAL B 1 323 ? -10.773 33.312 14.383 1 89.25 323 VAL B N 1
ATOM 5645 C CA . VAL B 1 323 ? -10.508 33.938 13.078 1 89.25 323 VAL B CA 1
ATOM 5646 C C . VAL B 1 323 ? -10 35.344 13.273 1 89.25 323 VAL B C 1
ATOM 5648 O O . VAL B 1 323 ? -9.156 35.812 12.508 1 89.25 323 VAL B O 1
ATOM 5651 N N . GLU B 1 324 ? -10.477 35.969 14.258 1 93.94 324 GLU B N 1
ATOM 5652 C CA . GLU B 1 324 ? -10.055 37.344 14.57 1 93.94 324 GLU B CA 1
ATOM 5653 C C . GLU B 1 324 ? -8.57 37.406 14.891 1 93.94 324 GLU B C 1
ATOM 5655 O O . GLU B 1 324 ? -7.883 38.344 14.5 1 93.94 324 GLU B O 1
ATOM 5660 N N . PHE B 1 325 ? -8.172 36.438 15.57 1 96.31 325 PHE B N 1
ATOM 5661 C CA . PHE B 1 325 ? -6.746 36.406 15.891 1 96.31 325 PHE B CA 1
ATOM 5662 C C . PHE B 1 325 ? -5.91 36.281 14.617 1 96.31 325 PHE B C 1
ATOM 5664 O O . PHE B 1 325 ? -4.867 36.906 14.484 1 96.31 325 PHE B O 1
ATOM 5671 N N . ALA B 1 326 ? -6.32 35.375 13.75 1 93.88 326 ALA B N 1
ATOM 5672 C CA . ALA B 1 326 ? -5.625 35.219 12.477 1 93.88 326 ALA B CA 1
ATOM 5673 C C . ALA B 1 326 ? -5.555 36.531 11.719 1 93.88 326 ALA B C 1
ATOM 5675 O O . ALA B 1 326 ? -4.539 36.844 11.094 1 93.88 326 ALA B O 1
ATOM 5676 N N . ASP B 1 327 ? -6.582 37.281 11.812 1 92.81 327 ASP B N 1
ATOM 5677 C CA . ASP B 1 327 ? -6.609 38.594 11.172 1 92.81 327 ASP B CA 1
ATOM 5678 C C . ASP B 1 327 ? -5.574 39.531 11.797 1 92.81 327 ASP B C 1
ATOM 5680 O O . ASP B 1 327 ? -4.992 40.344 11.102 1 92.81 327 ASP B O 1
ATOM 5684 N N . MET B 1 328 ? -5.406 39.438 13.102 1 96.44 328 MET B N 1
ATOM 5685 C CA . MET B 1 328 ? -4.398 40.25 13.773 1 96.44 328 MET B CA 1
ATOM 5686 C C . MET B 1 328 ? -3 39.938 13.266 1 96.44 328 MET B C 1
ATOM 5688 O O . MET B 1 328 ? -2.139 40.812 13.188 1 96.44 328 MET B O 1
ATOM 5692 N N . LEU B 1 329 ? -2.787 38.656 12.938 1 95.56 329 LEU B N 1
ATOM 5693 C CA . LEU B 1 329 ? -1.502 38.219 12.391 1 95.56 329 LEU B CA 1
ATOM 5694 C C . LEU B 1 329 ? -1.307 38.781 10.984 1 95.56 329 LEU B C 1
ATOM 5696 O O . LEU B 1 329 ? -0.19 39.125 10.602 1 95.56 329 LEU B O 1
ATOM 5700 N N . VAL B 1 330 ? -2.383 38.812 10.203 1 91.25 330 VAL B N 1
ATOM 5701 C CA . VAL B 1 330 ? -2.332 39.375 8.852 1 91.25 330 VAL B CA 1
ATOM 5702 C C . VAL B 1 330 ? -1.83 40.812 8.906 1 91.25 330 VAL B C 1
ATOM 5704 O O . VAL B 1 330 ? -1.036 41.219 8.062 1 91.25 330 VAL B O 1
ATOM 5707 N N . HIS B 1 331 ? -2.248 41.5 9.914 1 93.12 331 HIS B N 1
ATOM 5708 C CA . HIS B 1 331 ? -1.893 42.906 10.055 1 93.12 331 HIS B CA 1
ATOM 5709 C C . HIS B 1 331 ? -0.599 43.062 10.844 1 93.12 331 HIS B C 1
ATOM 5711 O O . HIS B 1 331 ? -0.183 44.188 11.133 1 93.12 331 HIS B O 1
ATOM 5717 N N . ARG B 1 332 ? 0.014 42.062 11.211 1 95.25 332 ARG B N 1
ATOM 5718 C CA . ARG B 1 332 ? 1.299 42.062 11.906 1 95.25 332 ARG B CA 1
ATOM 5719 C C . ARG B 1 332 ? 1.232 42.875 13.188 1 95.25 332 ARG B C 1
ATOM 5721 O O . ARG B 1 332 ? 2.137 43.656 13.469 1 95.25 332 ARG B O 1
ATOM 5728 N N . ARG B 1 333 ? 0.107 42.75 13.867 1 96.19 333 ARG B N 1
ATOM 5729 C CA . ARG B 1 333 ? -0.002 43.438 15.156 1 96.19 333 ARG B CA 1
ATOM 5730 C C . ARG B 1 333 ? 1.04 42.906 16.141 1 96.19 333 ARG B C 1
ATOM 5732 O O . ARG B 1 333 ? 1.225 41.688 16.266 1 96.19 333 ARG B O 1
ATOM 5739 N N . PRO B 1 334 ? 1.755 43.75 16.812 1 96.94 334 PRO B N 1
ATOM 5740 C CA . PRO B 1 334 ? 2.875 43.344 17.656 1 96.94 334 PRO B CA 1
ATOM 5741 C C . PRO B 1 334 ? 2.465 42.312 18.734 1 96.94 334 PRO B C 1
ATOM 5743 O O . PRO B 1 334 ? 3.166 41.344 18.938 1 96.94 334 PRO B O 1
ATOM 5746 N N . GLU B 1 335 ? 1.285 42.562 19.406 1 97.75 335 GLU B N 1
ATOM 5747 C CA . GLU B 1 335 ? 0.841 41.656 20.453 1 97.75 335 GLU B CA 1
ATOM 5748 C C . GLU B 1 335 ? 0.562 40.25 19.891 1 97.75 335 GLU B C 1
ATOM 5750 O O . GLU B 1 335 ? 0.874 39.25 20.531 1 97.75 335 GLU B O 1
ATOM 5755 N N . ALA B 1 336 ? -0.016 40.25 18.719 1 97.75 336 ALA B N 1
ATOM 5756 C CA . ALA B 1 336 ? -0.296 38.969 18.062 1 97.75 336 ALA B CA 1
ATOM 5757 C C . ALA B 1 336 ? 0.997 38.219 17.734 1 97.75 336 ALA B C 1
ATOM 5759 O O . ALA B 1 336 ? 1.081 37 17.891 1 97.75 336 ALA B O 1
ATOM 5760 N N . LEU B 1 337 ? 1.969 38.938 17.25 1 98 337 LEU B N 1
ATOM 5761 C CA . LEU B 1 337 ? 3.262 38.344 16.922 1 98 337 LEU B CA 1
ATOM 5762 C C . LEU B 1 337 ? 3.957 37.812 18.172 1 98 337 LEU B C 1
ATOM 5764 O O . LEU B 1 337 ? 4.629 36.781 18.109 1 98 337 LEU B O 1
ATOM 5768 N N . VAL B 1 338 ? 3.828 38.562 19.25 1 98 338 VAL B N 1
ATOM 5769 C CA . VAL B 1 338 ? 4.391 38.094 20.531 1 98 338 VAL B CA 1
ATOM 5770 C C . VAL B 1 338 ? 3.771 36.75 20.906 1 98 338 VAL B C 1
ATOM 5772 O O . VAL B 1 338 ? 4.48 35.844 21.312 1 98 338 VAL B O 1
ATOM 5775 N N . ILE B 1 339 ? 2.447 36.656 20.812 1 98 339 ILE B N 1
ATOM 5776 C CA . ILE B 1 339 ? 1.743 35.406 21.141 1 98 339 ILE B CA 1
ATOM 5777 C C . ILE B 1 339 ? 2.199 34.281 20.219 1 98 339 ILE B C 1
ATOM 5779 O O . ILE B 1 339 ? 2.428 33.156 20.672 1 98 339 ILE B O 1
ATOM 5783 N N . LEU B 1 340 ? 2.344 34.625 18.953 1 97.5 340 LEU B N 1
ATOM 5784 C CA . LEU B 1 340 ? 2.828 33.656 17.984 1 97.5 340 LEU B CA 1
ATOM 5785 C C . LEU B 1 340 ? 4.23 33.156 18.344 1 97.5 340 LEU B C 1
ATOM 5787 O O . LEU B 1 340 ? 4.543 31.984 18.188 1 97.5 340 LEU B O 1
ATOM 5791 N N . ALA B 1 341 ? 5.148 34.062 18.781 1 97.56 341 ALA B N 1
ATOM 5792 C CA . ALA B 1 341 ? 6.496 33.656 19.203 1 97.56 341 ALA B CA 1
ATOM 5793 C C . ALA B 1 341 ? 6.453 32.688 20.359 1 97.56 341 ALA B C 1
ATOM 5795 O O . ALA B 1 341 ? 7.293 31.781 20.453 1 97.56 341 ALA B O 1
ATOM 5796 N N . HIS B 1 342 ? 5.508 32.875 21.25 1 96.94 342 HIS B N 1
ATOM 5797 C CA . HIS B 1 342 ? 5.363 31.938 22.359 1 96.94 342 HIS B CA 1
ATOM 5798 C C . HIS B 1 342 ? 4.871 30.578 21.891 1 96.94 342 HIS B C 1
ATOM 5800 O O . HIS B 1 342 ? 5.285 29.547 22.422 1 96.94 342 HIS B O 1
ATOM 5806 N N . TYR B 1 343 ? 3.936 30.562 20.953 1 95.81 343 TYR B N 1
ATOM 5807 C CA . TYR B 1 343 ? 3.531 29.312 20.312 1 95.81 343 TYR B CA 1
ATOM 5808 C C . TYR B 1 343 ? 4.723 28.625 19.656 1 95.81 343 TYR B C 1
ATOM 5810 O O . TYR B 1 343 ? 4.832 27.391 19.703 1 95.81 343 TYR B O 1
ATOM 5818 N N . ALA B 1 344 ? 5.602 29.406 19.062 1 96.06 344 ALA B N 1
ATOM 5819 C CA . ALA B 1 344 ? 6.773 28.875 18.375 1 96.06 344 ALA B CA 1
ATOM 5820 C C . ALA B 1 344 ? 7.664 28.078 19.328 1 96.06 344 ALA B C 1
ATOM 5822 O O . ALA B 1 344 ? 8.43 27.219 18.891 1 96.06 344 ALA B O 1
ATOM 5823 N N . VAL B 1 345 ? 7.578 28.391 20.594 1 93.56 345 VAL B N 1
ATOM 5824 C CA . VAL B 1 345 ? 8.328 27.641 21.594 1 93.56 345 VAL B CA 1
ATOM 5825 C C . VAL B 1 345 ? 7.836 26.188 21.609 1 93.56 345 VAL B C 1
ATOM 5827 O O . VAL B 1 345 ? 8.625 25.266 21.781 1 93.56 345 VAL B O 1
ATOM 5830 N N . LEU B 1 346 ? 6.52 26.016 21.453 1 90.44 346 LEU B N 1
ATOM 5831 C CA . LEU B 1 346 ? 5.965 24.672 21.359 1 90.44 346 LEU B CA 1
ATOM 5832 C C . LEU B 1 346 ? 6.52 23.938 20.156 1 90.44 346 LEU B C 1
ATOM 5834 O O . LEU B 1 346 ? 6.879 22.75 20.25 1 90.44 346 LEU B O 1
ATOM 5838 N N . LEU B 1 347 ? 6.531 24.609 19.062 1 91.69 347 LEU B N 1
ATOM 5839 C CA . LEU B 1 347 ? 7.105 24.031 17.844 1 91.69 347 LEU B CA 1
ATOM 5840 C C . LEU B 1 347 ? 8.562 23.656 18.062 1 91.69 347 LEU B C 1
ATOM 5842 O O . LEU B 1 347 ? 9.008 22.594 17.609 1 91.69 347 LEU B O 1
ATOM 5846 N N . HIS B 1 348 ? 9.281 24.531 18.734 1 91.81 348 HIS B N 1
ATOM 5847 C CA . HIS B 1 348 ? 10.711 24.328 18.969 1 91.81 348 HIS B CA 1
ATOM 5848 C C . HIS B 1 348 ? 10.945 23.109 19.859 1 91.81 348 HIS B C 1
ATOM 5850 O O . HIS B 1 348 ? 11.961 22.422 19.719 1 91.81 348 HIS B O 1
ATOM 5856 N N . SER B 1 349 ? 10.023 22.891 20.75 1 87.56 349 SER B N 1
ATOM 5857 C CA . SER B 1 349 ? 10.141 21.719 21.609 1 87.56 349 SER B CA 1
ATOM 5858 C C . SER B 1 349 ? 10 20.422 20.812 1 87.56 349 SER B C 1
ATOM 5860 O O . SER B 1 349 ? 10.422 19.359 21.266 1 87.56 349 SER B O 1
ATOM 5862 N N . CYS B 1 350 ? 9.383 20.484 19.641 1 87.56 350 CYS B N 1
ATOM 5863 C CA . CYS B 1 350 ? 9.188 19.328 18.781 1 87.56 350 CYS B CA 1
ATOM 5864 C C . CYS B 1 350 ? 10.109 19.391 17.562 1 87.56 350 CYS B C 1
ATOM 5866 O O . CYS B 1 350 ? 9.773 18.875 16.5 1 87.56 350 CYS B O 1
ATOM 5868 N N . ARG B 1 351 ? 11.219 19.953 17.703 1 89 351 ARG B N 1
ATOM 5869 C CA . ARG B 1 351 ? 12.117 20.25 16.594 1 89 351 ARG B CA 1
ATOM 5870 C C . ARG B 1 351 ? 12.711 18.969 16.016 1 89 351 ARG B C 1
ATOM 5872 O O . ARG B 1 351 ? 13.164 18.953 14.867 1 89 351 ARG B O 1
ATOM 5879 N N . ASP B 1 352 ? 12.688 17.859 16.75 1 87.25 352 ASP B N 1
ATOM 5880 C CA . ASP B 1 352 ? 13.297 16.625 16.281 1 87.25 352 ASP B CA 1
ATOM 5881 C C . ASP B 1 352 ? 12.359 15.859 15.344 1 87.25 352 ASP B C 1
ATOM 5883 O O . ASP B 1 352 ? 12.773 14.906 14.688 1 87.25 352 ASP B O 1
ATOM 5887 N N . MET B 1 353 ? 11.188 16.328 15.297 1 88.69 353 MET B N 1
ATOM 5888 C CA . MET B 1 353 ? 10.234 15.742 14.352 1 88.69 353 MET B CA 1
ATOM 5889 C C . MET B 1 353 ? 10.43 16.312 12.953 1 88.69 353 MET B C 1
ATOM 5891 O O . MET B 1 353 ? 10.602 17.531 12.797 1 88.69 353 MET B O 1
ATOM 5895 N N . TRP B 1 354 ? 10.32 15.445 11.969 1 91.81 354 TRP B N 1
ATOM 5896 C CA . TRP B 1 354 ? 10.594 15.859 10.594 1 91.81 354 TRP B CA 1
ATOM 5897 C C . TRP B 1 354 ? 9.586 16.922 10.141 1 91.81 354 TRP B C 1
ATOM 5899 O O . TRP B 1 354 ? 9.875 17.719 9.242 1 91.81 354 TRP B O 1
ATOM 5909 N N . MET B 1 355 ? 8.469 17.016 10.805 1 91.25 355 MET B N 1
ATOM 5910 C CA . MET B 1 355 ? 7.383 17.891 10.375 1 91.25 355 MET B CA 1
ATOM 5911 C C . MET B 1 355 ? 7.652 19.328 10.805 1 91.25 355 MET B C 1
ATOM 5913 O O . MET B 1 355 ? 7.105 20.266 10.219 1 91.25 355 MET B O 1
ATOM 5917 N N . PHE B 1 356 ? 8.406 19.531 11.844 1 91.25 356 PHE B N 1
ATOM 5918 C CA . PHE B 1 356 ? 8.523 20.875 12.398 1 91.25 356 PHE B CA 1
ATOM 5919 C C . PHE B 1 356 ? 9.953 21.391 12.258 1 91.25 356 PHE B C 1
ATOM 5921 O O . PHE B 1 356 ? 10.164 22.594 12.078 1 91.25 356 PHE B O 1
ATOM 5928 N N . CYS B 1 357 ? 10.938 20.516 12.375 1 89.81 357 CYS B N 1
ATOM 5929 C CA . CYS B 1 357 ? 12.352 20.875 12.242 1 89.81 357 CYS B CA 1
ATOM 5930 C C . CYS B 1 357 ? 12.664 22.141 13.016 1 89.81 357 CYS B C 1
ATOM 5932 O O . CYS B 1 357 ? 12.305 22.266 14.188 1 89.81 357 CYS B O 1
ATOM 5934 N N . ASP B 1 358 ? 13.32 23.094 12.484 1 90.94 358 ASP B N 1
ATOM 5935 C CA . ASP B 1 358 ? 13.711 24.328 13.172 1 90.94 358 ASP B CA 1
ATOM 5936 C C . ASP B 1 358 ? 12.664 25.422 12.992 1 90.94 358 ASP B C 1
ATOM 5938 O O . ASP B 1 358 ? 12.984 26.609 13.055 1 90.94 358 ASP B O 1
ATOM 5942 N N . GLY B 1 359 ? 11.492 25.031 12.742 1 91.44 359 GLY B N 1
ATOM 5943 C CA . GLY B 1 359 ? 10.414 25.984 12.508 1 91.44 359 GLY B CA 1
ATOM 5944 C C . GLY B 1 359 ? 10.188 26.922 13.672 1 91.44 359 GLY B C 1
ATOM 5945 O O . GLY B 1 359 ? 9.914 28.109 13.469 1 91.44 359 GLY B O 1
ATOM 5946 N N . GLY B 1 360 ? 10.273 26.375 14.898 1 93.12 360 GLY B N 1
ATOM 5947 C CA . GLY B 1 360 ? 10.125 27.203 16.078 1 93.12 360 GLY B CA 1
ATOM 5948 C C . GLY B 1 360 ? 11.148 28.328 16.156 1 93.12 360 GLY B C 1
ATOM 5949 O O . GLY B 1 360 ? 10.789 29.5 16.328 1 93.12 360 GLY B O 1
ATOM 5950 N N . ARG B 1 361 ? 12.367 28 15.977 1 93.38 361 ARG B N 1
ATOM 5951 C CA . ARG B 1 361 ? 13.445 28.969 15.984 1 93.38 361 ARG B CA 1
ATOM 5952 C C . ARG B 1 361 ? 13.266 30 14.867 1 93.38 361 ARG B C 1
ATOM 5954 O O . ARG B 1 361 ? 13.469 31.203 15.07 1 93.38 361 ARG B O 1
ATOM 5961 N N . PHE B 1 362 ? 12.859 29.562 13.766 1 92.06 362 PHE B N 1
ATOM 5962 C CA . PHE B 1 362 ? 12.688 30.422 12.602 1 92.06 362 PHE B CA 1
ATOM 5963 C C . PHE B 1 362 ? 11.57 31.438 12.836 1 92.06 362 PHE B C 1
ATOM 5965 O O . PHE B 1 362 ? 11.531 32.5 12.195 1 92.06 362 PHE B O 1
ATOM 5972 N N . LEU B 1 363 ? 10.609 31.094 13.641 1 93.12 363 LEU B N 1
ATOM 5973 C CA . LEU B 1 363 ? 9.531 32 13.953 1 93.12 363 LEU B CA 1
ATOM 5974 C C . LEU B 1 363 ? 9.969 33.031 15.016 1 93.12 363 LEU B C 1
ATOM 5976 O O . LEU B 1 363 ? 9.711 34.219 14.883 1 93.12 363 LEU B O 1
ATOM 5980 N N . ILE B 1 364 ? 10.672 32.562 15.992 1 95.62 364 ILE B N 1
ATOM 5981 C CA . ILE B 1 364 ? 11 33.375 17.156 1 95.62 364 ILE B CA 1
ATOM 5982 C C . ILE B 1 364 ? 12.016 34.469 16.781 1 95.62 364 ILE B C 1
ATOM 5984 O O . ILE B 1 364 ? 11.82 35.656 17.078 1 95.62 364 ILE B O 1
ATOM 5988 N N . GLU B 1 365 ? 12.969 34.094 16.078 1 94.44 365 GLU B N 1
ATOM 5989 C CA . GLU B 1 365 ? 14.062 35 15.789 1 94.44 365 GLU B CA 1
ATOM 5990 C C . GLU B 1 365 ? 13.609 36.156 14.891 1 94.44 365 GLU B C 1
ATOM 5992 O O . GLU B 1 365 ? 13.828 37.312 15.211 1 94.44 365 GLU B O 1
ATOM 5997 N N . PRO B 1 366 ? 12.969 35.875 13.82 1 92.88 366 PRO B N 1
ATOM 5998 C CA . PRO B 1 366 ? 12.508 36.969 12.984 1 92.88 366 PRO B CA 1
ATOM 5999 C C . PRO B 1 366 ? 11.461 37.844 13.68 1 92.88 366 PRO B C 1
ATOM 6001 O O . PRO B 1 366 ? 11.414 39.062 13.453 1 92.88 366 PRO B O 1
ATOM 6004 N N . ILE B 1 367 ? 10.594 37.281 14.445 1 95.62 367 ILE B N 1
ATOM 6005 C CA . ILE B 1 367 ? 9.617 38.062 15.188 1 95.62 367 ILE B CA 1
ATOM 6006 C C . ILE B 1 367 ? 10.336 39 16.156 1 95.62 367 ILE B C 1
ATOM 6008 O O . ILE B 1 367 ? 9.992 40.188 16.25 1 95.62 367 ILE B O 1
ATOM 6012 N N . ASP B 1 368 ? 11.297 38.438 16.828 1 95.62 368 ASP B N 1
ATOM 6013 C CA . ASP B 1 368 ? 12.094 39.25 17.766 1 95.62 368 ASP B CA 1
ATOM 6014 C C . ASP B 1 368 ? 12.766 40.406 17.047 1 95.62 368 ASP B C 1
ATOM 6016 O O . ASP B 1 368 ? 12.773 41.531 17.547 1 95.62 368 ASP B O 1
ATOM 6020 N N . GLN B 1 369 ? 13.305 40.125 15.922 1 93.69 369 GLN B N 1
ATOM 6021 C CA . GLN B 1 369 ? 13.961 41.188 15.133 1 93.69 369 GLN B CA 1
ATOM 6022 C C . GLN B 1 369 ? 12.953 42.188 14.609 1 93.69 369 GLN B C 1
ATOM 6024 O O . GLN B 1 369 ? 13.227 43.406 14.594 1 93.69 369 GLN B O 1
ATOM 6029 N N . TYR B 1 370 ? 11.836 41.719 14.172 1 93.38 370 TYR B N 1
ATOM 6030 C CA . TYR B 1 370 ? 10.797 42.562 13.586 1 93.38 370 TYR B CA 1
ATOM 6031 C C . TYR B 1 370 ? 10.219 43.531 14.625 1 93.38 370 TYR B C 1
ATOM 6033 O O . TYR B 1 370 ? 9.969 44.688 14.328 1 93.38 370 TYR B O 1
ATOM 6041 N N . LEU B 1 371 ? 9.953 43.125 15.844 1 95.44 371 LEU B N 1
ATOM 6042 C CA . LEU B 1 371 ? 9.312 43.906 16.875 1 95.44 371 LEU B CA 1
ATOM 6043 C C . LEU B 1 371 ? 10.305 44.875 17.516 1 95.44 371 LEU B C 1
ATOM 6045 O O . LEU B 1 371 ? 9.93 46 17.922 1 95.44 371 LEU B O 1
ATOM 6049 N N . GLY B 1 372 ? 11.602 44.406 17.656 1 94.12 372 GLY B N 1
ATOM 6050 C CA . GLY B 1 372 ? 12.625 45.312 18.188 1 94.12 372 GLY B CA 1
ATOM 6051 C C . GLY B 1 372 ? 12.766 45.219 19.688 1 94.12 372 GLY B C 1
ATOM 6052 O O . GLY B 1 372 ? 12.047 44.469 20.344 1 94.12 372 GLY B O 1
ATOM 6053 N N . PRO B 1 373 ? 13.594 46 20.234 1 94 373 PRO B N 1
ATOM 6054 C CA . PRO B 1 373 ? 13.984 45.906 21.641 1 94 373 PRO B CA 1
ATOM 6055 C C . PRO B 1 373 ? 12.867 46.344 22.594 1 94 373 PRO B C 1
ATOM 6057 O O . PRO B 1 373 ? 12.836 45.906 23.75 1 94 373 PRO B O 1
ATOM 6060 N N . GLU B 1 374 ? 11.867 47.156 22.141 1 94.75 374 GLU B N 1
ATOM 6061 C CA . GLU B 1 374 ? 10.766 47.625 22.984 1 94.75 374 GLU B CA 1
ATOM 6062 C C . GLU B 1 374 ? 9.914 46.438 23.453 1 94.75 374 GLU B C 1
ATOM 6064 O O . GLU B 1 374 ? 9.234 46.531 24.484 1 94.75 374 GLU B O 1
ATOM 6069 N N . TRP B 1 375 ? 10.055 45.312 22.734 1 96.31 375 TRP B N 1
ATOM 6070 C CA . TRP B 1 375 ? 9.203 44.188 23.031 1 96.31 375 TRP B CA 1
ATOM 6071 C C . TRP B 1 375 ? 10.008 43.062 23.719 1 96.31 375 TRP B C 1
ATOM 6073 O O . TRP B 1 375 ? 9.531 41.938 23.859 1 96.31 375 TRP B O 1
ATOM 6083 N N . ALA B 1 376 ? 11.227 43.344 24.156 1 94.75 376 ALA B N 1
ATOM 6084 C CA . ALA B 1 376 ? 12.156 42.375 24.719 1 94.75 376 ALA B CA 1
ATOM 6085 C C . ALA B 1 376 ? 11.562 41.719 25.953 1 94.75 376 ALA B C 1
ATOM 6087 O O . ALA B 1 376 ? 11.742 40.5 26.156 1 94.75 376 ALA B O 1
ATOM 6088 N N . GLU B 1 377 ? 10.906 42.5 26.75 1 94.25 377 GLU B N 1
ATOM 6089 C CA . GLU B 1 377 ? 10.32 41.938 27.969 1 94.25 377 GLU B CA 1
ATOM 6090 C C . GLU B 1 377 ? 9.211 40.969 27.656 1 94.25 377 GLU B C 1
ATOM 6092 O O . GLU B 1 377 ? 9.062 39.938 28.328 1 94.25 377 GLU B O 1
ATOM 6097 N N . TRP B 1 378 ? 8.438 41.25 26.578 1 96.38 378 TRP B N 1
ATOM 6098 C CA . TRP B 1 378 ? 7.344 40.375 26.141 1 96.38 378 TRP B CA 1
ATOM 6099 C C . TRP B 1 378 ? 7.871 39.062 25.578 1 96.38 378 TRP B C 1
ATOM 6101 O O . TRP B 1 378 ? 7.191 38.062 25.641 1 96.38 378 TRP B O 1
ATOM 6111 N N . LEU B 1 379 ? 9.117 39.125 25.047 1 97.19 379 LEU B N 1
ATOM 6112 C CA . LEU B 1 379 ? 9.664 37.969 24.312 1 97.19 379 LEU B CA 1
ATOM 6113 C C . LEU B 1 379 ? 10.758 37.281 25.125 1 97.19 379 LEU B C 1
ATOM 6115 O O . LEU B 1 379 ? 11.516 36.469 24.578 1 97.19 379 LEU B O 1
ATOM 6119 N N . GLU B 1 380 ? 10.836 37.562 26.375 1 95.12 380 GLU B N 1
ATOM 6120 C CA . GLU B 1 380 ? 11.906 37.062 27.219 1 95.12 380 GLU B CA 1
ATOM 6121 C C . GLU B 1 380 ? 11.914 35.531 27.234 1 95.12 380 GLU B C 1
ATOM 6123 O O . GLU B 1 380 ? 12.977 34.906 27.078 1 95.12 380 GLU B O 1
ATOM 6128 N N . TRP B 1 381 ? 10.789 35 27.391 1 95 381 TRP B N 1
ATOM 6129 C CA . TRP B 1 381 ? 10.711 33.562 27.516 1 95 381 TRP B CA 1
ATOM 6130 C C . TRP B 1 381 ? 11.094 32.875 26.219 1 95 381 TRP B C 1
ATOM 6132 O O . TRP B 1 381 ? 11.93 31.953 26.203 1 95 381 TRP B O 1
ATOM 6142 N N . PRO B 1 382 ? 10.523 33.188 25.016 1 96 382 PRO B N 1
ATOM 6143 C CA . PRO B 1 382 ? 10.953 32.594 23.766 1 96 382 PRO B CA 1
ATOM 6144 C C . PRO B 1 382 ? 12.453 32.719 23.516 1 96 382 PRO B C 1
ATOM 6146 O O . PRO B 1 382 ? 13.102 31.797 23.047 1 96 382 PRO B O 1
ATOM 6149 N N . ARG B 1 383 ? 13.016 33.875 23.906 1 94.75 383 ARG B N 1
ATOM 6150 C CA . ARG B 1 383 ? 14.445 34.094 23.75 1 94.75 383 ARG B CA 1
ATOM 6151 C C . ARG B 1 383 ? 15.25 33.156 24.625 1 94.75 383 ARG B C 1
ATOM 6153 O O . ARG B 1 383 ? 16.266 32.594 24.188 1 94.75 383 ARG B O 1
ATOM 6160 N N . HIS B 1 384 ? 14.789 33.031 25.781 1 93.19 384 HIS B N 1
ATOM 6161 C CA . HIS B 1 384 ? 15.469 32.188 26.75 1 93.19 384 HIS B CA 1
ATOM 6162 C C . HIS B 1 384 ? 15.484 30.734 26.328 1 93.19 384 HIS B C 1
ATOM 6164 O O . HIS B 1 384 ? 16.5 30.047 26.469 1 93.19 384 HIS B O 1
ATOM 6170 N N . VAL B 1 385 ? 14.375 30.266 25.859 1 91.94 385 VAL B N 1
ATOM 6171 C CA . VAL B 1 385 ? 14.25 28.859 25.438 1 91.94 385 VAL B CA 1
ATOM 6172 C C . VAL B 1 385 ? 15.227 28.578 24.297 1 91.94 385 VAL B C 1
ATOM 6174 O O . VAL B 1 385 ? 15.844 27.516 24.25 1 91.94 385 VAL B O 1
ATOM 6177 N N . LEU B 1 386 ? 15.367 29.469 23.375 1 92.25 386 LEU B N 1
ATOM 6178 C CA . LEU B 1 386 ? 16.281 29.281 22.266 1 92.25 386 LEU B CA 1
ATOM 6179 C C . LEU B 1 386 ? 17.734 29.234 22.75 1 92.25 386 LEU B C 1
ATOM 6181 O O . LEU B 1 386 ? 18.531 28.453 22.234 1 92.25 386 LEU B O 1
ATOM 6185 N N . LYS B 1 387 ? 18.031 30.062 23.672 1 88.88 387 LYS B N 1
ATOM 6186 C CA . LYS B 1 387 ? 19.391 30.125 24.203 1 88.88 387 LYS B CA 1
ATOM 6187 C C . LYS B 1 387 ? 19.75 28.844 24.953 1 88.88 387 LYS B C 1
ATOM 6189 O O . LYS B 1 387 ? 20.875 28.359 24.875 1 88.88 387 LYS B O 1
ATOM 6194 N N . GLU B 1 388 ? 18.828 28.344 25.656 1 83 388 GLU B N 1
ATOM 6195 C CA . GLU B 1 388 ? 19.047 27.125 26.438 1 83 388 GLU B CA 1
ATOM 6196 C C . GLU B 1 388 ? 19.234 25.906 25.531 1 83 388 GLU B C 1
ATOM 6198 O O . GLU B 1 388 ? 20.016 25.016 25.844 1 83 388 GLU B O 1
ATOM 6203 N N . SER B 1 389 ? 18.406 25.828 24.531 1 76.31 389 SER B N 1
ATOM 6204 C CA . SER B 1 389 ? 18.484 24.688 23.625 1 76.31 389 SER B CA 1
ATOM 6205 C C . SER B 1 389 ? 19.797 24.672 22.844 1 76.31 389 SER B C 1
ATOM 6207 O O . SER B 1 389 ? 20.281 23.609 22.469 1 76.31 389 SER B O 1
ATOM 6209 N N . THR B 1 390 ? 20.297 25.766 22.484 1 65.38 390 THR B N 1
ATOM 6210 C CA . THR B 1 390 ? 21.594 25.859 21.812 1 65.38 390 THR B CA 1
ATOM 6211 C C . THR B 1 390 ? 22.719 25.469 22.75 1 65.38 390 THR B C 1
ATOM 6213 O O . THR B 1 390 ? 23.688 24.812 22.328 1 65.38 390 THR B O 1
ATOM 6216 N N . SER B 1 391 ? 22.422 25.797 23.984 1 55.88 391 SER B N 1
ATOM 6217 C CA . SER B 1 391 ? 23.438 25.484 24.984 1 55.88 391 SER B CA 1
ATOM 6218 C C . SER B 1 391 ? 23.438 24 25.328 1 55.88 391 SER B C 1
ATOM 6220 O O . SER B 1 391 ? 24.5 23.406 25.562 1 55.88 391 SER B O 1
ATOM 6222 N N . GLY B 1 392 ? 22.312 23.375 25.359 1 48.88 392 GLY B N 1
ATOM 6223 C CA . GLY B 1 392 ? 22.25 21.953 25.656 1 48.88 392 GLY B CA 1
ATOM 6224 C C . GLY B 1 392 ? 22.828 21.094 24.562 1 48.88 392 GLY B C 1
ATOM 6225 O O . GLY B 1 392 ? 23.453 20.062 24.828 1 48.88 392 GLY B O 1
ATOM 6226 N N . ARG B 1 393 ? 22.5 21.359 23.359 1 53.09 393 ARG B N 1
ATOM 6227 C CA . ARG B 1 393 ? 23.125 20.625 22.266 1 53.09 393 ARG B CA 1
ATOM 6228 C C . ARG B 1 393 ? 24.641 20.797 22.312 1 53.09 393 ARG B C 1
ATOM 6230 O O . ARG B 1 393 ? 25.391 19.859 22 1 53.09 393 ARG B O 1
ATOM 6237 N N . LEU B 1 394 ? 25.297 21.969 22.672 1 42.12 394 LEU B N 1
ATOM 6238 C CA . LEU B 1 394 ? 26.719 22.203 22.812 1 42.12 394 LEU B CA 1
ATOM 6239 C C . LEU B 1 394 ? 27.297 21.359 23.953 1 42.12 394 LEU B C 1
ATOM 6241 O O . LEU B 1 394 ? 28.453 20.922 23.906 1 42.12 394 LEU B O 1
ATOM 6245 N N . ALA B 1 395 ? 26.562 20.984 24.781 1 50.5 395 ALA B N 1
ATOM 6246 C CA . ALA B 1 395 ? 27.078 20.156 25.859 1 50.5 395 ALA B CA 1
ATOM 6247 C C . ALA B 1 395 ? 27.156 18.703 25.453 1 50.5 395 ALA B C 1
ATOM 6249 O O . ALA B 1 395 ? 28.078 17.984 25.859 1 50.5 395 ALA B O 1
ATOM 6250 N N . THR B 1 396 ? 26.188 18.219 24.859 1 43.03 396 THR B N 1
ATOM 6251 C CA . THR B 1 396 ? 26.219 16.797 24.516 1 43.03 396 THR B CA 1
ATOM 6252 C C . THR B 1 396 ? 27.156 16.562 23.344 1 43.03 396 THR B C 1
ATOM 6254 O O . THR B 1 396 ? 27.516 15.406 23.062 1 43.03 396 THR B O 1
ATOM 6257 N N . GLY B 1 397 ? 27.375 17.438 22.484 1 36.78 397 GLY B N 1
ATOM 6258 C CA . GLY B 1 397 ? 28.391 17.219 21.453 1 36.78 397 GLY B CA 1
ATOM 6259 C C . GLY B 1 397 ? 29.797 17.156 22.016 1 36.78 397 GLY B C 1
ATOM 6260 O O . GLY B 1 397 ? 30.75 16.922 21.266 1 36.78 397 GLY B O 1
ATOM 6261 N N . THR B 1 398 ? 30.062 17.781 23.094 1 33 398 THR B N 1
ATOM 6262 C CA . THR B 1 398 ? 31.422 17.703 23.594 1 33 398 THR B CA 1
ATOM 6263 C C . THR B 1 398 ? 31.672 16.375 24.297 1 33 398 THR B C 1
ATOM 6265 O O . THR B 1 398 ? 32.781 16.125 24.797 1 33 398 THR B O 1
ATOM 6268 N N . GLU B 1 399 ? 30.641 15.539 24.578 1 28.95 399 GLU B N 1
ATOM 6269 C CA . GLU B 1 399 ? 31.219 14.273 25.016 1 28.95 399 GLU B CA 1
ATOM 6270 C C . GLU B 1 399 ? 31.438 13.328 23.828 1 28.95 399 GLU B C 1
ATOM 6272 O O . GLU B 1 399 ? 30.609 13.266 22.922 1 28.95 399 GLU B O 1
#

Organism: NCBI:txid1220207

Radius of gyration: 35.03 Å; Cα contacts (8 Å, |Δi|>4): 880; chains: 2; bounding box: 72×125×114 Å

Secondary structure (DSSP, 8-state):
-----------------TT-BHHHHHHT------SSS-HHHHHHT----B--------------------------------------PPPP-HHHHHHHHHIIIIIHHHHH-SS---SS-HHHHHHHHHH-HHHHHHHHHHHHHHHHHH-GGGHHHHHHHHHHHHHHHHHHHHHS---TT----HHHHHHHHHHHHHHHHHHHHS--S-HHHHHHHHHHHHHHHHHHHHHH---HHHHHHSTTTHHHHHHHHHHHH---TTSHHHHHHHHHHHHHHHH---HHHHHHHHHHHHHHHHHHHHHHSS-TT--HHHHHHHHHS-HHHHHHHHTT-HHHHHHHHHHHHHHHHTTTSTTTTTHHHHHHHHHHHHH-GGGTTTTHHHHHHHHHHHHHHHHHS--/-----------------TT-BHHHHHHT------SSS-HHHHHHT----B--------------------------------------PPPP-HHHHHHHHHIIIIIHHHHH-SS---SS-HHHHHHHHHH-HHHHHHHHHHHHHHHHHH-GGGHHHHHHHHHHHHHHHHHHHHHS---TT-PPPHHHHHHHHHHHHHHHHHHHHS--S-HHHHHHHHHHHHHHHHHHHHHH---HHHHHHSTTTHHHHHHHHHHHH---TTSHHHHHHHHHHHHHHHTT--HHHHHHHHHHHHHHHHHHHHHHSS-TT--HHHHHHHHHS-HHHHHHHHTT-HHHHHHHHHHHHHHHHTTTSTTTTTHHHHHHHHHHHHH-GGGTTTTHHHHHHHHHHHHHHHHHTT-